Protein AF-A0A9Q0G607-F1 (afdb_monomer_lite)

pLDDT: mean 83.39, std 16.53, range [24.8, 98.75]

Organism: NCBI:txid218843

Secondary structure (DSSP, 8-state):
-TT-HHHHHHTTTT--EEHHHHHHTSS-S---HHHHHHHHHHHHHTTSEEEEE-TTSTTPEEEEE-HHHHTT-TT-TT--HHHHHHHTSHHHHGGGGGHHHHHHH-S-HHHHHHSS-HHHHHHH-HHHHHHHHHHHHHTHHHHHHHHHHHHGGGGTT-SEEEEET-TTSHHHHHHHHH-TTSEEEEEE-HHHHTTPPP-TTEEEEE--TTT----BSEEEEES-GGGS-HHHHHHHHHHHHHHB-TTT-EEEEEE-EEPPP-S-S-------TT-STTS-TT-TT--TTS-GGGSTTEEE-TTSTT--EEEEE-TT-S-TTT-SSPPEEGGGGGGGGG-TT-SEEE-TTS-EEEE--HHHHTT-TT-SEEE--SSEEEEEPPGGGGG-TT--EEE--SSEEESB--GGGGG-TT--EEE--SS--BS---GGGGG-TT--EEE--S-----SSS--PPPGGGGG-TT--EEE--SS---SPPPGGGGG-TT--EEE--SS--EEE--GGGGG-TT--EEE--SSEEE----SS----EEEEEE--SS--EES--GGGGGSEEEEEE--SSEEEE---GGGGS-SS--EEE--SSEEEEPPPTTGGG-TT--EEE--SSEEEEEPPGGGGG-TT--EEE--SSEEEE-THHHH-SS-TT--EEE--SSEEEEE--GGGGGGTTT--EEE--SSEEEEEPPGGGGG-TT--EEE--SSEEEEEPP---TT--S--EEE--SSEEESBPPGGGGG-HHHH--TTTTTTS-GGGSTTS-TT-TT-PEEEEETTEEEEE-GGGGGG--EEE--SS--EEPPPGGGGG-TT-SEEE--SSEE-SPPPGGGGG-TT--EEE--SS--EEPPPGGGGG-TT--EEE--SSEEEEEPP-STTTTT---GGGGTT-TEEEBTTTTBPPP----------S--HHHHHHHHHHHHHHS-SS-PPP---------HHHHHHHHHHHHHH-SS---EEHHHHHHHHHHTT--EEEEE--TTSPEEEEEE-

Structure (mmCIF, N/CA/C/O backbone):
data_AF-A0A9Q0G607-F1
#
_entry.id   AF-A0A9Q0G607-F1
#
loop_
_atom_site.group_PDB
_atom_site.id
_atom_site.type_symbol
_atom_site.label_atom_id
_atom_site.label_alt_id
_atom_site.label_comp_id
_atom_site.label_asym_id
_atom_site.label_entity_id
_atom_site.label_seq_id
_atom_site.pdbx_PDB_ins_code
_atom_site.Cartn_x
_atom_site.Cartn_y
_atom_site.Cartn_z
_atom_site.occupancy
_atom_site.B_iso_or_equiv
_atom_site.auth_seq_id
_atom_site.auth_comp_id
_atom_site.auth_asym_id
_atom_site.auth_atom_id
_atom_site.pdbx_PDB_model_num
ATOM 1 N N . MET A 1 1 ? 37.862 -17.436 -3.144 1.00 71.75 1 MET A N 1
ATOM 2 C CA . MET A 1 1 ? 39.008 -17.712 -2.251 1.00 71.75 1 MET A CA 1
ATOM 3 C C . MET A 1 1 ? 39.364 -19.191 -2.200 1.00 71.75 1 MET A C 1
ATOM 5 O O . MET A 1 1 ? 40.399 -19.522 -2.750 1.00 71.75 1 MET A O 1
ATOM 9 N N . LYS A 1 2 ? 38.508 -20.103 -1.700 1.00 79.31 2 LYS A N 1
ATOM 10 C CA . LYS A 1 2 ? 38.832 -21.553 -1.617 1.00 79.31 2 LYS A CA 1
ATOM 11 C C . LYS A 1 2 ? 39.231 -22.225 -2.942 1.00 79.31 2 LYS A C 1
ATOM 13 O O . LYS A 1 2 ? 40.068 -23.111 -2.944 1.00 79.31 2 LYS A O 1
ATOM 18 N N . LEU A 1 3 ? 38.670 -21.778 -4.069 1.00 85.06 3 LEU A N 1
ATOM 19 C CA . LEU A 1 3 ? 39.028 -22.282 -5.404 1.00 85.06 3 LEU A CA 1
ATOM 20 C C . LEU A 1 3 ? 40.393 -21.786 -5.920 1.00 85.06 3 LEU A C 1
ATOM 22 O O . LEU A 1 3 ? 40.766 -22.145 -7.028 1.00 85.06 3 LEU A O 1
ATOM 26 N N . ARG A 1 4 ? 41.092 -20.913 -5.178 1.00 87.62 4 ARG A N 1
ATOM 27 C CA . ARG A 1 4 ? 42.431 -20.381 -5.502 1.00 87.62 4 ARG A CA 1
ATOM 28 C C . ARG A 1 4 ? 42.599 -19.823 -6.920 1.00 87.62 4 ARG A C 1
ATOM 30 O O . ARG A 1 4 ? 43.693 -19.792 -7.461 1.00 87.62 4 ARG A O 1
ATOM 37 N N . ILE A 1 5 ? 41.516 -19.325 -7.519 1.00 90.25 5 ILE A N 1
ATOM 38 C CA . ILE A 1 5 ? 41.496 -18.858 -8.916 1.00 90.25 5 ILE A CA 1
ATOM 39 C C . ILE A 1 5 ? 42.572 -17.794 -9.178 1.00 90.25 5 ILE A C 1
ATOM 41 O O . ILE A 1 5 ? 43.268 -17.879 -10.183 1.00 90.25 5 ILE A O 1
ATOM 45 N N . ALA A 1 6 ? 42.744 -16.829 -8.268 1.00 89.62 6 ALA A N 1
ATOM 46 C CA . ALA A 1 6 ? 43.783 -15.810 -8.405 1.00 89.62 6 ALA A CA 1
ATOM 47 C C . ALA A 1 6 ? 45.191 -16.432 -8.407 1.00 89.62 6 ALA A C 1
ATOM 49 O O . ALA A 1 6 ? 46.003 -16.080 -9.256 1.00 89.62 6 ALA A O 1
ATOM 50 N N . ASP A 1 7 ? 45.457 -17.403 -7.528 1.00 89.69 7 ASP A N 1
ATOM 51 C CA . ASP A 1 7 ? 46.746 -18.103 -7.471 1.00 89.69 7 ASP A CA 1
ATOM 52 C C . ASP A 1 7 ? 46.990 -18.952 -8.720 1.00 89.69 7 ASP A C 1
ATOM 54 O O . ASP A 1 7 ? 48.108 -19.005 -9.220 1.00 89.69 7 ASP A O 1
ATOM 58 N N . ILE A 1 8 ? 45.944 -19.591 -9.250 1.00 91.50 8 ILE A N 1
ATOM 59 C CA . ILE A 1 8 ? 46.016 -20.405 -10.468 1.00 91.50 8 ILE A CA 1
ATOM 60 C C . ILE A 1 8 ? 46.344 -19.530 -11.681 1.00 91.50 8 ILE A C 1
ATOM 62 O O . ILE A 1 8 ? 47.160 -19.913 -12.514 1.00 91.50 8 ILE A O 1
ATOM 66 N N . ILE A 1 9 ? 45.748 -18.341 -11.786 1.00 90.06 9 ILE A N 1
ATOM 67 C CA . ILE A 1 9 ? 46.107 -17.381 -12.840 1.00 90.06 9 ILE A CA 1
ATOM 68 C C . ILE A 1 9 ? 47.546 -16.879 -12.612 1.00 90.06 9 ILE A C 1
ATOM 70 O O . ILE A 1 9 ? 48.341 -16.808 -13.547 1.00 90.06 9 ILE A O 1
ATOM 74 N N . ASN A 1 10 ? 47.922 -16.591 -11.362 1.00 90.81 10 ASN A N 1
ATOM 75 C CA . ASN A 1 10 ? 49.254 -16.093 -11.017 1.00 90.81 10 ASN A CA 1
ATOM 76 C C . ASN A 1 10 ? 50.376 -17.116 -11.270 1.00 90.81 10 ASN A C 1
ATOM 78 O O . ASN A 1 10 ? 51.466 -16.732 -11.694 1.00 90.81 10 ASN A O 1
ATOM 82 N N . SER A 1 11 ? 50.117 -18.413 -11.071 1.00 88.94 11 SER A N 1
ATOM 83 C CA . SER A 1 11 ? 51.100 -19.491 -11.264 1.00 88.94 11 SER A CA 1
ATOM 84 C C . SER A 1 11 ? 51.565 -19.636 -12.717 1.00 88.94 11 SER A C 1
ATOM 86 O O . SER A 1 11 ? 52.614 -20.222 -12.975 1.00 88.94 11 SER A O 1
ATOM 88 N N . HIS A 1 12 ? 50.847 -19.019 -13.658 1.00 86.81 12 HIS A N 1
ATOM 89 C CA . HIS A 1 12 ? 51.223 -18.908 -15.065 1.00 86.81 12 HIS A CA 1
ATOM 90 C C . HIS A 1 12 ? 52.034 -17.629 -15.361 1.00 86.81 12 HIS A C 1
ATOM 92 O O . HIS A 1 12 ? 52.002 -17.097 -16.470 1.00 86.81 12 HIS A O 1
ATOM 98 N N . GLY A 1 13 ? 52.762 -17.107 -14.367 1.00 78.12 13 GLY A N 1
ATOM 99 C CA . GLY A 1 13 ? 53.616 -15.921 -14.504 1.00 78.12 13 GLY A CA 1
ATOM 100 C C . GLY A 1 13 ? 52.843 -14.605 -14.641 1.00 78.12 13 GLY A C 1
ATOM 101 O O . GLY A 1 13 ? 53.369 -13.644 -15.194 1.00 78.12 13 GLY A O 1
ATOM 102 N N . GLY A 1 14 ? 51.585 -14.565 -14.185 1.00 66.19 14 GLY A N 1
ATOM 103 C CA . GLY A 1 14 ? 50.691 -13.410 -14.337 1.00 66.19 14 GLY A CA 1
ATOM 104 C C . GLY A 1 14 ? 50.147 -13.206 -15.758 1.00 66.19 14 GLY A C 1
ATOM 105 O O . GLY A 1 14 ? 49.463 -12.213 -16.012 1.00 66.19 14 GLY A O 1
ATOM 106 N N . HIS A 1 15 ? 50.428 -14.130 -16.683 1.00 82.00 15 HIS A N 1
ATOM 107 C CA . HIS A 1 15 ? 49.847 -14.114 -18.021 1.00 82.00 15 HIS A CA 1
ATOM 108 C C . HIS A 1 15 ? 48.379 -14.571 -17.993 1.00 82.00 15 HIS A C 1
ATOM 110 O O . HIS A 1 15 ? 48.032 -15.451 -17.204 1.00 82.00 15 HIS A O 1
ATOM 116 N N . PRO A 1 16 ? 47.506 -14.006 -18.848 1.00 85.31 16 PRO A N 1
ATOM 117 C CA . PRO A 1 16 ? 46.121 -14.452 -18.949 1.00 85.31 16 PRO A CA 1
ATOM 118 C C . PRO A 1 16 ? 46.006 -15.936 -19.331 1.00 85.31 16 PRO A C 1
ATOM 120 O O . PRO A 1 16 ? 46.718 -16.402 -20.219 1.00 85.31 16 PRO A O 1
ATOM 123 N N . VAL A 1 17 ? 45.091 -16.671 -18.694 1.00 90.12 17 VAL A N 1
ATOM 124 C CA . VAL A 1 17 ? 44.916 -18.126 -18.877 1.00 90.12 17 VAL A CA 1
ATOM 125 C C . VAL A 1 17 ? 43.492 -18.505 -19.269 1.00 90.12 17 VAL A C 1
ATOM 127 O O . VAL A 1 17 ? 42.527 -17.852 -18.881 1.00 90.12 17 VAL A O 1
ATOM 130 N N . SER A 1 18 ? 43.337 -19.596 -20.013 1.00 90.31 18 SER A N 1
ATOM 131 C CA . SER A 1 18 ? 42.028 -20.106 -20.437 1.00 90.31 18 SER A CA 1
ATOM 132 C C . SER A 1 18 ? 41.196 -20.664 -19.275 1.00 90.31 18 SER A C 1
ATOM 134 O O . SER A 1 18 ? 41.718 -21.099 -18.245 1.00 90.31 18 SER A O 1
ATOM 136 N N . LEU A 1 19 ? 39.876 -20.753 -19.474 1.00 88.50 19 LEU A N 1
ATOM 137 C CA . LEU A 1 19 ? 38.967 -21.383 -18.508 1.00 88.50 19 LEU A CA 1
ATOM 138 C C . LEU A 1 19 ? 39.352 -22.841 -18.195 1.00 88.50 19 LEU A C 1
ATOM 140 O O . LEU A 1 19 ? 39.224 -23.281 -17.055 1.00 88.50 19 LEU A O 1
ATOM 144 N N . SER A 1 20 ? 39.831 -23.585 -19.197 1.00 86.00 20 SER A N 1
ATOM 145 C CA . SER A 1 20 ? 40.316 -24.960 -19.037 1.00 86.00 20 SER A CA 1
ATOM 146 C C . SER A 1 20 ? 41.570 -25.038 -18.173 1.00 86.00 20 SER A C 1
ATOM 148 O O . SER A 1 20 ? 41.675 -25.942 -17.349 1.00 86.00 20 SER A O 1
ATOM 150 N N . GLN A 1 21 ? 42.492 -24.082 -18.314 1.00 88.88 21 GLN A N 1
ATOM 151 C CA . GLN A 1 21 ? 43.687 -24.009 -17.470 1.00 88.88 21 GLN A CA 1
ATOM 152 C C . GLN A 1 21 ? 43.316 -23.683 -16.021 1.00 88.88 21 GLN A C 1
ATOM 154 O O . GLN A 1 21 ? 43.803 -24.349 -15.109 1.00 88.88 21 GLN A O 1
ATOM 159 N N . ILE A 1 22 ? 42.375 -22.755 -15.805 1.00 90.12 22 ILE A N 1
ATOM 160 C CA . ILE A 1 22 ? 41.838 -22.479 -14.464 1.00 90.12 22 ILE A CA 1
ATOM 161 C C . ILE A 1 22 ? 41.206 -23.740 -13.874 1.00 90.12 22 ILE A C 1
ATOM 163 O O . ILE A 1 22 ? 41.520 -24.109 -12.748 1.00 90.12 22 ILE A O 1
ATOM 167 N N . ALA A 1 23 ? 40.356 -24.431 -14.637 1.00 88.88 23 ALA A N 1
ATOM 168 C CA . ALA A 1 23 ? 39.710 -25.658 -14.185 1.00 88.88 23 ALA A CA 1
ATOM 169 C C . ALA A 1 23 ? 40.714 -26.767 -13.840 1.00 88.88 23 ALA A C 1
ATOM 171 O O . ALA A 1 23 ? 40.513 -27.469 -12.856 1.00 88.88 23 ALA A O 1
ATOM 172 N N . SER A 1 24 ? 41.798 -26.897 -14.612 1.00 87.19 24 SER A N 1
ATOM 173 C CA . SER A 1 24 ? 42.859 -27.879 -14.351 1.00 87.19 24 SER A CA 1
ATOM 174 C C . SER A 1 24 ? 43.698 -27.566 -13.110 1.00 87.19 24 SER A C 1
ATOM 176 O O . SER A 1 24 ? 44.280 -28.474 -12.529 1.00 87.19 24 SER A O 1
ATOM 178 N N . GLY A 1 25 ? 43.751 -26.294 -12.702 1.00 84.50 25 GLY A N 1
ATOM 179 C CA . GLY A 1 25 ? 44.440 -25.858 -11.488 1.00 84.50 25 GLY A CA 1
ATOM 180 C C . GLY A 1 25 ? 43.594 -25.969 -10.216 1.00 84.50 25 GLY A C 1
ATOM 181 O O . GLY A 1 25 ? 44.119 -25.747 -9.128 1.00 84.50 25 GLY A O 1
ATOM 182 N N . ILE A 1 26 ? 42.299 -26.288 -10.328 1.00 89.38 26 ILE A N 1
ATOM 183 C CA . ILE A 1 26 ? 41.424 -26.523 -9.176 1.00 89.38 26 ILE A CA 1
ATOM 184 C C . ILE A 1 26 ? 41.622 -27.967 -8.709 1.00 89.38 26 ILE A C 1
ATOM 186 O O . ILE A 1 26 ? 41.429 -28.901 -9.483 1.00 89.38 26 ILE A O 1
ATOM 190 N N . ASP A 1 27 ? 41.951 -28.144 -7.430 1.00 79.50 27 ASP A N 1
ATOM 191 C CA . ASP A 1 27 ? 42.142 -29.453 -6.793 1.00 79.50 27 ASP A CA 1
ATOM 192 C C . ASP A 1 27 ? 40.799 -30.193 -6.609 1.00 79.50 27 ASP A C 1
ATOM 194 O O . ASP A 1 27 ? 40.194 -30.211 -5.537 1.00 79.50 27 ASP A O 1
ATOM 198 N N . SER A 1 28 ? 40.251 -30.710 -7.713 1.00 76.19 28 SER A N 1
ATOM 199 C CA . SER A 1 28 ? 39.017 -31.497 -7.764 1.00 76.19 28 SER A CA 1
ATOM 200 C C . SER A 1 28 ? 38.971 -32.358 -9.026 1.00 76.19 28 SER A C 1
ATOM 202 O O . SER A 1 28 ? 39.251 -31.895 -10.130 1.00 76.19 28 SER A O 1
ATOM 204 N N . SER A 1 29 ? 38.540 -33.614 -8.882 1.00 66.88 29 SER A N 1
ATOM 205 C CA . SER A 1 29 ? 38.403 -34.561 -9.996 1.00 66.88 29 SER A CA 1
ATOM 206 C C . SER A 1 29 ? 37.187 -34.299 -10.895 1.00 66.88 29 SER A C 1
ATOM 208 O O . SER A 1 29 ? 37.070 -34.923 -11.949 1.00 66.88 29 SER A O 1
ATOM 210 N N . ASN A 1 30 ? 36.278 -33.394 -10.508 1.00 74.50 30 ASN A N 1
ATOM 211 C CA . ASN A 1 30 ? 35.047 -33.115 -11.250 1.00 74.50 30 ASN A CA 1
ATOM 212 C C . ASN A 1 30 ? 34.680 -31.620 -11.207 1.00 74.50 30 ASN A C 1
ATOM 214 O O . ASN A 1 30 ? 33.824 -31.183 -10.434 1.00 74.50 30 ASN A O 1
ATOM 218 N N . VAL A 1 31 ? 35.358 -30.813 -12.028 1.00 79.75 31 VAL A N 1
ATOM 219 C CA . VAL A 1 31 ? 35.102 -29.368 -12.125 1.00 79.75 31 VAL A CA 1
ATOM 220 C C . VAL A 1 31 ? 33.987 -29.098 -13.136 1.00 79.75 31 VAL A C 1
ATOM 222 O O . VAL A 1 31 ? 34.129 -29.332 -14.336 1.00 79.75 31 VAL A O 1
ATOM 225 N N . HIS A 1 32 ? 32.872 -28.535 -12.668 1.00 85.00 32 HIS A N 1
ATOM 226 C CA . HIS A 1 32 ? 31.771 -28.121 -13.538 1.00 85.00 32 HIS A CA 1
ATOM 227 C C . HIS A 1 32 ? 32.128 -26.860 -14.342 1.00 85.00 32 HIS A C 1
ATOM 229 O O . HIS A 1 32 ? 31.866 -25.734 -13.915 1.00 85.00 32 HIS A O 1
ATOM 235 N N . ILE A 1 33 ? 32.679 -27.049 -15.544 1.00 81.81 33 ILE A N 1
ATOM 236 C CA . ILE A 1 33 ? 33.171 -25.972 -16.425 1.00 81.81 33 ILE A CA 1
ATOM 237 C C . ILE A 1 33 ? 32.110 -24.903 -16.717 1.00 81.81 33 ILE A C 1
ATOM 239 O O . ILE A 1 33 ? 32.405 -23.712 -16.655 1.00 81.81 33 ILE A O 1
ATOM 243 N N . ALA A 1 34 ? 30.858 -25.297 -16.969 1.00 76.06 34 ALA A N 1
ATOM 244 C CA . ALA A 1 34 ? 29.773 -24.347 -17.228 1.00 76.06 34 ALA A CA 1
ATOM 245 C C . ALA A 1 34 ? 29.484 -23.438 -16.020 1.00 76.06 34 ALA A C 1
ATOM 247 O O . ALA A 1 34 ? 29.133 -22.267 -16.178 1.00 76.06 34 ALA A O 1
ATOM 248 N N . PHE A 1 35 ? 29.655 -23.962 -14.805 1.00 79.12 35 PHE A N 1
ATOM 249 C CA . PHE A 1 35 ? 29.475 -23.197 -13.579 1.00 79.12 35 PHE A CA 1
ATOM 250 C C . PHE A 1 35 ? 30.686 -22.302 -13.300 1.00 79.12 35 PHE A C 1
ATOM 252 O O . PHE A 1 35 ? 30.515 -21.121 -12.999 1.00 79.12 35 PHE A O 1
ATOM 259 N N . LEU A 1 36 ? 31.902 -22.814 -13.518 1.00 83.25 36 LEU A N 1
ATOM 260 C CA . LEU A 1 36 ? 33.127 -22.020 -13.438 1.00 83.25 36 LEU A CA 1
ATOM 261 C C . LEU A 1 36 ? 33.099 -20.843 -14.424 1.00 83.25 36 LEU A C 1
ATOM 263 O O . LEU A 1 36 ? 33.414 -19.723 -14.037 1.00 83.25 36 LEU A O 1
ATOM 267 N N . ALA A 1 37 ? 32.617 -21.052 -15.654 1.00 80.62 37 ALA A N 1
ATOM 268 C CA . ALA A 1 37 ? 32.431 -19.991 -16.645 1.00 80.62 37 ALA A CA 1
ATOM 269 C C . ALA A 1 37 ? 31.504 -18.874 -16.136 1.00 80.62 37 ALA A C 1
ATOM 271 O O . ALA A 1 37 ? 31.772 -17.691 -16.342 1.00 80.62 37 ALA A O 1
ATOM 272 N N . ARG A 1 38 ? 30.406 -19.234 -15.456 1.00 80.12 38 ARG A N 1
ATOM 273 C CA . ARG A 1 38 ? 29.462 -18.263 -14.875 1.00 80.12 38 ARG A CA 1
ATOM 274 C C . ARG A 1 38 ? 30.112 -17.453 -13.758 1.00 80.12 38 ARG A C 1
ATOM 276 O O . ARG A 1 38 ? 29.954 -16.234 -13.740 1.00 80.12 38 ARG A O 1
ATOM 283 N N . ILE A 1 39 ? 30.856 -18.117 -12.874 1.00 82.62 39 ILE A N 1
ATOM 284 C CA . ILE A 1 39 ? 31.591 -17.460 -11.790 1.00 82.62 39 ILE A CA 1
ATOM 285 C C . ILE A 1 39 ? 32.645 -16.512 -12.368 1.00 82.62 39 ILE A C 1
ATOM 287 O O . ILE A 1 39 ? 32.676 -15.344 -11.993 1.00 82.62 39 ILE A O 1
ATOM 291 N N . MET A 1 40 ? 33.451 -16.966 -13.330 1.00 88.00 40 MET A N 1
ATOM 292 C CA . MET A 1 40 ? 34.486 -16.134 -13.949 1.00 88.00 40 MET A CA 1
ATOM 293 C C . MET A 1 40 ? 33.899 -14.911 -14.653 1.00 88.00 40 MET A C 1
ATOM 295 O O . MET A 1 40 ? 34.405 -13.808 -14.471 1.00 88.00 40 MET A O 1
ATOM 299 N N . ARG A 1 41 ? 32.776 -15.055 -15.371 1.00 81.00 41 ARG A N 1
ATOM 300 C CA . ARG A 1 41 ? 32.065 -13.906 -15.959 1.00 81.00 41 ARG A CA 1
ATOM 301 C C . ARG A 1 41 ? 31.616 -12.891 -14.907 1.00 81.00 41 ARG A C 1
ATOM 303 O O . ARG A 1 41 ? 31.763 -11.690 -15.118 1.00 81.00 41 ARG A O 1
ATOM 310 N N . PHE A 1 42 ? 31.085 -13.359 -13.779 1.00 74.12 42 PHE A N 1
ATOM 311 C CA . PHE A 1 42 ? 30.672 -12.482 -12.684 1.00 74.12 42 PHE A CA 1
ATOM 312 C C . PHE A 1 42 ? 31.864 -11.740 -12.063 1.00 74.12 42 PHE A C 1
ATOM 314 O O . PHE A 1 42 ? 31.813 -10.521 -11.912 1.00 74.12 42 PHE A O 1
ATOM 321 N N . LEU A 1 43 ? 32.951 -12.453 -11.758 1.00 80.81 43 LEU A N 1
ATOM 322 C CA . LEU A 1 43 ? 34.142 -11.867 -11.141 1.00 80.81 43 LEU A CA 1
ATOM 323 C C . LEU A 1 43 ? 34.838 -10.866 -12.076 1.00 80.81 43 LEU A C 1
ATOM 325 O O . LEU A 1 43 ? 35.287 -9.818 -11.618 1.00 80.81 43 LEU A O 1
ATOM 329 N N . VAL A 1 44 ? 34.845 -11.120 -13.388 1.00 82.69 44 VAL A N 1
ATOM 330 C CA . VAL A 1 44 ? 35.332 -10.155 -14.388 1.00 82.69 44 VAL A CA 1
ATOM 331 C C . VAL A 1 44 ? 34.453 -8.903 -14.437 1.00 82.69 44 VAL A C 1
ATOM 333 O O . VAL A 1 44 ? 34.964 -7.786 -14.446 1.00 82.69 44 VAL A O 1
ATOM 336 N N . ARG A 1 45 ? 33.122 -9.054 -14.396 1.00 70.50 45 ARG A N 1
ATOM 337 C CA . ARG A 1 45 ? 32.188 -7.910 -14.378 1.00 70.50 45 ARG A CA 1
ATOM 338 C C . ARG A 1 45 ? 32.376 -7.024 -13.148 1.00 70.50 45 ARG A C 1
ATOM 340 O O . ARG A 1 45 ? 32.203 -5.815 -13.242 1.00 70.50 45 ARG A O 1
ATOM 347 N N . LYS A 1 46 ? 32.728 -7.621 -12.008 1.00 73.31 46 LYS A N 1
ATOM 348 C CA . LYS A 1 46 ? 33.035 -6.904 -10.763 1.00 73.31 46 LYS A CA 1
ATOM 349 C C . LYS A 1 46 ? 34.451 -6.322 -10.724 1.00 73.31 46 LYS A C 1
ATOM 351 O O . LYS A 1 46 ? 34.851 -5.810 -9.688 1.00 73.31 46 LYS A O 1
ATOM 356 N N . GLY A 1 47 ? 35.201 -6.391 -11.827 1.00 68.88 47 GLY A N 1
ATOM 357 C CA . GLY A 1 47 ? 36.562 -5.858 -11.908 1.00 68.88 47 GLY A CA 1
ATOM 358 C C . GLY A 1 47 ? 37.579 -6.644 -11.080 1.00 68.88 47 GLY A C 1
ATOM 359 O O . GLY A 1 47 ? 38.691 -6.169 -10.861 1.00 68.88 47 GLY A O 1
ATOM 360 N N . ILE A 1 48 ? 37.225 -7.848 -10.618 1.00 81.00 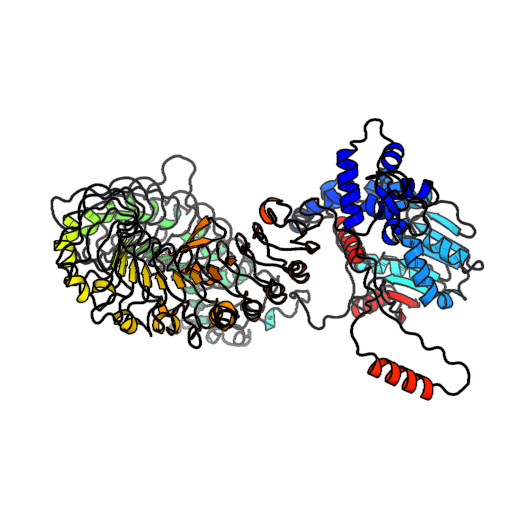48 ILE A N 1
ATOM 361 C CA . ILE A 1 48 ? 38.123 -8.692 -9.825 1.00 81.00 48 ILE A CA 1
ATOM 362 C C . ILE A 1 48 ? 39.132 -9.382 -10.746 1.00 81.00 48 ILE A C 1
ATOM 364 O O . ILE A 1 48 ? 40.291 -9.462 -10.390 1.00 81.00 48 ILE A O 1
ATOM 368 N N . PHE A 1 49 ? 38.741 -9.820 -11.944 1.00 90.25 49 PHE A N 1
ATOM 369 C CA . PHE A 1 49 ? 39.659 -10.373 -12.952 1.00 90.25 49 PHE A CA 1
ATOM 370 C C . PHE A 1 49 ? 39.480 -9.662 -14.297 1.00 90.25 49 PHE A C 1
ATOM 372 O O . PHE A 1 49 ? 38.441 -9.052 -14.545 1.00 90.25 49 PHE A O 1
ATOM 379 N N . THR A 1 50 ? 40.472 -9.737 -15.180 1.00 89.88 50 THR A N 1
ATOM 380 C CA . THR A 1 50 ? 40.328 -9.302 -16.574 1.00 89.88 50 THR A CA 1
ATOM 381 C C . THR A 1 50 ? 39.907 -10.470 -17.455 1.00 89.88 50 THR A C 1
ATOM 383 O O . THR A 1 50 ? 40.093 -11.632 -17.097 1.00 89.88 50 THR A O 1
ATOM 386 N N . ALA A 1 51 ? 39.336 -10.161 -18.615 1.00 88.44 51 ALA A N 1
ATOM 387 C CA . ALA A 1 51 ? 39.096 -11.122 -19.679 1.00 88.44 51 ALA A CA 1
ATOM 388 C C . ALA A 1 51 ? 39.528 -10.508 -21.013 1.00 88.44 51 ALA A C 1
ATOM 390 O O . ALA A 1 51 ? 39.209 -9.351 -21.285 1.00 88.44 51 ALA A O 1
ATOM 391 N N . HIS A 1 52 ? 40.238 -11.286 -21.822 1.00 83.25 52 HIS A N 1
ATOM 392 C CA . HIS A 1 52 ? 40.711 -10.922 -23.155 1.00 83.25 52 HIS A CA 1
ATOM 393 C C . HIS A 1 52 ? 40.459 -12.092 -24.109 1.00 83.25 52 HIS A C 1
ATOM 395 O O . HIS A 1 52 ? 40.460 -13.245 -23.679 1.00 83.25 52 HIS A O 1
ATOM 401 N N . GLU A 1 53 ? 40.233 -11.821 -25.389 1.00 79.56 53 GLU A N 1
ATOM 402 C CA . GLU A 1 53 ? 40.153 -12.887 -26.392 1.00 79.56 53 GLU A CA 1
ATOM 403 C C . GLU A 1 53 ? 41.546 -13.462 -26.674 1.00 79.56 53 GLU A C 1
ATOM 405 O O . GLU A 1 53 ? 42.530 -12.721 -26.722 1.00 79.56 53 GLU A O 1
ATOM 410 N N . ASP A 1 54 ? 41.637 -14.786 -26.826 1.00 73.00 54 ASP A N 1
ATOM 411 C CA . ASP A 1 54 ? 42.867 -15.462 -27.228 1.00 73.00 54 ASP A CA 1
ATOM 412 C C . ASP A 1 54 ? 43.122 -15.217 -28.727 1.00 73.00 54 ASP A C 1
ATOM 414 O O . ASP A 1 54 ? 42.380 -15.725 -29.570 1.00 73.00 54 ASP A O 1
ATOM 418 N N . PRO A 1 55 ? 44.187 -14.492 -29.109 1.00 65.62 55 PRO A N 1
ATOM 419 C CA . PRO A 1 55 ? 44.474 -14.225 -30.516 1.00 65.62 55 PRO A CA 1
ATOM 420 C C . PRO A 1 55 ? 44.907 -15.477 -31.301 1.00 65.62 55 PRO A C 1
ATOM 422 O O . PRO A 1 55 ? 45.019 -15.418 -32.525 1.00 65.62 55 PRO A O 1
ATOM 425 N N . SER A 1 56 ? 45.182 -16.599 -30.626 1.00 61.94 56 SER A N 1
ATOM 426 C CA . SER A 1 56 ? 45.580 -17.872 -31.238 1.00 61.94 56 SER A CA 1
ATOM 427 C C . SER A 1 56 ? 44.439 -18.891 -31.368 1.00 61.94 56 SER A C 1
ATOM 429 O O . SER A 1 56 ? 44.597 -19.881 -32.088 1.00 61.94 56 SER A O 1
ATOM 431 N N . GLN A 1 57 ? 43.290 -18.653 -30.719 1.00 61.50 57 GLN A N 1
ATOM 432 C CA . GLN A 1 57 ? 42.098 -19.504 -30.790 1.00 61.50 57 GLN A CA 1
ATOM 433 C C . GLN A 1 57 ? 40.806 -18.679 -30.814 1.00 61.50 57 GLN A C 1
ATOM 435 O O . GLN A 1 57 ? 40.411 -18.059 -29.829 1.00 61.50 57 GLN A O 1
ATOM 440 N N . GLU A 1 58 ? 40.106 -18.744 -31.943 1.00 58.50 58 GLU A N 1
ATOM 441 C CA . GLU A 1 58 ? 38.867 -18.008 -32.192 1.00 58.50 58 GLU A CA 1
ATOM 442 C C . GLU A 1 58 ? 37.763 -18.414 -31.191 1.00 58.50 58 GLU A C 1
ATOM 444 O O . GLU A 1 58 ? 37.372 -19.580 -31.106 1.00 58.50 58 GLU A O 1
ATOM 449 N N . GLY A 1 59 ? 37.283 -17.449 -30.397 1.00 62.91 59 GLY A N 1
ATOM 450 C CA . GLY A 1 59 ? 36.229 -17.643 -29.391 1.00 62.91 59 GLY A CA 1
ATOM 451 C C . GLY A 1 59 ? 36.694 -18.116 -28.004 1.00 62.91 59 GLY A C 1
ATOM 452 O O . GLY A 1 59 ? 35.852 -18.302 -27.121 1.00 62.91 59 GLY A O 1
ATOM 453 N N . ALA A 1 60 ? 37.998 -18.294 -27.769 1.00 71.00 60 ALA A N 1
ATOM 454 C CA . ALA A 1 60 ? 38.528 -18.630 -26.447 1.00 71.00 60 ALA A CA 1
ATOM 455 C C . ALA A 1 60 ? 38.801 -17.365 -25.609 1.00 71.00 60 ALA A C 1
ATOM 457 O O . ALA A 1 60 ? 39.402 -16.403 -26.079 1.00 71.00 60 ALA A O 1
ATOM 458 N N . THR A 1 61 ? 38.363 -17.354 -24.344 1.00 83.69 61 THR A N 1
ATOM 459 C CA . THR A 1 61 ? 38.615 -16.249 -23.400 1.00 83.69 61 THR A CA 1
ATOM 460 C C . THR A 1 61 ? 39.777 -16.585 -22.468 1.00 83.69 61 THR A C 1
ATOM 462 O O . THR A 1 61 ? 39.756 -17.619 -21.792 1.00 83.69 61 THR A O 1
ATOM 465 N N . LEU A 1 62 ? 40.747 -15.678 -22.385 1.00 88.44 62 LEU A N 1
ATOM 466 C CA . LEU A 1 62 ? 41.835 -15.693 -21.415 1.00 88.44 62 LEU A CA 1
ATOM 467 C C . LEU A 1 62 ? 41.523 -14.745 -20.255 1.00 88.44 62 LEU A C 1
ATOM 469 O O . LEU A 1 62 ? 41.145 -13.595 -20.464 1.00 88.44 62 LEU A O 1
ATOM 473 N N . TYR A 1 63 ? 41.713 -15.214 -19.028 1.00 92.56 63 TYR A N 1
ATOM 474 C CA . TYR A 1 63 ? 41.454 -14.471 -17.801 1.00 92.56 63 TYR A CA 1
ATOM 475 C C . TYR A 1 63 ? 42.758 -14.039 -17.141 1.00 92.56 63 TYR A C 1
ATOM 477 O O . TYR A 1 63 ? 43.643 -14.868 -16.935 1.00 92.56 63 TYR A O 1
ATOM 485 N N . GLY A 1 64 ? 42.865 -12.759 -16.790 1.00 89.94 64 GLY A N 1
ATOM 486 C CA . GLY A 1 64 ? 44.040 -12.176 -16.138 1.00 89.94 64 GLY A CA 1
ATOM 487 C C . GLY A 1 64 ? 43.728 -11.555 -14.776 1.00 89.94 64 GLY A C 1
ATOM 488 O O . GLY A 1 64 ? 42.571 -11.448 -14.364 1.00 89.94 64 GLY A O 1
ATOM 489 N N . LEU A 1 65 ? 44.775 -11.143 -14.061 1.00 89.44 65 LEU A N 1
ATOM 490 C CA . LEU A 1 65 ? 44.659 -10.460 -12.769 1.00 89.44 65 LEU A CA 1
ATOM 491 C C . LEU A 1 65 ? 44.413 -8.950 -12.954 1.00 89.44 65 LEU A C 1
ATOM 493 O O . LEU A 1 65 ? 45.072 -8.309 -13.770 1.00 89.44 65 LEU A O 1
ATOM 497 N N . THR A 1 66 ? 43.520 -8.364 -12.154 1.00 84.62 66 THR A N 1
ATOM 498 C CA . THR A 1 66 ? 43.439 -6.911 -11.898 1.00 84.62 66 THR A CA 1
ATOM 499 C C . THR A 1 66 ? 44.178 -6.535 -10.614 1.00 84.62 66 THR A C 1
ATOM 501 O O . THR A 1 66 ? 44.530 -7.408 -9.815 1.00 84.62 66 THR A O 1
ATOM 504 N N . GLU A 1 67 ? 44.354 -5.232 -10.360 1.00 77.81 67 GLU A N 1
ATOM 505 C CA . GLU A 1 67 ? 44.850 -4.745 -9.063 1.00 77.81 67 GLU A CA 1
ATOM 506 C C . GLU A 1 67 ? 44.002 -5.263 -7.893 1.00 77.81 67 GLU A C 1
ATOM 508 O O . GLU A 1 67 ? 44.558 -5.662 -6.877 1.00 77.81 67 GLU A O 1
ATOM 513 N N . THR A 1 68 ? 42.681 -5.385 -8.060 1.00 77.50 68 THR A N 1
ATOM 514 C CA . THR A 1 68 ? 41.779 -5.944 -7.044 1.00 77.50 68 THR A CA 1
ATOM 515 C C . THR A 1 68 ? 42.030 -7.434 -6.797 1.00 77.50 68 THR A C 1
ATOM 517 O O . THR A 1 68 ? 42.123 -7.841 -5.642 1.00 77.50 68 THR A O 1
ATOM 520 N N . SER A 1 69 ? 42.217 -8.268 -7.834 1.00 84.69 69 SER A N 1
ATOM 521 C CA . SER A 1 69 ? 42.551 -9.690 -7.600 1.00 84.69 69 SER A CA 1
ATOM 522 C C . SER A 1 69 ? 43.897 -9.918 -6.915 1.00 84.69 69 SER A C 1
ATOM 524 O O . SER A 1 69 ? 44.096 -10.971 -6.311 1.00 84.69 69 SER A O 1
ATOM 526 N N . LYS A 1 70 ? 44.838 -8.972 -6.991 1.00 84.00 70 LYS A N 1
ATOM 527 C CA . LYS A 1 70 ? 46.148 -9.133 -6.342 1.00 84.00 70 LYS A CA 1
ATOM 528 C C . LYS A 1 70 ? 46.046 -9.121 -4.817 1.00 84.00 70 LYS A C 1
ATOM 530 O O . LYS A 1 70 ? 46.853 -9.770 -4.157 1.00 84.00 70 LYS A O 1
ATOM 535 N N . TRP A 1 71 ? 45.019 -8.469 -4.270 1.00 81.56 71 TRP A N 1
ATOM 536 C CA . TRP A 1 71 ? 44.708 -8.490 -2.838 1.00 81.56 71 TRP A CA 1
ATOM 537 C C . TRP A 1 71 ? 44.206 -9.850 -2.350 1.00 81.56 71 TRP A C 1
ATOM 539 O O . TRP A 1 71 ? 44.079 -10.049 -1.153 1.00 81.56 71 TRP A O 1
ATOM 549 N N . ILE A 1 72 ? 43.904 -10.799 -3.237 1.00 84.88 72 ILE A N 1
ATOM 550 C CA . ILE A 1 72 ? 43.344 -12.107 -2.859 1.00 84.88 72 ILE A CA 1
ATOM 551 C C . ILE A 1 72 ? 44.236 -13.281 -3.288 1.00 84.88 72 ILE A C 1
ATOM 553 O O . ILE A 1 72 ? 43.791 -14.430 -3.310 1.00 84.88 72 ILE A O 1
ATOM 557 N N . LEU A 1 73 ? 45.491 -12.985 -3.641 1.00 86.88 73 LEU A N 1
ATOM 558 C CA . LEU A 1 73 ? 46.555 -13.965 -3.860 1.00 86.88 73 LEU A CA 1
ATOM 559 C C . LEU A 1 73 ? 47.055 -14.474 -2.512 1.00 86.88 73 LEU A C 1
ATOM 561 O O . LEU A 1 73 ? 47.430 -13.665 -1.675 1.00 86.88 73 LEU A O 1
ATOM 565 N N . HIS A 1 74 ? 47.091 -15.782 -2.287 1.00 81.94 74 HIS A N 1
ATOM 566 C CA . HIS A 1 74 ? 47.462 -16.341 -0.981 1.00 81.94 74 HIS A CA 1
ATOM 567 C C . HIS A 1 74 ? 48.944 -16.125 -0.649 1.00 81.94 74 HIS A C 1
ATOM 569 O O . HIS A 1 74 ? 49.271 -15.912 0.510 1.00 81.94 74 HIS A O 1
ATOM 575 N N . ASP A 1 75 ? 49.818 -16.094 -1.660 1.00 76.75 75 ASP A N 1
ATOM 576 C CA . ASP A 1 75 ? 51.268 -15.917 -1.477 1.00 76.75 75 ASP A CA 1
ATOM 577 C C . ASP A 1 75 ? 51.711 -14.436 -1.554 1.00 76.75 75 ASP A C 1
ATOM 579 O O . ASP A 1 75 ? 52.899 -14.138 -1.662 1.00 76.75 75 ASP A O 1
ATOM 583 N N . SER A 1 76 ? 50.762 -13.489 -1.552 1.00 81.69 76 SER A N 1
ATOM 584 C CA . SER A 1 76 ? 51.045 -12.047 -1.556 1.00 81.69 76 SER A CA 1
ATOM 585 C C . SER A 1 76 ? 51.122 -11.509 -0.134 1.00 81.69 76 SER A C 1
ATOM 587 O O . SER A 1 76 ? 50.209 -11.716 0.662 1.00 81.69 76 SER A O 1
ATOM 589 N N . ASP A 1 77 ? 52.152 -10.719 0.160 1.00 70.38 77 ASP A N 1
ATOM 590 C CA . ASP A 1 77 ? 52.302 -10.107 1.480 1.00 70.38 77 ASP A CA 1
ATOM 591 C C . ASP A 1 77 ? 51.132 -9.154 1.843 1.00 70.38 77 ASP A C 1
ATOM 593 O O . ASP A 1 77 ? 50.868 -8.932 3.022 1.00 70.38 77 ASP A O 1
ATOM 597 N N . LEU A 1 78 ? 50.427 -8.578 0.851 1.00 76.50 78 LEU A N 1
ATOM 598 C CA . LEU A 1 78 ? 49.243 -7.706 1.030 1.00 76.50 78 LEU A CA 1
ATOM 599 C C . LEU A 1 78 ? 47.905 -8.464 0.904 1.00 76.50 78 LEU A C 1
ATOM 601 O O . LEU A 1 78 ? 46.870 -7.852 0.643 1.00 76.50 78 LEU A O 1
ATOM 605 N N . SER A 1 79 ? 47.905 -9.791 1.007 1.00 83.81 79 SER A N 1
ATOM 606 C CA . SER A 1 79 ? 46.680 -10.569 0.831 1.00 83.81 79 SER A CA 1
ATOM 607 C C . SER A 1 79 ? 45.662 -10.330 1.943 1.00 83.81 79 SER A C 1
ATOM 609 O O . SER A 1 79 ? 46.001 -10.434 3.111 1.00 83.81 79 SER A O 1
ATOM 611 N N . VAL A 1 80 ? 44.395 -10.126 1.584 1.00 81.44 80 VAL A N 1
ATOM 612 C CA . VAL A 1 80 ? 43.232 -10.161 2.491 1.00 81.44 80 VAL A CA 1
ATOM 613 C C . VAL A 1 80 ? 42.424 -11.457 2.348 1.00 81.44 80 VAL A C 1
ATOM 615 O O . VAL A 1 80 ? 41.369 -11.612 2.964 1.00 81.44 80 VAL A O 1
ATOM 618 N N . ALA A 1 81 ? 42.882 -12.411 1.525 1.00 84.62 81 ALA A N 1
ATOM 619 C CA . ALA A 1 81 ? 42.185 -13.683 1.330 1.00 84.62 81 ALA A CA 1
ATOM 620 C C . ALA A 1 81 ? 41.970 -14.478 2.635 1.00 84.62 81 ALA A C 1
ATOM 622 O O . ALA A 1 81 ? 40.863 -15.003 2.793 1.00 84.62 81 ALA A O 1
ATOM 623 N N . PRO A 1 82 ? 42.939 -14.553 3.575 1.00 86.69 82 PRO A N 1
ATOM 624 C CA . PRO A 1 82 ? 42.727 -15.239 4.849 1.00 86.69 82 PRO A CA 1
ATOM 625 C C . PRO A 1 82 ? 41.591 -14.624 5.675 1.00 86.69 82 PRO A C 1
ATOM 627 O O . PRO A 1 82 ? 40.752 -15.361 6.188 1.00 86.69 82 PRO A O 1
ATOM 630 N N . LEU A 1 83 ? 41.493 -13.289 5.731 1.00 82.19 83 LEU A N 1
ATOM 631 C CA . LEU A 1 83 ? 40.406 -12.606 6.441 1.00 82.19 83 LEU A CA 1
ATOM 632 C C . LEU A 1 83 ? 39.045 -12.936 5.820 1.00 82.19 83 LEU A C 1
ATOM 634 O O . LEU A 1 83 ? 38.123 -13.351 6.511 1.00 82.19 83 LEU A O 1
ATOM 638 N N . LEU A 1 84 ? 38.928 -12.846 4.493 1.00 81.81 84 LEU A N 1
ATOM 639 C CA . LEU A 1 84 ? 37.674 -13.161 3.800 1.00 81.81 84 LEU A CA 1
ATOM 640 C C . LEU A 1 84 ? 37.259 -14.633 3.961 1.00 81.81 84 LEU A C 1
ATOM 642 O O . LEU A 1 84 ? 36.066 -14.944 3.944 1.00 81.81 84 LEU A O 1
ATOM 646 N N . LEU A 1 85 ? 38.223 -15.549 4.088 1.00 84.44 85 LEU A N 1
ATOM 647 C CA . LEU A 1 85 ? 37.958 -16.960 4.376 1.00 84.44 85 LEU A CA 1
ATOM 648 C C . LEU A 1 85 ? 37.444 -17.172 5.802 1.00 84.44 85 LEU A C 1
ATOM 650 O O . LEU A 1 85 ? 36.528 -17.976 5.977 1.00 84.44 85 LEU A O 1
ATOM 654 N N . MET A 1 86 ? 38.007 -16.452 6.774 1.00 85.06 86 MET A N 1
ATOM 655 C CA . MET A 1 86 ? 37.574 -16.460 8.170 1.00 85.06 86 MET A CA 1
ATOM 656 C C . MET A 1 86 ? 36.144 -15.921 8.313 1.00 85.06 86 MET A C 1
ATOM 658 O O . MET A 1 86 ? 35.292 -16.630 8.843 1.00 85.06 86 MET A O 1
ATOM 662 N N . GLU A 1 87 ? 35.850 -14.744 7.749 1.00 78.81 87 GLU A N 1
ATOM 663 C CA . GLU A 1 87 ? 34.528 -14.093 7.826 1.00 78.81 87 GLU A CA 1
ATOM 664 C C . GLU A 1 87 ? 33.398 -14.951 7.268 1.00 78.81 87 GLU A C 1
ATOM 666 O O . GLU A 1 87 ? 32.293 -14.990 7.793 1.00 78.81 87 GLU A O 1
ATOM 671 N N . ASN A 1 88 ? 33.675 -15.670 6.182 1.00 81.50 88 ASN A N 1
ATOM 672 C CA . ASN A 1 88 ? 32.682 -16.517 5.528 1.00 81.50 88 ASN A CA 1
ATOM 673 C C . ASN A 1 88 ? 32.694 -17.953 6.070 1.00 81.50 88 ASN A C 1
ATOM 675 O O . ASN A 1 88 ? 32.033 -18.838 5.512 1.00 81.50 88 ASN A O 1
ATOM 679 N N . HIS A 1 89 ? 33.465 -18.229 7.125 1.00 84.75 89 HIS A N 1
ATOM 680 C CA . HIS A 1 89 ? 33.490 -19.545 7.733 1.00 84.75 89 HIS A CA 1
ATOM 681 C C . HIS A 1 89 ? 32.179 -19.789 8.500 1.00 84.75 89 HIS A C 1
ATOM 683 O O . HIS A 1 89 ? 31.774 -18.943 9.296 1.00 84.75 89 HIS A O 1
ATOM 689 N N . PRO A 1 90 ? 31.522 -20.957 8.352 1.00 84.75 90 PRO A N 1
ATOM 690 C CA . PRO A 1 90 ? 30.245 -21.227 9.019 1.00 84.75 90 PRO A CA 1
ATOM 691 C C . PRO A 1 90 ? 30.262 -20.991 10.536 1.00 84.75 90 PRO A C 1
ATOM 693 O O . PRO A 1 90 ? 29.279 -20.508 11.089 1.00 84.75 90 PRO A O 1
ATOM 696 N N . LEU A 1 91 ? 31.383 -21.280 11.208 1.00 84.06 91 LEU A N 1
ATOM 697 C CA . LEU A 1 91 ? 31.531 -21.037 12.651 1.00 84.06 91 LEU A CA 1
ATOM 698 C C . LEU A 1 91 ? 31.506 -19.544 13.028 1.00 84.06 91 LEU A C 1
ATOM 700 O O . LEU A 1 91 ? 31.079 -19.224 14.131 1.00 84.06 91 LEU A O 1
ATOM 704 N N . VAL A 1 92 ? 31.921 -18.652 12.126 1.00 80.50 92 VAL A N 1
ATOM 705 C CA . VAL A 1 92 ? 31.961 -17.194 12.341 1.00 80.50 92 VAL A CA 1
ATOM 706 C C . VAL A 1 92 ? 30.631 -16.540 11.942 1.00 80.50 92 VAL A C 1
ATOM 708 O O . VAL A 1 92 ? 30.150 -15.662 12.648 1.00 80.50 92 VAL A O 1
ATOM 711 N N . VAL A 1 93 ? 29.968 -17.050 10.895 1.00 83.19 93 VAL A N 1
ATOM 712 C CA . VAL A 1 93 ? 28.671 -16.531 10.407 1.00 83.19 93 VAL A CA 1
ATOM 713 C C . VAL A 1 93 ? 27.475 -16.996 11.249 1.00 83.19 93 VAL A C 1
ATOM 715 O O . VAL A 1 93 ? 26.510 -16.258 11.434 1.00 83.19 93 VAL A O 1
ATOM 718 N N . THR A 1 94 ? 27.493 -18.231 11.767 1.00 84.88 94 THR A N 1
ATOM 719 C CA . THR A 1 94 ? 26.376 -18.788 12.564 1.00 84.88 94 THR A CA 1
ATOM 720 C C . THR A 1 94 ? 25.949 -17.885 13.737 1.00 84.88 94 THR A C 1
ATOM 722 O O . THR A 1 94 ? 24.745 -17.646 13.855 1.00 84.88 94 THR A O 1
ATOM 725 N N . PRO A 1 95 ? 26.876 -17.323 14.543 1.00 87.69 95 PRO A N 1
ATOM 726 C CA . PRO A 1 95 ? 26.578 -16.337 15.586 1.00 87.69 95 PRO A CA 1
ATOM 727 C C . PRO A 1 95 ? 25.625 -15.210 15.171 1.00 87.69 95 PRO A C 1
ATOM 729 O O . PRO A 1 95 ? 24.795 -14.802 15.978 1.00 87.69 95 PRO A O 1
ATOM 732 N N . TRP A 1 96 ? 25.653 -14.752 13.915 1.00 81.38 96 TRP A N 1
ATOM 733 C CA . TRP A 1 96 ? 24.812 -13.639 13.460 1.00 81.38 96 TRP A CA 1
ATOM 734 C C . TRP A 1 96 ? 23.307 -13.930 13.554 1.00 81.38 96 TRP A C 1
ATOM 736 O O . TRP A 1 96 ? 22.497 -13.017 13.682 1.00 81.38 96 TRP A O 1
ATOM 746 N N . HIS A 1 97 ? 22.907 -15.202 13.565 1.00 85.69 97 HIS A N 1
ATOM 747 C CA . HIS A 1 97 ? 21.502 -15.594 13.708 1.00 85.69 97 HIS A CA 1
ATOM 748 C C . HIS A 1 97 ? 20.983 -15.459 15.149 1.00 85.69 97 HIS A C 1
ATOM 750 O O . HIS A 1 97 ? 19.780 -15.569 15.377 1.00 85.69 97 HIS A O 1
ATOM 756 N N . TYR A 1 98 ? 21.870 -15.213 16.118 1.00 83.12 98 TYR A N 1
ATOM 757 C CA . TYR A 1 98 ? 21.544 -15.166 17.544 1.00 83.12 98 TYR A CA 1
ATOM 758 C C . TYR A 1 98 ? 21.501 -13.748 18.116 1.00 83.12 98 TYR A C 1
ATOM 760 O O . TYR A 1 98 ? 21.187 -13.590 19.294 1.00 83.12 98 TYR A O 1
ATOM 768 N N . PHE A 1 99 ? 21.714 -12.705 17.302 1.00 80.25 99 PHE A N 1
ATOM 769 C CA . PHE A 1 99 ? 21.643 -11.312 17.761 1.00 80.25 99 PHE A CA 1
ATOM 770 C C . PHE A 1 99 ? 20.320 -10.987 18.468 1.00 80.25 99 PHE A C 1
ATOM 772 O O . PHE A 1 99 ? 20.321 -10.392 19.544 1.00 80.25 99 PHE A O 1
ATOM 779 N N . SER A 1 100 ? 19.184 -11.444 17.927 1.00 71.94 100 SER A N 1
ATOM 780 C CA . SER A 1 100 ? 17.876 -11.222 18.556 1.00 71.94 100 SER A CA 1
ATOM 781 C C . SER A 1 100 ? 17.735 -11.903 19.917 1.00 71.94 100 SER A C 1
ATOM 783 O O . SER A 1 100 ? 16.992 -11.422 20.769 1.00 71.94 100 SER A O 1
ATOM 785 N N . THR A 1 101 ? 18.410 -13.036 20.110 1.00 81.75 101 THR A N 1
ATOM 786 C CA . THR A 1 101 ? 18.397 -13.793 21.366 1.00 81.75 101 THR A CA 1
ATOM 787 C C . THR A 1 101 ? 19.300 -13.119 22.390 1.00 81.75 101 THR A C 1
ATOM 789 O O . THR A 1 101 ? 18.872 -12.902 23.516 1.00 81.75 101 THR A O 1
ATOM 792 N N . CYS A 1 102 ? 20.488 -12.664 21.984 1.00 77.88 102 CYS A N 1
ATOM 793 C CA . CYS A 1 102 ? 21.392 -11.885 22.833 1.00 77.88 102 CYS A CA 1
ATOM 794 C C . CYS A 1 102 ? 20.743 -10.613 23.382 1.00 77.88 102 CYS A C 1
ATOM 796 O O . CYS A 1 102 ? 20.922 -10.298 24.554 1.00 77.88 102 CYS A O 1
ATOM 798 N N . ILE A 1 103 ? 19.945 -9.912 22.567 1.00 74.31 103 ILE A N 1
ATOM 799 C CA . ILE A 1 103 ? 19.206 -8.717 23.008 1.00 74.31 103 ILE A CA 1
ATOM 800 C C . ILE A 1 103 ? 18.188 -9.062 24.106 1.00 74.31 103 ILE A C 1
ATOM 802 O O . ILE A 1 103 ? 17.967 -8.269 25.017 1.00 74.31 103 ILE A O 1
ATOM 806 N N . LYS A 1 104 ? 17.562 -10.240 24.028 1.00 72.31 104 LYS A N 1
ATOM 807 C CA . LYS A 1 104 ? 16.506 -10.666 24.957 1.00 72.31 104 LYS A CA 1
ATOM 808 C C . LYS A 1 104 ? 17.047 -11.308 26.231 1.00 72.31 104 LYS A C 1
ATOM 810 O O . LYS A 1 104 ? 16.456 -11.142 27.291 1.00 72.31 104 LYS A O 1
ATOM 815 N N . GLU A 1 105 ? 18.130 -12.066 26.115 1.00 82.81 105 GLU A N 1
ATOM 816 C CA . GLU A 1 105 ? 18.569 -13.013 27.145 1.00 82.81 105 GLU A CA 1
ATOM 817 C C . GLU A 1 105 ? 20.004 -12.746 27.640 1.00 82.81 105 GLU A C 1
ATOM 819 O O . GLU A 1 105 ? 20.447 -13.361 28.609 1.00 82.81 105 GLU A O 1
ATOM 824 N N . GLY A 1 106 ? 20.719 -11.791 27.032 1.00 80.19 106 GLY A N 1
ATOM 825 C CA . GLY A 1 106 ? 22.106 -11.450 27.360 1.00 80.19 106 GLY A CA 1
ATOM 826 C C . GLY A 1 106 ? 23.129 -12.476 26.851 1.00 80.19 106 GLY A C 1
ATOM 827 O O . GLY A 1 106 ? 22.779 -13.547 26.364 1.00 80.19 106 GLY A O 1
ATOM 828 N N . GLY A 1 107 ? 24.423 -12.156 26.955 1.00 79.25 107 GLY A N 1
ATOM 829 C CA . GLY A 1 107 ? 25.527 -13.000 26.462 1.00 79.25 107 GLY A CA 1
ATOM 830 C C . GLY A 1 107 ? 25.932 -12.724 25.006 1.00 79.25 107 GLY A C 1
ATOM 831 O O . GLY A 1 107 ? 25.258 -11.984 24.293 1.00 79.25 107 GLY A O 1
ATOM 832 N N . THR A 1 108 ? 27.056 -13.300 24.563 1.00 82.94 108 THR A N 1
ATOM 833 C CA . THR A 1 108 ? 27.597 -13.074 23.210 1.00 82.94 108 THR A CA 1
ATOM 834 C C . THR A 1 108 ? 26.888 -13.949 22.167 1.00 82.94 108 THR A C 1
ATOM 836 O O . THR A 1 108 ? 26.554 -15.105 22.460 1.00 82.94 108 THR A O 1
ATOM 839 N N . PRO A 1 109 ? 26.682 -13.460 20.930 1.00 87.25 109 PRO A N 1
ATOM 840 C CA . PRO A 1 109 ? 26.125 -14.274 19.847 1.00 87.25 109 PRO A CA 1
ATOM 841 C C . PRO A 1 109 ? 26.939 -15.542 19.579 1.00 87.25 109 PRO A C 1
ATOM 843 O O . PRO A 1 109 ? 26.377 -16.598 19.287 1.00 87.25 109 PRO A O 1
ATOM 846 N N . PHE A 1 110 ? 28.264 -15.474 19.747 1.00 86.25 110 PHE A N 1
ATOM 847 C CA . PHE A 1 110 ? 29.133 -16.639 19.616 1.00 86.25 110 PHE A CA 1
ATOM 848 C C . PHE A 1 110 ? 28.856 -17.707 20.675 1.00 86.25 110 PHE A C 1
ATOM 850 O O . PHE A 1 110 ? 28.761 -18.889 20.345 1.00 86.25 110 PHE A O 1
ATOM 857 N N . LYS A 1 111 ? 28.654 -17.302 21.930 1.00 86.25 111 LYS A N 1
ATOM 858 C CA . LYS A 1 111 ? 28.305 -18.223 23.013 1.00 86.25 111 LYS A CA 1
ATOM 859 C C . LYS A 1 111 ? 26.925 -18.835 22.843 1.00 86.25 111 LYS A C 1
ATOM 861 O O . LYS A 1 111 ? 26.756 -20.013 23.140 1.00 86.25 111 LYS A O 1
ATOM 866 N N . TRP A 1 112 ? 25.958 -18.083 22.329 1.00 86.75 112 TRP A N 1
ATOM 867 C CA . TRP A 1 112 ? 24.648 -18.637 21.985 1.00 86.75 112 TRP A CA 1
ATOM 868 C C . TRP A 1 112 ? 24.719 -19.667 20.858 1.00 86.75 112 TRP A C 1
ATOM 870 O O . TRP A 1 112 ? 24.034 -20.686 20.919 1.00 86.75 112 TRP A O 1
ATOM 880 N N . ALA A 1 113 ? 25.572 -19.433 19.861 1.00 88.69 113 ALA A N 1
ATOM 881 C CA . ALA A 1 113 ? 25.754 -20.356 18.748 1.00 88.69 113 ALA A CA 1
ATOM 882 C C . ALA A 1 113 ? 26.541 -21.622 19.128 1.00 88.69 113 ALA A C 1
ATOM 884 O O . ALA A 1 113 ? 26.205 -22.708 18.658 1.00 88.69 113 ALA A O 1
ATOM 885 N N . HIS A 1 114 ? 27.581 -21.497 19.962 1.00 86.81 114 HIS A N 1
ATOM 886 C CA . HIS A 1 114 ? 28.580 -22.563 20.162 1.00 86.81 114 HIS A CA 1
ATOM 887 C C . HIS A 1 114 ? 28.747 -23.032 21.612 1.00 86.81 114 HIS A C 1
ATOM 889 O O . HIS A 1 114 ? 29.493 -23.974 21.867 1.00 86.81 114 HIS A O 1
ATOM 895 N N . GLY A 1 115 ? 28.051 -22.415 22.568 1.00 83.81 115 GLY A N 1
ATOM 896 C CA . GLY A 1 115 ? 28.042 -22.807 23.981 1.00 83.81 115 GLY A CA 1
ATOM 897 C C . GLY A 1 115 ? 29.246 -22.342 24.811 1.00 83.81 115 GLY A C 1
ATOM 898 O O . GLY A 1 115 ? 29.266 -22.581 26.016 1.00 83.81 115 GLY A O 1
ATOM 899 N N . SER A 1 116 ? 30.227 -21.663 24.213 1.00 83.62 116 SER A N 1
ATOM 900 C CA . SER A 1 116 ? 31.391 -21.083 24.900 1.00 83.62 116 SER A CA 1
ATOM 901 C C . SER A 1 116 ? 31.820 -19.775 24.236 1.00 83.62 116 SER A C 1
ATOM 903 O O . SER A 1 116 ? 31.449 -19.509 23.093 1.00 83.62 116 SER A O 1
ATOM 905 N N . GLU A 1 117 ? 32.625 -18.964 24.923 1.00 82.00 117 GLU A N 1
ATOM 906 C CA . GLU A 1 117 ? 33.196 -17.752 24.318 1.00 82.00 117 GLU A CA 1
ATOM 907 C C . GLU A 1 117 ? 34.194 -18.115 23.206 1.00 82.00 117 GLU A C 1
ATOM 909 O O . GLU A 1 117 ? 34.804 -19.189 23.233 1.00 82.00 117 GLU A O 1
ATOM 914 N N . ILE A 1 118 ? 34.388 -17.219 22.232 1.00 79.44 118 ILE A N 1
ATOM 915 C CA . ILE A 1 118 ? 35.228 -17.500 21.056 1.00 79.44 118 ILE A CA 1
ATOM 916 C C . ILE A 1 118 ? 36.675 -17.837 21.421 1.00 79.44 118 ILE A C 1
ATOM 918 O O . ILE A 1 118 ? 37.248 -18.752 20.837 1.00 79.44 118 ILE A O 1
ATOM 922 N N . TRP A 1 119 ? 37.246 -17.167 22.423 1.00 75.75 119 TRP A N 1
ATOM 923 C CA . TRP A 1 119 ? 38.638 -17.369 22.836 1.00 75.75 119 TRP A CA 1
ATOM 924 C C . TRP A 1 119 ? 38.849 -18.731 23.509 1.00 75.75 119 TRP A C 1
ATOM 926 O O . TRP A 1 119 ? 39.832 -19.425 23.250 1.00 75.75 119 TRP A O 1
ATOM 936 N N . GLU A 1 120 ? 37.880 -19.165 24.317 1.00 80.56 120 GLU A N 1
ATOM 937 C CA . GLU A 1 120 ? 37.871 -20.503 24.913 1.00 80.56 120 GLU A CA 1
ATOM 938 C C . GLU A 1 120 ? 37.683 -21.564 23.823 1.00 80.56 120 GLU A C 1
ATOM 940 O O . GLU A 1 120 ? 38.421 -22.549 23.757 1.00 80.56 120 GLU A O 1
ATOM 945 N N . PHE A 1 121 ? 36.753 -21.319 22.901 1.00 82.06 121 PHE A N 1
ATOM 946 C CA . PHE A 1 121 ? 36.468 -22.214 21.788 1.00 82.06 121 PHE A CA 1
ATOM 947 C C . PHE A 1 121 ? 37.668 -22.372 20.839 1.00 82.06 121 PHE A C 1
ATOM 949 O O . PHE A 1 121 ? 37.984 -23.493 20.434 1.00 82.06 121 PHE A O 1
ATOM 956 N N . ALA A 1 122 ? 38.383 -21.284 20.536 1.00 80.31 122 ALA A N 1
ATOM 957 C CA . ALA A 1 122 ? 39.603 -21.287 19.731 1.00 80.31 122 ALA A CA 1
ATOM 958 C C . ALA A 1 122 ? 40.730 -22.075 20.416 1.00 80.31 122 ALA A C 1
ATOM 960 O O . ALA A 1 122 ? 41.384 -22.893 19.769 1.00 80.31 122 ALA A O 1
ATOM 961 N N . SER A 1 123 ? 40.893 -21.936 21.736 1.00 78.94 123 SER A N 1
ATOM 962 C CA . SER A 1 123 ? 41.896 -22.699 22.494 1.00 78.94 123 SER A CA 1
ATOM 963 C C . SER A 1 123 ? 41.684 -24.222 22.427 1.00 78.94 123 SER A C 1
ATOM 965 O O . SER A 1 123 ? 42.645 -24.992 22.454 1.00 78.94 123 SER A O 1
ATOM 967 N N . MET A 1 124 ? 40.430 -24.667 22.273 1.00 81.12 124 MET A N 1
ATOM 968 C CA . MET A 1 124 ? 40.052 -26.080 22.152 1.00 81.12 124 MET A CA 1
ATOM 969 C C . MET A 1 124 ? 40.060 -26.599 20.704 1.00 81.12 124 MET A C 1
ATOM 971 O O . MET A 1 124 ? 39.950 -27.809 20.480 1.00 81.12 124 MET A O 1
ATOM 975 N N . LYS A 1 125 ? 40.155 -25.709 19.707 1.00 82.88 125 LYS A N 1
ATOM 976 C CA . LYS A 1 125 ? 40.018 -26.024 18.277 1.00 82.88 125 LYS A CA 1
ATOM 977 C C . LYS A 1 125 ? 41.202 -25.458 17.484 1.00 82.88 125 LYS A C 1
ATOM 979 O O . LYS A 1 125 ? 41.102 -24.351 16.956 1.00 82.88 125 LYS A O 1
ATOM 984 N N . PRO A 1 126 ? 42.287 -26.239 17.313 1.00 80.25 126 PRO A N 1
ATOM 985 C CA . PRO A 1 126 ? 43.493 -25.790 16.615 1.00 80.25 126 PRO A CA 1
ATOM 986 C C . PRO A 1 126 ? 43.229 -25.220 15.216 1.00 80.25 126 PRO A C 1
ATOM 988 O O . PRO A 1 126 ? 43.799 -24.199 14.862 1.00 80.25 126 PRO A O 1
ATOM 991 N N . GLU A 1 127 ? 42.315 -25.822 14.450 1.00 81.62 127 GLU A N 1
ATOM 992 C CA . GLU A 1 127 ? 41.959 -25.362 13.099 1.00 81.62 127 GLU A CA 1
ATOM 993 C C . GLU A 1 127 ? 41.292 -23.977 13.091 1.00 81.62 127 GLU A C 1
ATOM 995 O O . GLU A 1 127 ? 41.594 -23.148 12.234 1.00 81.62 127 GLU A O 1
ATOM 1000 N N . LEU A 1 128 ? 40.414 -23.700 14.064 1.00 81.75 128 LEU A N 1
ATOM 1001 C CA . LEU A 1 128 ? 39.785 -22.387 14.211 1.00 81.75 128 LEU A CA 1
ATOM 1002 C C . LEU A 1 128 ? 40.808 -21.348 14.672 1.00 81.75 128 LEU A C 1
ATOM 1004 O O . LEU A 1 128 ? 40.828 -20.249 14.130 1.00 81.75 128 LEU A O 1
ATOM 1008 N N . ASN A 1 129 ? 41.664 -21.710 15.631 1.00 83.00 129 ASN A N 1
ATOM 1009 C CA . ASN A 1 129 ? 42.741 -20.847 16.113 1.00 83.00 129 ASN A CA 1
ATOM 1010 C C . ASN A 1 129 ? 43.677 -20.438 14.966 1.00 83.00 129 ASN A C 1
ATOM 1012 O O . ASN A 1 129 ? 43.949 -19.258 14.784 1.00 83.00 129 ASN A O 1
ATOM 1016 N N . THR A 1 130 ? 44.108 -21.395 14.139 1.00 84.12 130 THR A N 1
ATOM 1017 C CA . THR A 1 130 ? 44.942 -21.118 12.963 1.00 84.12 130 THR A CA 1
ATOM 1018 C C . THR A 1 130 ? 44.234 -20.198 11.971 1.00 84.12 130 THR A C 1
ATOM 1020 O O . THR A 1 130 ? 44.805 -19.183 11.585 1.00 84.12 130 THR A O 1
ATOM 1023 N N . MET A 1 131 ? 42.982 -20.490 11.607 1.00 86.50 131 MET A N 1
ATOM 1024 C CA . MET A 1 131 ? 42.220 -19.657 10.670 1.00 86.50 131 MET A CA 1
ATOM 1025 C C . MET A 1 131 ? 42.027 -18.224 11.187 1.00 86.50 131 MET A C 1
ATOM 1027 O O . MET A 1 131 ? 42.172 -17.274 10.420 1.00 86.50 131 MET A O 1
ATOM 1031 N N . PHE A 1 132 ? 41.711 -18.065 12.475 1.00 80.56 132 PHE A N 1
ATOM 1032 C CA . PHE A 1 132 ? 41.512 -16.756 13.094 1.00 80.56 132 PHE A CA 1
ATOM 1033 C C . PHE A 1 132 ? 42.822 -15.956 13.127 1.00 80.56 132 PHE A C 1
ATOM 1035 O O . PHE A 1 132 ? 42.866 -14.796 12.720 1.00 80.56 132 PHE A O 1
ATOM 1042 N N . ASN A 1 133 ? 43.923 -16.610 13.502 1.00 83.69 133 ASN A N 1
ATOM 1043 C CA . ASN A 1 133 ? 45.254 -16.007 13.534 1.00 83.69 133 ASN A CA 1
ATOM 1044 C C . ASN A 1 133 ? 45.740 -15.587 12.138 1.00 83.69 133 ASN A C 1
ATOM 1046 O O . ASN A 1 133 ? 46.298 -14.501 11.982 1.00 83.69 133 ASN A O 1
ATOM 1050 N N . GLU A 1 134 ? 45.505 -16.407 11.112 1.00 84.38 134 GLU A N 1
ATOM 1051 C CA . GLU A 1 134 ? 45.831 -16.079 9.720 1.00 84.38 134 GLU A CA 1
ATOM 1052 C C . GLU A 1 134 ? 44.962 -14.934 9.182 1.00 84.38 134 GLU A C 1
ATOM 1054 O O . GLU A 1 134 ? 45.479 -14.011 8.547 1.00 84.38 134 GLU A O 1
ATOM 1059 N N . GLY A 1 135 ? 43.657 -14.954 9.476 1.00 80.69 135 GLY A N 1
ATOM 1060 C CA . GLY A 1 135 ? 42.718 -13.898 9.102 1.00 80.69 135 GLY A CA 1
ATOM 1061 C C . GLY A 1 135 ? 43.132 -12.541 9.662 1.00 80.69 135 GLY A C 1
ATOM 1062 O O . GLY A 1 135 ? 43.322 -11.586 8.904 1.00 80.69 135 GLY A O 1
ATOM 1063 N N . MET A 1 136 ? 43.383 -12.479 10.969 1.00 78.44 136 MET A N 1
ATOM 1064 C CA . MET A 1 136 ? 43.790 -11.249 11.650 1.00 78.44 136 MET A CA 1
ATOM 1065 C C . MET A 1 136 ? 45.177 -10.758 11.214 1.00 78.44 136 MET A C 1
ATOM 1067 O O . MET A 1 136 ? 45.375 -9.552 11.029 1.00 78.44 136 MET A O 1
ATOM 1071 N N . ALA A 1 137 ? 46.127 -11.669 10.972 1.00 80.38 137 ALA A N 1
ATOM 1072 C CA . ALA A 1 137 ? 47.470 -11.317 10.508 1.00 80.38 137 ALA A CA 1
ATOM 1073 C C . ALA A 1 137 ? 47.498 -10.776 9.067 1.00 80.38 137 ALA A C 1
ATOM 1075 O O . ALA A 1 137 ? 48.383 -9.991 8.727 1.00 80.38 137 ALA A O 1
ATOM 1076 N N . SER A 1 138 ? 46.528 -11.145 8.227 1.00 79.50 138 SER A N 1
ATOM 1077 C CA . SER A 1 138 ? 46.515 -10.798 6.797 1.00 79.50 138 SER A CA 1
ATOM 1078 C C . SER A 1 138 ? 46.401 -9.289 6.515 1.00 79.50 138 SER A C 1
ATOM 1080 O O . SER A 1 138 ? 46.931 -8.785 5.528 1.00 79.50 138 SER A O 1
ATOM 1082 N N . THR A 1 139 ? 45.815 -8.519 7.438 1.00 75.12 139 THR A N 1
ATOM 1083 C CA . THR A 1 139 ? 45.728 -7.048 7.321 1.00 75.12 139 THR A CA 1
ATOM 1084 C C . THR A 1 139 ? 46.941 -6.311 7.887 1.00 75.12 139 THR A C 1
ATOM 1086 O O . THR A 1 139 ? 47.097 -5.108 7.656 1.00 75.12 139 THR A O 1
ATOM 1089 N N . ALA A 1 140 ? 47.817 -7.013 8.616 1.00 76.44 140 ALA A N 1
ATOM 1090 C CA . ALA A 1 140 ? 48.879 -6.402 9.405 1.00 76.44 140 ALA A CA 1
ATOM 1091 C C . ALA A 1 140 ? 49.811 -5.548 8.546 1.00 76.44 140 ALA A C 1
ATOM 1093 O O . ALA A 1 140 ? 50.098 -4.409 8.897 1.00 76.44 140 ALA A O 1
ATOM 1094 N N . MET A 1 141 ? 50.243 -6.039 7.384 1.00 75.62 141 MET A N 1
ATOM 1095 C CA . MET A 1 141 ? 51.231 -5.315 6.587 1.00 75.62 141 MET A CA 1
ATOM 1096 C C . MET A 1 141 ? 50.674 -4.025 5.964 1.00 75.62 141 MET A C 1
ATOM 1098 O O . MET A 1 141 ? 51.385 -3.023 5.892 1.00 75.62 141 MET A O 1
ATOM 1102 N N . ALA A 1 142 ? 49.406 -4.013 5.543 1.00 73.81 142 ALA A N 1
ATOM 1103 C CA . ALA A 1 142 ? 48.770 -2.807 5.012 1.00 73.81 142 ALA A CA 1
ATOM 1104 C C . ALA A 1 142 ? 48.645 -1.724 6.098 1.00 73.81 142 ALA A C 1
ATOM 1106 O O . ALA A 1 142 ? 49.047 -0.578 5.884 1.00 73.81 142 ALA A O 1
ATOM 1107 N N . VAL A 1 143 ? 48.173 -2.115 7.287 1.00 76.50 143 VAL A N 1
ATOM 1108 C CA . VAL A 1 143 ? 48.049 -1.224 8.450 1.00 76.50 143 VAL A CA 1
ATOM 1109 C C . VAL A 1 143 ? 49.422 -0.727 8.905 1.00 76.50 143 VAL A C 1
ATOM 1111 O O . VAL A 1 143 ? 49.599 0.471 9.115 1.00 76.50 143 VAL A O 1
ATOM 1114 N N . MET A 1 144 ? 50.421 -1.610 8.990 1.00 83.19 144 MET A N 1
ATOM 1115 C CA . MET A 1 144 ? 51.760 -1.238 9.447 1.00 83.19 144 MET A CA 1
ATOM 1116 C C . MET A 1 144 ? 52.494 -0.327 8.473 1.00 83.19 144 MET A C 1
ATOM 1118 O O . MET A 1 144 ? 53.168 0.595 8.920 1.00 83.19 144 MET A O 1
ATOM 1122 N N . ARG A 1 145 ? 52.330 -0.497 7.155 1.00 81.38 145 ARG A N 1
ATOM 1123 C CA . ARG A 1 145 ? 52.908 0.439 6.177 1.00 81.38 145 ARG A CA 1
ATOM 1124 C C . ARG A 1 145 ? 52.394 1.860 6.384 1.00 81.38 145 ARG A C 1
ATOM 1126 O O . ARG A 1 145 ? 53.186 2.799 6.377 1.00 81.38 145 ARG A O 1
ATOM 1133 N N . ALA A 1 146 ? 51.092 2.014 6.609 1.00 76.81 146 ALA A N 1
ATOM 1134 C CA . ALA A 1 146 ? 50.502 3.320 6.859 1.00 76.81 146 ALA A CA 1
ATOM 1135 C C . ALA A 1 146 ? 50.836 3.867 8.255 1.00 76.81 146 ALA A C 1
ATOM 1137 O O . ALA A 1 146 ? 51.093 5.062 8.403 1.00 76.81 146 ALA A O 1
ATOM 1138 N N . PHE A 1 147 ? 50.890 3.007 9.273 1.00 84.25 147 PHE A N 1
ATOM 1139 C CA . PHE A 1 147 ? 51.341 3.377 10.612 1.00 84.25 147 PHE A CA 1
ATOM 1140 C C . PHE A 1 147 ? 52.784 3.894 10.577 1.00 84.25 147 PHE A C 1
ATOM 1142 O O . PHE A 1 147 ? 53.050 5.014 11.006 1.00 84.25 147 PHE A O 1
ATOM 1149 N N . LEU A 1 148 ? 53.714 3.135 9.995 1.00 86.62 148 LEU A N 1
ATOM 1150 C CA . LEU A 1 148 ? 55.125 3.508 9.917 1.00 86.62 148 LEU A CA 1
ATOM 1151 C C . LEU A 1 148 ? 55.344 4.765 9.066 1.00 86.62 148 LEU A C 1
ATOM 1153 O O . LEU A 1 148 ? 56.186 5.589 9.419 1.00 86.62 148 LEU A O 1
ATOM 1157 N N . SER A 1 149 ? 54.556 4.976 8.004 1.00 81.81 149 SER A N 1
ATOM 1158 C CA . SER A 1 149 ? 54.670 6.188 7.184 1.00 81.81 149 SER A CA 1
ATOM 1159 C C . SER A 1 149 ? 54.227 7.464 7.908 1.00 81.81 149 SER A C 1
ATOM 1161 O O . SER A 1 149 ? 54.724 8.539 7.580 1.00 81.81 149 SER A O 1
ATOM 1163 N N . HIS A 1 150 ? 53.306 7.369 8.873 1.00 79.31 150 HIS A N 1
ATOM 1164 C CA . HIS A 1 150 ? 52.776 8.526 9.612 1.00 79.31 150 HIS A CA 1
ATOM 1165 C C . HIS A 1 150 ? 53.367 8.676 11.022 1.00 79.31 150 HIS A C 1
ATOM 1167 O O . HIS A 1 150 ? 53.333 9.770 11.586 1.00 79.31 150 HIS A O 1
ATOM 1173 N N . TYR A 1 151 ? 53.912 7.600 11.592 1.00 86.50 151 TYR A N 1
ATOM 1174 C CA . TYR A 1 151 ? 54.332 7.536 12.993 1.00 86.50 151 TYR A CA 1
ATOM 1175 C C . TYR A 1 151 ? 55.744 6.988 13.217 1.00 86.50 151 TYR A C 1
ATOM 1177 O O . TYR A 1 151 ? 56.232 7.030 14.343 1.00 86.50 151 TYR A O 1
ATOM 1185 N N . GLY A 1 152 ? 56.446 6.523 12.180 1.00 81.94 152 GLY A N 1
ATOM 1186 C CA . GLY A 1 152 ? 57.762 5.889 12.327 1.00 81.94 152 GLY A CA 1
ATOM 1187 C C . GLY A 1 152 ? 58.790 6.729 13.103 1.00 81.94 152 GLY A C 1
ATOM 1188 O O . GLY A 1 152 ? 59.575 6.198 13.886 1.00 81.94 152 GLY A O 1
ATOM 1189 N N . ASP A 1 153 ? 58.745 8.060 12.986 1.00 84.25 153 ASP A N 1
ATOM 1190 C CA . ASP A 1 153 ? 59.603 8.958 13.773 1.00 84.25 153 ASP A CA 1
ATOM 1191 C C . ASP A 1 153 ? 59.413 8.812 15.294 1.00 84.25 153 ASP A C 1
ATOM 1193 O O . ASP A 1 153 ? 60.366 8.988 16.052 1.00 84.25 153 ASP A O 1
ATOM 1197 N N . GLY A 1 154 ? 58.211 8.440 15.745 1.00 84.00 154 GLY A N 1
ATOM 1198 C CA . GLY A 1 154 ? 57.874 8.204 17.148 1.00 84.00 154 GLY A CA 1
ATOM 1199 C C . GLY A 1 154 ? 58.528 6.961 17.761 1.00 84.00 154 GLY A C 1
ATOM 1200 O O . GLY A 1 154 ? 58.481 6.817 18.985 1.00 84.00 154 GLY A O 1
ATOM 1201 N N . LEU A 1 155 ? 59.149 6.100 16.948 1.00 89.31 155 LEU A N 1
ATOM 1202 C CA . LEU A 1 155 ? 59.807 4.857 17.369 1.00 89.31 155 LEU A CA 1
ATOM 1203 C C . LEU A 1 155 ? 61.335 4.977 17.491 1.00 89.31 155 LEU A C 1
ATOM 1205 O O . LEU A 1 155 ? 61.982 4.074 18.014 1.00 89.31 155 LEU A O 1
ATOM 1209 N N . LYS A 1 156 ? 61.932 6.087 17.038 1.00 87.50 156 LYS A N 1
ATOM 1210 C CA . LYS A 1 156 ? 63.398 6.259 16.982 1.00 87.50 156 LYS A CA 1
ATOM 1211 C C . LYS A 1 156 ? 64.093 6.105 18.337 1.00 87.50 156 LYS A C 1
ATOM 1213 O O . LYS A 1 156 ? 65.178 5.538 18.389 1.00 87.50 156 LYS A O 1
ATOM 1218 N N . ASP A 1 157 ? 63.450 6.569 19.406 1.00 85.81 157 ASP A N 1
ATOM 1219 C CA . ASP A 1 157 ? 64.003 6.573 20.767 1.00 85.81 157 ASP A CA 1
ATOM 1220 C C . ASP A 1 157 ? 63.540 5.374 21.621 1.00 85.81 157 ASP A C 1
ATOM 1222 O O . ASP A 1 157 ? 63.724 5.374 22.839 1.00 85.81 157 ASP A O 1
ATOM 1226 N N . VAL A 1 158 ? 62.898 4.375 21.004 1.00 89.69 158 VAL A N 1
ATOM 1227 C CA . VAL A 1 158 ? 62.439 3.145 21.665 1.00 89.69 158 VAL A CA 1
ATOM 1228 C C . VAL A 1 158 ? 63.540 2.087 21.565 1.00 89.69 158 VAL A C 1
ATOM 1230 O O . VAL A 1 158 ? 64.058 1.854 20.477 1.00 89.69 158 VAL A O 1
ATOM 1233 N N . GLU A 1 159 ? 63.901 1.440 22.678 1.00 90.75 159 GLU A N 1
ATOM 1234 C CA . GLU A 1 159 ? 64.853 0.312 22.687 1.00 90.75 159 GLU A CA 1
ATOM 1235 C C . GLU A 1 159 ? 64.132 -1.035 22.842 1.00 90.75 159 GLU A C 1
ATOM 1237 O O . GLU A 1 159 ? 64.522 -2.031 22.231 1.00 90.75 159 GLU A O 1
ATOM 1242 N N . THR A 1 160 ? 63.055 -1.072 23.630 1.00 93.19 160 THR A N 1
ATOM 1243 C CA . THR A 1 160 ? 62.210 -2.258 23.833 1.00 93.19 160 THR A CA 1
ATOM 1244 C C . THR A 1 160 ? 60.739 -1.941 23.562 1.00 93.19 160 THR A C 1
ATOM 1246 O O . THR A 1 160 ? 60.216 -0.944 24.065 1.00 93.19 160 THR A O 1
ATOM 1249 N N . LEU A 1 161 ? 60.064 -2.780 22.766 1.00 94.50 161 LEU A N 1
ATOM 1250 C CA . LEU A 1 161 ? 58.649 -2.610 22.412 1.00 94.50 161 LEU A CA 1
ATOM 1251 C C . LEU A 1 161 ? 57.870 -3.908 22.620 1.00 94.50 161 LEU A C 1
ATOM 1253 O O . LEU A 1 161 ? 58.269 -4.952 22.106 1.00 94.50 161 LEU A O 1
ATOM 1257 N N . VAL A 1 162 ? 56.747 -3.827 23.333 1.00 94.31 162 VAL A N 1
ATOM 1258 C CA . VAL A 1 162 ? 55.802 -4.943 23.497 1.00 94.31 162 VAL A CA 1
ATOM 1259 C C . VAL A 1 162 ? 54.555 -4.677 22.664 1.00 94.31 162 VAL A C 1
ATOM 1261 O O . VAL A 1 162 ? 53.915 -3.644 22.827 1.00 94.31 162 VAL A O 1
ATOM 1264 N N . ASP A 1 163 ? 54.210 -5.620 21.798 1.00 93.12 163 ASP A N 1
ATOM 1265 C CA . ASP A 1 163 ? 52.960 -5.678 21.042 1.00 93.12 163 ASP A CA 1
ATOM 1266 C C . ASP A 1 163 ? 51.981 -6.573 21.806 1.00 93.12 163 ASP A C 1
ATOM 1268 O O . ASP A 1 163 ? 52.163 -7.791 21.869 1.00 93.12 163 ASP A O 1
ATOM 1272 N N . VAL A 1 164 ? 51.026 -5.948 22.497 1.00 88.12 164 VAL A N 1
ATOM 1273 C CA . VAL A 1 164 ? 50.037 -6.635 23.342 1.00 88.12 164 VAL A CA 1
ATOM 1274 C C . VAL A 1 164 ? 48.837 -6.987 22.482 1.00 88.12 164 VAL A C 1
ATOM 1276 O O . VAL A 1 164 ? 48.338 -6.111 21.788 1.00 88.12 164 VAL A O 1
ATOM 1279 N N . GLY A 1 165 ? 48.377 -8.240 22.540 1.00 83.06 165 GLY A N 1
ATOM 1280 C CA . GLY A 1 165 ? 47.392 -8.770 21.591 1.00 83.06 165 GLY A CA 1
ATOM 1281 C C . GLY A 1 165 ? 47.955 -8.858 20.168 1.00 83.06 165 GLY A C 1
ATOM 1282 O O . GLY A 1 165 ? 47.228 -8.692 19.190 1.00 83.06 165 GLY A O 1
ATOM 1283 N N . GLY A 1 166 ? 49.274 -9.048 20.048 1.00 82.19 166 GLY A N 1
ATOM 1284 C CA . GLY A 1 166 ? 49.993 -9.017 18.772 1.00 82.19 166 GLY A CA 1
ATOM 1285 C C . GLY A 1 166 ? 49.711 -10.214 17.855 1.00 82.19 166 GLY A C 1
ATOM 1286 O O . GLY A 1 166 ? 50.220 -10.276 16.728 1.00 82.19 166 GLY A O 1
ATOM 1287 N N . GLY A 1 167 ? 48.902 -11.177 18.306 1.00 86.44 167 GLY A N 1
ATOM 1288 C CA . GLY A 1 167 ? 48.550 -12.380 17.574 1.00 86.44 167 GLY A CA 1
ATOM 1289 C C . GLY A 1 167 ? 49.788 -13.206 17.244 1.00 86.44 167 GLY A C 1
ATOM 1290 O O . GLY A 1 167 ? 50.573 -13.611 18.108 1.00 86.44 167 GLY A O 1
ATOM 1291 N N . THR A 1 168 ? 50.007 -13.421 15.947 1.00 87.81 168 THR A N 1
ATOM 1292 C CA . THR A 1 168 ? 51.188 -14.127 15.434 1.00 87.81 168 THR A CA 1
ATOM 1293 C C . THR A 1 168 ? 52.459 -13.272 15.430 1.00 87.81 168 THR A C 1
ATOM 1295 O O . THR A 1 168 ? 53.511 -13.774 15.052 1.00 87.81 168 THR A O 1
ATOM 1298 N N . GLY A 1 169 ? 52.407 -12.000 15.843 1.00 88.38 169 GLY A N 1
ATOM 1299 C CA . GLY A 1 169 ? 53.570 -11.112 15.950 1.00 88.38 169 GLY A CA 1
ATOM 1300 C C . GLY A 1 169 ? 53.974 -10.406 14.658 1.00 88.38 169 GLY A C 1
ATOM 1301 O O . GLY A 1 169 ? 55.072 -9.855 14.574 1.00 88.38 169 GLY A O 1
ATOM 1302 N N . ARG A 1 170 ? 53.105 -10.391 13.639 1.00 87.00 170 ARG A N 1
ATOM 1303 C CA . ARG A 1 170 ? 53.413 -9.755 12.347 1.00 87.00 170 ARG A CA 1
ATOM 1304 C C . ARG A 1 170 ? 53.583 -8.232 12.454 1.00 87.00 170 ARG A C 1
ATOM 1306 O O . ARG A 1 170 ? 54.420 -7.684 11.743 1.00 87.00 170 ARG A O 1
ATOM 1313 N N . HIS A 1 171 ? 52.833 -7.552 13.328 1.00 88.00 171 HIS A N 1
ATOM 1314 C CA . HIS A 1 171 ? 52.942 -6.096 13.492 1.00 88.00 171 HIS A CA 1
ATOM 1315 C C . HIS A 1 171 ? 54.295 -5.703 14.103 1.00 88.00 171 HIS A C 1
ATOM 1317 O O . HIS A 1 171 ? 55.018 -4.891 13.522 1.00 88.00 171 HIS A O 1
ATOM 1323 N N . VAL A 1 172 ? 54.684 -6.324 15.224 1.00 90.44 172 VAL A N 1
ATOM 1324 C CA . VAL A 1 172 ? 55.997 -6.082 15.844 1.00 90.44 172 VAL A CA 1
ATOM 1325 C C . VAL A 1 172 ? 57.170 -6.502 14.958 1.00 90.44 172 VAL A C 1
ATOM 1327 O O . VAL A 1 172 ? 58.180 -5.801 14.933 1.00 90.44 172 VAL A O 1
ATOM 1330 N N . ALA A 1 173 ? 57.039 -7.577 14.176 1.00 91.75 173 ALA A N 1
ATOM 1331 C CA . ALA A 1 173 ? 58.069 -7.980 13.220 1.00 91.75 173 ALA A CA 1
ATOM 1332 C C . ALA A 1 173 ? 58.332 -6.895 12.164 1.00 91.75 173 ALA A C 1
ATOM 1334 O O . ALA A 1 173 ? 59.487 -6.575 11.893 1.00 91.75 173 ALA A O 1
ATOM 1335 N N . GLU A 1 174 ? 57.280 -6.269 11.628 1.00 90.00 174 GLU A N 1
ATOM 1336 C CA . GLU A 1 174 ? 57.414 -5.165 10.668 1.00 90.00 174 GLU A CA 1
ATOM 1337 C C . GLU A 1 174 ? 58.074 -3.929 11.309 1.00 90.00 174 GLU A C 1
ATOM 1339 O O . GLU A 1 174 ? 58.893 -3.255 10.678 1.00 90.00 174 GLU A O 1
ATOM 1344 N N . ILE A 1 175 ? 57.777 -3.645 12.584 1.00 90.88 175 ILE A N 1
ATOM 1345 C CA . ILE A 1 175 ? 58.441 -2.568 13.335 1.00 90.88 175 ILE A CA 1
ATOM 1346 C C . ILE A 1 175 ? 59.938 -2.857 13.473 1.00 90.88 175 ILE A C 1
ATOM 1348 O O . ILE A 1 175 ? 60.750 -2.004 13.121 1.00 90.88 175 ILE A O 1
ATOM 1352 N N . VAL A 1 176 ? 60.307 -4.047 13.956 1.00 93.75 176 VAL A N 1
ATOM 1353 C CA . VAL A 1 176 ? 61.710 -4.441 14.169 1.00 93.75 176 VAL A CA 1
ATOM 1354 C C . VAL A 1 176 ? 62.477 -4.481 12.848 1.00 93.75 176 VAL A C 1
ATOM 1356 O O . VAL A 1 176 ? 63.623 -4.046 12.788 1.00 93.75 176 VAL A O 1
ATOM 1359 N N . GLN A 1 177 ? 61.843 -4.908 11.758 1.00 90.94 177 GLN A N 1
ATOM 1360 C CA . GLN A 1 177 ? 62.462 -4.906 10.435 1.00 90.94 177 GLN A CA 1
ATOM 1361 C C . GLN A 1 177 ? 62.834 -3.490 9.960 1.00 90.94 177 GLN A C 1
ATOM 1363 O O . GLN A 1 177 ? 63.904 -3.295 9.381 1.00 90.94 177 GLN A O 1
ATOM 1368 N N . ASN A 1 178 ? 61.978 -2.495 10.214 1.00 90.69 178 ASN A N 1
ATOM 1369 C CA . ASN A 1 178 ? 62.240 -1.097 9.850 1.00 90.69 178 ASN A CA 1
ATOM 1370 C C . ASN A 1 178 ? 63.120 -0.366 10.884 1.00 90.69 178 ASN A C 1
ATOM 1372 O O . ASN A 1 178 ? 63.796 0.607 10.542 1.00 90.69 178 ASN A O 1
ATOM 1376 N N . TYR A 1 179 ? 63.154 -0.855 12.127 1.00 93.12 179 TYR A N 1
ATOM 1377 C CA . TYR A 1 179 ? 63.931 -0.312 13.242 1.00 93.12 179 TYR A CA 1
ATOM 1378 C C . TYR A 1 179 ? 64.690 -1.428 13.982 1.00 93.12 179 TYR A C 1
ATOM 1380 O O . TYR A 1 179 ? 64.318 -1.792 15.100 1.00 93.12 179 TYR A O 1
ATOM 1388 N N . PRO A 1 180 ? 65.789 -1.957 13.402 1.00 91.81 180 PRO A N 1
ATOM 1389 C CA . PRO A 1 180 ? 66.471 -3.152 13.920 1.00 91.81 180 PRO A CA 1
ATOM 1390 C C . PRO A 1 180 ? 67.114 -2.990 15.302 1.00 91.81 180 PRO A C 1
ATOM 1392 O O . PRO A 1 180 ? 67.556 -3.968 15.901 1.00 91.81 180 PRO A O 1
ATOM 1395 N N . HIS A 1 181 ? 67.220 -1.756 15.806 1.00 93.75 181 HIS A N 1
ATOM 1396 C CA . HIS A 1 181 ? 67.698 -1.485 17.161 1.00 93.75 181 HIS A CA 1
ATOM 1397 C C . HIS A 1 181 ? 66.647 -1.792 18.238 1.00 93.75 181 HIS A C 1
ATOM 1399 O O . HIS A 1 181 ? 67.018 -1.940 19.402 1.00 93.75 181 HIS A O 1
ATOM 1405 N N . ILE A 1 182 ? 65.366 -1.905 17.865 1.00 94.62 182 ILE A N 1
ATOM 1406 C CA . ILE A 1 182 ? 64.266 -2.239 18.772 1.00 94.62 182 ILE A CA 1
ATOM 1407 C C . ILE A 1 182 ? 64.258 -3.745 19.032 1.00 94.62 182 ILE A C 1
ATOM 1409 O O . ILE A 1 182 ? 64.207 -4.550 18.105 1.00 94.62 182 ILE A O 1
ATOM 1413 N N . LYS A 1 183 ? 64.232 -4.136 20.307 1.00 94.88 183 LYS A N 1
ATOM 1414 C CA . LYS A 1 183 ? 63.920 -5.512 20.713 1.00 94.88 183 LYS A CA 1
ATOM 1415 C C . LYS A 1 183 ? 62.408 -5.661 20.850 1.00 94.88 183 LYS A C 1
ATOM 1417 O O . LYS A 1 183 ? 61.814 -5.076 21.759 1.00 94.88 183 LYS A O 1
ATOM 1422 N N . GLY A 1 184 ? 61.803 -6.422 19.942 1.00 95.38 184 GLY A N 1
ATOM 1423 C CA . GLY A 1 184 ? 60.361 -6.649 19.906 1.00 95.38 184 GLY A CA 1
ATOM 1424 C C . GLY A 1 184 ? 59.924 -7.817 20.787 1.00 95.38 184 GLY A C 1
ATOM 1425 O O . GLY A 1 184 ? 60.569 -8.865 20.802 1.00 95.38 184 GLY A O 1
ATOM 1426 N N . ILE A 1 185 ? 58.808 -7.655 21.491 1.00 95.25 185 ILE A N 1
ATOM 1427 C CA . ILE A 1 185 ? 58.130 -8.713 22.245 1.00 95.25 185 ILE A CA 1
ATOM 1428 C C . ILE A 1 185 ? 56.701 -8.825 21.709 1.00 95.25 185 ILE A C 1
ATOM 1430 O O . ILE A 1 185 ? 55.925 -7.883 21.833 1.00 95.25 185 ILE A O 1
ATOM 1434 N N . ASN A 1 186 ? 56.343 -9.970 21.135 1.00 95.81 186 ASN A N 1
ATOM 1435 C CA . ASN A 1 186 ? 54.962 -10.315 20.807 1.00 95.81 186 ASN A CA 1
ATOM 1436 C C . ASN A 1 186 ? 54.302 -10.962 22.029 1.00 95.81 186 ASN A C 1
ATOM 1438 O O . ASN A 1 186 ? 54.716 -12.054 22.432 1.00 95.81 186 ASN A O 1
ATOM 1442 N N . PHE A 1 187 ? 53.295 -10.310 22.603 1.00 91.81 187 PHE A N 1
ATOM 1443 C CA . PHE A 1 187 ? 52.613 -10.761 23.811 1.00 91.81 187 PHE A CA 1
ATOM 1444 C C . PHE A 1 187 ? 51.136 -11.050 23.539 1.00 91.81 187 PHE A C 1
ATOM 1446 O O . PHE A 1 187 ? 50.370 -10.149 23.202 1.00 91.81 187 PHE A O 1
ATOM 1453 N N . ASP A 1 188 ? 50.739 -12.308 23.709 1.00 91.19 188 ASP A N 1
ATOM 1454 C CA . ASP A 1 188 ? 49.359 -12.764 23.520 1.00 91.19 188 ASP A CA 1
ATOM 1455 C C . ASP A 1 188 ? 49.089 -14.023 24.363 1.00 91.19 188 ASP A C 1
ATOM 1457 O O . ASP A 1 188 ? 49.989 -14.542 25.034 1.00 91.19 188 ASP A O 1
ATOM 1461 N N . LEU A 1 189 ? 47.866 -14.548 24.321 1.00 87.50 189 LEU A N 1
ATOM 1462 C CA . LEU A 1 189 ? 47.485 -15.769 25.017 1.00 87.50 189 LEU A CA 1
ATOM 1463 C C . LEU A 1 189 ? 48.392 -16.943 24.606 1.00 87.50 189 LEU A C 1
ATOM 1465 O O . LEU A 1 189 ? 48.752 -17.071 23.431 1.00 87.50 189 LEU A O 1
ATOM 1469 N N . PRO A 1 190 ? 48.726 -17.869 25.530 1.00 88.88 190 PRO A N 1
ATOM 1470 C CA . PRO A 1 190 ? 49.667 -18.958 25.258 1.00 88.88 190 PRO A CA 1
ATOM 1471 C C . PRO A 1 190 ? 49.347 -19.792 24.009 1.00 88.88 190 PRO A C 1
ATOM 1473 O O . PRO A 1 190 ? 50.257 -20.189 23.287 1.00 88.88 190 PRO A O 1
ATOM 1476 N N . HIS A 1 191 ? 48.064 -20.039 23.728 1.00 83.31 191 HIS A N 1
ATOM 1477 C CA . HIS A 1 191 ? 47.632 -20.820 22.564 1.00 83.31 191 HIS A CA 1
ATOM 1478 C C . HIS A 1 191 ? 47.733 -20.049 21.234 1.00 83.31 191 HIS A C 1
ATOM 1480 O O . HIS A 1 191 ? 47.803 -20.672 20.175 1.00 83.31 191 HIS A O 1
ATOM 1486 N N . VAL A 1 192 ? 47.780 -18.715 21.278 1.00 84.25 192 VAL A N 1
ATOM 1487 C CA . VAL A 1 192 ? 47.960 -17.847 20.109 1.00 84.25 192 VAL A CA 1
ATOM 1488 C C . VAL A 1 192 ? 49.445 -17.774 19.759 1.00 84.25 192 VAL A C 1
ATOM 1490 O O . VAL A 1 192 ? 49.844 -18.170 18.660 1.00 84.25 192 VAL A O 1
ATOM 1493 N N . VAL A 1 193 ? 50.295 -17.405 20.727 1.00 88.75 193 VAL A N 1
ATOM 1494 C CA . VAL A 1 193 ? 51.753 -17.325 20.516 1.00 88.75 193 VAL A CA 1
ATOM 1495 C C . VAL A 1 193 ? 52.398 -18.673 20.202 1.00 88.75 193 VAL A C 1
ATOM 1497 O O . VAL A 1 193 ? 53.408 -18.710 19.505 1.00 88.75 193 VAL A O 1
ATOM 1500 N N . ALA A 1 194 ? 51.810 -19.789 20.646 1.00 85.94 194 ALA A N 1
ATOM 1501 C CA . ALA A 1 194 ? 52.280 -21.130 20.291 1.00 85.94 194 ALA A CA 1
ATOM 1502 C C . ALA A 1 194 ? 52.232 -21.408 18.777 1.00 85.94 194 ALA A C 1
ATOM 1504 O O . ALA A 1 194 ? 52.937 -22.294 18.299 1.00 85.94 194 ALA A O 1
ATOM 1505 N N . THR A 1 195 ? 51.412 -20.661 18.030 1.00 84.06 195 THR A N 1
ATOM 1506 C CA . THR A 1 195 ? 51.284 -20.769 16.568 1.00 84.06 195 THR A CA 1
ATOM 1507 C C . THR A 1 195 ? 52.046 -19.680 15.810 1.00 84.06 195 THR A C 1
ATOM 1509 O O . THR A 1 195 ? 52.024 -19.659 14.580 1.00 84.06 195 THR A O 1
ATOM 1512 N N . ALA A 1 196 ? 52.727 -18.776 16.520 1.00 86.81 196 ALA A N 1
ATOM 1513 C CA . ALA A 1 196 ? 53.443 -17.670 15.908 1.00 86.81 196 ALA A CA 1
ATOM 1514 C C . ALA A 1 196 ? 54.716 -18.158 15.181 1.00 86.81 196 ALA A C 1
ATOM 1516 O O . ALA A 1 196 ? 55.501 -18.921 15.756 1.00 86.81 196 ALA A O 1
ATOM 1517 N N . PRO A 1 197 ? 54.950 -17.734 13.926 1.00 87.69 197 PRO A N 1
ATOM 1518 C CA . PRO A 1 197 ? 56.173 -18.069 13.211 1.00 87.69 197 PRO A CA 1
ATOM 1519 C C . PRO A 1 197 ? 57.368 -17.291 13.790 1.00 87.69 197 PRO A C 1
ATOM 1521 O O . PRO A 1 197 ? 57.186 -16.196 14.319 1.00 87.69 197 PRO A O 1
ATOM 1524 N N . PRO A 1 198 ? 58.601 -17.815 13.670 1.00 90.62 198 PRO A N 1
ATOM 1525 C CA . PRO A 1 198 ? 59.779 -17.119 14.171 1.00 90.62 198 PRO A CA 1
ATOM 1526 C C . PRO A 1 198 ? 60.073 -15.864 13.339 1.00 90.62 198 PRO A C 1
ATOM 1528 O O . PRO A 1 198 ? 60.187 -15.941 12.114 1.00 90.62 198 PRO A O 1
ATOM 1531 N N . TYR A 1 199 ? 60.282 -14.732 14.013 1.00 91.88 199 TYR A N 1
ATOM 1532 C CA . TYR A 1 199 ? 60.751 -13.488 13.400 1.00 91.88 199 TYR A CA 1
ATOM 1533 C C . TYR A 1 199 ? 62.089 -13.047 13.996 1.00 91.88 199 TYR A C 1
ATOM 1535 O O . TYR A 1 199 ? 62.314 -13.119 15.205 1.00 91.88 199 TYR A O 1
ATOM 1543 N N . GLU A 1 200 ? 62.995 -12.579 13.139 1.00 91.06 200 GLU A N 1
ATOM 1544 C CA . GLU A 1 200 ? 64.296 -12.077 13.575 1.00 91.06 200 GLU A CA 1
ATOM 1545 C C . GLU A 1 200 ? 64.120 -10.825 14.451 1.00 91.06 200 GLU A C 1
ATOM 1547 O O . GLU A 1 200 ? 63.429 -9.881 14.077 1.00 91.06 200 GLU A O 1
ATOM 1552 N N . GLY A 1 201 ? 64.722 -10.829 15.645 1.00 90.50 201 GLY A N 1
ATOM 1553 C CA . GLY A 1 201 ? 64.638 -9.713 16.596 1.00 90.50 201 GLY A CA 1
ATOM 1554 C C . GLY A 1 201 ? 63.333 -9.616 17.405 1.00 90.50 201 GLY A C 1
ATOM 1555 O O . GLY A 1 201 ? 63.194 -8.679 18.195 1.00 90.50 201 GLY A O 1
ATOM 1556 N N . VAL A 1 202 ? 62.416 -10.584 17.270 1.00 95.75 202 VAL A N 1
ATOM 1557 C CA . VAL A 1 202 ? 61.158 -10.666 18.037 1.00 95.75 202 VAL A CA 1
ATOM 1558 C C . VAL A 1 202 ? 61.157 -11.895 18.948 1.00 95.75 202 VAL A C 1
ATOM 1560 O O . VAL A 1 202 ? 61.498 -12.997 18.520 1.00 95.75 202 VAL A O 1
ATOM 1563 N N . SER A 1 203 ? 60.743 -11.732 20.205 1.00 95.38 203 SER A N 1
ATOM 1564 C CA . SER A 1 203 ? 60.443 -12.846 21.113 1.00 95.38 203 SER A CA 1
ATOM 1565 C C . SER A 1 203 ? 58.934 -13.005 21.311 1.00 95.38 203 SER A C 1
ATOM 1567 O O . SER A 1 203 ? 58.216 -12.020 21.449 1.00 95.38 203 SER A O 1
ATOM 1569 N N . HIS A 1 204 ? 58.439 -14.245 21.342 1.00 95.69 204 HIS A N 1
ATOM 1570 C CA . HIS A 1 204 ? 57.027 -14.533 21.615 1.00 95.69 204 HIS A CA 1
ATOM 1571 C C . HIS A 1 204 ? 56.850 -14.939 23.078 1.00 95.69 204 HIS A C 1
ATOM 1573 O O . HIS A 1 204 ? 57.519 -15.856 23.559 1.00 95.69 204 HIS A O 1
ATOM 1579 N N . VAL A 1 205 ? 55.958 -14.251 23.790 1.00 94.44 205 VAL A N 1
ATOM 1580 C CA . VAL A 1 205 ? 55.711 -14.444 25.221 1.00 94.44 205 VAL A CA 1
ATOM 1581 C C . VAL A 1 205 ? 54.223 -14.692 25.437 1.00 94.44 205 VAL A C 1
ATOM 1583 O O . VAL A 1 205 ? 53.396 -13.865 25.070 1.00 94.44 205 VAL A O 1
ATOM 1586 N N . GLY A 1 206 ? 53.887 -15.838 26.031 1.00 91.00 206 GLY A N 1
ATOM 1587 C CA . GLY A 1 206 ? 52.508 -16.191 26.364 1.00 91.00 206 GLY A CA 1
ATOM 1588 C C . GLY A 1 206 ? 52.083 -15.620 27.714 1.00 91.00 206 GLY A C 1
ATOM 1589 O O . GLY A 1 206 ? 52.804 -15.800 28.696 1.00 91.00 206 GLY A O 1
ATOM 1590 N N . GLY A 1 207 ? 50.914 -14.989 27.786 1.00 88.88 207 GLY A N 1
ATOM 1591 C CA . GLY A 1 207 ? 50.327 -14.511 29.040 1.00 88.88 207 GLY A CA 1
ATOM 1592 C C . GLY A 1 207 ? 48.977 -13.824 28.847 1.00 88.88 207 GLY A C 1
ATOM 1593 O O . GLY A 1 207 ? 48.437 -13.816 27.745 1.00 88.88 207 GLY A O 1
ATOM 1594 N N . ASP A 1 208 ? 48.429 -13.270 29.928 1.00 85.50 208 ASP A N 1
ATOM 1595 C CA . ASP A 1 208 ? 47.138 -12.577 29.931 1.00 85.50 208 ASP A CA 1
ATOM 1596 C C . ASP A 1 208 ? 47.321 -11.090 30.285 1.00 85.50 208 ASP A C 1
ATOM 1598 O O . ASP A 1 208 ? 47.834 -10.744 31.354 1.00 85.50 208 ASP A O 1
ATOM 1602 N N . MET A 1 209 ? 46.881 -10.204 29.385 1.00 87.75 209 MET A N 1
ATOM 1603 C CA . MET A 1 209 ? 46.957 -8.746 29.544 1.00 87.75 209 MET A CA 1
ATOM 1604 C C . MET A 1 209 ? 46.123 -8.201 30.715 1.00 87.75 209 MET A C 1
ATOM 1606 O O . MET A 1 209 ? 46.438 -7.132 31.254 1.00 87.75 209 MET A O 1
ATOM 1610 N N . PHE A 1 210 ? 45.093 -8.932 31.150 1.00 84.44 210 PHE A N 1
ATOM 1611 C CA . PHE A 1 210 ? 44.322 -8.596 32.346 1.00 84.44 210 PHE A CA 1
ATOM 1612 C C . PHE A 1 210 ? 45.101 -8.874 33.638 1.00 84.44 210 PHE A C 1
ATOM 1614 O O . PHE A 1 210 ? 44.839 -8.233 34.659 1.00 84.44 210 PHE A O 1
ATOM 1621 N N . GLU A 1 211 ? 46.106 -9.751 33.595 1.00 88.81 211 GLU A N 1
ATOM 1622 C CA . GLU A 1 211 ? 46.947 -10.082 34.745 1.00 88.81 211 GLU A CA 1
ATOM 1623 C C . GLU A 1 211 ? 48.239 -9.256 34.777 1.00 88.81 211 GLU A C 1
ATOM 1625 O O . GLU A 1 211 ? 48.512 -8.552 35.754 1.00 88.81 211 GLU A O 1
ATOM 1630 N N . SER A 1 212 ? 49.055 -9.336 33.721 1.00 88.31 212 SER A N 1
ATOM 1631 C CA . SER A 1 212 ? 50.351 -8.651 33.651 1.00 88.31 212 SER A CA 1
ATOM 1632 C C . SER A 1 212 ? 50.835 -8.459 32.213 1.00 88.31 212 SER A C 1
ATOM 1634 O O . SER A 1 212 ? 50.449 -9.193 31.313 1.00 88.31 212 SER A O 1
ATOM 1636 N N . ILE A 1 213 ? 51.700 -7.463 31.997 1.00 90.62 213 ILE A N 1
ATOM 1637 C CA . ILE A 1 213 ? 52.302 -7.162 30.690 1.00 90.62 213 ILE A CA 1
ATOM 1638 C C . ILE A 1 213 ? 53.831 -7.091 30.867 1.00 90.62 213 ILE A C 1
ATOM 1640 O O . ILE A 1 213 ? 54.285 -6.512 31.861 1.00 90.62 213 ILE A O 1
ATOM 1644 N N . PRO A 1 214 ? 54.642 -7.668 29.954 1.00 91.62 214 PRO A N 1
ATOM 1645 C CA . PRO A 1 214 ? 56.101 -7.578 30.017 1.00 91.62 214 PRO A CA 1
ATOM 1646 C C . PRO A 1 214 ? 56.609 -6.130 30.018 1.00 91.62 214 PRO A C 1
ATOM 1648 O O . PRO A 1 214 ? 56.056 -5.271 29.335 1.00 91.62 214 PRO A O 1
ATOM 1651 N N . SER A 1 215 ? 57.681 -5.856 30.765 1.00 90.50 215 SER A N 1
ATOM 1652 C CA . SER A 1 215 ? 58.237 -4.502 30.849 1.00 90.50 215 SER A CA 1
ATOM 1653 C C . SER A 1 215 ? 58.914 -4.061 29.551 1.00 90.50 215 SER A C 1
ATOM 1655 O O . SER A 1 215 ? 59.717 -4.810 28.993 1.00 90.50 215 SER A O 1
ATOM 1657 N N . ALA A 1 216 ? 58.638 -2.828 29.119 1.00 90.69 216 ALA A N 1
ATOM 1658 C CA . ALA A 1 216 ? 59.225 -2.232 27.920 1.00 90.69 216 ALA A CA 1
ATOM 1659 C C . ALA A 1 216 ? 59.221 -0.694 27.953 1.00 90.69 216 ALA A C 1
ATOM 1661 O O . ALA A 1 216 ? 58.560 -0.064 28.782 1.00 90.69 216 ALA A O 1
ATOM 1662 N N . ASP A 1 217 ? 59.959 -0.082 27.027 1.00 88.69 217 ASP A N 1
ATOM 1663 C CA . ASP A 1 217 ? 59.968 1.371 26.826 1.00 88.69 217 ASP A CA 1
ATOM 1664 C C . ASP A 1 217 ? 58.714 1.852 26.096 1.00 88.69 217 ASP A C 1
ATOM 1666 O O . ASP A 1 217 ? 58.223 2.953 26.363 1.00 88.69 217 ASP A O 1
ATOM 1670 N N . ALA A 1 218 ? 58.178 1.023 25.199 1.00 92.56 218 ALA A N 1
ATOM 1671 C CA . ALA A 1 218 ? 56.926 1.279 24.510 1.00 92.56 218 ALA A CA 1
ATOM 1672 C C . ALA A 1 218 ? 56.000 0.058 24.512 1.00 92.56 218 ALA A C 1
ATOM 1674 O O . ALA A 1 218 ? 56.447 -1.084 24.401 1.00 92.56 218 ALA A O 1
ATOM 1675 N N . ILE A 1 219 ? 54.698 0.319 24.590 1.00 93.56 219 ILE A N 1
ATOM 1676 C CA . ILE A 1 219 ? 53.645 -0.678 24.385 1.00 93.56 219 ILE A CA 1
ATOM 1677 C C . ILE A 1 219 ? 52.844 -0.274 23.155 1.00 93.56 219 ILE A C 1
ATOM 1679 O O . ILE A 1 219 ? 52.439 0.882 23.040 1.00 93.56 219 ILE A O 1
ATOM 1683 N N . PHE A 1 220 ? 52.618 -1.225 22.259 1.00 92.50 220 PHE A N 1
ATOM 1684 C CA . PHE A 1 220 ? 51.794 -1.091 21.069 1.00 92.50 220 PHE A CA 1
ATOM 1685 C C . PHE A 1 220 ? 50.536 -1.955 21.209 1.00 92.50 220 PHE A C 1
ATOM 1687 O O . PHE A 1 220 ? 50.618 -3.094 21.670 1.00 92.50 220 PHE A O 1
ATOM 1694 N N . MET A 1 221 ? 49.383 -1.401 20.833 1.00 87.69 221 MET A N 1
ATOM 1695 C CA . MET A 1 221 ? 48.101 -2.106 20.744 1.00 87.69 221 MET A CA 1
ATOM 1696 C C . MET A 1 221 ? 47.337 -1.627 19.515 1.00 87.69 221 MET A C 1
ATOM 1698 O O . MET A 1 221 ? 47.302 -0.427 19.231 1.00 87.69 221 MET A O 1
ATOM 1702 N N . LYS A 1 222 ? 46.673 -2.544 18.814 1.00 85.38 222 LYS A N 1
ATOM 1703 C CA . LYS A 1 222 ? 45.873 -2.233 17.626 1.00 85.38 222 LYS A CA 1
ATOM 1704 C C . LYS A 1 222 ? 44.486 -2.840 17.763 1.00 85.38 222 LYS A C 1
ATOM 1706 O O . LYS A 1 222 ? 44.392 -4.060 17.768 1.00 85.38 222 LYS A O 1
ATOM 1711 N N . ALA A 1 223 ? 43.457 -1.989 17.769 1.00 73.00 223 ALA A N 1
ATOM 1712 C CA . ALA A 1 223 ? 42.053 -2.391 17.820 1.00 73.00 223 ALA A CA 1
ATOM 1713 C C . ALA A 1 223 ? 41.836 -3.464 18.897 1.00 73.00 223 ALA A C 1
ATOM 1715 O O . ALA A 1 223 ? 41.440 -4.581 18.607 1.00 73.00 223 ALA A O 1
ATOM 1716 N N . ILE A 1 224 ? 42.172 -3.141 20.146 1.00 74.50 224 ILE A N 1
ATOM 1717 C CA . ILE A 1 224 ? 41.977 -4.057 21.284 1.00 74.50 224 ILE A CA 1
ATOM 1718 C C . ILE A 1 224 ? 40.987 -3.440 22.237 1.00 74.50 224 ILE A C 1
ATOM 1720 O O . ILE A 1 224 ? 40.038 -4.079 22.661 1.00 74.50 224 ILE A O 1
ATOM 1724 N N . LEU A 1 225 ? 41.172 -2.168 22.567 1.00 79.88 225 LEU A N 1
ATOM 1725 C CA . LEU A 1 225 ? 40.330 -1.504 23.547 1.00 79.88 225 LEU A CA 1
ATOM 1726 C C . LEU A 1 225 ? 38.928 -1.235 22.976 1.00 79.88 225 LEU A C 1
ATOM 1728 O O . LEU A 1 225 ? 37.991 -1.051 23.752 1.00 79.88 225 LEU A O 1
ATOM 1732 N N . HIS A 1 226 ? 38.751 -1.272 21.649 1.00 76.00 226 HIS A N 1
ATOM 1733 C CA . HIS A 1 226 ? 37.426 -1.273 21.022 1.00 76.00 226 HIS A CA 1
ATOM 1734 C C . HIS A 1 226 ? 36.564 -2.494 21.396 1.00 76.00 226 HIS A C 1
ATOM 1736 O O . HIS A 1 226 ? 35.357 -2.335 21.538 1.00 76.00 226 HIS A O 1
ATOM 1742 N N . ASP A 1 227 ? 37.169 -3.652 21.685 1.00 72.69 227 ASP A N 1
ATOM 1743 C CA . ASP A 1 227 ? 36.473 -4.922 21.959 1.00 72.69 227 ASP A CA 1
ATOM 1744 C C . ASP A 1 227 ? 35.951 -5.048 23.396 1.00 72.69 227 ASP A C 1
ATOM 1746 O O . ASP A 1 227 ? 35.173 -5.947 23.721 1.00 72.69 227 ASP A O 1
ATOM 1750 N N . TRP A 1 228 ? 36.388 -4.165 24.294 1.00 78.94 228 TRP A N 1
ATOM 1751 C CA . TRP A 1 228 ? 36.157 -4.321 25.725 1.00 78.94 228 TRP A CA 1
ATOM 1752 C C . TRP A 1 228 ? 35.394 -3.147 26.332 1.00 78.94 228 TRP A C 1
ATOM 1754 O O . TRP A 1 228 ? 35.533 -1.991 25.920 1.00 78.94 228 TRP A O 1
ATOM 1764 N N . ALA A 1 229 ? 34.628 -3.460 27.379 1.00 80.44 229 ALA A N 1
ATOM 1765 C CA . ALA A 1 229 ? 33.980 -2.468 28.227 1.00 80.44 229 ALA A CA 1
ATOM 1766 C C . ALA A 1 229 ? 35.016 -1.566 28.919 1.00 80.44 229 ALA A C 1
ATOM 1768 O O . ALA A 1 229 ? 36.179 -1.941 29.106 1.00 80.44 229 ALA A O 1
ATOM 1769 N N . ASP A 1 230 ? 34.594 -0.370 29.329 1.00 84.88 230 ASP A N 1
ATOM 1770 C CA . ASP A 1 230 ? 35.498 0.645 29.878 1.00 84.88 230 ASP A CA 1
ATOM 1771 C C . ASP A 1 230 ? 36.249 0.140 31.133 1.00 84.88 230 ASP A C 1
ATOM 1773 O O . ASP A 1 230 ? 37.436 0.424 31.285 1.00 84.88 230 ASP A O 1
ATOM 1777 N N . GLU A 1 231 ? 35.634 -0.680 31.993 1.00 85.12 231 GLU A N 1
ATOM 1778 C CA . GLU A 1 231 ? 36.281 -1.246 33.189 1.00 85.12 231 GLU A CA 1
ATOM 1779 C C . GLU A 1 231 ? 37.430 -2.209 32.843 1.00 85.12 231 GLU A C 1
ATOM 1781 O O . GLU A 1 231 ? 38.496 -2.202 33.477 1.00 85.12 231 GLU A O 1
ATOM 1786 N N . ASN A 1 232 ? 37.223 -3.031 31.813 1.00 84.06 232 ASN A N 1
ATOM 1787 C CA . ASN A 1 232 ? 38.216 -3.956 31.280 1.00 84.06 232 ASN A CA 1
ATOM 1788 C C . ASN A 1 232 ? 39.371 -3.183 30.633 1.00 84.06 232 ASN A C 1
ATOM 1790 O O . ASN A 1 232 ? 40.534 -3.431 30.959 1.00 84.06 232 ASN A O 1
ATOM 1794 N N . CYS A 1 233 ? 39.057 -2.181 29.810 1.00 86.56 233 CYS A N 1
ATOM 1795 C CA . CYS A 1 233 ? 40.045 -1.294 29.201 1.00 86.56 233 CYS A CA 1
ATOM 1796 C C . CYS A 1 233 ? 40.898 -0.570 30.248 1.00 86.56 233 CYS A C 1
ATOM 1798 O O . CYS A 1 233 ? 42.121 -0.540 30.133 1.00 86.56 233 CYS A O 1
ATOM 1800 N N . VAL A 1 234 ? 40.288 -0.035 31.310 1.00 87.75 234 VAL A N 1
ATOM 1801 C CA . VAL A 1 234 ? 41.022 0.616 32.408 1.00 87.75 234 VAL A CA 1
ATOM 1802 C C . VAL A 1 234 ? 41.966 -0.364 33.105 1.00 87.75 234 VAL A C 1
ATOM 1804 O O . VAL A 1 234 ? 43.084 0.007 33.466 1.00 87.75 234 VAL A O 1
ATOM 1807 N N . THR A 1 235 ? 41.554 -1.619 33.286 1.00 87.19 235 THR A N 1
ATOM 1808 C CA . THR A 1 235 ? 42.402 -2.662 33.881 1.00 87.19 235 THR A CA 1
ATOM 1809 C C . THR A 1 235 ? 43.628 -2.947 33.013 1.00 87.19 235 THR A C 1
ATOM 1811 O O . THR A 1 235 ? 44.751 -2.916 33.522 1.00 87.19 235 THR A O 1
ATOM 1814 N N . ILE A 1 236 ? 43.428 -3.121 31.702 1.00 86.00 236 ILE A N 1
ATOM 1815 C CA . ILE A 1 236 ? 44.509 -3.307 30.724 1.00 86.00 236 ILE A CA 1
ATOM 1816 C C . ILE A 1 236 ? 45.460 -2.103 30.754 1.00 86.00 236 ILE A C 1
ATOM 1818 O O . ILE A 1 236 ? 46.663 -2.269 30.952 1.00 86.00 236 ILE A O 1
ATOM 1822 N N . LEU A 1 237 ? 44.928 -0.879 30.664 1.00 90.69 237 LEU A N 1
ATOM 1823 C CA . LEU A 1 237 ? 45.722 0.353 30.689 1.00 90.69 237 LEU A CA 1
ATOM 1824 C C . LEU A 1 237 ? 46.543 0.489 31.983 1.00 90.69 237 LEU A C 1
ATOM 1826 O O . LEU A 1 237 ? 47.719 0.847 31.933 1.00 90.69 237 LEU A O 1
ATOM 1830 N N . ARG A 1 238 ? 45.988 0.132 33.148 1.00 90.19 238 ARG A N 1
ATOM 1831 C CA . ARG A 1 238 ? 46.741 0.131 34.417 1.00 90.19 238 ARG A CA 1
ATOM 1832 C C . ARG A 1 238 ? 47.894 -0.868 34.406 1.00 90.19 238 ARG A C 1
ATOM 1834 O O . ARG A 1 238 ? 48.950 -0.580 34.970 1.00 90.19 238 ARG A O 1
ATOM 1841 N N . ASN A 1 239 ? 47.721 -2.026 33.777 1.00 89.38 239 ASN A N 1
ATOM 1842 C CA . ASN A 1 239 ? 48.804 -2.991 33.610 1.00 89.38 239 ASN A CA 1
ATOM 1843 C C . ASN A 1 239 ? 49.856 -2.484 32.615 1.00 89.38 239 ASN A C 1
ATOM 1845 O O . ASN A 1 239 ? 51.048 -2.606 32.902 1.00 89.38 239 ASN A O 1
ATOM 1849 N N . CYS A 1 240 ? 49.456 -1.796 31.538 1.00 90.06 240 CYS A N 1
ATOM 1850 C CA . CYS A 1 240 ? 50.395 -1.095 30.656 1.00 90.06 240 CYS A CA 1
ATOM 1851 C C . CYS A 1 240 ? 51.212 -0.065 31.431 1.00 90.06 240 CYS A C 1
ATOM 1853 O O . CYS A 1 240 ? 52.431 0.002 31.299 1.00 90.06 240 CYS A O 1
ATOM 1855 N N . ARG A 1 241 ? 50.553 0.716 32.294 1.00 87.00 241 ARG A N 1
ATOM 1856 C CA . ARG A 1 241 ? 51.208 1.752 33.095 1.00 87.00 241 ARG A CA 1
ATOM 1857 C C . ARG A 1 241 ? 52.281 1.183 34.021 1.00 87.00 241 ARG A C 1
ATOM 1859 O O . ARG A 1 241 ? 53.315 1.824 34.180 1.00 87.00 241 ARG A O 1
ATOM 1866 N N . LYS A 1 242 ? 52.042 0.003 34.610 1.00 89.75 242 LYS A N 1
ATOM 1867 C CA . LYS A 1 242 ? 53.015 -0.720 35.453 1.00 89.75 242 LYS A CA 1
ATOM 1868 C C . LYS A 1 242 ? 54.183 -1.297 34.649 1.00 89.75 242 LYS A C 1
ATOM 1870 O O . LYS A 1 242 ? 55.284 -1.396 35.178 1.00 89.75 242 LYS A O 1
ATOM 1875 N N . ALA A 1 243 ? 53.935 -1.705 33.407 1.00 87.44 243 ALA A N 1
ATOM 1876 C CA . ALA A 1 243 ? 54.934 -2.303 32.526 1.00 87.44 243 ALA A CA 1
ATOM 1877 C C . ALA A 1 243 ? 55.861 -1.263 31.862 1.00 87.44 243 ALA A C 1
ATOM 1879 O O . ALA A 1 243 ? 56.974 -1.598 31.457 1.00 87.44 243 ALA A O 1
ATOM 1880 N N . LEU A 1 244 ? 55.431 -0.003 31.780 1.00 88.44 244 LEU A N 1
ATOM 1881 C CA . LEU A 1 244 ? 56.193 1.093 31.184 1.00 88.44 244 LEU A CA 1
ATOM 1882 C C . LEU A 1 244 ? 57.191 1.739 32.156 1.00 88.44 244 LEU A C 1
ATOM 1884 O O . LEU A 1 244 ? 56.905 1.945 33.336 1.00 88.44 244 LEU A O 1
ATOM 1888 N N . SER A 1 245 ? 58.354 2.149 31.639 1.00 74.88 245 SER A N 1
ATOM 1889 C CA . SER A 1 245 ? 59.367 2.857 32.435 1.00 74.88 245 SER A CA 1
ATOM 1890 C C . SER A 1 245 ? 58.885 4.245 32.904 1.00 74.88 245 SER A C 1
ATOM 1892 O O . SER A 1 245 ? 58.331 5.027 32.129 1.00 74.88 245 SER A O 1
ATOM 1894 N N . GLU A 1 246 ? 59.139 4.611 34.169 1.00 66.19 246 GLU A N 1
ATOM 1895 C CA . GLU A 1 246 ? 58.602 5.848 34.782 1.00 66.19 246 GLU A CA 1
ATOM 1896 C C . GLU A 1 246 ? 59.027 7.158 34.091 1.00 66.19 246 GLU A C 1
ATOM 1898 O O . GLU A 1 246 ? 58.345 8.171 34.235 1.00 66.19 246 GLU A O 1
ATOM 1903 N N . LYS A 1 247 ? 60.153 7.171 33.361 1.00 64.69 247 LYS A N 1
ATOM 1904 C CA . LYS A 1 247 ? 60.735 8.399 32.780 1.00 64.69 247 LYS A CA 1
ATOM 1905 C C . LYS A 1 247 ? 60.565 8.542 31.265 1.00 64.69 247 LYS A C 1
ATOM 1907 O O . LYS A 1 247 ? 60.686 9.663 30.773 1.00 64.69 247 LYS A O 1
ATOM 1912 N N . LYS A 1 248 ? 60.345 7.447 30.527 1.00 69.94 248 LYS A N 1
ATOM 1913 C CA . LYS A 1 248 ? 60.301 7.432 29.048 1.00 69.94 248 LYS A CA 1
ATOM 1914 C C . LYS A 1 248 ? 59.187 6.555 28.459 1.00 69.94 248 LYS A C 1
ATOM 1916 O O . LYS A 1 248 ? 59.065 6.493 27.241 1.00 69.94 248 LYS A O 1
ATOM 1921 N N . GLY A 1 249 ? 58.385 5.912 29.309 1.00 81.12 249 GLY A N 1
ATOM 1922 C CA . GLY A 1 249 ? 57.338 4.984 28.913 1.00 81.12 249 GLY A CA 1
ATOM 1923 C C . GLY A 1 249 ? 56.278 5.601 28.004 1.00 81.12 249 GLY A C 1
ATOM 1924 O O . GLY A 1 249 ? 55.707 6.648 28.325 1.00 81.12 249 GLY A O 1
ATOM 1925 N N . LYS A 1 250 ? 56.000 4.928 26.888 1.00 87.31 250 LYS A N 1
ATOM 1926 C CA . LYS A 1 250 ? 55.045 5.369 25.870 1.00 87.31 250 LYS A CA 1
ATOM 1927 C C . LYS A 1 250 ? 54.018 4.282 25.560 1.00 87.31 250 LYS A C 1
ATOM 1929 O O . LYS A 1 250 ? 54.387 3.147 25.283 1.00 87.31 250 LYS A O 1
ATOM 1934 N N . LEU A 1 251 ? 52.740 4.643 25.547 1.00 91.31 251 LEU A N 1
ATOM 1935 C CA . LEU A 1 251 ? 51.667 3.781 25.058 1.00 91.31 251 LEU A CA 1
ATOM 1936 C C . LEU A 1 251 ? 51.234 4.254 23.665 1.00 91.31 251 LEU A C 1
ATOM 1938 O O . LEU A 1 251 ? 50.954 5.435 23.477 1.00 91.31 251 LEU A O 1
ATOM 1942 N N . ILE A 1 252 ? 51.200 3.345 22.697 1.00 92.31 252 ILE A N 1
ATOM 1943 C CA . ILE A 1 252 ? 50.832 3.603 21.305 1.00 92.31 252 ILE A CA 1
ATOM 1944 C C . ILE A 1 252 ? 49.609 2.746 20.986 1.00 92.31 252 ILE A C 1
ATOM 1946 O O . ILE A 1 252 ? 49.704 1.523 20.941 1.00 92.31 252 ILE A O 1
ATOM 1950 N N . LEU A 1 253 ? 48.469 3.390 20.761 1.00 88.06 253 LEU A N 1
ATOM 1951 C CA . LEU A 1 253 ? 47.220 2.731 20.392 1.00 88.06 253 LEU A CA 1
ATOM 1952 C C . LEU A 1 253 ? 46.877 3.067 18.941 1.00 88.06 253 LEU A C 1
ATOM 1954 O O . LEU A 1 253 ? 46.981 4.225 18.541 1.00 88.06 253 LEU A O 1
ATOM 1958 N N . VAL A 1 254 ? 46.446 2.079 18.165 1.00 85.38 254 VAL A N 1
ATOM 1959 C CA . VAL A 1 254 ? 45.872 2.264 16.825 1.00 85.38 254 VAL A CA 1
ATOM 1960 C C . VAL A 1 254 ? 44.389 1.920 16.913 1.00 85.38 254 VAL A C 1
ATOM 1962 O O . VAL A 1 254 ? 44.041 0.744 16.990 1.00 85.38 254 VAL A O 1
ATOM 1965 N N . GLU A 1 255 ? 43.532 2.942 16.971 1.00 81.81 255 GLU A N 1
ATOM 1966 C CA . GLU A 1 255 ? 42.127 2.828 17.389 1.00 81.81 255 GLU A CA 1
ATOM 1967 C C . GLU A 1 255 ? 41.197 3.778 16.616 1.00 81.81 255 GLU A C 1
ATOM 1969 O O . GLU A 1 255 ? 41.615 4.821 16.096 1.00 81.81 255 GLU A O 1
ATOM 1974 N N . ILE A 1 256 ? 39.910 3.431 16.546 1.00 77.81 256 ILE A N 1
ATOM 1975 C CA . ILE A 1 256 ? 38.889 4.282 15.925 1.00 77.81 256 ILE A CA 1
ATOM 1976 C C . ILE A 1 256 ? 38.494 5.401 16.904 1.00 77.81 256 ILE A C 1
ATOM 1978 O O . ILE A 1 256 ? 38.231 5.173 18.087 1.00 77.81 256 ILE A O 1
ATOM 1982 N N . VAL A 1 257 ? 38.479 6.642 16.406 1.00 76.81 257 VAL A N 1
ATOM 1983 C CA . VAL A 1 257 ? 38.076 7.833 17.168 1.00 76.81 257 VAL A CA 1
ATOM 1984 C C . VAL A 1 257 ? 36.908 8.488 16.444 1.00 76.81 257 VAL A C 1
ATOM 1986 O O . VAL A 1 257 ? 37.103 9.146 15.418 1.00 76.81 257 VAL A O 1
ATOM 1989 N N . VAL A 1 258 ? 35.701 8.313 16.979 1.00 74.94 258 VAL A N 1
ATOM 1990 C CA . VAL A 1 258 ? 34.478 8.861 16.375 1.00 74.94 258 VAL A CA 1
ATOM 1991 C C . VAL A 1 258 ? 34.321 10.350 16.695 1.00 74.94 258 VAL A C 1
ATOM 1993 O O . VAL A 1 258 ? 34.759 10.841 17.742 1.00 74.94 258 VAL A O 1
ATOM 1996 N N . GLN A 1 259 ? 33.726 11.111 15.775 1.00 65.56 259 GLN A N 1
ATOM 1997 C CA . GLN A 1 259 ? 33.467 12.533 16.011 1.00 65.56 259 GLN A CA 1
ATOM 1998 C C . GLN A 1 259 ? 32.220 12.711 16.892 1.00 65.56 259 GLN A C 1
ATOM 2000 O O . GLN A 1 259 ? 31.223 12.034 16.653 1.00 65.56 259 GLN A O 1
ATOM 2005 N N . PRO A 1 260 ? 32.228 13.623 17.885 1.00 51.12 260 PRO A N 1
ATOM 2006 C CA . PRO A 1 260 ? 31.011 13.970 18.613 1.00 51.12 260 PRO A CA 1
ATOM 2007 C C . PRO A 1 260 ? 30.021 14.618 17.633 1.00 51.12 260 PRO A C 1
ATOM 2009 O O . PRO A 1 260 ? 30.351 15.623 17.004 1.00 51.12 260 PRO A O 1
ATOM 2012 N N . HIS A 1 261 ? 28.853 13.996 17.456 1.00 42.47 261 HIS A N 1
ATOM 2013 C CA . HIS A 1 261 ? 27.951 14.246 16.330 1.00 42.47 261 HIS A CA 1
ATOM 2014 C C . HIS A 1 261 ? 27.632 15.729 16.082 1.00 42.47 261 HIS A C 1
ATOM 2016 O O . HIS A 1 261 ? 27.033 16.413 16.912 1.00 42.47 261 HIS A O 1
ATOM 2022 N N . GLY A 1 262 ? 27.955 16.175 14.868 1.00 32.75 262 GLY A N 1
ATOM 2023 C CA . GLY A 1 262 ? 27.193 17.173 14.131 1.00 32.75 262 GLY A CA 1
ATOM 2024 C C . GLY A 1 262 ? 26.508 16.473 12.956 1.00 32.75 262 GLY A C 1
ATOM 2025 O O . GLY A 1 262 ? 27.190 15.807 12.186 1.00 32.75 262 GLY A O 1
ATOM 2026 N N . SER A 1 263 ? 25.177 16.591 12.898 1.00 39.88 263 SER A N 1
ATOM 2027 C CA . SER A 1 263 ? 24.287 16.412 11.734 1.00 39.88 263 SER A CA 1
ATOM 2028 C C . SER A 1 263 ? 24.729 15.419 10.649 1.00 39.88 263 SER A C 1
ATOM 2030 O O . SER A 1 263 ? 25.430 15.802 9.718 1.00 39.88 263 SER A O 1
ATOM 2032 N N . ASP A 1 264 ? 24.272 14.171 10.739 1.00 30.97 264 ASP A N 1
ATOM 2033 C CA . ASP A 1 264 ? 23.352 13.595 9.750 1.00 30.97 264 ASP A CA 1
ATOM 2034 C C . ASP A 1 264 ? 23.048 12.127 10.081 1.00 30.97 264 ASP A C 1
ATOM 2036 O O . ASP A 1 264 ? 23.937 11.330 10.354 1.00 30.97 264 ASP A O 1
ATOM 2040 N N . GLN A 1 265 ? 21.750 11.816 10.021 1.00 31.22 265 GLN A N 1
ATOM 2041 C CA . GLN A 1 265 ? 21.123 10.491 10.007 1.00 31.22 265 GLN A CA 1
ATOM 2042 C C . GLN A 1 265 ? 21.160 9.652 11.309 1.00 31.22 265 GLN A C 1
ATOM 2044 O O . GLN A 1 265 ? 22.139 9.011 11.660 1.00 31.22 265 GLN A O 1
ATOM 2049 N N . PHE A 1 266 ? 19.967 9.593 11.922 1.00 28.69 266 PHE A N 1
ATOM 2050 C CA . PHE A 1 266 ? 19.468 8.642 12.932 1.00 28.69 266 PHE A CA 1
ATOM 2051 C C . PHE A 1 266 ? 19.821 8.874 14.417 1.00 28.69 266 PHE A C 1
ATOM 2053 O O . PHE A 1 266 ? 20.761 8.315 14.958 1.00 28.69 266 PHE A O 1
ATOM 2060 N N . GLY A 1 267 ? 18.947 9.646 15.082 1.00 26.62 267 GLY A N 1
ATOM 2061 C CA . GLY A 1 267 ? 18.167 9.207 16.258 1.00 26.62 267 GLY A CA 1
ATOM 2062 C C . GLY A 1 267 ? 18.893 8.799 17.550 1.00 26.62 267 GLY A C 1
ATOM 2063 O O . GLY A 1 267 ? 19.399 7.694 17.669 1.00 26.62 267 GLY A O 1
ATOM 2064 N N . ASP A 1 268 ? 18.796 9.677 18.548 1.00 25.56 268 ASP A N 1
ATOM 2065 C CA . ASP A 1 268 ? 19.325 9.627 19.920 1.00 25.56 268 ASP A CA 1
ATOM 2066 C C . ASP A 1 268 ? 18.646 8.604 20.878 1.00 25.56 268 ASP A C 1
ATOM 2068 O O . ASP A 1 268 ? 17.443 8.350 20.766 1.00 25.56 268 ASP A O 1
ATOM 2072 N N . MET A 1 269 ? 19.432 8.095 21.850 1.00 25.53 269 MET A N 1
ATOM 2073 C CA . MET A 1 269 ? 19.153 7.825 23.290 1.00 25.53 269 MET A CA 1
ATOM 2074 C C . MET A 1 269 ? 19.882 6.562 23.806 1.00 25.53 269 MET A C 1
ATOM 2076 O O . MET A 1 269 ? 19.698 5.481 23.260 1.00 25.53 269 MET A O 1
ATOM 2080 N N . GLY A 1 270 ? 20.636 6.550 24.912 1.00 25.36 270 GLY A N 1
ATOM 2081 C CA . GLY A 1 270 ? 20.999 7.583 25.884 1.00 25.36 270 GLY A CA 1
ATOM 2082 C C . GLY A 1 270 ? 21.706 6.960 27.106 1.00 25.36 270 GLY A C 1
ATOM 2083 O O . GLY A 1 270 ? 21.683 5.748 27.277 1.00 25.36 270 GLY A O 1
ATOM 2084 N N . SER A 1 271 ? 22.288 7.784 27.986 1.00 24.80 271 SER A N 1
ATOM 2085 C CA . SER A 1 271 ? 22.246 7.574 29.447 1.00 24.80 271 SER A CA 1
ATOM 2086 C C . SER A 1 271 ? 22.800 8.796 30.190 1.00 24.80 271 SER A C 1
ATOM 2088 O O . SER A 1 271 ? 24.003 9.047 30.197 1.00 24.80 271 SER A O 1
ATOM 2090 N N . ASN A 1 272 ? 21.927 9.536 30.870 1.00 26.22 272 ASN A N 1
ATOM 2091 C CA . ASN A 1 272 ? 22.255 10.111 32.171 1.00 26.22 272 ASN A CA 1
ATOM 2092 C C . ASN A 1 272 ? 20.957 10.283 32.961 1.00 26.22 272 ASN A C 1
ATOM 2094 O O . ASN A 1 272 ? 20.090 11.095 32.632 1.00 26.22 272 ASN A O 1
ATOM 2098 N N . SER A 1 273 ? 20.836 9.460 33.997 1.00 33.91 273 SER A N 1
ATOM 2099 C CA . SER A 1 273 ? 19.791 9.483 35.009 1.00 33.91 273 SER A CA 1
ATOM 2100 C C . SER A 1 273 ? 19.903 10.758 35.847 1.00 33.91 273 SER A C 1
ATOM 2102 O O . SER A 1 273 ? 20.517 10.768 36.911 1.00 33.91 273 SER A O 1
ATOM 2104 N N . SER A 1 274 ? 19.350 11.847 35.327 1.00 31.00 274 SER A N 1
ATOM 2105 C CA . SER A 1 274 ? 18.957 13.041 36.093 1.00 31.00 274 SER A CA 1
ATOM 2106 C C . SER A 1 274 ? 18.049 13.998 35.306 1.00 31.00 274 SER A C 1
ATOM 2108 O O . SER A 1 274 ? 17.825 15.118 35.747 1.00 31.00 274 SER A O 1
ATOM 2110 N N . LYS A 1 275 ? 17.518 13.582 34.146 1.00 37.22 275 LYS A N 1
ATOM 2111 C CA . LYS A 1 275 ? 16.703 14.432 33.256 1.00 37.22 275 LYS A CA 1
ATOM 2112 C C . LYS A 1 275 ? 15.266 13.950 33.027 1.00 37.22 275 LYS A C 1
ATOM 2114 O O . LYS A 1 275 ? 14.580 14.525 32.195 1.00 37.22 275 LYS A O 1
ATOM 2119 N N . VAL A 1 276 ? 14.799 12.911 33.724 1.00 37.28 276 VAL A N 1
ATOM 2120 C CA . VAL A 1 276 ? 13.398 12.457 33.574 1.00 37.28 276 VAL A CA 1
ATOM 2121 C C . VAL A 1 276 ? 12.423 13.465 34.196 1.00 37.28 276 VAL A C 1
ATOM 2123 O O . VAL A 1 276 ? 11.334 13.660 33.666 1.00 37.28 276 VAL A O 1
ATOM 2126 N N . ASP A 1 277 ? 12.845 14.181 35.239 1.00 37.41 277 ASP A N 1
ATOM 2127 C CA . ASP A 1 277 ? 11.980 15.127 35.954 1.00 37.41 277 ASP A CA 1
ATOM 2128 C C . ASP A 1 277 ? 11.691 16.420 35.159 1.00 37.41 277 ASP A C 1
ATOM 2130 O O . ASP A 1 277 ? 10.658 17.048 35.373 1.00 37.41 277 ASP A O 1
ATOM 2134 N N . ASP A 1 278 ? 12.542 16.784 34.191 1.00 38.19 278 ASP A N 1
ATOM 2135 C CA . ASP A 1 278 ? 12.421 18.030 33.410 1.00 38.19 278 ASP A CA 1
ATOM 2136 C C . ASP A 1 278 ? 11.657 17.867 32.074 1.00 38.19 278 ASP A C 1
ATOM 2138 O O . ASP A 1 278 ? 11.478 18.842 31.343 1.00 38.19 278 ASP A O 1
ATOM 2142 N N . LEU A 1 279 ? 11.217 16.651 31.716 1.00 43.03 279 LEU A N 1
ATOM 2143 C CA . LEU A 1 279 ? 10.653 16.336 30.385 1.00 43.03 279 LEU A CA 1
ATOM 2144 C C . LEU A 1 279 ? 9.149 16.005 30.392 1.00 43.03 279 LEU A C 1
ATOM 2146 O O . LEU A 1 279 ? 8.573 15.735 29.336 1.00 43.03 279 LEU A O 1
ATOM 2150 N N . LEU A 1 280 ? 8.491 16.057 31.554 1.00 51.34 280 LEU A N 1
ATOM 2151 C CA . LEU A 1 280 ? 7.054 15.820 31.681 1.00 51.34 280 LEU A CA 1
ATOM 2152 C C . LEU A 1 280 ? 6.286 17.149 31.583 1.00 51.34 280 LEU A C 1
ATOM 2154 O O . LEU A 1 280 ? 6.201 17.920 32.540 1.00 51.34 280 LEU A O 1
ATOM 2158 N N . VAL A 1 281 ? 5.699 17.416 30.417 1.00 50.38 281 VAL A N 1
ATOM 2159 C CA . VAL A 1 281 ? 5.058 18.704 30.070 1.00 50.38 281 VAL A CA 1
ATOM 2160 C C . VAL A 1 281 ? 3.874 19.064 30.996 1.00 50.38 281 VAL A C 1
ATOM 2162 O O . VAL A 1 281 ? 3.507 20.233 31.090 1.00 50.38 281 VAL A O 1
ATOM 2165 N N . GLY A 1 282 ? 3.321 18.098 31.744 1.00 50.66 282 GLY A N 1
ATOM 2166 C CA . GLY A 1 282 ? 2.187 18.287 32.661 1.00 50.66 282 GLY A CA 1
ATOM 2167 C C . GLY A 1 282 ? 2.512 18.552 34.143 1.00 50.66 282 GLY A C 1
ATOM 2168 O O . GLY A 1 282 ? 1.611 18.924 34.892 1.00 50.66 282 GLY A O 1
ATOM 2169 N N . PHE A 1 283 ? 3.766 18.412 34.597 1.00 59.25 283 PHE A N 1
ATOM 2170 C CA . PHE A 1 283 ? 4.111 18.517 36.033 1.00 59.25 283 PHE A CA 1
ATOM 2171 C C . PHE A 1 283 ? 4.659 19.886 36.460 1.00 59.25 283 PHE A C 1
ATOM 2173 O O . PHE A 1 283 ? 5.064 20.059 37.605 1.00 59.25 283 PHE A O 1
ATOM 2180 N N . LEU A 1 284 ? 4.613 20.902 35.593 1.00 61.28 284 LEU A N 1
ATOM 2181 C CA . LEU A 1 284 ? 5.102 22.257 35.909 1.00 61.28 284 LEU A CA 1
ATOM 2182 C C . LEU A 1 284 ? 4.422 22.887 37.141 1.00 61.28 284 LEU A C 1
ATOM 2184 O O . LEU A 1 284 ? 4.993 23.760 37.792 1.00 61.28 284 LEU A O 1
ATOM 2188 N N . THR A 1 285 ? 3.200 22.452 37.460 1.00 67.50 285 THR A N 1
ATOM 2189 C CA . THR A 1 285 ? 2.432 22.905 38.633 1.00 67.50 285 THR A CA 1
ATOM 2190 C C . THR A 1 285 ? 2.574 21.987 39.848 1.00 67.50 285 THR A C 1
ATOM 2192 O O . THR A 1 285 ? 2.158 22.362 40.943 1.00 67.50 285 THR A O 1
ATOM 2195 N N . TRP A 1 286 ? 3.168 20.803 39.682 1.00 78.50 286 TRP A N 1
ATOM 2196 C CA . TRP A 1 286 ? 3.268 19.786 40.720 1.00 78.50 286 TRP A CA 1
ATOM 2197 C C . TRP A 1 286 ? 4.524 20.023 41.551 1.00 78.50 286 TRP A C 1
ATOM 2199 O O . TRP A 1 286 ? 5.636 19.655 41.181 1.00 78.50 286 TRP A O 1
ATOM 2209 N N . ASN A 1 287 ? 4.347 20.654 42.706 1.00 74.69 287 ASN A N 1
ATOM 2210 C CA . ASN A 1 287 ? 5.428 20.906 43.650 1.00 74.69 287 ASN A CA 1
ATOM 2211 C C . ASN A 1 287 ? 5.016 20.403 45.029 1.00 74.69 287 ASN A C 1
ATOM 2213 O O . ASN A 1 287 ? 4.009 20.857 45.568 1.00 74.69 287 ASN A O 1
ATOM 2217 N N . ALA A 1 288 ? 5.829 19.532 45.632 1.00 78.12 288 ALA A N 1
ATOM 2218 C CA . ALA A 1 288 ? 5.589 18.959 46.959 1.00 78.12 288 ALA A CA 1
ATOM 2219 C C . ALA A 1 288 ? 5.355 20.006 48.074 1.00 78.12 288 ALA A C 1
ATOM 2221 O O . ALA A 1 288 ? 4.788 19.683 49.113 1.00 78.12 288 ALA A O 1
ATOM 2222 N N . SER A 1 289 ? 5.768 21.260 47.862 1.00 81.69 289 SER A N 1
ATOM 2223 C CA . SER A 1 289 ? 5.552 22.387 48.783 1.00 81.69 289 SER A CA 1
ATOM 2224 C C . SER A 1 289 ? 4.213 23.117 48.590 1.00 81.69 289 SER A C 1
ATOM 2226 O O . SER A 1 289 ? 3.934 24.074 49.310 1.00 81.69 289 SER A O 1
ATOM 2228 N N . THR A 1 290 ? 3.408 22.730 47.600 1.00 82.62 290 THR A N 1
ATOM 2229 C CA . THR A 1 290 ? 2.150 23.398 47.223 1.00 82.62 290 THR A CA 1
ATOM 2230 C C . THR A 1 290 ? 0.952 22.481 47.440 1.00 82.62 290 THR A C 1
ATOM 2232 O O . THR A 1 290 ? 1.086 21.260 47.418 1.00 82.62 290 THR A O 1
ATOM 2235 N N . ASP A 1 291 ? -0.225 23.069 47.663 1.00 86.56 291 ASP A N 1
ATOM 2236 C CA . ASP A 1 291 ? -1.470 22.309 47.795 1.00 86.56 291 ASP A CA 1
ATOM 2237 C C . ASP A 1 291 ? -1.795 21.598 46.472 1.00 86.56 291 ASP A C 1
ATOM 2239 O O . ASP A 1 291 ? -2.016 22.254 45.449 1.00 86.56 291 ASP A O 1
ATOM 2243 N N . CYS A 1 292 ? -1.826 20.261 46.520 1.00 88.19 292 CYS A N 1
ATOM 2244 C CA . CYS A 1 292 ? -2.053 19.397 45.366 1.00 88.19 292 CYS A CA 1
ATOM 2245 C C . CYS A 1 292 ? -3.402 19.623 44.684 1.00 88.19 292 CYS A C 1
ATOM 2247 O O . CYS A 1 292 ? -3.531 19.352 43.498 1.00 88.19 292 CYS A O 1
ATOM 2249 N N . CYS A 1 293 ? -4.381 20.207 45.379 1.00 89.12 293 CYS A N 1
ATOM 2250 C CA . CYS A 1 293 ? -5.664 20.564 44.780 1.00 89.12 293 CYS A CA 1
ATOM 2251 C C . CYS A 1 293 ? -5.566 21.715 43.761 1.00 89.12 293 CYS A C 1
ATOM 2253 O O . CYS A 1 293 ? -6.561 22.039 43.120 1.00 89.12 293 CYS A O 1
ATOM 2255 N N . ASN A 1 294 ? -4.394 22.347 43.624 1.00 87.00 294 ASN A N 1
ATOM 2256 C CA . ASN A 1 294 ? -4.105 23.341 42.586 1.00 87.00 294 ASN A CA 1
ATOM 2257 C C . ASN A 1 294 ? -3.221 22.786 41.458 1.00 87.00 294 ASN A C 1
ATOM 2259 O O . ASN A 1 294 ? -2.842 23.536 40.557 1.00 87.00 294 ASN A O 1
ATOM 2263 N N . TRP A 1 295 ? -2.833 21.512 41.525 1.00 89.19 295 TRP A N 1
ATOM 2264 C CA . TRP A 1 295 ? -2.015 20.887 40.496 1.00 89.19 295 TRP A CA 1
ATOM 2265 C C . TRP A 1 295 ? -2.852 20.622 39.247 1.00 89.19 295 TRP A C 1
ATOM 2267 O O . TRP A 1 295 ? -4.012 20.217 39.316 1.00 89.19 295 TRP A O 1
ATOM 2277 N N . GLN A 1 296 ? -2.256 20.845 38.081 1.00 83.56 296 GLN A N 1
ATOM 2278 C CA . GLN A 1 296 ? -2.902 20.556 36.809 1.00 83.56 296 GLN A CA 1
ATOM 2279 C C . GLN A 1 296 ? -3.237 19.063 36.727 1.00 83.56 296 GLN A C 1
ATOM 2281 O O . GLN A 1 296 ? -2.373 18.223 36.970 1.00 83.56 296 GLN A O 1
ATOM 2286 N N . GLY A 1 297 ? -4.485 18.745 36.383 1.00 86.06 297 GLY A N 1
ATOM 2287 C CA . GLY A 1 297 ? -4.963 17.364 36.305 1.00 86.06 297 GLY A CA 1
ATOM 2288 C C . GLY A 1 297 ? -5.365 16.744 37.648 1.00 86.06 297 GLY A C 1
ATOM 2289 O O . GLY A 1 297 ? -5.749 15.584 37.661 1.00 86.06 297 GLY A O 1
ATOM 2290 N N . VAL A 1 298 ? -5.313 17.478 38.767 1.00 93.00 298 VAL A N 1
ATOM 2291 C CA . VAL A 1 298 ? -5.791 17.003 40.078 1.00 93.00 298 VAL A CA 1
ATOM 2292 C C . VAL A 1 298 ? -7.043 17.776 40.481 1.00 93.00 298 VAL A C 1
ATOM 2294 O O . VAL A 1 298 ? -7.007 19.001 40.585 1.00 93.00 298 VAL A O 1
ATOM 2297 N N . THR A 1 299 ? -8.133 17.070 40.793 1.00 94.69 299 THR A N 1
ATOM 2298 C CA . THR A 1 299 ? -9.336 17.686 41.376 1.00 94.69 299 THR A CA 1
ATOM 2299 C C . THR A 1 299 ? -9.634 17.096 42.751 1.00 94.69 299 THR A C 1
ATOM 2301 O O . THR A 1 299 ? -9.670 15.877 42.938 1.00 94.69 299 THR A O 1
ATOM 2304 N N . CYS A 1 300 ? -9.892 17.971 43.722 1.00 95.62 300 CYS A N 1
ATOM 2305 C CA . CYS A 1 300 ? -10.285 17.602 45.080 1.00 95.62 300 CYS A CA 1
ATOM 2306 C C . CYS A 1 300 ? -11.768 17.888 45.342 1.00 95.62 300 CYS A C 1
ATOM 2308 O O . CYS A 1 300 ? -12.341 18.813 44.765 1.00 95.62 300 CYS A O 1
ATOM 2310 N N . ASP A 1 301 ? -12.378 17.149 46.269 1.00 92.88 301 ASP A N 1
ATOM 2311 C CA . ASP A 1 301 ? -13.754 17.412 46.695 1.00 92.88 301 ASP A CA 1
ATOM 2312 C C . ASP A 1 301 ? -13.838 18.732 47.477 1.00 92.88 301 ASP A C 1
ATOM 2314 O O . ASP A 1 301 ? -13.420 18.832 48.633 1.00 92.88 301 ASP A O 1
ATOM 2318 N N . ALA A 1 302 ? -14.407 19.755 46.838 1.00 87.56 302 ALA A N 1
ATOM 2319 C CA . ALA A 1 302 ? -14.580 21.080 47.421 1.00 87.56 302 ALA A CA 1
ATOM 2320 C C . ALA A 1 302 ? -15.598 21.115 48.578 1.00 87.56 302 ALA A C 1
ATOM 2322 O O . ALA A 1 302 ? -15.576 22.058 49.372 1.00 87.56 302 ALA A O 1
ATOM 2323 N N . ASN A 1 303 ? -16.474 20.111 48.684 1.00 85.94 303 ASN A N 1
ATOM 2324 C CA . ASN A 1 303 ? -17.527 20.044 49.698 1.00 85.94 303 ASN A CA 1
ATOM 2325 C C . ASN A 1 303 ? -17.075 19.331 50.980 1.00 85.94 303 ASN A C 1
ATOM 2327 O O . ASN A 1 303 ? -17.706 19.487 52.029 1.00 85.94 303 ASN A O 1
ATOM 2331 N N . ALA A 1 304 ? -15.981 18.570 50.922 1.00 86.31 304 ALA A N 1
ATOM 2332 C CA . ALA A 1 304 ? -15.400 17.903 52.076 1.00 86.31 304 ALA A CA 1
ATOM 2333 C C . ALA A 1 304 ? -14.379 18.804 52.783 1.00 86.31 304 ALA A C 1
ATOM 2335 O O . ALA A 1 304 ? -13.488 19.393 52.173 1.00 86.31 304 ALA A O 1
ATOM 2336 N N . THR A 1 305 ? -14.447 18.855 54.113 1.00 83.19 305 THR A N 1
ATOM 2337 C CA . THR A 1 305 ? -13.515 19.643 54.937 1.00 83.19 305 THR A CA 1
ATOM 2338 C C . THR A 1 305 ? -12.056 19.209 54.782 1.00 83.19 305 THR A C 1
ATOM 2340 O O . THR A 1 305 ? -11.163 20.041 54.914 1.00 83.19 305 THR A O 1
ATOM 2343 N N . SER A 1 306 ? -11.806 17.931 54.480 1.00 85.19 306 SER A N 1
ATOM 2344 C CA . SER A 1 306 ? -10.468 17.377 54.245 1.00 85.19 306 SER A CA 1
ATOM 2345 C C . SER A 1 306 ? -9.977 17.497 52.799 1.00 85.19 306 SER A C 1
ATOM 2347 O O . SER A 1 306 ? -8.851 17.084 52.543 1.00 85.19 306 SER A O 1
ATOM 2349 N N . LYS A 1 307 ? -10.805 18.011 51.873 1.00 89.56 307 LYS A N 1
ATOM 2350 C CA . LYS A 1 307 ? -10.514 18.156 50.433 1.00 89.56 307 LYS A CA 1
ATOM 2351 C C . LYS A 1 307 ? -9.745 16.967 49.820 1.00 89.56 307 LYS A C 1
ATOM 2353 O O . LYS A 1 307 ? -8.657 17.157 49.282 1.00 89.56 307 LYS A O 1
ATOM 2358 N N . PRO A 1 308 ? -10.255 15.728 49.929 1.00 93.88 308 PRO A N 1
ATOM 2359 C CA . PRO A 1 308 ? -9.587 14.570 49.348 1.00 93.88 308 PRO A CA 1
ATOM 2360 C C . PRO A 1 308 ? -9.524 14.679 47.819 1.00 93.88 308 PRO A C 1
ATOM 2362 O O . PRO A 1 308 ? -10.441 15.219 47.201 1.00 93.88 308 PRO A O 1
ATOM 2365 N N . VAL A 1 309 ? -8.478 14.114 47.215 1.00 95.31 309 VAL A N 1
ATOM 2366 C CA . VAL A 1 309 ? -8.352 13.990 45.755 1.00 95.31 309 VAL A CA 1
ATOM 2367 C C . VAL A 1 309 ? -9.379 12.980 45.240 1.00 95.31 309 VAL A C 1
ATOM 2369 O O . VAL A 1 309 ? -9.416 11.845 45.721 1.00 95.31 309 VAL A O 1
ATOM 2372 N N . ILE A 1 310 ? -10.202 13.390 44.277 1.00 96.38 310 ILE A N 1
ATOM 2373 C CA . ILE A 1 310 ? -11.292 12.581 43.706 1.00 96.38 310 ILE A CA 1
ATOM 2374 C C . ILE A 1 310 ? -11.144 12.338 42.202 1.00 96.38 310 ILE A C 1
ATOM 2376 O O . ILE A 1 310 ? -11.701 11.369 41.699 1.00 96.38 310 ILE A O 1
ATOM 2380 N N . ASP A 1 311 ? -10.392 13.165 41.487 1.00 95.94 311 ASP A N 1
ATOM 2381 C CA . ASP A 1 311 ? -10.147 13.005 40.054 1.00 95.94 311 ASP A CA 1
ATOM 2382 C C . ASP A 1 311 ? -8.672 13.253 39.760 1.00 95.94 311 ASP A C 1
ATOM 2384 O O . ASP A 1 311 ? -8.048 14.151 40.341 1.00 95.94 311 ASP A O 1
ATOM 2388 N N . LEU A 1 312 ? -8.129 12.395 38.902 1.00 94.81 312 LEU A N 1
ATOM 2389 C CA . LEU A 1 312 ? -6.753 12.452 38.461 1.00 94.81 312 LEU A CA 1
ATOM 2390 C C . LEU A 1 312 ? -6.682 12.220 36.950 1.00 94.81 312 LEU A C 1
ATOM 2392 O O . LEU A 1 312 ? -6.806 11.088 36.481 1.00 94.81 312 LEU A O 1
ATOM 2396 N N . ASN A 1 313 ? -6.455 13.298 36.205 1.00 90.75 313 ASN A N 1
ATOM 2397 C CA . ASN A 1 313 ? -6.275 13.292 34.763 1.00 90.75 313 ASN A CA 1
ATOM 2398 C C . ASN A 1 313 ? -4.791 13.425 34.406 1.00 90.75 313 ASN A C 1
ATOM 2400 O O . ASN A 1 313 ? -4.192 14.491 34.557 1.00 90.75 313 ASN A O 1
ATOM 2404 N N . LEU A 1 314 ? -4.229 12.324 33.916 1.00 88.62 314 LEU A N 1
ATOM 2405 C CA . LEU A 1 314 ? -2.859 12.177 33.443 1.00 88.62 314 LEU A CA 1
ATOM 2406 C C . LEU A 1 314 ? -2.797 11.890 31.931 1.00 88.62 314 LEU A C 1
ATOM 2408 O O . LEU A 1 314 ? -1.815 11.318 31.467 1.00 88.62 314 LEU A O 1
ATOM 2412 N N . ASN A 1 315 ? -3.810 12.268 31.145 1.00 85.88 315 ASN A N 1
ATOM 2413 C CA . ASN A 1 315 ? -3.832 12.065 29.692 1.00 85.88 315 ASN A CA 1
ATOM 2414 C C . ASN A 1 315 ? -2.650 12.754 28.980 1.00 85.88 315 ASN A C 1
ATOM 2416 O O . ASN A 1 315 ? -2.440 13.955 29.150 1.00 85.88 315 ASN A O 1
ATOM 2420 N N . ASN A 1 316 ? -1.913 12.015 28.138 1.00 79.81 316 ASN A N 1
ATOM 2421 C CA . ASN A 1 316 ? -0.828 12.550 27.298 1.00 79.81 316 ASN A CA 1
ATOM 2422 C C . ASN A 1 316 ? 0.251 13.326 28.092 1.00 79.81 316 ASN A C 1
ATOM 2424 O O . ASN A 1 316 ? 0.856 14.281 27.597 1.00 79.81 316 ASN A O 1
ATOM 2428 N N . PHE A 1 317 ? 0.507 12.930 29.343 1.00 72.62 317 PHE A N 1
ATOM 2429 C CA . PHE A 1 317 ? 1.517 13.567 30.199 1.00 72.62 317 PHE A CA 1
ATOM 2430 C C . PHE A 1 317 ? 2.954 13.275 29.742 1.00 72.62 317 PHE A C 1
ATOM 2432 O O . PHE A 1 317 ? 3.891 13.962 30.159 1.00 72.62 317 PHE A O 1
ATOM 2439 N N . VAL A 1 318 ? 3.122 12.290 28.857 1.00 66.12 318 VAL A N 1
ATOM 2440 C CA . VAL A 1 318 ? 4.390 11.878 28.255 1.00 66.12 318 VAL A CA 1
ATOM 2441 C C . VAL A 1 318 ? 4.365 12.190 26.745 1.00 66.12 318 VAL A C 1
ATOM 2443 O O . VAL A 1 318 ? 3.797 11.417 25.973 1.00 66.12 318 VAL A O 1
ATOM 2446 N N . PRO A 1 319 ? 4.971 13.301 26.275 1.00 52.75 319 PRO A N 1
ATOM 2447 C CA . PRO A 1 319 ? 4.866 13.716 24.874 1.00 52.75 319 PRO A CA 1
ATOM 2448 C C . PRO A 1 319 ? 5.572 12.760 23.903 1.00 52.75 319 PRO A C 1
ATOM 2450 O O . PRO A 1 319 ? 6.744 12.425 24.083 1.00 52.75 319 PRO A O 1
ATOM 2453 N N . GLN A 1 320 ? 4.901 12.425 22.793 1.00 51.03 320 GLN A N 1
ATOM 2454 C CA . GLN A 1 320 ? 5.402 11.506 21.754 1.00 51.03 320 GLN A CA 1
ATOM 2455 C C . GLN A 1 320 ? 6.728 11.922 21.089 1.00 51.03 320 GLN A C 1
ATOM 2457 O O . GLN A 1 320 ? 7.404 11.072 20.515 1.00 51.03 320 GLN A O 1
ATOM 2462 N N . VAL A 1 321 ? 7.083 13.212 21.137 1.00 41.47 321 VAL A N 1
ATOM 2463 C CA . VAL A 1 321 ? 8.210 13.806 20.388 1.00 41.47 321 VAL A CA 1
ATOM 2464 C C . VAL A 1 321 ? 9.544 13.713 21.145 1.00 41.47 321 VAL A C 1
ATOM 2466 O O . VAL A 1 321 ? 10.602 13.906 20.557 1.00 41.47 321 VAL A O 1
ATOM 2469 N N . ILE A 1 322 ? 9.513 13.435 22.451 1.00 42.47 322 ILE A N 1
ATOM 2470 C CA . ILE A 1 322 ? 10.648 13.712 23.346 1.00 42.47 322 ILE A CA 1
ATOM 2471 C C . ILE A 1 322 ? 11.366 12.438 23.820 1.00 42.47 322 ILE A C 1
ATOM 2473 O O . ILE A 1 322 ? 12.508 12.511 24.265 1.00 42.47 322 ILE A O 1
ATOM 2477 N N . LEU A 1 323 ? 10.750 11.263 23.677 1.00 41.41 323 LEU A N 1
ATOM 2478 C CA . LEU A 1 323 ? 11.345 9.985 24.063 1.00 41.41 323 LEU A CA 1
ATOM 2479 C C . LEU A 1 323 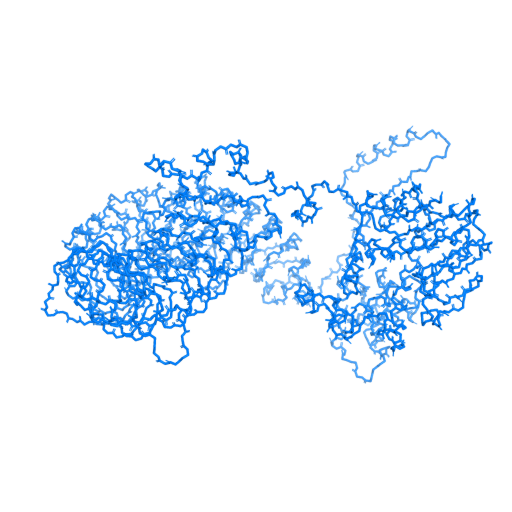? 11.814 9.219 22.819 1.00 41.41 323 LEU A C 1
ATOM 2481 O O . LEU A 1 323 ? 11.002 8.784 22.006 1.00 41.41 323 LEU A O 1
ATOM 2485 N N . GLY A 1 324 ? 13.129 9.048 22.684 1.00 45.44 324 GLY A N 1
ATOM 2486 C CA . GLY A 1 324 ? 13.747 7.973 21.908 1.00 45.44 324 GLY A CA 1
ATOM 2487 C C . GLY A 1 324 ? 13.467 6.609 22.559 1.00 45.44 324 GLY A C 1
ATOM 2488 O O . GLY A 1 324 ? 12.373 6.372 23.058 1.00 45.44 324 GLY A O 1
ATOM 2489 N N . SER A 1 325 ? 14.441 5.696 22.601 1.00 47.69 325 SER A N 1
ATOM 2490 C CA . SER A 1 325 ? 14.281 4.284 23.030 1.00 47.69 325 SER A CA 1
ATOM 2491 C C . SER A 1 325 ? 13.891 4.021 24.508 1.00 47.69 325 SER A C 1
ATOM 2493 O O . SER A 1 325 ? 14.014 2.892 24.982 1.00 47.69 325 SER A O 1
ATOM 2495 N N . SER A 1 326 ? 13.424 5.016 25.269 1.00 50.62 326 SER A N 1
ATOM 2496 C CA . SER A 1 326 ? 13.111 4.874 26.701 1.00 50.62 326 SER A CA 1
ATOM 2497 C C . SER A 1 326 ? 11.677 4.375 26.951 1.00 50.62 326 SER A C 1
ATOM 2499 O O . SER A 1 326 ? 10.705 4.941 26.461 1.00 50.62 326 SER A O 1
ATOM 2501 N N . THR A 1 327 ? 11.543 3.303 27.741 1.00 65.12 327 THR A N 1
ATOM 2502 C CA . THR A 1 327 ? 10.270 2.611 28.032 1.00 65.12 327 THR A CA 1
ATOM 2503 C C . THR A 1 327 ? 9.663 3.037 29.375 1.00 65.12 327 THR A C 1
ATOM 2505 O O . THR A 1 327 ? 10.369 3.034 30.387 1.00 65.12 327 THR A O 1
ATOM 2508 N N . ILE A 1 328 ? 8.352 3.308 29.432 1.00 81.38 328 ILE A N 1
ATOM 2509 C CA . ILE A 1 328 ? 7.612 3.560 30.685 1.00 81.38 328 ILE A CA 1
ATOM 2510 C C . ILE A 1 328 ? 6.878 2.289 31.091 1.00 81.38 328 ILE A C 1
ATOM 2512 O O . ILE A 1 328 ? 6.020 1.816 30.360 1.00 81.38 328 ILE A O 1
ATOM 2516 N N . THR A 1 329 ? 7.187 1.733 32.261 1.00 86.69 329 THR A N 1
ATOM 2517 C CA . THR A 1 329 ? 6.550 0.493 32.740 1.00 86.69 329 THR A CA 1
ATOM 2518 C C . THR A 1 329 ? 5.369 0.779 33.669 1.00 86.69 329 THR A C 1
ATOM 2520 O O . THR A 1 329 ? 5.352 1.792 34.370 1.00 86.69 329 THR A O 1
ATOM 2523 N N . SER A 1 330 ? 4.403 -0.140 33.741 1.00 89.19 330 SER A N 1
ATOM 2524 C CA . SER A 1 330 ? 3.182 -0.026 34.554 1.00 89.19 330 SER A CA 1
ATOM 2525 C C . SER A 1 330 ? 3.443 0.135 36.055 1.00 89.19 330 SER A C 1
ATOM 2527 O O . SER A 1 330 ? 2.592 0.651 36.781 1.00 89.19 330 SER A O 1
ATOM 2529 N N . ASN A 1 331 ? 4.654 -0.188 36.519 1.00 86.12 331 ASN A N 1
ATOM 2530 C CA . ASN A 1 331 ? 5.114 0.072 37.883 1.00 86.12 331 ASN A CA 1
ATOM 2531 C C . ASN A 1 331 ? 5.060 1.557 38.271 1.00 86.12 331 ASN A C 1
ATOM 2533 O O . ASN A 1 331 ? 4.927 1.860 39.461 1.00 86.12 331 ASN A O 1
ATOM 2537 N N . VAL A 1 332 ? 5.100 2.477 37.298 1.00 86.38 332 VAL A N 1
ATOM 2538 C CA . VAL A 1 332 ? 4.941 3.923 37.528 1.00 86.38 332 VAL A CA 1
ATOM 2539 C C . VAL A 1 332 ? 3.612 4.266 38.216 1.00 86.38 332 VAL A C 1
ATOM 2541 O O . VAL A 1 332 ? 3.520 5.268 38.917 1.00 86.38 332 VAL A O 1
ATOM 2544 N N . LEU A 1 333 ? 2.597 3.402 38.091 1.00 89.69 333 LEU A N 1
ATOM 2545 C CA . LEU A 1 333 ? 1.269 3.592 38.681 1.00 89.69 333 LEU A CA 1
ATOM 2546 C C . LEU A 1 333 ? 1.207 3.251 40.176 1.00 89.69 333 LEU A C 1
ATOM 2548 O O . LEU A 1 333 ? 0.235 3.600 40.843 1.00 89.69 333 LEU A O 1
ATOM 2552 N N . THR A 1 334 ? 2.231 2.596 40.733 1.00 91.12 334 THR A N 1
ATOM 2553 C CA . THR A 1 334 ? 2.225 2.105 42.125 1.00 91.12 334 THR A CA 1
ATOM 2554 C C . THR A 1 334 ? 1.853 3.175 43.164 1.00 91.12 334 THR A C 1
ATOM 2556 O O . THR A 1 334 ? 1.047 2.881 44.054 1.00 91.12 334 THR A O 1
ATOM 2559 N N . PRO A 1 335 ? 2.366 4.421 43.088 1.00 89.38 335 PRO A N 1
ATOM 2560 C CA . PRO A 1 335 ? 1.984 5.468 44.032 1.00 89.38 335 PRO A CA 1
ATOM 2561 C C . PRO A 1 335 ? 0.484 5.798 43.990 1.00 89.38 335 PRO A C 1
ATOM 2563 O O . PRO A 1 335 ? -0.106 6.034 45.046 1.00 89.38 335 PRO A O 1
ATOM 2566 N N . LEU A 1 336 ? -0.150 5.734 42.812 1.00 90.69 336 LEU A N 1
ATOM 2567 C CA . LEU A 1 336 ? -1.559 6.098 42.606 1.00 90.69 336 LEU A CA 1
ATOM 2568 C C . LEU A 1 336 ? -2.515 5.209 43.404 1.00 90.69 336 LEU A C 1
ATOM 2570 O O . LEU A 1 336 ? -3.536 5.680 43.902 1.00 90.69 336 LEU A O 1
ATOM 2574 N N . PHE A 1 337 ? -2.155 3.941 43.611 1.00 92.81 337 PHE A N 1
ATOM 2575 C CA . PHE A 1 337 ? -2.990 2.973 44.328 1.00 92.81 337 PHE A CA 1
ATOM 2576 C C . PHE A 1 337 ? -3.173 3.287 45.824 1.00 92.81 337 PHE A C 1
ATOM 2578 O O . PHE A 1 337 ? -3.953 2.613 46.501 1.00 92.81 337 PHE A O 1
ATOM 2585 N N . HIS A 1 338 ? -2.494 4.310 46.356 1.00 91.56 338 HIS A N 1
ATOM 2586 C CA . HIS A 1 338 ? -2.699 4.812 47.719 1.00 91.56 338 HIS A CA 1
ATOM 2587 C C . HIS A 1 338 ? -3.855 5.820 47.822 1.00 91.56 338 HIS A C 1
ATOM 2589 O O . HIS A 1 338 ? -4.368 6.047 48.920 1.00 91.56 338 HIS A O 1
ATOM 2595 N N . ILE A 1 339 ? -4.309 6.395 46.703 1.00 92.75 339 ILE A N 1
ATOM 2596 C CA . ILE A 1 339 ? -5.338 7.442 46.668 1.00 92.75 339 ILE A CA 1
ATOM 2597 C C . ILE A 1 339 ? -6.736 6.802 46.613 1.00 92.75 339 ILE A C 1
ATOM 2599 O O . ILE A 1 339 ? -7.449 6.860 45.616 1.00 92.75 339 ILE A O 1
ATOM 2603 N N . LYS A 1 340 ? -7.156 6.169 47.714 1.00 93.06 340 LYS A N 1
ATOM 2604 C CA . LYS A 1 340 ? -8.419 5.395 47.792 1.00 93.06 340 LYS A CA 1
ATOM 2605 C C . LYS A 1 340 ? -9.705 6.221 47.633 1.00 93.06 340 LYS A C 1
ATOM 2607 O O . LYS A 1 340 ? -10.800 5.659 47.661 1.00 93.06 340 LYS A O 1
ATOM 2612 N N . THR A 1 341 ? -9.578 7.540 47.553 1.00 95.19 341 THR A N 1
ATOM 2613 C CA . THR A 1 341 ? -10.673 8.498 47.373 1.00 95.19 341 THR A CA 1
ATOM 2614 C C . THR A 1 341 ? -10.974 8.798 45.907 1.00 95.19 341 THR A C 1
ATOM 2616 O O . THR A 1 341 ? -11.964 9.471 45.644 1.00 95.19 341 THR A O 1
ATOM 2619 N N . LEU A 1 342 ? -10.161 8.297 44.966 1.00 96.88 342 LEU A N 1
ATOM 2620 C CA . LEU A 1 342 ? -10.371 8.516 43.536 1.00 96.88 342 LEU A CA 1
ATOM 2621 C C . LEU A 1 342 ? -11.713 7.949 43.059 1.00 96.88 342 LEU A C 1
ATOM 2623 O O . LEU A 1 342 ? -12.023 6.774 43.267 1.00 96.88 342 LEU A O 1
ATOM 2627 N N . LEU A 1 343 ? -12.460 8.809 42.373 1.00 97.31 343 LEU A N 1
ATOM 2628 C CA . LEU A 1 343 ? -13.661 8.518 41.598 1.00 97.31 343 LEU A CA 1
ATOM 2629 C C . LEU A 1 343 ? -13.328 8.410 40.106 1.00 97.31 343 LEU A C 1
ATOM 2631 O O . LEU A 1 343 ? -13.911 7.584 39.410 1.00 97.31 343 LEU A O 1
ATOM 2635 N N . HIS A 1 344 ? -12.374 9.197 39.614 1.00 97.94 344 HIS A N 1
ATOM 2636 C CA . HIS A 1 344 ? -12.013 9.235 38.200 1.00 97.94 344 HIS A CA 1
ATOM 2637 C C . HIS A 1 344 ? -10.495 9.166 38.032 1.00 97.94 344 HIS A C 1
ATOM 2639 O O . HIS A 1 344 ? -9.749 9.864 38.724 1.00 97.94 344 HIS A O 1
ATOM 2645 N N . LEU A 1 345 ? -10.044 8.298 37.131 1.00 97.19 345 LEU A N 1
ATOM 2646 C CA . LEU A 1 345 ? -8.637 8.143 36.791 1.00 97.19 345 LEU A CA 1
ATOM 2647 C C . LEU A 1 345 ? -8.488 8.012 35.277 1.00 97.19 345 LEU A C 1
ATOM 2649 O O . LEU A 1 345 ? -8.972 7.042 34.696 1.00 97.19 345 LEU A O 1
ATOM 2653 N N . ASP A 1 346 ? -7.790 8.965 34.670 1.00 95.50 346 ASP A N 1
ATOM 2654 C CA . ASP A 1 346 ? -7.431 8.953 33.254 1.00 95.50 346 ASP A CA 1
ATOM 2655 C C . ASP A 1 346 ? -5.909 8.895 33.122 1.00 95.50 346 ASP A C 1
ATOM 2657 O O . ASP A 1 346 ? -5.206 9.795 33.572 1.00 95.50 346 ASP A O 1
ATOM 2661 N N . ILE A 1 347 ? -5.393 7.812 32.543 1.00 93.81 347 ILE A N 1
ATOM 2662 C CA . ILE A 1 347 ? -3.966 7.637 32.237 1.00 93.81 347 ILE A CA 1
ATOM 2663 C C . ILE A 1 347 ? -3.743 7.345 30.750 1.00 93.81 347 ILE A C 1
ATOM 2665 O O . ILE A 1 347 ? -2.762 6.696 30.370 1.00 93.81 347 ILE A O 1
ATOM 2669 N N . SER A 1 348 ? -4.651 7.807 29.896 1.00 92.75 348 SER A N 1
ATOM 2670 C CA . SER A 1 348 ? -4.617 7.534 28.463 1.00 92.75 348 SER A CA 1
ATOM 2671 C C . SER A 1 348 ? -3.471 8.252 27.727 1.00 92.75 348 SER A C 1
ATOM 2673 O O . SER A 1 348 ? -2.936 9.258 28.192 1.00 92.75 348 SER A O 1
ATOM 2675 N N . PHE A 1 349 ? -3.050 7.719 26.575 1.00 86.00 349 PHE A N 1
ATOM 2676 C CA . PHE A 1 349 ? -1.981 8.278 25.726 1.00 86.00 349 PHE A CA 1
ATOM 2677 C C . PHE A 1 349 ? -0.602 8.442 26.397 1.00 86.00 349 PHE A C 1
ATOM 2679 O O . PHE A 1 349 ? 0.119 9.392 26.101 1.00 86.00 349 PHE A O 1
ATOM 2686 N N . ASN A 1 350 ? -0.187 7.521 27.272 1.00 82.00 350 ASN A N 1
ATOM 2687 C CA . ASN A 1 350 ? 1.103 7.625 27.978 1.00 82.00 350 ASN A CA 1
ATOM 2688 C C . ASN A 1 350 ? 2.148 6.570 27.580 1.00 82.00 350 ASN A C 1
ATOM 2690 O O . ASN A 1 350 ? 3.230 6.547 28.166 1.00 82.00 350 ASN A O 1
ATOM 2694 N N . ARG A 1 351 ? 1.852 5.697 26.601 1.00 84.19 351 ARG A N 1
ATOM 2695 C CA . ARG A 1 351 ? 2.723 4.571 26.186 1.00 84.19 351 ARG A CA 1
ATOM 2696 C C . ARG A 1 351 ? 3.170 3.679 27.359 1.00 84.19 351 ARG A C 1
ATOM 2698 O O . ARG A 1 351 ? 4.288 3.168 27.377 1.00 84.19 351 ARG A O 1
ATOM 2705 N N . ILE A 1 352 ? 2.313 3.501 28.364 1.00 88.56 352 ILE A N 1
ATOM 2706 C CA . ILE A 1 352 ? 2.628 2.665 29.528 1.00 88.56 352 ILE A CA 1
ATOM 2707 C C . ILE A 1 352 ? 2.671 1.198 29.089 1.00 88.56 352 ILE A C 1
ATOM 2709 O O . ILE A 1 352 ? 1.688 0.679 28.570 1.00 88.56 352 ILE A O 1
ATOM 2713 N N . GLN A 1 353 ? 3.804 0.538 29.318 1.00 90.56 353 GLN A N 1
ATOM 2714 C CA . GLN A 1 353 ? 4.079 -0.855 28.974 1.00 90.56 353 GLN A CA 1
ATOM 2715 C C . GLN A 1 353 ? 3.941 -1.792 30.176 1.00 90.56 353 GLN A C 1
ATOM 2717 O O . GLN A 1 353 ? 4.164 -1.405 31.323 1.00 90.56 353 GLN A O 1
ATOM 2722 N N . GLY A 1 354 ? 3.686 -3.070 29.903 1.00 92.19 354 GLY A N 1
ATOM 2723 C CA . GLY A 1 354 ? 3.609 -4.128 30.915 1.00 92.19 354 GLY A CA 1
ATOM 2724 C C . GLY A 1 354 ? 2.173 -4.511 31.257 1.00 92.19 354 GLY A C 1
ATOM 2725 O O . GLY A 1 354 ? 1.234 -4.074 30.599 1.00 92.19 354 GLY A O 1
ATOM 2726 N N . GLU A 1 355 ? 1.993 -5.362 32.262 1.00 95.44 355 GLU A N 1
ATOM 2727 C CA . GLU A 1 355 ? 0.663 -5.839 32.655 1.00 95.44 355 GLU A CA 1
ATOM 2728 C C . GLU A 1 355 ? -0.118 -4.789 33.454 1.00 95.44 355 GLU A C 1
ATOM 2730 O O . GLU A 1 355 ? 0.474 -3.957 34.155 1.00 95.44 355 GLU A O 1
ATOM 2735 N N . ILE A 1 356 ? -1.453 -4.845 33.376 1.00 95.50 356 ILE A N 1
ATOM 2736 C CA . ILE A 1 356 ? -2.345 -4.043 34.226 1.00 95.50 356 ILE A CA 1
ATOM 2737 C C . ILE A 1 356 ? -2.162 -4.495 35.689 1.00 95.50 356 ILE A C 1
ATOM 2739 O O . ILE A 1 356 ? -2.438 -5.658 35.994 1.00 95.50 356 ILE A O 1
ATOM 2743 N N . PRO A 1 357 ? -1.770 -3.611 36.632 1.00 94.81 357 PRO A N 1
ATOM 2744 C CA . PRO A 1 357 ? -1.573 -3.989 38.034 1.00 94.81 357 PRO A CA 1
ATOM 2745 C C . PRO A 1 357 ? -2.904 -4.254 38.768 1.00 94.81 357 PRO A C 1
ATOM 2747 O O . PRO A 1 357 ? -3.407 -3.413 39.517 1.00 94.81 357 PRO A O 1
ATOM 2750 N N . GLY A 1 358 ? -3.483 -5.442 38.568 1.00 91.62 358 GLY A N 1
ATOM 2751 C CA . GLY A 1 358 ? -4.796 -5.845 39.094 1.00 91.62 358 GLY A CA 1
ATOM 2752 C C . GLY A 1 358 ? -4.999 -5.584 40.594 1.00 91.62 358 GLY A C 1
ATOM 2753 O O . GLY A 1 358 ? -5.932 -4.861 40.954 1.00 91.62 358 GLY A O 1
ATOM 2754 N N . PRO A 1 359 ? -4.116 -6.084 41.485 1.00 90.88 359 PRO A N 1
ATOM 2755 C CA . PRO A 1 359 ? -4.226 -5.842 42.927 1.00 90.88 359 PRO A CA 1
ATOM 2756 C C . PRO A 1 359 ? -4.156 -4.358 43.316 1.00 90.88 359 PRO A C 1
ATOM 2758 O O . PRO A 1 359 ? -4.770 -3.949 44.301 1.00 90.88 359 PRO A O 1
ATOM 2761 N N . GLY A 1 360 ? -3.421 -3.552 42.544 1.00 91.38 360 GLY A N 1
ATOM 2762 C CA . GLY A 1 360 ? -3.316 -2.109 42.746 1.00 91.38 360 GLY A CA 1
ATOM 2763 C C . GLY A 1 360 ? -4.634 -1.402 42.450 1.00 91.38 360 GLY A C 1
ATOM 2764 O O . GLY A 1 360 ? -5.173 -0.709 43.316 1.00 91.38 360 GLY A O 1
ATOM 2765 N N . PHE A 1 361 ? -5.203 -1.643 41.264 1.00 92.38 361 PHE A N 1
ATOM 2766 C CA . PHE A 1 361 ? -6.497 -1.077 40.875 1.00 92.38 361 PHE A CA 1
ATOM 2767 C C . PHE A 1 361 ? -7.631 -1.523 41.796 1.00 92.38 361 PHE A C 1
ATOM 2769 O O . PHE A 1 361 ? -8.456 -0.697 42.174 1.00 92.38 361 PHE A O 1
ATOM 2776 N N . ALA A 1 362 ? -7.637 -2.781 42.243 1.00 88.94 362 ALA A N 1
ATOM 2777 C CA . ALA A 1 362 ? -8.641 -3.292 43.176 1.00 88.94 362 ALA A CA 1
ATOM 2778 C C . ALA A 1 362 ? -8.684 -2.541 44.524 1.00 88.94 362 ALA A C 1
ATOM 2780 O O . ALA A 1 362 ? -9.687 -2.605 45.236 1.00 88.94 362 ALA A O 1
ATOM 2781 N N . ASN A 1 363 ? -7.628 -1.799 44.881 1.00 91.31 363 ASN A N 1
ATOM 2782 C CA . ASN A 1 363 ? -7.593 -0.961 46.081 1.00 91.31 363 ASN A CA 1
ATOM 2783 C C . ASN A 1 363 ? -8.377 0.360 45.914 1.00 91.31 363 ASN A C 1
ATOM 2785 O O . ASN A 1 363 ? -8.778 0.970 46.908 1.00 91.31 363 ASN A O 1
ATOM 2789 N N . LEU A 1 364 ? -8.632 0.794 44.674 1.00 94.75 364 LEU A N 1
ATOM 2790 C CA . LEU A 1 364 ? -9.320 2.041 44.320 1.00 94.75 364 LEU A CA 1
ATOM 2791 C C . LEU A 1 364 ? -10.846 1.851 44.245 1.00 94.75 364 LEU A C 1
ATOM 2793 O O . LEU A 1 364 ? -11.506 2.192 43.271 1.00 94.75 364 LEU A O 1
ATOM 2797 N N . THR A 1 365 ? -11.425 1.283 45.303 1.00 93.69 365 THR A N 1
ATOM 2798 C CA . THR A 1 365 ? -12.826 0.807 45.343 1.00 93.69 365 THR A CA 1
ATOM 2799 C C . THR A 1 365 ? -13.916 1.864 45.093 1.00 93.69 365 THR A C 1
ATOM 2801 O O . THR A 1 365 ? -15.071 1.500 44.869 1.00 93.69 365 THR A O 1
ATOM 2804 N N . GLN A 1 366 ? -13.581 3.158 45.135 1.00 96.12 366 GLN A N 1
ATOM 2805 C CA . GLN A 1 366 ? -14.513 4.259 44.866 1.00 96.12 366 GLN A CA 1
ATOM 2806 C C . GLN A 1 366 ? -14.567 4.672 43.388 1.00 96.12 366 GLN A C 1
ATOM 2808 O O . GLN A 1 366 ? -15.418 5.486 43.040 1.00 96.12 366 GLN A O 1
ATOM 2813 N N . LEU A 1 367 ? -13.723 4.093 42.524 1.00 97.56 367 LEU A N 1
ATOM 2814 C CA . LEU A 1 367 ? -13.676 4.450 41.108 1.00 97.56 367 LEU A CA 1
ATOM 2815 C C . LEU A 1 367 ? -15.028 4.263 40.412 1.00 97.56 367 LEU A C 1
ATOM 2817 O O . LEU A 1 367 ? -15.663 3.211 40.498 1.00 97.56 367 LEU A O 1
ATOM 2821 N N . VAL A 1 368 ? -15.397 5.308 39.682 1.00 98.19 368 VAL A N 1
ATOM 2822 C CA . VAL A 1 368 ? -16.549 5.450 38.792 1.00 98.19 368 VAL A CA 1
ATOM 2823 C C . VAL A 1 368 ? -16.085 5.445 37.334 1.00 98.19 368 VAL A C 1
ATOM 2825 O O . VAL A 1 368 ? -16.713 4.795 36.502 1.00 98.19 368 VAL A O 1
ATOM 2828 N N . THR A 1 369 ? -14.956 6.092 37.028 1.00 98.19 369 THR A N 1
ATOM 2829 C CA . THR A 1 369 ? -14.369 6.114 35.678 1.00 98.19 369 THR A CA 1
ATOM 2830 C C . THR A 1 369 ? -12.919 5.665 35.713 1.00 98.19 369 THR A C 1
ATOM 2832 O O . THR A 1 369 ? -12.136 6.175 36.517 1.00 98.19 369 THR A O 1
ATOM 2835 N N . LEU A 1 370 ? -12.558 4.758 34.807 1.00 97.88 370 LEU A N 1
ATOM 2836 C CA . LEU A 1 370 ? -11.176 4.367 34.562 1.00 97.88 370 LEU A CA 1
ATOM 2837 C C . LEU A 1 370 ? -10.869 4.397 33.062 1.00 97.88 370 LEU A C 1
ATOM 2839 O O . LEU A 1 370 ? -11.479 3.648 32.297 1.00 97.88 370 LEU A O 1
ATOM 2843 N N . ASP A 1 371 ? -9.900 5.223 32.670 1.00 97.50 371 ASP A N 1
ATOM 2844 C CA . ASP A 1 371 ? -9.425 5.340 31.292 1.00 97.50 371 ASP A CA 1
ATOM 2845 C C . ASP A 1 371 ? -7.948 4.933 31.153 1.00 97.50 371 ASP A C 1
ATOM 2847 O O . ASP A 1 371 ? -7.042 5.561 31.705 1.00 97.50 371 ASP A O 1
ATOM 2851 N N . LEU A 1 372 ? -7.722 3.843 30.414 1.00 96.44 372 LEU A N 1
ATOM 2852 C CA . LEU A 1 372 ? -6.423 3.260 30.067 1.00 96.44 372 LEU A CA 1
ATOM 2853 C C . LEU A 1 372 ? -6.108 3.376 28.562 1.00 96.44 372 LEU A C 1
ATOM 2855 O O . LEU A 1 372 ? -5.151 2.754 28.088 1.00 96.44 372 LEU A O 1
ATOM 2859 N N . TYR A 1 373 ? -6.915 4.116 27.797 1.00 93.88 373 TYR A N 1
ATOM 2860 C CA . TYR A 1 373 ? -6.862 4.199 26.336 1.00 93.88 373 TYR A CA 1
ATOM 2861 C C . TYR A 1 373 ? -5.464 4.542 25.789 1.00 93.88 373 TYR A C 1
ATOM 2863 O O . TYR A 1 373 ? -4.759 5.392 26.326 1.00 93.88 373 TYR A O 1
ATOM 2871 N N . SER A 1 374 ? -5.071 3.922 24.672 1.00 90.38 374 SER A N 1
ATOM 2872 C CA . SER A 1 374 ? -3.875 4.290 23.897 1.00 90.38 374 SER A CA 1
ATOM 2873 C C . SER A 1 374 ? -2.585 4.202 24.719 1.00 90.38 374 SER A C 1
ATOM 2875 O O . SER A 1 374 ? -1.798 5.150 24.804 1.00 90.38 374 SER A O 1
ATOM 2877 N N . ASN A 1 375 ? -2.371 3.039 25.323 1.00 90.69 375 ASN A N 1
ATOM 2878 C CA . ASN A 1 375 ? -1.134 2.665 26.000 1.00 90.69 375 ASN A CA 1
ATOM 2879 C C . ASN A 1 375 ? -0.575 1.377 25.367 1.00 90.69 375 ASN A C 1
ATOM 2881 O O . ASN A 1 375 ? -1.025 0.930 24.315 1.00 90.69 375 ASN A O 1
ATOM 2885 N N . GLU A 1 376 ? 0.441 0.786 25.986 1.00 91.94 376 GLU A N 1
ATOM 2886 C CA . GLU A 1 376 ? 1.074 -0.452 25.531 1.00 91.94 376 GLU A CA 1
ATOM 2887 C C . GLU A 1 376 ? 0.902 -1.567 26.578 1.00 91.94 376 GLU A C 1
ATOM 2889 O O . GLU A 1 376 ? 1.788 -2.413 26.756 1.00 91.94 376 GLU A O 1
ATOM 2894 N N . PHE A 1 377 ? -0.232 -1.569 27.296 1.00 95.31 377 PHE A N 1
ATOM 2895 C CA . PHE A 1 377 ? -0.525 -2.603 28.287 1.00 95.31 377 PHE A CA 1
ATOM 2896 C C . PHE A 1 377 ? -0.632 -3.970 27.603 1.00 95.31 377 PHE A C 1
ATOM 2898 O O . PHE A 1 377 ? -1.325 -4.109 26.596 1.00 95.31 377 PHE A O 1
ATOM 2905 N N . ARG A 1 378 ? 0.054 -4.974 28.153 1.00 93.69 378 ARG A N 1
ATOM 2906 C CA . ARG A 1 378 ? 0.129 -6.359 27.654 1.00 93.69 378 ARG A CA 1
ATOM 2907 C C . ARG A 1 378 ? -0.443 -7.340 28.680 1.00 93.69 378 ARG A C 1
ATOM 2909 O O . ARG A 1 378 ? -0.722 -6.961 29.815 1.00 93.69 378 ARG A O 1
ATOM 2916 N N . GLY A 1 379 ? -0.563 -8.608 28.296 1.00 93.75 379 GLY A N 1
ATOM 2917 C CA . GLY A 1 379 ? -1.031 -9.677 29.178 1.00 93.75 379 GLY A CA 1
ATOM 2918 C C . GLY A 1 379 ? -2.556 -9.689 29.366 1.00 93.75 379 GLY A C 1
ATOM 2919 O O . GLY A 1 379 ? -3.271 -8.921 28.714 1.00 93.75 379 GLY A O 1
ATOM 2920 N N . PRO A 1 380 ? -3.077 -10.595 30.215 1.00 94.50 380 PRO A N 1
ATOM 2921 C CA . PRO A 1 380 ? -4.510 -10.762 30.428 1.00 94.50 380 PRO A CA 1
ATOM 2922 C C . PRO A 1 380 ? -5.131 -9.638 31.262 1.00 94.50 380 PRO A C 1
ATOM 2924 O O . PRO A 1 380 ? -4.490 -9.077 32.149 1.00 94.50 380 PRO A O 1
ATOM 2927 N N . ILE A 1 381 ? -6.423 -9.366 31.044 1.00 95.19 381 ILE A N 1
ATOM 2928 C CA . ILE A 1 381 ? -7.190 -8.464 31.915 1.00 95.19 381 ILE A CA 1
ATOM 2929 C C . ILE A 1 381 ? -7.317 -9.111 33.309 1.00 95.19 381 ILE A C 1
ATOM 2931 O O . ILE A 1 381 ? -7.914 -10.189 33.420 1.00 95.19 381 ILE A O 1
ATOM 2935 N N . PRO A 1 382 ? -6.803 -8.480 34.383 1.00 95.50 382 PRO A N 1
ATOM 2936 C CA . PRO A 1 382 ? -6.841 -9.066 35.717 1.00 95.50 382 PRO A CA 1
ATOM 2937 C C . PRO A 1 382 ? -8.286 -9.119 36.250 1.00 95.50 382 PRO A C 1
ATOM 2939 O O . PRO A 1 382 ? -8.958 -8.082 36.287 1.00 95.50 382 PRO A O 1
ATOM 2942 N N . PRO A 1 383 ? -8.789 -10.286 36.705 1.00 95.00 383 PRO A N 1
ATOM 2943 C CA . PRO A 1 383 ? -10.151 -10.421 37.230 1.00 95.00 383 PRO A CA 1
ATOM 2944 C C . PRO A 1 383 ? -10.474 -9.475 38.394 1.00 95.00 383 PRO A C 1
ATOM 2946 O O . PRO A 1 383 ? -11.639 -9.114 38.575 1.00 95.00 383 PRO A O 1
ATOM 2949 N N . GLU A 1 384 ? -9.461 -9.074 39.166 1.00 94.75 384 GLU A N 1
ATOM 2950 C CA . GLU A 1 384 ? -9.561 -8.150 40.295 1.00 94.75 384 GLU A CA 1
ATOM 2951 C C . GLU A 1 384 ? -10.028 -6.750 39.877 1.00 94.75 384 GLU A C 1
ATOM 2953 O O . GLU A 1 384 ? -10.684 -6.068 40.665 1.00 94.75 384 GLU A O 1
ATOM 2958 N N . LEU A 1 385 ? -9.764 -6.335 38.631 1.00 94.44 385 LEU A N 1
ATOM 2959 C CA . LEU A 1 385 ? -10.244 -5.059 38.092 1.00 94.44 385 LEU A CA 1
ATOM 2960 C C . LEU A 1 385 ? -11.777 -4.992 38.104 1.00 94.44 385 LEU A C 1
ATOM 2962 O O . LEU A 1 385 ? -12.371 -3.950 38.377 1.00 94.44 385 LEU A O 1
ATOM 2966 N N . PHE A 1 386 ? -12.435 -6.132 37.890 1.00 94.50 386 PHE A N 1
ATOM 2967 C CA . PHE A 1 386 ? -13.893 -6.230 37.872 1.00 94.50 386 PHE A CA 1
ATOM 2968 C C . PHE A 1 386 ? -14.512 -6.332 39.276 1.00 94.50 386 PHE A C 1
ATOM 2970 O O . PHE A 1 386 ? -15.716 -6.548 39.420 1.00 94.50 386 PHE A O 1
ATOM 2977 N N . PHE A 1 387 ? -13.719 -6.159 40.341 1.00 91.81 387 PHE A N 1
ATOM 2978 C CA . PHE A 1 387 ? -14.231 -5.987 41.705 1.00 91.81 387 PHE A CA 1
ATOM 2979 C C . PHE A 1 387 ? -14.592 -4.530 42.030 1.00 91.81 387 PHE A C 1
ATOM 2981 O O . PHE A 1 387 ? -15.203 -4.274 43.071 1.00 91.81 387 PHE A O 1
ATOM 2988 N N . LEU A 1 388 ? -14.289 -3.587 41.134 1.00 94.62 388 LEU A N 1
ATOM 2989 C CA . LEU A 1 388 ? -14.642 -2.170 41.239 1.00 94.62 388 LEU A CA 1
ATOM 2990 C C . LEU A 1 388 ? -16.137 -1.936 40.960 1.00 94.62 388 LEU A C 1
ATOM 2992 O O . LEU A 1 388 ? -16.534 -1.432 39.920 1.00 94.62 388 LEU A O 1
ATOM 2996 N N . ARG A 1 389 ? -17.004 -2.312 41.905 1.00 93.88 389 ARG A N 1
ATOM 2997 C CA . ARG A 1 389 ? -18.472 -2.320 41.715 1.00 93.88 389 ARG A CA 1
ATOM 2998 C C . ARG A 1 389 ? -19.115 -0.948 41.478 1.00 93.88 389 ARG A C 1
ATOM 3000 O O . ARG A 1 389 ? -20.275 -0.900 41.071 1.00 93.88 389 ARG A O 1
ATOM 3007 N N . ASN A 1 390 ? -18.408 0.142 41.765 1.00 97.19 390 ASN A N 1
ATOM 3008 C CA . ASN A 1 390 ? -18.885 1.507 41.525 1.00 97.19 390 ASN A CA 1
ATOM 3009 C C . ASN A 1 390 ? -18.606 1.995 40.097 1.00 97.19 390 ASN A C 1
ATOM 3011 O O . ASN A 1 390 ? -19.107 3.050 39.723 1.00 97.19 390 ASN A O 1
ATOM 3015 N N . LEU A 1 391 ? -17.849 1.226 39.310 1.00 97.88 391 LEU A N 1
ATOM 3016 C CA . LEU A 1 391 ? -17.430 1.624 37.977 1.00 97.88 391 LEU A CA 1
ATOM 3017 C C . LEU A 1 391 ? -18.639 1.755 37.042 1.00 97.88 391 LEU A C 1
ATOM 3019 O O . LEU A 1 391 ? -19.443 0.830 36.910 1.00 97.88 391 LEU A O 1
ATOM 3023 N N . GLU A 1 392 ? -18.739 2.912 36.398 1.00 98.44 392 GLU A N 1
ATOM 3024 C CA . GLU A 1 392 ? -19.730 3.247 35.379 1.00 98.44 392 GLU A CA 1
ATOM 3025 C C . GLU A 1 392 ? -19.107 3.285 33.978 1.00 98.44 392 GLU A C 1
ATOM 3027 O O . GLU A 1 392 ? -19.771 2.905 33.015 1.00 98.44 392 GLU A O 1
ATOM 3032 N N . ILE A 1 393 ? -17.838 3.690 33.857 1.00 98.44 393 ILE A N 1
ATOM 3033 C CA . ILE A 1 393 ? -17.135 3.829 32.575 1.00 98.44 393 ILE A CA 1
ATOM 3034 C C . ILE A 1 393 ? -15.768 3.147 32.660 1.00 98.44 393 ILE A C 1
ATOM 3036 O O . ILE A 1 393 ? -14.972 3.447 33.555 1.00 98.44 393 ILE A O 1
ATOM 3040 N N . LEU A 1 394 ? -15.489 2.253 31.709 1.00 98.00 394 LEU A N 1
ATOM 3041 C CA . LEU A 1 394 ? -14.202 1.574 31.574 1.00 98.00 394 LEU A CA 1
ATOM 3042 C C . LEU A 1 394 ? -13.699 1.629 30.130 1.00 98.00 394 LEU A C 1
ATOM 3044 O O . LEU A 1 394 ? -14.289 1.012 29.237 1.00 98.00 394 LEU A O 1
ATOM 3048 N N . TYR A 1 395 ? -12.572 2.309 29.925 1.00 97.75 395 TYR A N 1
ATOM 3049 C CA . TYR A 1 395 ? -11.885 2.390 28.639 1.00 97.75 395 TYR A CA 1
ATOM 3050 C C . TYR A 1 395 ? -10.528 1.698 28.701 1.00 97.75 395 TYR A C 1
ATOM 3052 O O . TYR A 1 395 ? -9.676 2.034 29.516 1.00 97.75 395 TYR A O 1
ATOM 3060 N N . MET A 1 396 ? -10.325 0.720 27.822 1.00 95.25 396 MET A N 1
ATOM 3061 C CA . MET A 1 396 ? -9.068 -0.023 27.670 1.00 95.25 396 MET A CA 1
ATOM 3062 C C . MET A 1 396 ? -8.686 -0.218 26.198 1.00 95.25 396 MET A C 1
ATOM 3064 O O . MET A 1 396 ? -7.858 -1.069 25.870 1.00 95.25 396 MET A O 1
ATOM 3068 N N . LYS A 1 397 ? -9.301 0.550 25.292 1.00 92.94 397 LYS A N 1
ATOM 3069 C CA . LYS A 1 397 ? -9.090 0.415 23.850 1.00 92.94 397 LYS A CA 1
ATOM 3070 C C . LYS A 1 397 ? -7.666 0.780 23.419 1.00 92.94 397 LYS A C 1
ATOM 3072 O O . LYS A 1 397 ? -6.982 1.524 24.125 1.00 92.94 397 LYS A O 1
ATOM 3077 N N . SER A 1 398 ? -7.246 0.302 22.248 1.00 90.62 398 SER A N 1
ATOM 3078 C CA . SER A 1 398 ? -5.921 0.580 21.663 1.00 90.62 398 SER A CA 1
ATOM 3079 C C . SER A 1 398 ? -4.778 0.260 22.632 1.00 90.62 398 SER A C 1
ATOM 3081 O O . SER A 1 398 ? -4.021 1.138 23.041 1.00 90.62 398 SER A O 1
ATOM 3083 N N . ASN A 1 399 ? -4.705 -1.002 23.042 1.00 92.62 399 ASN A N 1
ATOM 3084 C CA . ASN A 1 399 ? -3.634 -1.562 23.863 1.00 92.62 399 ASN A CA 1
ATOM 3085 C C . ASN A 1 399 ? -3.200 -2.913 23.256 1.00 92.62 399 ASN A C 1
ATOM 3087 O O . ASN A 1 399 ? -3.572 -3.261 22.136 1.00 92.62 399 ASN A O 1
ATOM 3091 N N . LEU A 1 400 ? -2.385 -3.684 23.974 1.00 92.94 400 LEU A N 1
ATOM 3092 C CA . LEU A 1 400 ? -1.908 -5.007 23.564 1.00 92.94 400 LEU A CA 1
ATOM 3093 C C . LEU A 1 400 ? -2.429 -6.103 24.510 1.00 92.94 400 LEU A C 1
ATOM 3095 O O . LEU A 1 400 ? -1.739 -7.097 24.749 1.00 92.94 400 LEU A O 1
ATOM 3099 N N . LEU A 1 401 ? -3.623 -5.906 25.081 1.00 93.44 401 LEU A N 1
ATOM 3100 C CA . LEU A 1 401 ? -4.225 -6.830 26.045 1.00 93.44 401 LEU A CA 1
ATOM 3101 C C . LEU A 1 401 ? -4.610 -8.136 25.356 1.00 93.44 401 LEU A C 1
ATOM 3103 O O . LEU A 1 401 ? -5.240 -8.118 24.303 1.00 93.44 401 LEU A O 1
ATOM 3107 N N . GLU A 1 402 ? -4.266 -9.262 25.968 1.00 91.06 402 GLU A N 1
ATOM 3108 C CA . GLU A 1 402 ? -4.524 -10.606 25.446 1.00 91.06 402 GLU A CA 1
ATOM 3109 C C . GLU A 1 402 ? -5.315 -11.457 26.454 1.00 91.06 402 GLU A C 1
ATOM 3111 O O . GLU A 1 402 ? -5.905 -10.944 27.404 1.00 91.06 402 GLU A O 1
ATOM 3116 N N . GLY A 1 403 ? -5.383 -12.775 26.253 1.00 89.00 403 GLY A N 1
ATOM 3117 C CA . GLY A 1 403 ? -6.154 -13.668 27.125 1.00 89.00 403 GLY A CA 1
ATOM 3118 C C . GLY A 1 403 ? -7.669 -13.547 26.924 1.00 89.00 403 GLY A C 1
ATOM 3119 O O . GLY A 1 403 ? -8.127 -12.971 25.948 1.00 89.00 403 GLY A O 1
ATOM 3120 N N . GLN A 1 404 ? -8.466 -14.151 27.808 1.00 89.12 404 GLN A N 1
ATOM 3121 C CA . GLN A 1 404 ? -9.933 -14.173 27.687 1.00 89.12 404 GLN A CA 1
ATOM 3122 C C . GLN A 1 404 ? -10.579 -13.100 28.557 1.00 89.12 404 GLN A C 1
ATOM 3124 O O . GLN A 1 404 ? -10.061 -12.830 29.638 1.00 89.12 404 GLN A O 1
ATOM 3129 N N . LEU A 1 405 ? -11.739 -12.563 28.153 1.00 91.12 405 LEU A N 1
ATOM 3130 C CA . LEU A 1 405 ? -12.523 -11.663 29.005 1.00 91.12 405 LEU A CA 1
ATOM 3131 C C . LEU A 1 405 ? -13.025 -12.421 30.257 1.00 91.12 405 LEU A C 1
ATOM 3133 O O . LEU A 1 405 ? -13.825 -13.354 30.123 1.00 91.12 405 LEU A O 1
ATOM 3137 N N . PRO A 1 406 ? -12.594 -12.054 31.482 1.00 93.25 406 PRO A N 1
ATOM 3138 C CA . PRO A 1 406 ? -12.987 -12.782 32.687 1.00 93.25 406 PRO A CA 1
ATOM 3139 C C . PRO A 1 406 ? -14.503 -12.789 32.928 1.00 93.25 406 PRO A C 1
ATOM 3141 O O . PRO A 1 406 ? -15.155 -11.748 32.876 1.00 93.25 406 PRO A O 1
ATOM 3144 N N . ARG A 1 407 ? -15.066 -13.941 33.329 1.00 93.31 407 ARG A N 1
ATOM 3145 C CA . ARG A 1 407 ? -16.495 -14.066 33.713 1.00 93.31 407 ARG A CA 1
ATOM 3146 C C . ARG A 1 407 ? -16.898 -13.144 34.868 1.00 93.31 407 ARG A C 1
ATOM 3148 O O . ARG A 1 407 ? -18.072 -12.823 35.023 1.00 93.31 407 ARG A O 1
ATOM 3155 N N . THR A 1 408 ? -15.931 -12.691 35.669 1.00 95.19 408 THR A N 1
ATOM 3156 C CA . THR A 1 408 ? -16.146 -11.707 36.738 1.00 95.19 408 THR A CA 1
ATOM 3157 C C . THR A 1 408 ? -16.600 -10.342 36.221 1.00 95.19 408 THR A C 1
ATOM 3159 O O . THR A 1 408 ? -17.031 -9.534 37.038 1.00 95.19 408 THR A O 1
ATOM 3162 N N . ILE A 1 409 ? -16.589 -10.092 34.904 1.00 94.88 409 ILE A N 1
ATOM 3163 C CA . ILE A 1 409 ? -17.124 -8.871 34.283 1.00 94.88 409 ILE A CA 1
ATOM 3164 C C . ILE A 1 409 ? -18.577 -8.598 34.701 1.00 94.88 409 ILE A C 1
ATOM 3166 O O . ILE A 1 409 ? -18.949 -7.448 34.922 1.00 94.88 409 ILE A O 1
ATOM 3170 N N . GLY A 1 410 ? -19.370 -9.652 34.940 1.00 94.69 410 GLY A N 1
ATOM 3171 C CA . GLY A 1 410 ? -20.750 -9.542 35.426 1.00 94.69 410 GLY A CA 1
ATOM 3172 C C . GLY A 1 410 ? -20.899 -8.897 36.815 1.00 94.69 410 GLY A C 1
ATOM 3173 O O . GLY A 1 410 ? -22.010 -8.541 37.199 1.00 94.69 410 GLY A O 1
ATOM 3174 N N . ASN A 1 411 ? -19.808 -8.709 37.570 1.00 95.88 411 ASN A N 1
ATOM 3175 C CA . ASN A 1 411 ? -19.824 -7.995 38.852 1.00 95.88 411 ASN A CA 1
ATOM 3176 C C . ASN A 1 411 ? -19.965 -6.474 38.700 1.00 95.88 411 ASN A C 1
ATOM 3178 O O . ASN A 1 411 ? -20.350 -5.808 39.665 1.00 95.88 411 ASN A O 1
ATOM 3182 N N . LEU A 1 412 ? -19.649 -5.914 37.528 1.00 96.38 412 LEU A N 1
ATOM 3183 C CA . LEU A 1 412 ? -19.701 -4.475 37.270 1.00 96.38 412 LEU A CA 1
ATOM 3184 C C . LEU A 1 412 ? -21.136 -4.008 36.981 1.00 96.38 412 LEU A C 1
ATOM 3186 O O . LEU A 1 412 ? -21.414 -3.390 35.966 1.00 96.38 412 LEU A O 1
ATOM 3190 N N . THR A 1 413 ? -22.084 -4.287 37.875 1.00 95.38 413 THR A N 1
ATOM 3191 C CA . THR A 1 413 ? -23.524 -4.047 37.645 1.00 95.38 413 THR A CA 1
ATOM 3192 C C . THR A 1 413 ? -23.918 -2.569 37.502 1.00 95.38 413 THR A C 1
ATOM 3194 O O . THR A 1 413 ? -25.062 -2.272 37.157 1.00 95.38 413 THR A O 1
ATOM 3197 N N . ASN A 1 414 ? -23.007 -1.639 37.811 1.00 97.19 414 ASN A N 1
ATOM 3198 C CA . ASN A 1 414 ? -23.198 -0.201 37.604 1.00 97.19 414 ASN A CA 1
ATOM 3199 C C . ASN A 1 414 ? -22.660 0.309 36.262 1.00 97.19 414 ASN A C 1
ATOM 3201 O O . ASN A 1 414 ? -22.951 1.450 35.909 1.00 97.19 414 ASN A O 1
ATOM 3205 N N . LEU A 1 415 ? -21.939 -0.530 35.516 1.00 98.19 415 LEU A N 1
ATOM 3206 C CA . LEU A 1 415 ? -21.282 -0.145 34.279 1.00 98.19 415 LEU A CA 1
ATOM 3207 C C . LEU A 1 415 ? -22.311 0.269 33.224 1.00 98.19 415 LEU A C 1
ATOM 3209 O O . LEU A 1 415 ? -23.264 -0.461 32.942 1.00 98.19 415 LEU A O 1
ATOM 3213 N N . LYS A 1 416 ? -22.095 1.453 32.660 1.00 98.19 416 LYS A N 1
ATOM 3214 C CA . LYS A 1 416 ? -22.850 2.047 31.555 1.00 98.19 416 LYS A CA 1
ATOM 3215 C C . LYS A 1 416 ? -22.071 1.949 30.255 1.00 98.19 416 LYS A C 1
ATOM 3217 O O . LYS A 1 416 ? -22.665 1.774 29.197 1.00 98.19 416 LYS A O 1
ATOM 3222 N N . GLU A 1 417 ? -20.748 1.994 30.326 1.00 98.12 417 GLU A N 1
ATOM 3223 C CA . GLU A 1 417 ? -19.920 2.012 29.136 1.00 98.12 417 GLU A CA 1
ATOM 3224 C C . GLU A 1 417 ? -18.670 1.143 29.267 1.00 98.12 417 GLU A C 1
ATOM 3226 O O . GLU A 1 417 ? -17.915 1.235 30.237 1.00 98.12 417 GLU A O 1
ATOM 3231 N N . LEU A 1 418 ? -18.460 0.307 28.247 1.00 97.38 418 LEU A N 1
ATOM 3232 C CA . LEU A 1 418 ? -17.321 -0.590 28.127 1.00 97.38 418 LEU A CA 1
ATOM 3233 C C . LEU A 1 418 ? -16.694 -0.470 26.735 1.00 97.38 418 LEU A C 1
ATOM 3235 O O . LEU A 1 418 ? -17.316 -0.881 25.753 1.00 97.38 418 LEU A O 1
ATOM 3239 N N . GLN A 1 419 ? -15.462 0.045 26.658 1.00 95.94 419 GLN A N 1
ATOM 3240 C CA . GLN A 1 419 ? -14.668 0.062 25.421 1.00 95.94 419 GLN A CA 1
ATOM 3241 C C . GLN A 1 419 ? -13.368 -0.722 25.602 1.00 95.94 419 GLN A C 1
ATOM 3243 O O . GLN A 1 419 ? -12.538 -0.378 26.445 1.00 95.94 419 GLN A O 1
ATOM 3248 N N . MET A 1 420 ? -13.180 -1.766 24.799 1.00 94.38 420 MET A N 1
ATOM 3249 C CA . MET A 1 420 ? -11.961 -2.584 24.771 1.00 94.38 420 MET A CA 1
ATOM 3250 C C . MET A 1 420 ? -11.489 -2.876 23.338 1.00 94.38 420 MET A C 1
ATOM 3252 O O . MET A 1 420 ? -10.749 -3.835 23.115 1.00 94.38 420 MET A O 1
ATOM 3256 N N . ASP A 1 421 ? -11.929 -2.090 22.355 1.00 88.94 421 ASP A N 1
ATOM 3257 C CA . ASP A 1 421 ? -11.575 -2.291 20.951 1.00 88.94 421 ASP A CA 1
ATOM 3258 C C . ASP A 1 421 ? -10.074 -2.133 20.676 1.00 88.94 421 ASP A C 1
ATOM 3260 O O . ASP A 1 421 ? -9.344 -1.529 21.463 1.00 88.94 421 ASP A O 1
ATOM 3264 N N . ASN A 1 422 ? -9.602 -2.679 19.553 1.00 88.50 422 ASN A N 1
ATOM 3265 C CA . ASN A 1 422 ? -8.197 -2.599 19.139 1.00 88.50 422 ASN A CA 1
ATOM 3266 C C . ASN A 1 422 ? -7.243 -3.177 20.204 1.00 88.50 422 ASN A C 1
ATOM 3268 O O . ASN A 1 422 ? -6.387 -2.480 20.752 1.00 88.50 422 ASN A O 1
ATOM 3272 N N . ASN A 1 423 ? -7.435 -4.456 20.520 1.00 89.69 423 ASN A N 1
ATOM 3273 C CA . ASN A 1 423 ? -6.605 -5.246 21.432 1.00 89.69 423 ASN A CA 1
ATOM 3274 C C . ASN A 1 423 ? -6.410 -6.666 20.854 1.00 89.69 423 ASN A C 1
ATOM 3276 O O . ASN A 1 423 ? -6.769 -6.954 19.713 1.00 89.69 423 ASN A O 1
ATOM 3280 N N . LEU A 1 424 ? -5.821 -7.578 21.629 1.00 89.12 424 LEU A N 1
ATOM 3281 C CA . LEU A 1 424 ? -5.600 -8.983 21.271 1.00 89.12 424 LEU A CA 1
ATOM 3282 C C . LEU A 1 424 ? -6.476 -9.937 22.108 1.00 89.12 424 LEU A C 1
ATOM 3284 O O . LEU A 1 424 ? -6.134 -11.112 22.267 1.00 89.12 424 LEU A O 1
ATOM 3288 N N . ILE A 1 425 ? -7.600 -9.452 22.653 1.00 88.69 425 ILE A N 1
ATOM 3289 C CA . ILE A 1 425 ? -8.454 -10.220 23.570 1.00 88.69 425 ILE A CA 1
ATOM 3290 C C . ILE A 1 425 ? -9.076 -11.397 22.813 1.00 88.69 425 ILE A C 1
ATOM 3292 O O . ILE A 1 425 ? -9.669 -11.226 21.751 1.00 88.69 425 ILE A O 1
ATOM 3296 N N . GLY A 1 426 ? -8.904 -12.596 23.365 1.00 85.31 426 GLY A N 1
ATOM 3297 C CA . GLY A 1 426 ? -9.340 -13.885 22.843 1.00 85.31 426 GLY A CA 1
ATOM 3298 C C . GLY A 1 426 ? -10.475 -14.547 23.631 1.00 85.31 426 GLY A C 1
ATOM 3299 O O . GLY A 1 426 ? -11.096 -13.950 24.505 1.00 85.31 426 GLY A O 1
ATOM 3300 N N . GLY A 1 427 ? -10.742 -15.824 23.340 1.00 82.75 427 GLY A N 1
ATOM 3301 C CA . GLY A 1 427 ? -11.797 -16.603 24.002 1.00 82.75 427 GLY A CA 1
ATOM 3302 C C . GLY A 1 427 ? -13.230 -16.271 23.573 1.00 82.75 427 GLY A C 1
ATOM 3303 O O . GLY A 1 427 ? -13.458 -15.619 22.559 1.00 82.75 427 GLY A O 1
ATOM 3304 N N . GLU A 1 428 ? -14.194 -16.777 24.345 1.00 83.94 428 GLU A N 1
ATOM 3305 C CA . GLU A 1 428 ? -15.633 -16.545 24.155 1.00 83.94 428 GLU A CA 1
ATOM 3306 C C . GLU A 1 428 ? -16.079 -15.243 24.840 1.00 83.94 428 GLU A C 1
ATOM 3308 O O . GLU A 1 428 ? -15.539 -14.878 25.886 1.00 83.94 428 GLU A O 1
ATOM 3313 N N . LEU A 1 429 ? -17.118 -14.585 24.309 1.00 87.81 429 LEU A N 1
ATOM 3314 C CA . LEU A 1 429 ? -17.812 -13.509 25.021 1.00 87.81 429 LEU A CA 1
ATOM 3315 C C . LEU A 1 429 ? -18.650 -14.132 26.162 1.00 87.81 429 LEU A C 1
ATOM 3317 O O . LEU A 1 429 ? -19.629 -14.828 25.877 1.00 87.81 429 LEU A O 1
ATOM 3321 N N . PRO A 1 430 ? -18.299 -13.930 27.449 1.00 90.69 430 PRO A N 1
ATOM 3322 C CA . PRO A 1 430 ? -18.972 -14.591 28.563 1.00 90.69 430 PRO A CA 1
ATOM 3323 C C . PRO A 1 430 ? -20.440 -14.166 28.671 1.00 90.69 430 PRO A C 1
ATOM 3325 O O . PRO A 1 430 ? -20.758 -12.977 28.647 1.00 90.69 430 PRO A O 1
ATOM 3328 N N . LYS A 1 431 ? -21.341 -15.132 28.887 1.00 92.25 431 LYS A N 1
ATOM 3329 C CA . LYS A 1 431 ? -22.781 -14.883 29.104 1.00 92.25 431 LYS A CA 1
ATOM 3330 C C . LYS A 1 431 ? -23.065 -13.946 30.284 1.00 92.25 431 LYS A C 1
ATOM 3332 O O . LYS A 1 431 ? -24.099 -13.283 30.314 1.00 92.25 431 LYS A O 1
ATOM 3337 N N . GLU A 1 432 ? -22.142 -13.872 31.245 1.00 94.81 432 GLU A N 1
ATOM 3338 C CA . GLU A 1 432 ? -22.186 -12.963 32.389 1.00 94.81 432 GLU A CA 1
ATOM 3339 C C . GLU A 1 432 ? -22.230 -11.481 31.970 1.00 94.81 432 GLU A C 1
ATOM 3341 O O . GLU A 1 432 ? -22.686 -10.656 32.760 1.00 94.81 432 GLU A O 1
ATOM 3346 N N . ILE A 1 433 ? -21.870 -11.134 30.723 1.00 92.56 433 ILE A N 1
ATOM 3347 C CA . ILE A 1 433 ? -22.094 -9.789 30.169 1.00 92.56 433 ILE A CA 1
ATOM 3348 C C . ILE A 1 433 ? -23.570 -9.369 30.268 1.00 92.56 433 ILE A C 1
ATOM 3350 O O . ILE A 1 433 ? -23.867 -8.211 30.545 1.00 92.56 433 ILE A O 1
ATOM 3354 N N . GLY A 1 434 ? -24.504 -10.323 30.153 1.00 93.25 434 GLY A N 1
ATOM 3355 C CA . GLY A 1 434 ? -25.943 -10.088 30.289 1.00 93.25 434 GLY A CA 1
ATOM 3356 C C . GLY A 1 434 ? -26.401 -9.714 31.706 1.00 93.25 434 GLY A C 1
ATOM 3357 O O . GLY A 1 434 ? -27.578 -9.414 31.898 1.00 93.25 434 GLY A O 1
ATOM 3358 N N . MET A 1 435 ? -25.505 -9.732 32.703 1.00 95.75 435 MET A N 1
ATOM 3359 C CA . MET A 1 435 ? -25.779 -9.275 34.074 1.00 95.75 435 MET A CA 1
ATOM 3360 C C . MET A 1 435 ? -25.604 -7.756 34.240 1.00 95.75 435 MET A C 1
ATOM 3362 O O . MET A 1 435 ? -26.071 -7.187 35.226 1.00 95.75 435 MET A O 1
ATOM 3366 N N . ILE A 1 436 ? -24.963 -7.083 33.279 1.00 96.00 436 ILE A N 1
ATOM 3367 C CA . ILE A 1 436 ? -24.631 -5.653 33.329 1.00 96.00 436 ILE A CA 1
ATOM 3368 C C . ILE A 1 436 ? -25.792 -4.828 32.762 1.00 96.00 436 ILE A C 1
ATOM 3370 O O . ILE A 1 436 ? -25.678 -4.129 31.764 1.00 96.00 436 ILE A O 1
ATOM 3374 N N . THR A 1 437 ? -26.968 -4.918 33.376 1.00 94.69 437 THR A N 1
ATOM 3375 C CA . THR A 1 437 ? -28.217 -4.395 32.787 1.00 94.69 437 THR A CA 1
ATOM 3376 C C . THR A 1 437 ? -28.277 -2.868 32.646 1.00 94.69 437 THR A C 1
ATOM 3378 O O . THR A 1 437 ? -29.204 -2.351 32.024 1.00 94.69 437 THR A O 1
ATOM 3381 N N . LYS A 1 438 ? -27.330 -2.125 33.235 1.00 97.19 438 LYS A N 1
ATOM 3382 C CA . LYS A 1 438 ? -27.190 -0.669 33.060 1.00 97.19 438 LYS A CA 1
ATOM 3383 C C . LYS A 1 438 ? -26.345 -0.276 31.845 1.00 97.19 438 LYS A C 1
ATOM 3385 O O . LYS A 1 438 ? -26.248 0.913 31.575 1.00 97.19 438 LYS A O 1
ATOM 3390 N N . LEU A 1 439 ? -25.767 -1.240 31.130 1.00 97.44 439 LEU A N 1
ATOM 3391 C CA . LEU A 1 439 ? -24.886 -0.970 30.002 1.00 97.44 439 LEU A CA 1
ATOM 3392 C C . LEU A 1 439 ? -25.647 -0.282 28.859 1.00 97.44 439 LEU A C 1
ATOM 3394 O O . LEU A 1 439 ? -26.690 -0.763 28.418 1.00 97.44 439 LEU A O 1
ATOM 3398 N N . GLU A 1 440 ? -25.094 0.831 28.392 1.00 97.88 440 GLU A N 1
ATOM 3399 C CA . GLU A 1 440 ? -25.578 1.691 27.309 1.00 97.88 440 GLU A CA 1
ATOM 3400 C C . GLU A 1 440 ? -24.687 1.569 26.062 1.00 97.88 440 GLU A C 1
ATOM 3402 O O . GLU A 1 440 ? -25.189 1.618 24.938 1.00 97.88 440 GLU A O 1
ATOM 3407 N N . ARG A 1 441 ? -23.377 1.334 26.236 1.00 97.94 441 ARG A N 1
ATOM 3408 C CA . ARG A 1 441 ? -22.417 1.176 25.131 1.00 97.94 441 ARG A CA 1
ATOM 3409 C C . ARG A 1 441 ? -21.486 -0.015 25.365 1.00 97.94 441 ARG A C 1
ATOM 3411 O O . ARG A 1 441 ? -20.820 -0.090 26.399 1.00 97.94 441 ARG A O 1
ATOM 3418 N N . LEU A 1 442 ? -21.428 -0.924 24.391 1.00 96.56 442 LEU A N 1
ATOM 3419 C CA . LEU A 1 442 ? -20.539 -2.087 24.374 1.00 96.56 442 LEU A CA 1
ATOM 3420 C C . LEU A 1 442 ? -19.707 -2.081 23.088 1.00 96.56 442 LEU A C 1
ATOM 3422 O O . LEU A 1 442 ? -20.229 -2.384 22.016 1.00 96.56 442 LEU A O 1
ATOM 3426 N N . ILE A 1 443 ? -18.420 -1.754 23.204 1.00 94.12 443 ILE A N 1
ATOM 3427 C CA . ILE A 1 443 ? -17.501 -1.616 22.068 1.00 94.12 443 ILE A CA 1
ATOM 3428 C C . ILE A 1 443 ? -16.314 -2.559 22.273 1.00 94.12 443 ILE A C 1
ATOM 3430 O O . ILE A 1 443 ? -15.442 -2.312 23.105 1.00 94.12 443 ILE A O 1
ATOM 3434 N N . LEU A 1 444 ? -16.301 -3.666 21.530 1.00 93.06 444 LEU A N 1
ATOM 3435 C CA . LEU A 1 444 ? -15.299 -4.736 21.608 1.00 93.06 444 LEU A CA 1
ATOM 3436 C C . LEU A 1 444 ? -14.735 -5.105 20.219 1.00 93.06 444 LEU A C 1
ATOM 3438 O O . LEU A 1 444 ? -14.257 -6.224 20.021 1.00 93.06 444 LEU A O 1
ATOM 3442 N N . GLY A 1 445 ? -14.830 -4.197 19.244 1.00 88.44 445 GLY A N 1
ATOM 3443 C CA . GLY A 1 445 ? -14.357 -4.418 17.874 1.00 88.44 445 GLY A CA 1
ATOM 3444 C C . GLY A 1 445 ? -12.841 -4.637 17.769 1.00 88.44 445 GLY A C 1
ATOM 3445 O O . GLY A 1 445 ? -12.108 -4.364 18.720 1.00 88.44 445 GLY A O 1
ATOM 3446 N N . SER A 1 446 ? -12.352 -5.126 16.630 1.00 86.75 446 SER A N 1
ATOM 3447 C CA . SER A 1 446 ? -10.910 -5.274 16.348 1.00 86.75 446 SER A CA 1
ATOM 3448 C C . SER A 1 446 ? -10.147 -6.027 17.451 1.00 86.75 446 SER A C 1
ATOM 3450 O O . SER A 1 446 ? -9.172 -5.524 18.013 1.00 86.75 446 SER A O 1
ATOM 3452 N N . ASN A 1 447 ? -10.627 -7.220 17.804 1.00 85.06 447 ASN A N 1
ATOM 3453 C CA . ASN A 1 447 ? -10.025 -8.113 18.795 1.00 85.06 447 ASN A CA 1
ATOM 3454 C C . ASN A 1 447 ? -9.831 -9.527 18.216 1.00 85.06 447 ASN A C 1
ATOM 3456 O O . ASN A 1 447 ? -10.218 -9.838 17.089 1.00 85.06 447 ASN A O 1
ATOM 3460 N N . ASN A 1 448 ? -9.194 -10.417 18.981 1.00 72.25 448 ASN A N 1
ATOM 3461 C CA . ASN A 1 448 ? -8.890 -11.782 18.549 1.00 72.25 448 ASN A CA 1
ATOM 3462 C C . ASN A 1 448 ? -9.741 -12.839 19.272 1.00 72.25 448 ASN A C 1
ATOM 3464 O O . ASN A 1 448 ? -9.202 -13.897 19.610 1.00 72.25 448 ASN A O 1
ATOM 3468 N N . PHE A 1 449 ? -11.039 -12.586 19.515 1.00 60.97 449 PHE A N 1
ATOM 3469 C CA . PHE A 1 449 ? -11.946 -13.523 20.201 1.00 60.97 449 PHE A CA 1
ATOM 3470 C C . PHE A 1 449 ? -11.921 -14.900 19.516 1.00 60.97 449 PHE A C 1
ATOM 3472 O O . PHE A 1 449 ? -12.592 -15.140 18.518 1.00 60.97 449 PHE A O 1
ATOM 3479 N N . SER A 1 450 ? -11.049 -15.783 20.011 1.00 53.62 450 SER A N 1
ATOM 3480 C CA . SER A 1 450 ? -10.779 -17.127 19.511 1.00 53.62 450 SER A CA 1
ATOM 3481 C C . SER A 1 450 ? -10.624 -18.073 20.699 1.00 53.62 450 SER A C 1
ATOM 3483 O O . SER A 1 450 ? -9.721 -17.939 21.526 1.00 53.62 450 SER A O 1
ATOM 3485 N N . GLY A 1 451 ? -11.560 -19.008 20.824 1.00 44.03 451 GLY A N 1
ATOM 3486 C CA . GLY A 1 451 ? -11.530 -20.123 21.758 1.00 44.03 451 GLY A CA 1
ATOM 3487 C C . GLY A 1 451 ? -11.365 -21.430 20.991 1.00 44.03 451 GLY A C 1
ATOM 3488 O O . GLY A 1 451 ? -11.994 -21.650 19.956 1.00 44.03 451 GLY A O 1
ATOM 3489 N N . ASN A 1 452 ? -10.505 -22.313 21.493 1.00 39.47 452 ASN A N 1
ATOM 3490 C CA . ASN A 1 452 ? -10.457 -23.701 21.047 1.00 39.47 452 ASN A CA 1
ATOM 3491 C C . ASN A 1 452 ? -11.828 -24.367 21.288 1.00 39.47 452 ASN A C 1
ATOM 3493 O O . ASN A 1 452 ? -12.235 -24.457 22.442 1.00 39.47 452 ASN A O 1
ATOM 3497 N N . LEU A 1 453 ? -12.437 -24.892 20.208 1.00 40.88 453 LEU A N 1
ATOM 3498 C CA . LEU A 1 453 ? -13.626 -25.775 20.084 1.00 40.88 453 LEU A CA 1
ATOM 3499 C C . LEU A 1 453 ? -14.882 -25.138 19.435 1.00 40.88 453 LEU A C 1
ATOM 3501 O O . LEU A 1 453 ? -15.795 -24.678 20.098 1.00 40.88 453 LEU A O 1
ATOM 3505 N N . LEU A 1 454 ? -14.939 -25.242 18.100 1.00 40.78 454 LEU A N 1
ATOM 3506 C CA . LEU A 1 454 ? -16.099 -25.460 17.204 1.00 40.78 454 LEU A CA 1
ATOM 3507 C C . LEU A 1 454 ? -17.387 -24.590 17.254 1.00 40.78 454 LEU A C 1
ATOM 3509 O O . LEU A 1 454 ? -18.159 -24.710 16.306 1.00 40.78 454 LEU A O 1
ATOM 3513 N N . SER A 1 455 ? -17.625 -23.679 18.206 1.00 50.75 455 SER A N 1
ATOM 3514 C CA . SER A 1 455 ? -18.653 -22.620 18.060 1.00 50.75 455 SER A CA 1
ATOM 3515 C C . SER A 1 455 ? -18.453 -21.455 19.036 1.00 50.75 455 SER A C 1
ATOM 3517 O O . SER A 1 455 ? -18.488 -21.654 20.245 1.00 50.75 455 SER A O 1
ATOM 3519 N N . MET A 1 456 ? -18.306 -20.240 18.508 1.00 65.44 456 MET A N 1
ATOM 3520 C CA . MET A 1 456 ? -18.184 -18.969 19.238 1.00 65.44 456 MET A CA 1
ATOM 3521 C C . MET A 1 456 ? -19.348 -18.047 18.864 1.00 65.44 456 MET A C 1
ATOM 3523 O O . MET A 1 456 ? -19.199 -17.187 17.995 1.00 65.44 456 MET A O 1
ATOM 3527 N N . GLU A 1 457 ? -20.520 -18.285 19.450 1.00 82.50 457 GLU A N 1
ATOM 3528 C CA . GLU A 1 457 ? -21.745 -17.526 19.166 1.00 82.50 457 GLU A CA 1
ATOM 3529 C C . GLU A 1 457 ? -21.871 -16.291 20.069 1.00 82.50 457 GLU A C 1
ATOM 3531 O O . GLU A 1 457 ? -21.352 -16.265 21.186 1.00 82.50 457 GLU A O 1
ATOM 3536 N N . ILE A 1 458 ? -22.607 -15.272 19.618 1.00 90.69 458 ILE A N 1
ATOM 3537 C CA . ILE A 1 458 ? -23.022 -14.164 20.488 1.00 90.69 458 ILE A CA 1
ATOM 3538 C C . ILE A 1 458 ? -24.015 -14.732 21.526 1.00 90.69 458 ILE A C 1
ATOM 3540 O O . ILE A 1 458 ? -25.042 -15.291 21.124 1.00 90.69 458 ILE A O 1
ATOM 3544 N N . PRO A 1 459 ? -23.762 -14.607 22.846 1.00 91.75 459 PRO A N 1
ATOM 3545 C CA . PRO A 1 459 ? -24.607 -15.210 23.872 1.00 91.75 459 PRO A CA 1
ATOM 3546 C C . PRO A 1 459 ? -26.019 -14.619 23.845 1.00 91.75 459 PRO A C 1
ATOM 3548 O O . PRO A 1 459 ? -26.205 -13.405 23.742 1.00 91.75 459 PRO A O 1
ATOM 3551 N N . VAL A 1 460 ? -27.037 -15.471 23.992 1.00 92.25 460 VAL A N 1
ATOM 3552 C CA . VAL A 1 460 ? -28.450 -15.050 23.954 1.00 92.25 460 VAL A CA 1
ATOM 3553 C C . VAL A 1 460 ? -28.797 -14.056 25.066 1.00 92.25 460 VAL A C 1
ATOM 3555 O O . VAL A 1 460 ? -29.707 -13.239 24.897 1.00 92.25 460 VAL A O 1
ATOM 3558 N N . GLU A 1 461 ? -28.057 -14.093 26.175 1.00 94.38 461 GLU A N 1
ATOM 3559 C CA . GLU A 1 461 ? -28.157 -13.188 27.317 1.00 94.38 461 GLU A CA 1
ATOM 3560 C C . GLU A 1 461 ? -27.851 -11.726 26.965 1.00 94.38 461 GLU A C 1
ATOM 3562 O O . GLU A 1 461 ? -28.282 -10.847 27.710 1.00 94.38 461 GLU A O 1
ATOM 3567 N N . ILE A 1 462 ? -27.204 -11.430 25.826 1.00 91.25 462 ILE A N 1
ATOM 3568 C CA . ILE A 1 462 ? -27.004 -10.045 25.360 1.00 91.25 462 ILE A CA 1
ATOM 3569 C C . ILE A 1 462 ? -28.340 -9.299 25.210 1.00 91.25 462 ILE A C 1
ATOM 3571 O O . ILE A 1 462 ? -28.431 -8.108 25.491 1.00 91.25 462 ILE A O 1
ATOM 3575 N N . GLY A 1 463 ? -29.415 -10.022 24.874 1.00 91.62 463 GLY A N 1
ATOM 3576 C CA . GLY A 1 463 ? -30.765 -9.466 24.777 1.00 91.62 463 GLY A CA 1
ATOM 3577 C C . GLY A 1 463 ? -31.400 -9.082 26.120 1.00 91.62 463 GLY A C 1
ATOM 3578 O O . GLY A 1 463 ? -32.506 -8.547 26.121 1.00 91.62 463 GLY A O 1
ATOM 3579 N N . ASN A 1 464 ? -30.747 -9.348 27.260 1.00 93.56 464 ASN A N 1
ATOM 3580 C CA . ASN A 1 464 ? -31.167 -8.828 28.568 1.00 93.56 464 ASN A CA 1
ATOM 3581 C C . ASN A 1 464 ? -30.735 -7.365 28.781 1.00 93.56 464 ASN A C 1
ATOM 3583 O O . ASN A 1 464 ? -31.230 -6.710 29.698 1.00 93.56 464 ASN A O 1
ATOM 3587 N N . LEU A 1 465 ? -29.821 -6.846 27.955 1.00 94.06 465 LEU A N 1
ATOM 3588 C CA . LEU A 1 465 ? -29.261 -5.499 28.067 1.00 94.06 465 LEU A CA 1
ATOM 3589 C C . LEU A 1 465 ? -30.180 -4.466 27.396 1.00 94.06 465 LEU A C 1
ATOM 3591 O O . LEU A 1 465 ? -29.850 -3.878 26.372 1.00 94.06 465 LEU A O 1
ATOM 3595 N N . SER A 1 466 ? -31.367 -4.243 27.962 1.00 91.38 466 SER A N 1
ATOM 3596 C CA . SER A 1 466 ? -32.400 -3.381 27.361 1.00 91.38 466 SER A CA 1
ATOM 3597 C C . SER A 1 466 ? -32.021 -1.897 27.262 1.00 91.38 466 SER A C 1
ATOM 3599 O O . SER A 1 466 ? -32.661 -1.161 26.514 1.00 91.38 466 SER A O 1
ATOM 3601 N N . ASN A 1 467 ? -31.017 -1.439 28.018 1.00 95.00 467 ASN A N 1
ATOM 3602 C CA . ASN A 1 467 ? -30.503 -0.063 27.966 1.00 95.00 467 ASN A CA 1
ATOM 3603 C C . ASN A 1 467 ? -29.449 0.149 26.873 1.00 95.00 467 ASN A C 1
ATOM 3605 O O . ASN A 1 467 ? -29.093 1.291 26.597 1.00 95.00 467 ASN A O 1
ATOM 3609 N N . LEU A 1 468 ? -28.974 -0.929 26.246 1.00 96.06 468 LEU A N 1
ATOM 3610 C CA . LEU A 1 468 ? -27.872 -0.868 25.302 1.00 96.06 468 LEU A CA 1
ATOM 3611 C C . LEU A 1 468 ? -28.309 -0.126 24.037 1.00 96.06 468 LEU A C 1
ATOM 3613 O O . LEU A 1 468 ? -29.259 -0.527 23.364 1.00 96.06 468 LEU A O 1
ATOM 3617 N N . ALA A 1 469 ? -27.615 0.969 23.749 1.00 96.88 469 ALA A N 1
ATOM 3618 C CA . ALA A 1 469 ? -27.833 1.825 22.596 1.00 96.88 469 ALA A CA 1
ATOM 3619 C C . ALA A 1 469 ? -26.817 1.542 21.486 1.00 96.88 469 ALA A C 1
ATOM 3621 O O . ALA A 1 469 ? -27.173 1.591 20.313 1.00 96.88 469 ALA A O 1
ATOM 3622 N N . ILE A 1 470 ? -25.570 1.216 21.834 1.00 96.88 470 ILE A N 1
ATOM 3623 C CA . ILE A 1 470 ? -24.504 0.973 20.853 1.00 96.88 470 ILE A CA 1
ATOM 3624 C C . ILE A 1 470 ? -23.847 -0.375 21.125 1.00 96.88 470 ILE A C 1
ATOM 3626 O O . ILE A 1 470 ? -23.373 -0.628 22.236 1.00 96.88 470 ILE A O 1
ATOM 3630 N N . VAL A 1 471 ? -23.816 -1.222 20.095 1.00 96.06 471 VAL A N 1
ATOM 3631 C CA . VAL A 1 471 ? -23.136 -2.521 20.098 1.00 96.06 471 VAL A CA 1
ATOM 3632 C C . VAL A 1 471 ? -22.192 -2.593 18.916 1.00 96.06 471 VAL A C 1
ATOM 3634 O O . VAL A 1 471 ? -22.640 -2.613 17.773 1.00 96.06 471 VAL A O 1
ATOM 3637 N N . THR A 1 472 ? -20.902 -2.705 19.205 1.00 94.00 472 THR A N 1
ATOM 3638 C CA . THR A 1 472 ? -19.850 -2.797 18.194 1.00 94.00 472 THR A CA 1
ATOM 3639 C C . THR A 1 472 ? -18.976 -4.004 18.506 1.00 94.00 472 THR A C 1
ATOM 3641 O O . THR A 1 472 ? -18.203 -3.993 19.465 1.00 94.00 472 THR A O 1
ATOM 3644 N N . LEU A 1 473 ? -19.132 -5.066 17.717 1.00 93.56 473 LEU A N 1
ATOM 3645 C CA . LEU A 1 473 ? -18.372 -6.318 17.802 1.00 93.56 473 LEU A CA 1
ATOM 3646 C C . LEU A 1 473 ? -17.655 -6.631 16.475 1.00 93.56 473 LEU A C 1
ATOM 3648 O O . LEU A 1 473 ? -17.331 -7.791 16.205 1.00 93.56 473 LEU A O 1
ATOM 3652 N N . ASN A 1 474 ? -17.427 -5.618 15.640 1.00 91.94 474 ASN A N 1
ATOM 3653 C CA . ASN A 1 474 ? -16.837 -5.760 14.314 1.00 91.94 474 ASN A CA 1
ATOM 3654 C C . ASN A 1 474 ? -15.394 -6.285 14.337 1.00 91.94 474 ASN A C 1
ATOM 3656 O O . ASN A 1 474 ? -14.719 -6.228 15.363 1.00 91.94 474 ASN A O 1
ATOM 3660 N N . SER A 1 475 ? -14.912 -6.770 13.196 1.00 89.88 475 SER A N 1
ATOM 3661 C CA . SER A 1 475 ? -13.503 -7.141 12.977 1.00 89.88 475 SER A CA 1
ATOM 3662 C C . SER A 1 475 ? -12.998 -8.112 14.053 1.00 89.88 475 SER A C 1
ATOM 3664 O O . SER A 1 475 ? -11.974 -7.909 14.703 1.00 89.88 475 SER A O 1
ATOM 3666 N N . ASN A 1 476 ? -13.778 -9.171 14.263 1.00 87.25 476 ASN A N 1
ATOM 3667 C CA . ASN A 1 476 ? -13.544 -10.230 15.239 1.00 87.25 476 ASN A CA 1
ATOM 3668 C C . ASN A 1 476 ? -13.626 -11.602 14.545 1.00 87.25 476 ASN A C 1
ATOM 3670 O O . ASN A 1 476 ? -13.642 -11.715 13.320 1.00 87.25 476 ASN A O 1
ATOM 3674 N N . LYS A 1 477 ? -13.639 -12.690 15.322 1.00 87.12 477 LYS A N 1
ATOM 3675 C CA . LYS A 1 477 ? -13.773 -14.061 14.796 1.00 87.12 477 LYS A CA 1
ATOM 3676 C C . LYS A 1 477 ? -15.066 -14.748 15.258 1.00 87.12 477 LYS A C 1
ATOM 3678 O O . LYS A 1 477 ? -15.075 -15.964 15.456 1.00 87.12 477 LYS A O 1
ATOM 3683 N N . LEU A 1 478 ? -16.152 -13.989 15.435 1.00 87.69 478 LEU A N 1
ATOM 3684 C CA . LEU A 1 478 ? -17.451 -14.512 15.881 1.00 87.69 478 LEU A CA 1
ATOM 3685 C C . LEU A 1 478 ? -18.062 -15.455 14.837 1.00 87.69 478 LEU A C 1
ATOM 3687 O O . LEU A 1 478 ? -17.938 -15.235 13.637 1.00 87.69 478 LEU A O 1
ATOM 3691 N N . THR A 1 479 ? -18.743 -16.503 15.296 1.00 88.44 479 THR A N 1
ATOM 3692 C CA . THR A 1 479 ? -19.385 -17.546 14.472 1.00 88.44 479 THR A CA 1
ATOM 3693 C C . THR A 1 479 ? -20.829 -17.777 14.940 1.00 88.44 479 THR A C 1
ATOM 3695 O O . THR A 1 479 ? -21.337 -17.056 15.795 1.00 88.44 479 THR A O 1
ATOM 3698 N N . GLY A 1 480 ? -21.518 -18.784 14.398 1.00 89.88 480 GLY A N 1
ATOM 3699 C CA . GLY A 1 480 ? -22.902 -19.077 14.779 1.00 89.88 480 GLY A CA 1
ATOM 3700 C C . GLY A 1 480 ? -23.885 -18.062 14.210 1.00 89.88 480 GLY A C 1
ATOM 3701 O O . GLY A 1 480 ? -23.604 -17.442 13.185 1.00 89.88 480 GLY A O 1
ATOM 3702 N N . ARG A 1 481 ? -25.060 -17.934 14.831 1.00 92.31 481 ARG A N 1
ATOM 3703 C CA . ARG A 1 481 ? -26.133 -17.037 14.368 1.00 92.31 481 ARG A CA 1
ATOM 3704 C C . ARG A 1 481 ? -26.179 -15.750 15.178 1.00 92.31 481 ARG A C 1
ATOM 3706 O O . ARG A 1 481 ? -25.833 -15.741 16.354 1.00 92.31 481 ARG A O 1
ATOM 3713 N N . ILE A 1 482 ? -26.720 -14.691 14.578 1.00 94.31 482 ILE A N 1
ATOM 3714 C CA . ILE A 1 482 ? -27.153 -13.515 15.337 1.00 94.31 482 ILE A CA 1
ATOM 3715 C C . ILE A 1 482 ? -28.353 -13.938 16.212 1.00 94.31 482 ILE A C 1
ATOM 3717 O O . ILE A 1 482 ? -29.359 -14.422 15.677 1.00 94.31 482 ILE A O 1
ATOM 3721 N N . PRO A 1 483 ? -28.287 -13.806 17.550 1.00 93.06 483 PRO A N 1
ATOM 3722 C CA . PRO A 1 483 ? -29.336 -14.297 18.431 1.00 93.06 483 PRO A CA 1
ATOM 3723 C C . PRO A 1 483 ? -30.608 -13.456 18.289 1.00 93.06 483 PRO A C 1
ATOM 3725 O O . PRO A 1 483 ? -30.591 -12.231 18.387 1.00 93.06 483 PRO A O 1
ATOM 3728 N N . SER A 1 484 ? -31.755 -14.127 18.137 1.00 91.25 484 SER A N 1
ATOM 3729 C CA . SER A 1 484 ? -33.066 -13.459 18.024 1.00 91.25 484 SER A CA 1
ATOM 3730 C C . SER A 1 484 ? -33.434 -12.600 19.241 1.00 91.25 484 SER A C 1
ATOM 3732 O O . SER A 1 484 ? -34.296 -11.731 19.139 1.00 91.25 484 SER A O 1
ATOM 3734 N N . SER A 1 485 ? -32.773 -12.796 20.388 1.00 93.12 485 SER A N 1
ATOM 3735 C CA . SER A 1 485 ? -32.966 -11.982 21.589 1.00 93.12 485 SER A CA 1
ATOM 3736 C C . SER A 1 485 ? -32.568 -10.512 21.409 1.00 93.12 485 SER A C 1
ATOM 3738 O O . SER A 1 485 ? -33.080 -9.690 22.166 1.00 93.12 485 SER A O 1
ATOM 3740 N N . ILE A 1 486 ? -31.772 -10.158 20.387 1.00 91.88 486 ILE A N 1
ATOM 3741 C CA . ILE A 1 486 ? -31.456 -8.759 20.030 1.00 91.88 486 ILE A CA 1
ATOM 3742 C C . ILE A 1 486 ? -32.720 -7.919 19.798 1.00 91.88 486 ILE A C 1
ATOM 3744 O O . ILE A 1 486 ? -32.745 -6.736 20.124 1.00 91.88 486 ILE A O 1
ATOM 3748 N N . GLN A 1 487 ? -33.822 -8.526 19.344 1.00 90.19 487 GLN A N 1
ATOM 3749 C CA . GLN A 1 487 ? -35.093 -7.817 19.141 1.00 90.19 487 GLN A CA 1
ATOM 3750 C C . GLN A 1 487 ? -35.716 -7.249 20.436 1.00 90.19 487 GLN A C 1
ATOM 3752 O O . GLN A 1 487 ? -36.723 -6.553 20.371 1.00 90.19 487 GLN A O 1
ATOM 3757 N N . LYS A 1 488 ? -35.175 -7.586 21.616 1.00 92.56 488 LYS A N 1
ATOM 3758 C CA . LYS A 1 488 ? -35.609 -7.053 22.920 1.00 92.56 488 LYS A CA 1
ATOM 3759 C C . LYS A 1 488 ? -34.905 -5.745 23.301 1.00 92.56 488 LYS A C 1
ATOM 3761 O O . LYS A 1 488 ? -35.259 -5.133 24.305 1.00 92.56 488 LYS A O 1
ATOM 3766 N N . MET A 1 489 ? -33.887 -5.336 22.549 1.00 93.62 489 MET A N 1
ATOM 3767 C CA . MET A 1 489 ? -33.028 -4.198 22.875 1.00 93.62 489 MET A CA 1
ATOM 3768 C C . MET A 1 489 ? -33.664 -2.909 22.341 1.00 93.62 489 MET A C 1
ATOM 3770 O O . MET A 1 489 ? -33.221 -2.337 21.355 1.00 93.62 489 MET A O 1
ATOM 3774 N N . GLU A 1 490 ? -34.753 -2.462 22.971 1.00 91.75 490 GLU A N 1
ATOM 3775 C CA . GLU A 1 490 ? -35.585 -1.336 22.499 1.00 91.75 490 GLU A CA 1
ATOM 3776 C C . GLU A 1 490 ? -34.846 0.010 22.406 1.00 91.75 490 GLU A C 1
ATOM 3778 O O . GLU A 1 490 ? -35.291 0.913 21.693 1.00 91.75 490 GLU A O 1
ATOM 3783 N N . ASN A 1 491 ? -33.724 0.150 23.120 1.00 95.69 491 ASN A N 1
ATOM 3784 C CA . ASN A 1 491 ? -32.875 1.337 23.072 1.00 95.69 491 ASN A CA 1
ATOM 3785 C C . ASN A 1 491 ? -31.787 1.296 21.996 1.00 95.69 491 ASN A C 1
ATOM 3787 O O . ASN A 1 491 ? -31.117 2.312 21.813 1.00 95.69 491 ASN A O 1
ATOM 3791 N N . LEU A 1 492 ? -31.637 0.174 21.285 1.00 96.88 492 LEU A N 1
ATOM 3792 C CA . LEU A 1 492 ? -30.576 -0.020 20.307 1.00 96.88 492 LEU A CA 1
ATOM 3793 C C . LEU A 1 492 ? -30.686 1.022 19.191 1.00 96.88 492 LEU A C 1
ATOM 3795 O O . LEU A 1 492 ? -31.711 1.133 18.520 1.00 96.88 492 LEU A O 1
ATOM 3799 N N . TYR A 1 493 ? -29.610 1.781 19.036 1.00 96.25 493 TYR A N 1
ATOM 3800 C CA . TYR A 1 493 ? -29.416 2.845 18.063 1.00 96.25 493 TYR A CA 1
ATOM 3801 C C . TYR A 1 493 ? -28.461 2.395 16.951 1.00 96.25 493 TYR A C 1
ATOM 3803 O O . TYR A 1 493 ? -28.764 2.584 15.775 1.00 96.25 493 TYR A O 1
ATOM 3811 N N . GLN A 1 494 ? -27.359 1.736 17.317 1.00 97.06 494 GLN A N 1
ATOM 3812 C CA . GLN A 1 494 ? -26.329 1.268 16.390 1.00 97.06 494 GLN A CA 1
ATOM 3813 C C . GLN A 1 494 ? -25.952 -0.185 16.687 1.00 97.06 494 GLN A C 1
ATOM 3815 O O . GLN A 1 494 ? -25.685 -0.547 17.839 1.00 97.06 494 GLN A O 1
ATOM 3820 N N . LEU A 1 495 ? -25.914 -1.003 15.634 1.00 97.06 495 LEU A N 1
ATOM 3821 C CA . LEU A 1 495 ? -25.448 -2.385 15.666 1.00 97.06 495 LEU A CA 1
ATOM 3822 C C . LEU A 1 495 ? -24.400 -2.611 14.576 1.00 97.06 495 LEU A C 1
ATOM 3824 O O . LEU A 1 495 ? -24.730 -2.613 13.393 1.00 97.06 495 LEU A O 1
ATOM 3828 N N . ASP A 1 496 ? -23.167 -2.875 14.985 1.00 95.69 496 ASP A N 1
ATOM 3829 C CA . ASP A 1 496 ? -22.077 -3.232 14.087 1.00 95.69 496 ASP A CA 1
ATOM 3830 C C . ASP A 1 496 ? -21.508 -4.607 14.458 1.00 95.69 496 ASP A C 1
ATOM 3832 O O . ASP A 1 496 ? -20.900 -4.796 15.516 1.00 95.69 496 ASP A O 1
ATOM 3836 N N . LEU A 1 497 ? -21.752 -5.581 13.581 1.00 95.81 497 LEU A N 1
ATOM 3837 C CA . LEU A 1 497 ? -21.237 -6.951 13.656 1.00 95.81 497 LEU A CA 1
ATOM 3838 C C . LEU A 1 497 ? -20.402 -7.299 12.412 1.00 95.81 497 LEU A C 1
ATOM 3840 O O . LEU A 1 497 ? -20.233 -8.480 12.087 1.00 95.81 497 LEU A O 1
ATOM 3844 N N . SER A 1 498 ? -19.928 -6.286 11.687 1.00 94.88 498 SER A N 1
ATOM 3845 C CA . SER A 1 498 ? -19.209 -6.466 10.430 1.00 94.88 498 SER A CA 1
ATOM 3846 C C . SER A 1 498 ? -17.884 -7.222 10.601 1.00 94.88 498 SER A C 1
ATOM 3848 O O . SER A 1 498 ? -17.374 -7.365 11.710 1.00 94.88 498 SER A O 1
ATOM 3850 N N . GLU A 1 499 ? -17.330 -7.767 9.519 1.00 91.88 499 GLU A N 1
ATOM 3851 C CA . GLU A 1 499 ? -16.048 -8.490 9.516 1.00 91.88 499 GLU A CA 1
ATOM 3852 C C . GLU A 1 499 ? -15.970 -9.616 10.552 1.00 91.88 499 GLU A C 1
ATOM 3854 O O . GLU A 1 499 ? -15.107 -9.644 11.432 1.00 91.88 499 GLU A O 1
ATOM 3859 N N . ASN A 1 500 ? -16.901 -10.556 10.456 1.00 91.06 500 ASN A N 1
ATOM 3860 C CA . ASN A 1 500 ? -16.945 -11.736 11.307 1.00 91.06 500 ASN A CA 1
ATOM 3861 C C . ASN A 1 500 ? -17.230 -12.985 10.452 1.00 91.06 500 ASN A C 1
ATOM 3863 O O . ASN A 1 500 ? -17.223 -12.964 9.223 1.00 91.06 500 ASN A O 1
ATOM 3867 N N . PHE A 1 501 ? -17.456 -14.126 11.099 1.00 91.50 501 PHE A N 1
ATOM 3868 C CA . PHE A 1 501 ? -17.840 -15.380 10.448 1.00 91.50 501 PHE A CA 1
ATOM 3869 C C . PHE A 1 501 ? -19.272 -15.791 10.822 1.00 91.50 501 PHE A C 1
ATOM 3871 O O . PHE A 1 501 ? -19.571 -16.988 10.903 1.00 91.50 501 PHE A O 1
ATOM 3878 N N . LEU A 1 502 ? -20.154 -14.819 11.084 1.00 93.12 502 LEU A N 1
ATOM 3879 C CA . LEU A 1 502 ? -21.550 -15.077 11.439 1.00 93.12 502 LEU A CA 1
ATOM 3880 C C . LEU A 1 502 ? -22.281 -15.730 10.264 1.00 93.12 502 LEU A C 1
ATOM 3882 O O . LEU A 1 502 ? -22.024 -15.437 9.101 1.00 93.12 502 LEU A O 1
ATOM 3886 N N . THR A 1 503 ? -23.206 -16.627 10.577 1.00 94.00 503 THR A N 1
ATOM 3887 C CA . THR A 1 503 ? -23.960 -17.446 9.623 1.00 94.00 503 THR A CA 1
ATOM 3888 C C . THR A 1 503 ? -25.454 -17.388 9.925 1.00 94.00 503 THR A C 1
ATOM 3890 O O . THR A 1 503 ? -25.875 -17.018 11.020 1.00 94.00 503 THR A O 1
ATOM 3893 N N . GLY A 1 504 ? -26.278 -17.841 8.984 1.00 93.31 504 GLY A N 1
ATOM 3894 C CA . GLY A 1 504 ? -27.715 -17.996 9.207 1.00 93.31 504 GLY A CA 1
ATOM 3895 C C . GLY A 1 504 ? -28.538 -16.759 8.848 1.00 93.31 504 GLY A C 1
ATOM 3896 O O . GLY A 1 504 ? -28.064 -15.844 8.180 1.00 93.31 504 GLY A O 1
ATOM 3897 N N . GLU A 1 505 ? -29.808 -16.785 9.252 1.00 92.50 505 GLU A N 1
ATOM 3898 C CA . GLU A 1 505 ? -30.792 -15.750 8.924 1.00 92.50 505 GLU A CA 1
ATOM 3899 C C . GLU A 1 505 ? -30.570 -14.490 9.768 1.00 92.50 505 GLU A C 1
ATOM 3901 O O . GLU A 1 505 ? -30.439 -14.582 10.992 1.00 92.50 505 GLU A O 1
ATOM 3906 N N . ILE A 1 506 ? -30.597 -13.316 9.130 1.00 92.12 506 ILE A N 1
ATOM 3907 C CA . ILE A 1 506 ? -30.626 -12.029 9.838 1.00 92.12 506 ILE A CA 1
ATOM 3908 C C . ILE A 1 506 ? -31.957 -11.916 10.606 1.00 92.12 506 ILE A C 1
ATOM 3910 O O . ILE A 1 506 ? -33.022 -11.989 9.984 1.00 92.12 506 ILE A O 1
ATOM 3914 N N . PRO A 1 507 ? -31.951 -11.715 11.940 1.00 90.00 507 PRO A N 1
ATOM 3915 C CA . PRO A 1 507 ? -33.176 -11.623 12.726 1.00 90.00 507 PRO A CA 1
ATOM 3916 C C . PRO A 1 507 ? -34.004 -10.398 12.339 1.00 90.00 507 PRO A C 1
ATOM 3918 O O . PRO A 1 507 ? -33.744 -9.282 12.778 1.00 90.00 507 PRO A O 1
ATOM 3921 N N . THR A 1 508 ? -35.062 -10.603 11.560 1.00 83.44 508 THR A N 1
ATOM 3922 C CA . THR A 1 508 ? -35.897 -9.507 11.042 1.00 83.44 508 THR A CA 1
ATOM 3923 C C . THR A 1 508 ? -36.629 -8.705 12.125 1.00 83.44 508 THR A C 1
ATOM 3925 O O . THR A 1 508 ? -37.027 -7.566 11.886 1.00 83.44 508 THR A O 1
ATOM 3928 N N . GLY A 1 509 ? -36.747 -9.250 13.344 1.00 86.88 509 GLY A N 1
ATOM 3929 C CA . GLY A 1 509 ? -37.198 -8.519 14.532 1.00 86.88 509 GLY A CA 1
ATOM 3930 C C . GLY A 1 509 ? -36.371 -7.264 14.839 1.00 86.88 509 GLY A C 1
ATOM 3931 O O . GLY A 1 509 ? -36.917 -6.320 15.405 1.00 86.88 509 GLY A O 1
ATOM 3932 N N . LEU A 1 510 ? -35.105 -7.221 14.404 1.00 89.81 510 LEU A N 1
ATOM 3933 C CA . LEU A 1 510 ? -34.212 -6.063 14.506 1.00 89.81 510 LEU A CA 1
ATOM 3934 C C . LEU A 1 510 ? -34.826 -4.800 13.880 1.00 89.81 510 LEU A C 1
ATOM 3936 O O . LEU A 1 510 ? -34.773 -3.726 14.469 1.00 89.81 510 LEU A O 1
ATOM 3940 N N . PHE A 1 511 ? -35.488 -4.933 12.729 1.00 88.81 511 PHE A N 1
ATOM 3941 C CA . PHE A 1 511 ? -36.046 -3.796 11.987 1.00 88.81 511 PHE A CA 1
ATOM 3942 C C . PHE A 1 511 ? -37.363 -3.257 12.573 1.00 88.81 511 PHE A C 1
ATOM 3944 O O . PHE A 1 511 ? -37.943 -2.317 12.035 1.00 88.81 511 PHE A O 1
ATOM 3951 N N . HIS A 1 512 ? -37.852 -3.825 13.682 1.00 87.31 512 HIS A N 1
ATOM 3952 C CA . HIS A 1 512 ? -38.964 -3.254 14.448 1.00 87.31 512 HIS A CA 1
ATOM 3953 C C . HIS A 1 512 ? -38.500 -2.281 15.546 1.00 87.31 512 HIS A C 1
ATOM 3955 O O . HIS A 1 512 ? -39.336 -1.567 16.110 1.00 87.31 512 HIS A O 1
ATOM 3961 N N . LEU A 1 513 ? -37.196 -2.227 15.842 1.00 91.56 513 LEU A N 1
ATOM 3962 C CA . LEU A 1 513 ? -36.622 -1.356 16.867 1.00 91.56 513 LEU A CA 1
ATOM 3963 C C . LEU A 1 513 ? -36.641 0.104 16.398 1.00 91.56 513 LEU A C 1
ATOM 3965 O O . LEU A 1 513 ? -35.869 0.509 15.540 1.00 91.56 513 LEU A O 1
ATOM 3969 N N . GLN A 1 514 ? -37.531 0.915 16.973 1.00 90.12 514 GLN A N 1
ATOM 3970 C CA . GLN A 1 514 ? -37.827 2.269 16.477 1.00 90.12 514 GLN A CA 1
ATOM 3971 C C . GLN A 1 514 ? -36.673 3.274 16.621 1.00 90.12 514 GLN A C 1
ATOM 3973 O O . GLN A 1 514 ? -36.693 4.313 15.966 1.00 90.12 514 GLN A O 1
ATOM 3978 N N . LYS A 1 515 ? -35.700 2.995 17.497 1.00 94.69 515 LYS A N 1
ATOM 3979 C CA . LYS A 1 515 ? -34.523 3.848 17.713 1.00 94.69 515 LYS A CA 1
ATOM 3980 C C . LYS A 1 515 ? -33.322 3.461 16.855 1.00 94.69 515 LYS A C 1
ATOM 3982 O O . LYS A 1 515 ? -32.377 4.240 16.801 1.00 94.69 515 LYS A O 1
ATOM 3987 N N . LEU A 1 516 ? -33.367 2.298 16.207 1.00 95.62 516 LEU A N 1
ATOM 3988 C CA . LEU A 1 516 ? -32.263 1.790 15.411 1.00 95.62 516 LEU A CA 1
ATOM 3989 C C . LEU A 1 516 ? -32.079 2.677 14.181 1.00 95.62 516 LEU A C 1
ATOM 3991 O O . LEU A 1 516 ? -33.046 2.972 13.476 1.00 95.62 516 LEU A O 1
ATOM 3995 N N . LYS A 1 517 ? -30.840 3.107 13.956 1.00 95.12 517 LYS A N 1
ATOM 3996 C CA . LYS A 1 517 ? -30.433 4.006 12.876 1.00 95.12 517 LYS A CA 1
ATOM 3997 C C . LYS A 1 517 ? -29.361 3.418 11.986 1.00 95.12 517 LYS A C 1
ATOM 3999 O O . LYS A 1 517 ? -29.415 3.622 10.777 1.00 95.12 517 LYS A O 1
ATOM 4004 N N . GLU A 1 518 ? -28.448 2.659 12.569 1.00 95.44 518 GLU A N 1
ATOM 4005 C CA . GLU A 1 518 ? -27.277 2.143 11.874 1.00 95.44 518 GLU A CA 1
ATOM 4006 C C . GLU A 1 518 ? -27.161 0.639 12.102 1.00 95.44 518 GLU A C 1
ATOM 4008 O O . GLU A 1 518 ? -27.160 0.160 13.242 1.00 95.44 518 GLU A O 1
ATOM 4013 N N . VAL A 1 519 ? -27.081 -0.108 11.004 1.00 96.00 519 VAL A N 1
ATOM 4014 C CA . VAL A 1 519 ? -26.858 -1.554 11.017 1.00 96.00 519 VAL A CA 1
ATOM 4015 C C . VAL A 1 519 ? -25.757 -1.876 10.020 1.00 96.00 519 VAL A C 1
ATOM 4017 O O . VAL A 1 519 ? -25.979 -1.730 8.821 1.00 96.00 519 VAL A O 1
ATOM 4020 N N . SER A 1 520 ? -24.614 -2.365 10.501 1.00 95.62 520 SER A N 1
ATOM 4021 C CA . SER A 1 520 ? -23.581 -2.954 9.647 1.00 95.62 520 SER A CA 1
ATOM 4022 C C . SER A 1 520 ? -23.380 -4.426 9.988 1.00 95.62 520 SER A C 1
ATOM 4024 O O . SER A 1 520 ? -23.076 -4.804 11.122 1.00 95.62 520 SER A O 1
ATOM 4026 N N . LEU A 1 521 ? -23.600 -5.273 8.986 1.00 96.25 521 LEU A N 1
ATOM 4027 C CA . LEU A 1 521 ? -23.400 -6.722 9.020 1.00 96.25 521 LEU A CA 1
ATOM 4028 C C . LEU A 1 521 ? -22.441 -7.171 7.909 1.00 96.25 521 LEU A C 1
ATOM 4030 O O . LEU A 1 521 ? -22.397 -8.359 7.571 1.00 96.25 521 LEU A O 1
ATOM 4034 N N . TRP A 1 522 ? -21.695 -6.226 7.337 1.00 93.88 522 TRP A N 1
ATOM 4035 C CA . TRP A 1 522 ? -20.775 -6.440 6.227 1.00 93.88 522 TRP A CA 1
ATOM 4036 C C . TRP A 1 522 ? -19.795 -7.590 6.473 1.00 93.88 522 TRP A C 1
ATOM 4038 O O . TRP A 1 522 ? -19.385 -7.818 7.610 1.00 93.88 522 TRP A O 1
ATOM 4048 N N . ARG A 1 523 ? -19.393 -8.304 5.415 1.00 93.62 523 ARG A N 1
ATOM 4049 C CA . ARG A 1 523 ? -18.347 -9.342 5.457 1.00 93.62 523 ARG A CA 1
ATOM 4050 C C . ARG A 1 523 ? -18.635 -10.418 6.502 1.00 93.62 523 ARG A C 1
ATOM 4052 O O . ARG A 1 523 ? -17.920 -10.588 7.489 1.00 93.62 523 ARG A O 1
ATOM 4059 N N . ASN A 1 524 ? -19.724 -11.140 6.258 1.00 94.88 524 ASN A N 1
ATOM 4060 C CA . ASN A 1 524 ? -20.190 -12.288 7.034 1.00 94.88 524 ASN A CA 1
ATOM 4061 C C . ASN A 1 524 ? -20.731 -13.375 6.073 1.00 94.88 524 ASN A C 1
ATOM 4063 O O . ASN A 1 524 ? -20.473 -13.363 4.873 1.00 94.88 524 ASN A O 1
ATOM 4067 N N . LYS A 1 525 ? -21.453 -14.376 6.589 1.00 95.44 525 LYS A N 1
ATOM 4068 C CA . LYS A 1 525 ? -22.122 -15.436 5.807 1.00 95.44 525 LYS A CA 1
ATOM 4069 C C . LYS A 1 525 ? -23.628 -15.460 6.079 1.00 95.44 525 LYS A C 1
ATOM 4071 O O . LYS A 1 525 ? -24.230 -16.521 6.283 1.00 95.44 525 LYS A O 1
ATOM 4076 N N . LEU A 1 526 ? -24.229 -14.278 6.177 1.00 95.56 526 LEU A N 1
ATOM 4077 C CA . LEU A 1 526 ? -25.635 -14.106 6.529 1.00 95.56 526 LEU A CA 1
ATOM 4078 C C . LEU A 1 526 ? -26.513 -14.105 5.279 1.00 95.56 526 LEU A C 1
ATOM 4080 O O . LEU A 1 526 ? -26.086 -13.712 4.196 1.00 95.56 526 LEU A O 1
ATOM 4084 N N . TRP A 1 527 ? -27.766 -14.517 5.437 1.00 93.38 527 TRP A N 1
ATOM 4085 C CA . TRP A 1 527 ? -28.773 -14.452 4.379 1.00 93.38 527 TRP A CA 1
ATOM 4086 C C . TRP A 1 527 ? -30.072 -13.826 4.892 1.00 93.38 527 TRP A C 1
ATOM 4088 O O . TRP A 1 527 ? -30.368 -13.829 6.090 1.00 93.38 527 TRP A O 1
ATOM 4098 N N . LEU A 1 528 ? -30.856 -13.276 3.963 1.00 87.69 528 LEU A N 1
ATOM 4099 C CA . LEU A 1 528 ? -32.148 -12.653 4.238 1.00 87.69 528 LEU A CA 1
ATOM 4100 C C . LEU A 1 528 ? -33.303 -13.560 3.831 1.00 87.69 528 LEU A C 1
ATOM 4102 O O . LEU A 1 528 ? -33.247 -14.262 2.822 1.00 87.69 528 LEU A O 1
ATOM 4106 N N . LYS A 1 529 ? -34.384 -13.483 4.603 1.00 82.81 529 LYS A N 1
ATOM 4107 C CA . LYS A 1 529 ? -35.674 -14.077 4.269 1.00 82.81 529 LYS A CA 1
ATOM 4108 C C . LYS A 1 529 ? -36.670 -12.983 3.905 1.00 82.81 529 LYS A C 1
ATOM 4110 O O . LYS A 1 529 ? -36.674 -11.919 4.520 1.00 82.81 529 LYS A O 1
ATOM 4115 N N . GLU A 1 530 ? -37.550 -13.271 2.951 1.00 80.31 530 GLU A N 1
ATOM 4116 C CA . GLU A 1 530 ? -38.665 -12.381 2.625 1.00 80.31 530 GLU A CA 1
ATOM 4117 C C . GLU A 1 530 ? -39.607 -12.183 3.819 1.00 80.31 530 GLU A C 1
ATOM 4119 O O . GLU A 1 530 ? -40.027 -13.142 4.481 1.00 80.31 530 GLU A O 1
ATOM 4124 N N . LEU A 1 531 ? -39.957 -10.923 4.080 1.00 74.69 531 LEU A N 1
ATOM 4125 C CA . LEU A 1 531 ? -40.846 -10.533 5.165 1.00 74.69 531 LEU A CA 1
ATOM 4126 C C . LEU A 1 531 ? -42.306 -10.484 4.712 1.00 74.69 531 LEU A C 1
ATOM 4128 O O . LEU A 1 531 ? -42.660 -9.811 3.752 1.00 74.69 531 LEU A O 1
ATOM 4132 N N . VAL A 1 532 ? -43.185 -11.136 5.481 1.00 73.12 532 VAL A N 1
ATOM 4133 C CA . VAL A 1 532 ? -44.644 -11.090 5.254 1.00 73.12 532 VAL A CA 1
ATOM 4134 C C . VAL A 1 532 ? -45.234 -9.730 5.657 1.00 73.12 532 VAL A C 1
ATOM 4136 O O . VAL A 1 532 ? -46.244 -9.301 5.104 1.00 73.12 532 VAL A O 1
ATOM 4139 N N . ARG A 1 533 ? -44.620 -9.044 6.631 1.00 75.50 533 ARG A N 1
ATOM 4140 C CA . ARG A 1 533 ? -45.010 -7.705 7.089 1.00 75.50 533 ARG A CA 1
ATOM 4141 C C . ARG A 1 533 ? -43.819 -6.769 6.954 1.00 75.50 533 ARG A C 1
ATOM 4143 O O . ARG A 1 533 ? -42.754 -7.057 7.487 1.00 75.50 533 ARG A O 1
ATOM 4150 N N . VAL A 1 534 ? -44.036 -5.648 6.280 1.00 70.75 534 VAL A N 1
ATOM 4151 C CA . VAL A 1 534 ? -42.980 -4.677 6.011 1.00 70.75 534 VAL A CA 1
ATOM 4152 C C . VAL A 1 534 ? -42.774 -3.752 7.222 1.00 70.75 534 VAL A C 1
ATOM 4154 O O . VAL A 1 534 ? -43.764 -3.203 7.721 1.00 70.75 534 VAL A O 1
ATOM 4157 N N . PRO A 1 535 ? -41.539 -3.594 7.734 1.00 78.12 535 PRO A N 1
ATOM 4158 C CA . PRO A 1 535 ? -41.257 -2.727 8.873 1.00 78.12 535 PRO A CA 1
ATOM 4159 C C . PRO A 1 535 ? -41.319 -1.245 8.477 1.00 78.12 535 PRO A C 1
ATOM 4161 O O . PRO A 1 535 ? -40.786 -0.838 7.450 1.00 78.12 535 PRO A O 1
ATOM 4164 N N . ASN A 1 536 ? -41.955 -0.422 9.316 1.00 82.00 536 ASN A N 1
ATOM 4165 C CA . ASN A 1 536 ? -41.930 1.036 9.190 1.00 82.00 536 ASN A CA 1
ATOM 4166 C C . ASN A 1 536 ? -40.814 1.583 10.087 1.00 82.00 536 ASN A C 1
ATOM 4168 O O . ASN A 1 536 ? -41.032 1.827 11.274 1.00 82.00 536 ASN A O 1
ATOM 4172 N N . ILE A 1 537 ? -39.617 1.703 9.522 1.00 88.00 537 ILE A N 1
ATOM 4173 C CA . ILE A 1 537 ? -38.416 2.187 10.205 1.00 88.00 537 ILE A CA 1
ATOM 4174 C C . ILE A 1 537 ? -37.659 3.152 9.292 1.00 88.00 537 ILE A C 1
ATOM 4176 O O . ILE A 1 537 ? -37.741 3.062 8.064 1.00 88.00 537 ILE A O 1
ATOM 4180 N N . THR A 1 538 ? -36.968 4.112 9.906 1.00 91.12 538 THR A N 1
ATOM 4181 C CA . THR A 1 538 ? -36.074 5.042 9.210 1.00 91.12 538 THR A CA 1
ATOM 4182 C C . THR A 1 538 ? -34.640 4.800 9.654 1.00 91.12 538 THR A C 1
ATOM 4184 O O . THR A 1 538 ? -34.272 5.237 10.745 1.00 91.12 538 THR A O 1
ATOM 4187 N N . LEU A 1 539 ? -33.870 4.119 8.809 1.00 93.12 539 LEU A N 1
ATOM 4188 C CA . LEU A 1 539 ? -32.444 3.881 8.998 1.00 93.12 539 LEU A CA 1
ATOM 4189 C C . LEU A 1 539 ? -31.640 4.967 8.292 1.00 93.12 539 LEU A C 1
ATOM 4191 O O . LEU A 1 539 ? -31.986 5.398 7.192 1.00 93.12 539 LEU A O 1
ATOM 4195 N N . ASP A 1 540 ? -30.552 5.372 8.921 1.00 93.50 540 ASP A N 1
ATOM 4196 C CA . ASP A 1 540 ? -29.589 6.280 8.320 1.00 93.50 540 ASP A CA 1
ATOM 4197 C C . ASP A 1 540 ? -28.623 5.456 7.444 1.00 93.50 540 ASP A C 1
ATOM 4199 O O . ASP A 1 540 ? -28.361 5.842 6.307 1.00 93.50 540 ASP A O 1
ATOM 4203 N N . SER A 1 541 ? -28.230 4.252 7.894 1.00 93.62 541 SER A N 1
ATOM 4204 C CA . SER A 1 541 ? -27.418 3.300 7.120 1.00 93.62 541 SER A CA 1
ATOM 4205 C C . SER A 1 541 ? -27.820 1.834 7.355 1.00 93.62 541 SER A C 1
ATOM 4207 O O . SER A 1 541 ? -28.083 1.420 8.490 1.00 93.62 541 SER A O 1
ATOM 4209 N N . LEU A 1 542 ? -27.864 1.047 6.274 1.00 94.62 542 LEU A N 1
ATOM 4210 C CA . LEU A 1 542 ? -27.995 -0.411 6.281 1.00 94.62 542 LEU A CA 1
ATOM 4211 C C . LEU A 1 542 ? -26.935 -1.028 5.364 1.00 94.62 542 LEU A C 1
ATOM 4213 O O . LEU A 1 542 ? -27.084 -1.007 4.142 1.00 94.62 542 LEU A O 1
ATOM 4217 N N . ASP A 1 543 ? -25.918 -1.632 5.967 1.00 94.06 543 ASP A N 1
ATOM 4218 C CA . ASP A 1 543 ? -24.822 -2.293 5.266 1.00 94.06 543 ASP A CA 1
ATOM 4219 C C . ASP A 1 543 ? -24.890 -3.813 5.448 1.00 94.06 543 ASP A C 1
ATOM 4221 O O . ASP A 1 543 ? -24.699 -4.357 6.541 1.00 94.06 543 ASP A O 1
ATOM 4225 N N . LEU A 1 544 ? -25.193 -4.499 4.348 1.00 94.81 544 LEU A N 1
ATOM 4226 C CA . LEU A 1 544 ? -25.259 -5.951 4.232 1.00 94.81 544 LEU A CA 1
ATOM 4227 C C . LEU A 1 544 ? -24.283 -6.471 3.163 1.00 94.81 544 LEU A C 1
ATOM 4229 O O . LEU A 1 544 ? -24.486 -7.570 2.631 1.00 94.81 544 LEU A O 1
ATOM 4233 N N . GLY A 1 545 ? -23.247 -5.702 2.818 1.00 93.69 545 GLY A N 1
ATOM 4234 C CA . GLY A 1 545 ? -22.295 -6.083 1.779 1.00 93.69 545 GLY A CA 1
ATOM 4235 C C . GLY A 1 545 ? -21.504 -7.355 2.124 1.00 93.69 545 GLY A C 1
ATOM 4236 O O . GLY A 1 545 ? -21.400 -7.731 3.291 1.00 93.69 545 GLY A O 1
ATOM 4237 N N . GLU A 1 546 ? -20.937 -8.031 1.124 1.00 94.12 546 GLU A N 1
ATOM 4238 C CA . GLU A 1 546 ? -20.099 -9.237 1.281 1.00 94.12 546 GLU A CA 1
ATOM 4239 C C . GLU A 1 546 ? -20.758 -10.304 2.190 1.00 94.12 546 GLU A C 1
ATOM 4241 O O . GLU A 1 546 ? -20.259 -10.661 3.258 1.00 94.12 546 GLU A O 1
ATOM 4246 N N . ASN A 1 547 ? -21.938 -10.781 1.782 1.00 95.75 547 ASN A N 1
ATOM 4247 C CA . ASN A 1 547 ? -22.746 -11.769 2.506 1.00 95.75 547 ASN A CA 1
ATOM 4248 C C . ASN A 1 547 ? -23.287 -12.861 1.554 1.00 95.75 547 ASN A C 1
ATOM 4250 O O . ASN A 1 547 ? -22.842 -13.025 0.418 1.00 95.75 547 ASN A O 1
ATOM 4254 N N . GLU A 1 548 ? -24.241 -13.676 2.018 1.00 95.56 548 GLU A N 1
ATOM 4255 C CA . GLU A 1 548 ? -24.906 -14.713 1.219 1.00 95.56 548 GLU A CA 1
ATOM 4256 C C . GLU A 1 548 ? -26.354 -14.346 0.837 1.00 95.56 548 GLU A C 1
ATOM 4258 O O . GLU A 1 548 ? -27.173 -15.230 0.558 1.00 95.56 548 GLU A O 1
ATOM 4263 N N . VAL A 1 549 ? -26.696 -13.053 0.795 1.00 93.88 549 VAL A N 1
ATOM 4264 C CA . VAL A 1 549 ? -28.025 -12.593 0.370 1.00 93.88 549 VAL A CA 1
ATOM 4265 C C . VAL A 1 549 ? -28.249 -12.987 -1.092 1.00 93.88 549 VAL A C 1
ATOM 4267 O O . VAL A 1 549 ? -27.406 -12.755 -1.953 1.00 93.88 549 VAL A O 1
ATOM 4270 N N . SER A 1 550 ? -29.382 -13.625 -1.385 1.00 94.44 550 SER A N 1
ATOM 4271 C CA . SER A 1 550 ? -29.703 -14.155 -2.714 1.00 94.44 550 SER A CA 1
ATOM 4272 C C . SER A 1 550 ? -31.179 -13.957 -3.052 1.00 94.44 550 SER A C 1
ATOM 4274 O O . SER A 1 550 ? -31.973 -13.593 -2.187 1.00 94.44 550 SER A O 1
ATOM 4276 N N . GLY A 1 551 ? -31.551 -14.210 -4.308 1.00 94.00 551 GLY A N 1
ATOM 4277 C CA . GLY A 1 551 ? -32.905 -13.967 -4.812 1.00 94.00 551 GLY A CA 1
ATOM 4278 C C . GLY A 1 551 ? -33.006 -12.630 -5.541 1.00 94.00 551 GLY A C 1
ATOM 4279 O O . GLY A 1 551 ? -32.002 -12.128 -6.038 1.00 94.00 551 GLY A O 1
ATOM 4280 N N . ASN A 1 552 ? -34.214 -12.083 -5.668 1.00 94.44 552 ASN A N 1
ATOM 4281 C CA . ASN A 1 552 ? -34.414 -10.746 -6.235 1.00 94.44 552 ASN A CA 1
ATOM 4282 C C . ASN A 1 552 ? -34.151 -9.664 -5.177 1.00 94.44 552 ASN A C 1
ATOM 4284 O O . ASN A 1 552 ? -33.946 -9.978 -4.006 1.00 94.44 552 ASN A O 1
ATOM 4288 N N . PHE A 1 553 ? -34.188 -8.392 -5.583 1.00 93.25 553 PHE A N 1
ATOM 4289 C CA . PHE A 1 553 ? -34.180 -7.280 -4.632 1.00 93.25 553 PHE A CA 1
ATOM 4290 C C . PHE A 1 553 ? -35.308 -7.458 -3.587 1.00 93.25 553 PHE A C 1
ATOM 4292 O O . PHE A 1 553 ? -36.460 -7.617 -4.000 1.00 93.25 553 PHE A O 1
ATOM 4299 N N . PRO A 1 554 ? -35.021 -7.435 -2.270 1.00 89.38 554 PRO A N 1
ATOM 4300 C CA . PRO A 1 554 ? -36.039 -7.693 -1.251 1.00 89.38 554 PRO A CA 1
ATOM 4301 C C . PRO A 1 554 ? -37.141 -6.622 -1.230 1.00 89.38 554 PRO A C 1
ATOM 4303 O O . PRO A 1 554 ? -36.885 -5.452 -0.951 1.00 89.38 554 PRO A O 1
ATOM 4306 N N . GLU A 1 555 ? -38.391 -7.017 -1.477 1.00 86.62 555 GLU A N 1
ATOM 4307 C CA . GLU A 1 555 ? -39.525 -6.085 -1.647 1.00 86.62 555 GLU A CA 1
ATOM 4308 C C . GLU A 1 555 ? -39.830 -5.269 -0.380 1.00 86.62 555 GLU A C 1
ATOM 4310 O O . GLU A 1 555 ? -40.265 -4.119 -0.437 1.00 86.62 555 GLU A O 1
ATOM 4315 N N . TRP A 1 556 ? -39.580 -5.835 0.800 1.00 84.25 556 TRP A N 1
ATOM 4316 C CA . TRP A 1 556 ? -39.808 -5.139 2.066 1.00 84.25 556 TRP A CA 1
ATOM 4317 C C . TRP A 1 556 ? -38.838 -3.965 2.283 1.00 84.25 556 TRP A C 1
ATOM 4319 O O . TRP A 1 556 ? -39.223 -3.000 2.946 1.00 84.25 556 TRP A O 1
ATOM 4329 N N . LEU A 1 557 ? -37.643 -3.979 1.676 1.00 88.00 557 LEU A N 1
ATOM 4330 C CA . LEU A 1 557 ? -36.723 -2.834 1.716 1.00 88.00 557 LEU A CA 1
ATOM 4331 C C . LEU A 1 557 ? -37.300 -1.612 0.988 1.00 88.00 557 LEU A C 1
ATOM 4333 O O . LEU A 1 557 ? -36.967 -0.487 1.341 1.00 88.00 557 LEU A O 1
ATOM 4337 N N . LEU A 1 558 ? -38.222 -1.805 0.036 1.00 87.31 558 LEU A N 1
ATOM 4338 C CA . LEU A 1 558 ? -38.829 -0.714 -0.737 1.00 87.31 558 LEU A CA 1
ATOM 4339 C C . LEU A 1 558 ? -39.730 0.201 0.093 1.00 87.31 558 LEU A C 1
ATOM 4341 O O . LEU A 1 558 ? -39.940 1.348 -0.287 1.00 87.31 558 LEU A O 1
ATOM 4345 N N . ASN A 1 559 ? -40.277 -0.288 1.212 1.00 82.38 559 ASN A N 1
ATOM 4346 C CA . ASN A 1 559 ? -41.091 0.551 2.100 1.00 82.38 559 ASN A CA 1
ATOM 4347 C C . ASN A 1 559 ? -40.316 1.041 3.331 1.00 82.38 559 ASN A C 1
ATOM 4349 O O . ASN A 1 559 ? -40.882 1.763 4.155 1.00 82.38 559 ASN A O 1
ATOM 4353 N N . MET A 1 560 ? -39.043 0.663 3.473 1.00 86.00 560 MET A N 1
ATOM 4354 C CA . MET A 1 560 ? -38.172 1.235 4.491 1.00 86.00 560 MET A CA 1
ATOM 4355 C C . MET A 1 560 ? -37.620 2.573 4.014 1.00 86.00 560 MET A C 1
ATOM 4357 O O . MET A 1 560 ? -37.314 2.765 2.840 1.00 86.00 560 MET A O 1
ATOM 4361 N N . LYS A 1 561 ? -37.466 3.510 4.948 1.00 89.38 561 LYS A N 1
ATOM 4362 C CA . LYS A 1 561 ? -36.765 4.764 4.678 1.00 89.38 561 LYS A CA 1
ATOM 4363 C C . LYS A 1 561 ? -35.309 4.563 5.049 1.00 89.38 561 LYS A C 1
ATOM 4365 O O . LYS A 1 561 ? -34.996 4.498 6.231 1.00 89.38 561 LYS A O 1
ATOM 4370 N N . VAL A 1 562 ? -34.448 4.418 4.056 1.00 91.38 562 VAL A N 1
ATOM 4371 C CA . VAL A 1 562 ? -33.010 4.235 4.259 1.00 91.38 562 VAL A CA 1
ATOM 4372 C C . VAL A 1 562 ? -32.247 5.402 3.637 1.00 91.38 562 VAL A C 1
ATOM 4374 O O . VAL A 1 562 ? -32.653 5.890 2.578 1.00 91.38 562 VAL A O 1
ATOM 4377 N N . GLY A 1 563 ? -31.221 5.889 4.339 1.00 92.62 563 GLY A N 1
ATOM 4378 C CA . GLY A 1 563 ? -30.276 6.898 3.856 1.00 92.62 563 GLY A CA 1
ATOM 4379 C C . GLY A 1 563 ? -29.226 6.291 2.928 1.00 92.62 563 GLY A C 1
ATOM 4380 O O . GLY A 1 563 ? -29.185 6.614 1.744 1.00 92.62 563 GLY A O 1
ATOM 4381 N N . SER A 1 564 ? -28.436 5.362 3.461 1.00 93.31 564 SER A N 1
ATOM 4382 C CA . SER A 1 564 ? -27.441 4.573 2.730 1.00 93.31 564 SER A CA 1
ATOM 4383 C C . SER A 1 564 ? -27.803 3.087 2.749 1.00 93.31 564 SER A C 1
ATOM 4385 O O . SER A 1 564 ? -28.069 2.528 3.816 1.00 93.31 564 SER A O 1
ATOM 4387 N N . LEU A 1 565 ? -27.849 2.451 1.576 1.00 94.38 565 LEU A N 1
ATOM 4388 C CA . LEU A 1 565 ? -28.127 1.023 1.422 1.00 94.38 565 LEU A CA 1
ATOM 4389 C C . LEU A 1 565 ? -26.987 0.331 0.676 1.00 94.38 565 LEU A C 1
ATOM 4391 O O . LEU A 1 565 ? -26.785 0.582 -0.515 1.00 94.38 565 LEU A O 1
ATOM 4395 N N . ASP A 1 566 ? -26.325 -0.606 1.353 1.00 94.06 566 ASP A N 1
ATOM 4396 C CA . ASP A 1 566 ? -25.300 -1.460 0.761 1.00 94.06 566 ASP A CA 1
ATOM 4397 C C . ASP A 1 566 ? -25.728 -2.932 0.734 1.00 94.06 566 ASP A C 1
ATOM 4399 O O . ASP A 1 566 ? -26.009 -3.556 1.759 1.00 94.06 566 ASP A O 1
ATOM 4403 N N . LEU A 1 567 ? -25.794 -3.484 -0.475 1.00 95.38 567 LEU A N 1
ATOM 4404 C CA . LEU A 1 567 ? -26.040 -4.896 -0.766 1.00 95.38 567 LEU A CA 1
ATOM 4405 C C . LEU A 1 567 ? -24.958 -5.459 -1.704 1.00 95.38 567 LEU A C 1
ATOM 4407 O O . LEU A 1 567 ? -25.192 -6.461 -2.387 1.00 95.38 567 LEU A O 1
ATOM 4411 N N . SER A 1 568 ? -23.793 -4.818 -1.787 1.00 94.31 568 SER A N 1
ATOM 4412 C CA . SER A 1 568 ? -22.700 -5.205 -2.684 1.00 94.31 568 SER A CA 1
ATOM 4413 C C . SER A 1 568 ? -22.134 -6.584 -2.334 1.00 94.31 568 SER A C 1
ATOM 4415 O O . SER A 1 568 ? -22.319 -7.069 -1.221 1.00 94.31 568 SER A O 1
ATOM 4417 N N . ASP A 1 569 ? -21.473 -7.256 -3.276 1.00 93.81 569 ASP A N 1
ATOM 4418 C CA . ASP A 1 569 ? -20.844 -8.571 -3.056 1.00 93.81 569 ASP A CA 1
ATOM 4419 C C . ASP A 1 569 ? -21.795 -9.620 -2.467 1.00 93.81 569 ASP A C 1
ATOM 4421 O O . ASP A 1 569 ? -21.513 -10.301 -1.480 1.00 93.81 569 ASP A O 1
ATOM 4425 N N . ASN A 1 570 ? -22.964 -9.742 -3.083 1.00 96.00 570 ASN A N 1
ATOM 4426 C CA . ASN A 1 570 ? -23.966 -10.734 -2.728 1.00 96.00 570 ASN A CA 1
ATOM 4427 C C . ASN A 1 570 ? -24.343 -11.563 -3.969 1.00 96.00 570 ASN A C 1
ATOM 4429 O O . ASN A 1 570 ? -23.689 -11.540 -5.012 1.00 96.00 570 ASN A O 1
ATOM 4433 N N . LYS A 1 571 ? -25.394 -12.374 -3.853 1.00 96.12 571 LYS A N 1
ATOM 4434 C CA . LYS A 1 571 ? -25.902 -13.263 -4.910 1.00 96.12 571 LYS A CA 1
ATOM 4435 C C . LYS A 1 571 ? -27.272 -12.798 -5.414 1.00 96.12 571 LYS A C 1
ATOM 4437 O O . LYS A 1 571 ? -28.098 -13.630 -5.800 1.00 96.12 571 LYS A O 1
ATOM 4442 N N . LEU A 1 572 ? -27.552 -11.494 -5.353 1.00 96.56 572 LEU A N 1
ATOM 4443 C CA . LEU A 1 572 ? -28.826 -10.930 -5.796 1.00 96.56 572 LEU A CA 1
ATOM 4444 C C . LEU A 1 572 ? -28.945 -10.979 -7.322 1.00 96.56 572 LEU A C 1
ATOM 4446 O O . LEU A 1 572 ? -27.961 -10.918 -8.056 1.00 96.56 572 LEU A O 1
ATOM 4450 N N . THR A 1 573 ? -30.174 -11.127 -7.796 1.00 97.06 573 THR A N 1
ATOM 4451 C CA . THR A 1 573 ? -30.551 -11.349 -9.195 1.00 97.06 573 THR A CA 1
ATOM 4452 C C . THR A 1 573 ? -31.770 -10.499 -9.565 1.00 97.06 573 THR A C 1
ATOM 4454 O O . THR A 1 573 ? -32.283 -9.728 -8.754 1.00 97.06 573 THR A O 1
ATOM 4457 N N . GLY A 1 574 ? -32.258 -10.637 -10.800 1.00 96.94 574 GLY A N 1
ATOM 4458 C CA . GLY A 1 574 ? -33.462 -9.944 -11.260 1.00 96.94 574 GLY A CA 1
ATOM 4459 C C . GLY A 1 574 ? -33.192 -8.501 -11.685 1.00 96.94 574 GLY A C 1
ATOM 4460 O O . GLY A 1 574 ? -32.063 -8.147 -12.022 1.00 96.94 574 GLY A O 1
ATOM 4461 N N . THR A 1 575 ? -34.244 -7.686 -11.733 1.00 97.25 575 THR A N 1
ATOM 4462 C CA . THR A 1 575 ? -34.198 -6.268 -12.130 1.00 97.25 575 THR A CA 1
ATOM 4463 C C . THR A 1 575 ? -34.381 -5.362 -10.918 1.00 97.25 575 THR A C 1
ATOM 4465 O O . THR A 1 575 ? -35.019 -5.769 -9.948 1.00 97.25 575 THR A O 1
ATOM 4468 N N . LEU A 1 576 ? -33.916 -4.111 -10.991 1.00 96.88 576 LEU A N 1
ATOM 4469 C CA . LEU A 1 576 ? -34.210 -3.134 -9.939 1.00 96.88 576 LEU A CA 1
ATOM 4470 C C . LEU A 1 576 ? -35.681 -2.688 -9.997 1.00 96.88 576 LEU A C 1
ATOM 4472 O O . LEU A 1 576 ? -36.156 -2.308 -11.072 1.00 96.88 576 LEU A O 1
ATOM 4476 N N . PRO A 1 577 ? -36.413 -2.717 -8.872 1.00 95.50 577 PRO A N 1
ATOM 4477 C CA . PRO A 1 577 ? -37.801 -2.274 -8.823 1.00 95.50 577 PRO A CA 1
ATOM 4478 C C . PRO A 1 577 ? -37.896 -0.734 -8.899 1.00 95.50 577 PRO A C 1
ATOM 4480 O O . PRO A 1 577 ? -37.201 -0.047 -8.152 1.00 95.50 577 PRO A O 1
ATOM 4483 N N . PRO A 1 578 ? -38.792 -0.156 -9.729 1.00 94.94 578 PRO A N 1
ATOM 4484 C CA . PRO A 1 578 ? -38.979 1.299 -9.831 1.00 94.94 578 PRO A CA 1
ATOM 4485 C C . PRO A 1 578 ? -39.291 1.999 -8.500 1.00 94.94 578 PRO A C 1
ATOM 4487 O O . PRO A 1 578 ? -38.888 3.141 -8.284 1.00 94.94 578 PRO A O 1
ATOM 4490 N N . ALA A 1 579 ? -39.986 1.310 -7.589 1.00 92.88 579 ALA A N 1
ATOM 4491 C CA . ALA A 1 579 ? -40.346 1.841 -6.274 1.00 92.88 579 ALA A CA 1
ATOM 4492 C C . ALA A 1 579 ? -39.124 2.195 -5.405 1.00 92.88 579 ALA A C 1
ATOM 4494 O O . ALA A 1 579 ? -39.232 3.068 -4.550 1.00 92.88 579 ALA A O 1
ATOM 4495 N N . LEU A 1 580 ? -37.953 1.595 -5.666 1.00 92.88 580 LEU A N 1
ATOM 4496 C CA . LEU A 1 580 ? -36.704 1.910 -4.963 1.00 92.88 580 LEU A CA 1
ATOM 4497 C C . LEU A 1 580 ? -36.318 3.389 -5.097 1.00 92.88 580 LEU A C 1
ATOM 4499 O O . LEU A 1 580 ? -35.727 3.955 -4.185 1.00 92.88 580 LEU A O 1
ATOM 4503 N N . PHE A 1 581 ? -36.675 4.023 -6.216 1.00 91.88 581 PHE A N 1
ATOM 4504 C CA . PHE A 1 581 ? -36.305 5.406 -6.526 1.00 91.88 581 PHE A CA 1
ATOM 4505 C C . PHE A 1 581 ? -37.404 6.426 -6.198 1.00 91.88 581 PHE A C 1
ATOM 4507 O O . PHE A 1 581 ? -37.220 7.612 -6.436 1.00 91.88 581 PHE A O 1
ATOM 4514 N N . GLN A 1 582 ? -38.528 5.985 -5.622 1.00 88.50 582 GLN A N 1
ATOM 4515 C CA . GLN A 1 582 ? -39.631 6.863 -5.201 1.00 88.50 582 GLN A CA 1
ATOM 4516 C C . GLN A 1 582 ? -39.413 7.478 -3.808 1.00 88.50 582 GLN A C 1
ATOM 4518 O O . GLN A 1 582 ? -40.254 8.235 -3.319 1.00 8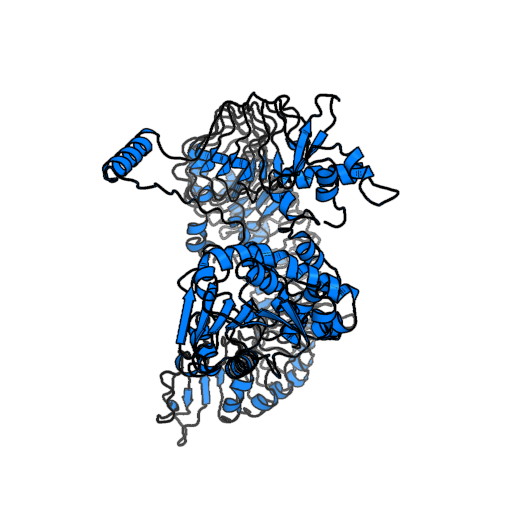8.50 582 GLN A O 1
ATOM 4523 N N . THR A 1 583 ? -38.312 7.134 -3.135 1.00 80.75 583 THR A N 1
ATOM 4524 C CA . THR A 1 583 ? -37.968 7.665 -1.814 1.00 80.75 583 THR A CA 1
ATOM 4525 C C . THR A 1 583 ? -37.113 8.926 -1.914 1.00 80.75 583 THR A C 1
ATOM 4527 O O . THR A 1 583 ? -36.200 9.021 -2.729 1.00 80.75 583 THR A O 1
ATOM 4530 N N . ASN A 1 584 ? -37.360 9.871 -1.005 1.00 82.12 584 ASN A N 1
ATOM 4531 C CA . ASN A 1 584 ? -36.555 11.086 -0.862 1.00 82.12 584 ASN A CA 1
ATOM 4532 C C . ASN A 1 584 ? -35.418 10.927 0.161 1.00 82.12 584 ASN A C 1
ATOM 4534 O O . ASN A 1 584 ? -34.730 11.902 0.449 1.00 82.12 584 ASN A O 1
ATOM 4538 N N . THR A 1 585 ? -35.272 9.747 0.777 1.00 87.38 585 THR A N 1
ATOM 4539 C CA . THR A 1 585 ? -34.253 9.513 1.814 1.00 87.38 585 THR A CA 1
ATOM 4540 C C . THR A 1 585 ? -32.988 8.865 1.279 1.00 87.38 585 THR A C 1
ATOM 4542 O O . THR A 1 585 ? -31.940 9.091 1.866 1.00 87.38 585 THR A O 1
ATOM 4545 N N . LEU A 1 586 ? -33.080 8.083 0.197 1.00 91.62 586 LEU A N 1
ATOM 4546 C CA . LEU A 1 586 ? -31.957 7.312 -0.336 1.00 91.62 586 LEU A CA 1
ATOM 4547 C C . LEU A 1 586 ? -30.927 8.254 -0.968 1.00 91.62 586 LEU A C 1
ATOM 4549 O O . LEU A 1 586 ? -31.160 8.815 -2.041 1.00 91.62 586 LEU A O 1
ATOM 4553 N N . ALA A 1 587 ? -29.813 8.426 -0.268 1.00 92.38 587 ALA A N 1
ATOM 4554 C CA . ALA A 1 587 ? -28.665 9.212 -0.682 1.00 92.38 587 ALA A CA 1
ATOM 4555 C C . ALA A 1 587 ? -27.575 8.329 -1.299 1.00 92.38 587 ALA A C 1
ATOM 4557 O O . ALA A 1 587 ? -26.955 8.737 -2.276 1.00 92.38 587 ALA A O 1
ATOM 4558 N N . ASP A 1 588 ? -27.374 7.115 -0.787 1.00 92.25 588 ASP A N 1
ATOM 4559 C CA . ASP A 1 588 ? -26.297 6.243 -1.248 1.00 92.25 588 ASP A CA 1
ATOM 4560 C C . ASP A 1 588 ? -26.819 4.830 -1.526 1.00 92.25 588 ASP A C 1
ATOM 4562 O O . ASP A 1 588 ? -27.502 4.224 -0.697 1.00 92.25 588 ASP A O 1
ATOM 4566 N N . LEU A 1 589 ? -26.519 4.313 -2.718 1.00 94.62 589 LEU A N 1
ATOM 4567 C CA . LEU A 1 589 ? -26.933 2.984 -3.156 1.00 94.62 589 LEU A CA 1
ATOM 4568 C C . LEU A 1 589 ? -25.740 2.201 -3.709 1.00 94.62 589 LEU A C 1
ATOM 4570 O O . LEU A 1 589 ? -25.211 2.526 -4.778 1.00 94.62 589 LEU A O 1
ATOM 4574 N N . PHE A 1 590 ? -25.383 1.121 -3.017 1.00 94.62 590 PHE A N 1
ATOM 4575 C CA . PHE A 1 590 ? -24.305 0.214 -3.394 1.00 94.62 590 PHE A CA 1
ATOM 4576 C C . PHE A 1 590 ? -24.865 -1.181 -3.672 1.00 94.62 590 PHE A C 1
ATOM 4578 O O . PHE A 1 590 ? -25.355 -1.870 -2.782 1.00 94.62 590 PHE A O 1
ATOM 4585 N N . LEU A 1 591 ? -24.823 -1.589 -4.937 1.00 96.12 591 LEU A N 1
ATOM 4586 C CA . LEU A 1 591 ? -25.285 -2.892 -5.426 1.00 96.12 591 LEU A CA 1
ATOM 4587 C C . LEU A 1 591 ? -24.192 -3.596 -6.239 1.00 96.12 591 LEU A C 1
ATOM 4589 O O . LEU A 1 591 ? -24.494 -4.426 -7.103 1.00 96.12 591 LEU A O 1
ATOM 4593 N N . ALA A 1 592 ? -22.929 -3.224 -6.025 1.00 94.19 592 ALA A N 1
ATOM 4594 C CA . ALA A 1 592 ? -21.818 -3.703 -6.830 1.00 94.19 592 ALA A CA 1
ATOM 4595 C C . ALA A 1 592 ? -21.639 -5.225 -6.695 1.00 94.19 592 ALA A C 1
ATOM 4597 O O . ALA A 1 592 ? -22.043 -5.823 -5.698 1.00 94.19 592 ALA A O 1
ATOM 4598 N N . ARG A 1 593 ? -21.049 -5.867 -7.705 1.00 94.06 593 ARG A N 1
ATOM 4599 C CA . ARG A 1 593 ? -20.656 -7.288 -7.693 1.00 94.06 593 ARG A CA 1
ATOM 4600 C C . ARG A 1 593 ? -21.796 -8.221 -7.261 1.00 94.06 593 ARG A C 1
ATOM 4602 O O . ARG A 1 593 ? -21.667 -9.033 -6.352 1.00 94.06 593 ARG A O 1
ATOM 4609 N N . ASN A 1 594 ? -22.931 -8.082 -7.939 1.00 97.38 594 ASN A N 1
ATOM 4610 C CA . ASN A 1 594 ? -24.095 -8.963 -7.841 1.00 97.38 594 ASN A CA 1
ATOM 4611 C C . ASN A 1 594 ? -24.417 -9.538 -9.236 1.00 97.38 594 ASN A C 1
ATOM 4613 O O . ASN A 1 594 ? -23.613 -9.468 -10.163 1.00 97.38 594 ASN A O 1
ATOM 4617 N N . ASN A 1 595 ? -25.595 -10.137 -9.405 1.00 97.56 595 ASN A N 1
ATOM 4618 C CA . ASN A 1 595 ? -26.067 -10.666 -10.683 1.00 97.56 595 ASN A CA 1
ATOM 4619 C C . ASN A 1 595 ? -27.385 -9.997 -11.123 1.00 97.56 595 ASN A C 1
ATOM 4621 O O . ASN A 1 595 ? -28.260 -10.640 -11.714 1.00 97.56 595 ASN A O 1
ATOM 4625 N N . PHE A 1 596 ? -27.549 -8.702 -10.823 1.00 98.38 596 PHE A N 1
ATOM 4626 C CA . PHE A 1 596 ? -28.669 -7.911 -11.332 1.00 98.38 596 PHE A CA 1
ATOM 4627 C C . PHE A 1 596 ? -28.586 -7.755 -12.854 1.00 98.38 596 PHE A C 1
ATOM 4629 O O . PHE A 1 596 ? -27.507 -7.777 -13.447 1.00 98.38 596 PHE A O 1
ATOM 4636 N N . SER A 1 597 ? -29.742 -7.608 -13.498 1.00 97.69 597 SER A N 1
ATOM 4637 C CA . SER A 1 597 ? -29.908 -7.611 -14.954 1.00 97.69 597 SER A CA 1
ATOM 4638 C C . SER A 1 597 ? -30.995 -6.626 -15.403 1.00 97.69 597 SER A C 1
ATOM 4640 O O . SER A 1 597 ? -31.666 -5.992 -14.588 1.00 97.69 597 SER A O 1
ATOM 4642 N N . GLY A 1 598 ? -31.201 -6.509 -16.718 1.00 97.50 598 GLY A N 1
ATOM 4643 C CA . GLY A 1 598 ? -32.220 -5.630 -17.300 1.00 97.50 598 GLY A CA 1
ATOM 4644 C C . GLY A 1 598 ? -31.771 -4.171 -17.400 1.00 97.50 598 GLY A C 1
ATOM 4645 O O . GLY A 1 598 ? -30.580 -3.879 -17.331 1.00 97.50 598 GLY A O 1
ATOM 4646 N N . ARG A 1 599 ? -32.721 -3.260 -17.635 1.00 97.88 599 ARG A N 1
ATOM 4647 C CA . ARG A 1 599 ? -32.470 -1.810 -17.732 1.00 97.88 599 ARG A CA 1
ATOM 4648 C C . ARG A 1 599 ? -32.644 -1.142 -16.370 1.00 97.88 599 ARG A C 1
ATOM 4650 O O . ARG A 1 599 ? -33.400 -1.646 -15.541 1.00 97.88 599 ARG A O 1
ATOM 4657 N N . LEU A 1 600 ? -32.006 0.013 -16.170 1.00 97.62 600 LEU A N 1
ATOM 4658 C CA . LEU A 1 600 ? -32.336 0.868 -15.026 1.00 97.62 600 LEU A CA 1
ATOM 4659 C C . LEU A 1 600 ? -33.769 1.410 -15.165 1.00 97.62 600 LEU A C 1
ATOM 4661 O O . LEU A 1 600 ? -34.174 1.735 -16.284 1.00 97.62 600 LEU A O 1
ATOM 4665 N N . PRO A 1 601 ? -34.532 1.527 -14.063 1.00 97.06 601 PRO A N 1
ATOM 4666 C CA . PRO A 1 601 ? -35.875 2.096 -14.093 1.00 97.06 601 PRO A CA 1
ATOM 4667 C C . PRO A 1 601 ? -35.918 3.528 -14.632 1.00 97.06 601 PRO A C 1
ATOM 4669 O O . PRO A 1 601 ? -35.115 4.377 -14.246 1.00 97.06 601 PRO A O 1
ATOM 4672 N N . ASP A 1 602 ? -36.918 3.818 -15.469 1.00 96.31 602 ASP A N 1
ATOM 4673 C CA . ASP A 1 602 ? -37.115 5.136 -16.095 1.00 96.31 602 ASP A CA 1
ATOM 4674 C C . ASP A 1 602 ? -37.374 6.271 -15.089 1.00 96.31 602 ASP A C 1
ATOM 4676 O O . ASP A 1 602 ? -37.301 7.442 -15.455 1.00 96.31 602 ASP A O 1
ATOM 4680 N N . ASN A 1 603 ? -37.691 5.942 -13.833 1.00 95.31 603 ASN A N 1
ATOM 4681 C CA . ASN A 1 603 ? -37.942 6.893 -12.756 1.00 95.31 603 ASN A CA 1
ATOM 4682 C C . ASN A 1 603 ? -36.749 7.069 -11.801 1.00 95.31 603 ASN A C 1
ATOM 4684 O O . ASN A 1 603 ? -36.900 7.723 -10.778 1.00 95.31 603 ASN A O 1
ATOM 4688 N N . ILE A 1 604 ? -35.554 6.553 -12.121 1.00 93.88 604 ILE A N 1
ATOM 4689 C CA . ILE A 1 604 ? -34.356 6.699 -11.265 1.00 93.88 604 ILE A CA 1
ATOM 4690 C C . ILE A 1 604 ? -34.050 8.159 -10.882 1.00 93.88 604 ILE A C 1
ATOM 4692 O O . ILE A 1 604 ? -33.510 8.429 -9.816 1.00 93.88 604 ILE A O 1
ATOM 4696 N N . GLY A 1 605 ? -34.452 9.113 -11.729 1.00 90.94 605 GLY A N 1
ATOM 4697 C CA . GLY A 1 605 ? -34.287 10.545 -11.473 1.00 90.94 605 GLY A CA 1
ATOM 4698 C C . GLY A 1 605 ? -35.221 11.140 -10.418 1.00 90.94 605 GLY A C 1
ATOM 4699 O O . GLY A 1 605 ? -35.077 12.319 -10.112 1.00 90.94 605 GLY A O 1
ATOM 4700 N N . GLU A 1 606 ? -36.183 10.375 -9.895 1.00 92.25 606 GLU A N 1
ATOM 4701 C CA . GLU A 1 606 ? -37.015 10.774 -8.749 1.00 92.25 606 GLU A CA 1
ATOM 4702 C C . GLU A 1 606 ? -36.221 10.751 -7.434 1.00 92.25 606 GLU A C 1
ATOM 4704 O O . GLU A 1 606 ? -36.531 11.524 -6.529 1.00 92.25 606 GLU A O 1
ATOM 4709 N N . ALA A 1 607 ? -35.146 9.954 -7.357 1.00 90.12 607 ALA A N 1
ATOM 4710 C CA . ALA A 1 607 ? -34.232 9.908 -6.219 1.00 90.12 607 ALA A CA 1
ATOM 4711 C C . ALA A 1 607 ? -33.290 11.129 -6.212 1.00 90.12 607 ALA A C 1
ATOM 4713 O O . ALA A 1 607 ? -32.078 11.019 -6.394 1.00 90.12 607 ALA A O 1
ATOM 4714 N N . SER A 1 608 ? -33.850 12.326 -6.026 1.00 85.06 608 SER A N 1
ATOM 4715 C CA . SER A 1 608 ? -33.116 13.595 -6.129 1.00 85.06 608 SER A CA 1
ATOM 4716 C C . SER A 1 608 ? -32.076 13.808 -5.026 1.00 85.06 608 SER A C 1
ATOM 4718 O O . SER A 1 608 ? -31.214 14.666 -5.174 1.00 85.06 608 SER A O 1
ATOM 4720 N N . ALA A 1 609 ? -32.167 13.062 -3.921 1.00 88.12 609 ALA A N 1
ATOM 4721 C CA . ALA A 1 609 ? -31.203 13.101 -2.821 1.00 88.12 609 ALA A CA 1
ATOM 4722 C C . ALA A 1 609 ? -29.961 12.220 -3.066 1.00 88.12 609 ALA A C 1
ATOM 4724 O O . ALA A 1 609 ? -29.037 12.264 -2.258 1.00 88.12 609 ALA A O 1
ATOM 4725 N N . MET A 1 610 ? -29.941 11.433 -4.152 1.00 91.56 610 MET A N 1
ATOM 4726 C CA . MET A 1 610 ? -28.866 10.491 -4.460 1.00 91.56 610 MET A CA 1
ATOM 4727 C C . MET A 1 610 ? -27.536 11.217 -4.702 1.00 91.56 610 MET A C 1
ATOM 4729 O O . MET A 1 610 ? -27.415 12.029 -5.621 1.00 91.56 610 MET A O 1
ATOM 4733 N N . ARG A 1 611 ? -26.531 10.862 -3.906 1.00 91.06 611 ARG A N 1
ATOM 4734 C CA . ARG A 1 611 ? -25.140 11.320 -3.955 1.00 91.06 611 ARG A CA 1
ATOM 4735 C C . ARG A 1 611 ? -24.221 10.256 -4.535 1.00 91.06 611 ARG A C 1
ATOM 4737 O O . ARG A 1 611 ? -23.345 10.592 -5.336 1.00 91.06 611 ARG A O 1
ATOM 4744 N N . THR A 1 612 ? -24.462 8.992 -4.190 1.00 90.75 612 THR A N 1
ATOM 4745 C CA . THR A 1 612 ? -23.618 7.864 -4.594 1.00 90.75 612 THR A CA 1
ATOM 4746 C C . THR A 1 612 ? -24.430 6.763 -5.251 1.00 90.75 612 THR A C 1
ATOM 4748 O O . THR A 1 612 ? -25.371 6.234 -4.665 1.00 90.75 612 THR A O 1
ATOM 4751 N N . LEU A 1 613 ? -24.024 6.372 -6.460 1.00 93.81 613 LEU A N 1
ATOM 4752 C CA . LEU A 1 613 ? -24.605 5.236 -7.168 1.00 93.81 613 LEU A CA 1
ATOM 4753 C C . LEU A 1 613 ? -23.507 4.279 -7.641 1.00 93.81 613 LEU A C 1
ATOM 4755 O O . LEU A 1 613 ? -22.800 4.575 -8.604 1.00 93.81 613 LEU A O 1
ATOM 4759 N N . CYS A 1 614 ? -23.411 3.116 -6.996 1.00 93.81 614 CYS A N 1
ATOM 4760 C CA . CYS A 1 614 ? -22.444 2.066 -7.316 1.00 93.81 614 CYS A CA 1
ATOM 4761 C C . CYS A 1 614 ? -23.172 0.793 -7.759 1.00 93.81 614 CYS A C 1
ATOM 4763 O O . CYS A 1 614 ? -23.722 0.060 -6.941 1.00 93.81 614 CYS A O 1
ATOM 4765 N N . LEU A 1 615 ? -23.170 0.517 -9.061 1.00 96.31 615 LEU A N 1
ATOM 4766 C CA . LEU A 1 615 ? -23.822 -0.639 -9.688 1.00 96.31 615 LEU A CA 1
ATOM 4767 C C . LEU A 1 615 ? -22.824 -1.554 -10.412 1.00 96.31 615 LEU A C 1
ATOM 4769 O O . LEU A 1 615 ? -23.229 -2.395 -11.224 1.00 96.31 615 LEU A O 1
ATOM 4773 N N . SER A 1 616 ? -21.527 -1.374 -10.170 1.00 94.75 616 SER A N 1
ATOM 4774 C CA . SER A 1 616 ? -20.471 -2.034 -10.929 1.00 94.75 616 SER A CA 1
ATOM 4775 C C . SER A 1 616 ? -20.489 -3.556 -10.813 1.00 94.75 616 SER A C 1
ATOM 4777 O O . SER A 1 616 ? -20.982 -4.114 -9.839 1.00 94.75 616 SER A O 1
ATOM 4779 N N . GLY A 1 617 ? -19.989 -4.262 -11.826 1.00 94.50 617 GLY A N 1
ATOM 4780 C CA . GLY A 1 617 ? -19.876 -5.726 -11.787 1.00 94.50 617 GLY A CA 1
ATOM 4781 C C . GLY A 1 617 ? -21.224 -6.450 -11.740 1.00 94.50 617 GLY A C 1
ATOM 4782 O O . GLY A 1 617 ? -21.392 -7.378 -10.956 1.00 94.50 617 GLY A O 1
ATOM 4783 N N . ASN A 1 618 ? -22.183 -6.016 -12.558 1.00 98.00 618 ASN A N 1
ATOM 4784 C CA . ASN A 1 618 ? -23.494 -6.649 -12.732 1.00 98.00 618 ASN A CA 1
ATOM 4785 C C . ASN A 1 618 ? -23.731 -6.971 -14.225 1.00 98.00 618 ASN A C 1
ATOM 4787 O O . ASN A 1 618 ? -22.819 -6.943 -15.051 1.00 98.00 618 ASN A O 1
ATOM 4791 N N . THR A 1 619 ? -24.969 -7.305 -14.598 1.00 97.88 619 THR A N 1
ATOM 4792 C CA . THR A 1 619 ? -25.376 -7.557 -15.992 1.00 97.88 619 THR A CA 1
ATOM 4793 C C . THR A 1 619 ? -26.430 -6.563 -16.493 1.00 97.88 619 THR A C 1
ATOM 4795 O O . THR A 1 619 ? -27.237 -6.887 -17.371 1.00 97.88 619 THR A O 1
ATOM 4798 N N . PHE A 1 620 ? -26.446 -5.342 -15.945 1.00 98.56 620 PHE A N 1
ATOM 4799 C CA . PHE A 1 620 ? -27.338 -4.284 -16.420 1.00 98.56 620 PHE A CA 1
ATOM 4800 C C . PHE A 1 620 ? -27.057 -3.943 -17.883 1.00 98.56 620 PHE A C 1
ATOM 4802 O O . PHE A 1 620 ? -25.923 -4.024 -18.344 1.00 98.56 620 PHE A O 1
ATOM 4809 N N . SER A 1 621 ? -28.101 -3.575 -18.623 1.00 97.94 621 SER A N 1
ATOM 4810 C CA . SER A 1 621 ? -28.043 -3.379 -20.072 1.00 97.94 621 SER A CA 1
ATOM 4811 C C . SER A 1 621 ? -28.900 -2.211 -20.549 1.00 97.94 621 SER A C 1
ATOM 4813 O O . SER A 1 621 ? -29.762 -1.712 -19.825 1.00 97.94 621 SER A O 1
ATOM 4815 N N . GLY A 1 622 ? -28.711 -1.811 -21.808 1.00 97.44 622 GLY A N 1
ATOM 4816 C CA . GLY A 1 622 ? -29.480 -0.733 -22.433 1.00 97.44 622 GLY A CA 1
ATOM 4817 C C . GLY A 1 622 ? -28.968 0.666 -22.070 1.00 97.44 622 GLY A C 1
ATOM 4818 O O . GLY A 1 622 ? -27.965 0.790 -21.368 1.00 97.44 622 GLY A O 1
ATOM 4819 N N . PRO A 1 623 ? -29.590 1.723 -22.617 1.00 97.44 623 PRO A N 1
ATOM 4820 C CA . PRO A 1 623 ? -29.180 3.094 -22.346 1.00 97.44 623 PRO A CA 1
ATOM 4821 C C . PRO A 1 623 ? -29.621 3.564 -20.964 1.00 97.44 623 PRO A C 1
ATOM 4823 O O . PRO A 1 623 ? -30.614 3.075 -20.420 1.00 97.44 623 PRO A O 1
ATOM 4826 N N . LEU A 1 624 ? -28.913 4.559 -20.427 1.00 96.44 624 LEU A N 1
ATOM 4827 C CA . LEU A 1 624 ? -29.350 5.245 -19.215 1.00 96.44 624 LEU A CA 1
ATOM 4828 C C . LEU A 1 624 ? -30.644 6.038 -19.487 1.00 96.44 624 LEU A C 1
ATOM 4830 O O . LEU A 1 624 ? -30.765 6.688 -20.532 1.00 96.44 624 LEU A O 1
ATOM 4834 N N . PRO A 1 625 ? -31.627 5.999 -18.571 1.00 95.62 625 PRO A N 1
ATOM 4835 C CA . PRO A 1 625 ? -32.905 6.678 -18.756 1.00 95.62 625 PRO A CA 1
ATOM 4836 C C . PRO A 1 625 ? -32.740 8.201 -18.714 1.00 95.62 625 PRO A C 1
ATOM 4838 O O . PRO A 1 625 ? -31.909 8.742 -17.985 1.00 95.62 625 PRO A O 1
ATOM 4841 N N . LYS A 1 626 ? -33.582 8.932 -19.456 1.00 93.69 626 LYS A N 1
ATOM 4842 C CA . LYS A 1 626 ? -33.512 10.407 -19.532 1.00 93.69 626 LYS A CA 1
ATOM 4843 C C . LYS A 1 626 ? -33.656 11.096 -18.174 1.00 93.69 626 LYS A C 1
ATOM 4845 O O . LYS A 1 626 ? -33.084 12.164 -17.976 1.00 93.69 626 LYS A O 1
ATOM 4850 N N . SER A 1 627 ? -34.395 10.493 -17.243 1.00 93.06 627 SER A N 1
ATOM 4851 C CA . SER A 1 627 ? -34.563 10.995 -15.875 1.00 93.06 627 SER A CA 1
ATOM 4852 C C . SER A 1 627 ? -33.238 11.136 -15.123 1.00 93.06 627 SER A C 1
ATOM 4854 O O . SER A 1 627 ? -33.158 11.937 -14.203 1.00 93.06 627 SER A O 1
ATOM 4856 N N . PHE A 1 628 ? -32.185 10.414 -15.522 1.00 92.25 628 PHE A N 1
ATOM 4857 C CA . PHE A 1 628 ? -30.846 10.509 -14.930 1.00 92.25 628 PHE A CA 1
ATOM 4858 C C . PHE A 1 628 ? -30.256 11.934 -15.013 1.00 92.25 628 PHE A C 1
ATOM 4860 O O . PHE A 1 628 ? -29.387 12.318 -14.232 1.00 92.25 628 PHE A O 1
ATOM 4867 N N . LEU A 1 629 ? -30.760 12.771 -15.929 1.00 90.44 629 LEU A N 1
ATOM 4868 C CA . LEU A 1 629 ? -30.434 14.200 -16.002 1.00 90.44 629 LEU A CA 1
ATOM 4869 C C . LEU A 1 629 ? -30.880 14.992 -14.759 1.00 90.44 629 LEU A C 1
ATOM 4871 O O . LEU A 1 629 ? -30.282 16.027 -14.470 1.00 90.44 629 LEU A O 1
ATOM 4875 N N . ASN A 1 630 ? -31.891 14.510 -14.029 1.00 89.94 630 ASN A N 1
ATOM 4876 C CA . ASN A 1 630 ? -32.467 15.182 -12.859 1.00 89.94 630 ASN A CA 1
ATOM 4877 C C . ASN A 1 630 ? -31.702 14.904 -11.555 1.00 89.94 630 ASN A C 1
ATOM 4879 O O . ASN A 1 630 ? -31.992 15.529 -10.541 1.00 89.94 630 ASN A O 1
ATOM 4883 N N . MET A 1 631 ? -30.735 13.982 -11.562 1.00 89.62 631 MET A N 1
ATOM 4884 C CA . MET A 1 631 ? -29.960 13.607 -10.375 1.00 89.62 631 MET A CA 1
ATOM 4885 C C . MET A 1 631 ? -28.804 14.598 -10.154 1.00 89.62 631 MET A C 1
ATOM 4887 O O . MET A 1 631 ? -27.657 14.308 -10.493 1.00 89.62 631 MET A O 1
ATOM 4891 N N . SER A 1 632 ? -29.117 15.805 -9.673 1.00 86.69 632 SER A N 1
ATOM 4892 C CA . SER A 1 632 ? -28.163 16.923 -9.549 1.00 86.69 632 SER A CA 1
ATOM 4893 C C . SER A 1 632 ? -27.173 16.798 -8.390 1.00 86.69 632 SER A C 1
ATOM 4895 O O . SER A 1 632 ? -26.086 17.362 -8.477 1.00 86.69 632 SER A O 1
ATOM 4897 N N . GLU A 1 633 ? -27.531 16.056 -7.340 1.00 88.31 633 GLU A N 1
ATOM 4898 C CA . GLU A 1 633 ? -26.722 15.892 -6.120 1.00 88.31 633 GLU A CA 1
ATOM 4899 C C . GLU A 1 633 ? -25.649 14.797 -6.238 1.00 88.31 633 GLU A C 1
ATOM 4901 O O . GLU A 1 633 ? -24.899 14.563 -5.290 1.00 88.31 633 GLU A O 1
ATOM 4906 N N . LEU A 1 634 ? -25.558 14.126 -7.395 1.00 89.56 634 LEU A N 1
ATOM 4907 C CA . LEU A 1 634 ? -24.586 13.060 -7.613 1.00 89.56 634 LEU A CA 1
ATOM 4908 C C . LEU A 1 634 ? -23.157 13.588 -7.486 1.00 89.56 634 LEU A C 1
ATOM 4910 O O . LEU A 1 634 ? -22.726 14.477 -8.221 1.00 89.56 634 LEU A O 1
ATOM 4914 N N . TYR A 1 635 ? -22.420 12.949 -6.591 1.00 87.75 635 TYR A N 1
ATOM 4915 C CA . TYR A 1 635 ? -20.997 13.140 -6.368 1.00 87.75 635 TYR A CA 1
ATOM 4916 C C . TYR A 1 635 ? -20.184 11.980 -6.969 1.00 87.75 635 TYR A C 1
ATOM 4918 O O . TYR A 1 635 ? -19.063 12.184 -7.447 1.00 87.75 635 TYR A O 1
ATOM 4926 N N . LEU A 1 636 ? -20.761 10.771 -6.987 1.00 89.75 636 LEU A N 1
ATOM 4927 C CA . LEU A 1 636 ? -20.098 9.528 -7.376 1.00 89.75 636 LEU A CA 1
ATOM 4928 C C . LEU A 1 636 ? -21.007 8.637 -8.213 1.00 89.75 636 LEU A C 1
ATOM 4930 O O . LEU A 1 636 ? -22.111 8.282 -7.796 1.00 89.75 636 LEU A O 1
ATOM 4934 N N . ILE A 1 637 ? -20.496 8.218 -9.367 1.00 92.31 637 ILE A N 1
ATOM 4935 C CA . ILE A 1 637 ? -21.131 7.222 -10.224 1.00 92.31 637 ILE A CA 1
ATOM 4936 C C . ILE A 1 637 ? -20.115 6.129 -10.554 1.00 92.31 637 ILE A C 1
ATOM 4938 O O . ILE A 1 637 ? -19.080 6.411 -11.158 1.00 92.31 637 ILE A O 1
ATOM 4942 N N . ASP A 1 638 ? -20.433 4.885 -10.210 1.00 93.44 638 ASP A N 1
ATOM 4943 C CA . ASP A 1 638 ? -19.721 3.704 -10.692 1.00 93.44 638 ASP A CA 1
ATOM 4944 C C . ASP A 1 638 ? -20.705 2.718 -11.330 1.00 93.44 638 ASP A C 1
ATOM 4946 O O . ASP A 1 638 ? -21.478 2.037 -10.658 1.00 93.44 638 ASP A O 1
ATOM 4950 N N . LEU A 1 639 ? -20.681 2.662 -12.658 1.00 96.31 639 LEU A N 1
ATOM 4951 C CA . LEU A 1 639 ? -21.476 1.761 -13.490 1.00 96.31 639 LEU A CA 1
ATOM 4952 C C . LEU A 1 639 ? -20.587 0.765 -14.243 1.00 96.31 639 LEU A C 1
ATOM 4954 O O . LEU A 1 639 ? -21.049 0.127 -15.192 1.00 96.31 639 LEU A O 1
ATOM 4958 N N . SER A 1 640 ? -19.310 0.659 -13.872 1.00 95.25 640 SER A N 1
ATOM 4959 C CA . SER A 1 640 ? -18.319 -0.140 -14.592 1.00 95.25 640 SER A CA 1
ATOM 4960 C C . SER A 1 640 ? -18.671 -1.636 -14.638 1.00 95.25 640 SER A C 1
ATOM 4962 O O . SER A 1 640 ? -19.504 -2.122 -13.871 1.00 95.25 640 SER A O 1
ATOM 4964 N N . LYS A 1 641 ? -18.057 -2.399 -15.548 1.00 95.06 641 LYS A N 1
ATOM 4965 C CA . LYS A 1 641 ? -18.220 -3.864 -15.652 1.00 95.06 641 LYS A CA 1
ATOM 4966 C C . LYS A 1 641 ? -19.696 -4.282 -15.789 1.00 95.06 641 LYS A C 1
ATOM 4968 O O . LYS A 1 641 ? -20.193 -5.104 -15.021 1.00 95.06 641 LYS A O 1
ATOM 4973 N N . ASN A 1 642 ? -20.398 -3.685 -16.747 1.00 98.06 642 ASN A N 1
ATOM 4974 C CA . ASN A 1 642 ? -21.802 -3.960 -17.071 1.00 98.06 642 ASN A CA 1
ATOM 4975 C C . ASN A 1 642 ? -21.977 -4.046 -18.603 1.00 98.06 642 ASN A C 1
ATOM 4977 O O . ASN A 1 642 ? -21.016 -4.241 -19.344 1.00 98.06 642 ASN A O 1
ATOM 4981 N N . ARG A 1 643 ? -23.217 -3.960 -19.100 1.00 98.31 643 ARG A N 1
ATOM 4982 C CA . ARG A 1 643 ? -23.561 -3.899 -20.533 1.00 98.31 643 ARG A CA 1
ATOM 4983 C C . ARG A 1 643 ? -24.357 -2.635 -20.873 1.00 98.31 643 ARG A C 1
ATOM 4985 O O . ARG A 1 643 ? -25.247 -2.659 -21.730 1.00 98.31 643 ARG A O 1
ATOM 4992 N N . PHE A 1 644 ? -24.116 -1.539 -20.151 1.00 98.50 644 PHE A N 1
ATOM 4993 C CA . PHE A 1 644 ? -24.766 -0.265 -20.453 1.00 98.50 644 PHE A CA 1
ATOM 4994 C C . PHE A 1 644 ? -24.348 0.231 -21.833 1.00 98.50 644 PHE A C 1
ATOM 4996 O O . PHE A 1 644 ? -23.203 0.068 -22.232 1.00 98.50 644 PHE A O 1
ATOM 5003 N N . SER A 1 645 ? -25.286 0.829 -22.563 1.00 97.81 645 SER A N 1
ATOM 5004 C CA . SER A 1 645 ? -25.107 1.247 -23.961 1.00 97.81 645 SER A CA 1
ATOM 5005 C C . SER A 1 645 ? -25.615 2.677 -24.179 1.00 97.81 645 SER A C 1
ATOM 5007 O O . SER A 1 645 ? -26.036 3.345 -23.238 1.00 97.81 645 SER A O 1
ATOM 5009 N N . GLY A 1 646 ? -25.617 3.153 -25.424 1.00 96.50 646 GLY A N 1
ATOM 5010 C CA . GLY A 1 646 ? -26.035 4.519 -25.760 1.00 96.50 646 GLY A CA 1
ATOM 5011 C C . GLY A 1 646 ? -24.898 5.530 -25.629 1.00 96.50 646 GLY A C 1
ATOM 5012 O O . GLY A 1 646 ? -23.740 5.145 -25.471 1.00 96.50 646 GLY A O 1
ATOM 5013 N N . ASP A 1 647 ? -25.224 6.814 -25.771 1.00 95.06 647 ASP A N 1
ATOM 5014 C CA . ASP A 1 647 ? -24.248 7.899 -25.664 1.00 95.06 647 ASP A CA 1
ATOM 5015 C C . ASP A 1 647 ? -24.093 8.422 -24.227 1.00 95.06 647 ASP A C 1
ATOM 5017 O O . ASP A 1 647 ? -24.884 8.121 -23.332 1.00 95.06 647 ASP A O 1
ATOM 5021 N N . LEU A 1 648 ? -23.047 9.220 -24.008 1.00 94.25 648 LEU A N 1
ATOM 5022 C CA . LEU A 1 648 ? -22.689 9.745 -22.691 1.00 94.25 648 LEU A CA 1
ATOM 5023 C C . LEU A 1 648 ? -23.465 11.022 -22.300 1.00 94.25 648 LEU A C 1
ATOM 5025 O O . LEU A 1 648 ? -23.245 11.569 -21.216 1.00 94.25 648 LEU A O 1
ATOM 5029 N N . THR A 1 649 ? -24.381 11.527 -23.136 1.00 91.25 649 THR A N 1
ATOM 5030 C CA . THR A 1 649 ? -25.028 12.834 -22.903 1.00 91.25 649 THR A CA 1
ATOM 5031 C C . THR A 1 649 ? -25.915 12.850 -21.659 1.00 91.25 649 THR A C 1
ATOM 5033 O O . THR A 1 649 ? -26.036 13.882 -21.003 1.00 91.25 649 THR A O 1
ATOM 5036 N N . THR A 1 650 ? -26.505 11.716 -21.275 1.00 88.38 650 THR A N 1
ATOM 5037 C CA . THR A 1 650 ? -27.340 11.593 -20.067 1.00 88.38 650 THR A CA 1
ATOM 5038 C C . THR A 1 650 ? -26.530 11.633 -18.771 1.00 88.38 650 THR A C 1
ATOM 5040 O O . THR A 1 650 ? -27.048 12.040 -17.730 1.00 88.38 650 THR A O 1
ATOM 5043 N N . ILE A 1 651 ? -25.256 11.237 -18.831 1.00 86.50 651 ILE A N 1
ATOM 5044 C CA . ILE A 1 651 ? -24.339 11.235 -17.685 1.00 86.50 651 ILE A CA 1
ATOM 5045 C C . ILE A 1 651 ? -23.853 12.659 -17.447 1.00 86.50 651 ILE A C 1
ATOM 5047 O O . ILE A 1 651 ? -24.111 13.231 -16.388 1.00 86.50 651 ILE A O 1
ATOM 5051 N N . PHE A 1 652 ? -23.247 13.248 -18.480 1.00 84.94 652 PHE A N 1
ATOM 5052 C CA . PHE A 1 652 ? -22.618 14.570 -18.435 1.00 84.94 652 PHE A CA 1
ATOM 5053 C C . PHE A 1 652 ? -23.589 15.733 -18.678 1.00 84.94 652 PHE A C 1
ATOM 5055 O O . PHE A 1 652 ? -23.168 16.887 -18.733 1.00 84.94 652 PHE A O 1
ATOM 5062 N N . GLY A 1 653 ? -24.874 15.453 -18.889 1.00 76.88 653 GLY A N 1
ATOM 5063 C CA . GLY A 1 653 ? -25.931 16.452 -19.025 1.00 76.88 653 GLY A CA 1
ATOM 5064 C C . GLY A 1 653 ? -26.612 16.788 -17.693 1.00 76.88 653 GLY A C 1
ATOM 5065 O O . GLY A 1 653 ? -26.528 16.043 -16.713 1.00 76.88 653 GLY A O 1
ATOM 5066 N N . GLY A 1 654 ? -27.352 17.900 -17.672 1.00 77.06 654 GLY A N 1
ATOM 5067 C CA . GLY A 1 654 ? -28.029 18.408 -16.472 1.00 77.06 654 GLY A CA 1
ATOM 5068 C C . GLY A 1 654 ? -27.116 19.255 -15.574 1.00 77.06 654 GLY A C 1
ATOM 5069 O O . GLY A 1 654 ? -25.981 19.562 -15.933 1.00 77.06 654 GLY A O 1
ATOM 5070 N N . SER A 1 655 ? -27.623 19.660 -14.407 1.00 71.19 655 SER A N 1
ATOM 5071 C CA . SER A 1 655 ? -26.915 20.531 -13.452 1.00 71.19 655 SER A CA 1
ATOM 5072 C C . SER A 1 655 ? -26.158 19.714 -12.394 1.00 71.19 655 SER A C 1
ATOM 5074 O O . SER A 1 655 ? -26.465 19.812 -11.211 1.00 71.19 655 SER A O 1
ATOM 5076 N N . LYS A 1 656 ? -25.200 18.876 -12.816 1.00 76.56 656 LYS A N 1
ATOM 5077 C CA . LYS A 1 656 ? -24.409 17.990 -11.931 1.00 76.56 656 LYS A CA 1
ATOM 5078 C C . LYS A 1 656 ? -23.058 18.595 -11.534 1.00 76.56 656 LYS A C 1
ATOM 5080 O O . LYS A 1 656 ? -22.020 17.967 -11.699 1.00 76.56 656 LYS A O 1
ATOM 5085 N N . SER A 1 657 ? -23.039 19.836 -11.054 1.00 74.12 657 SER A N 1
ATOM 5086 C CA . SER A 1 657 ? -21.785 20.574 -10.816 1.00 74.12 657 SER A CA 1
ATOM 5087 C C . SER A 1 657 ? -20.886 19.981 -9.720 1.00 74.12 657 SER A C 1
ATOM 5089 O O . SER A 1 657 ? -19.730 20.377 -9.622 1.00 74.12 657 SER A O 1
ATOM 5091 N N . GLY A 1 658 ? -21.408 19.072 -8.889 1.00 82.31 658 GLY A N 1
ATOM 5092 C CA . GLY A 1 658 ? -20.678 18.430 -7.790 1.00 82.31 658 GLY A CA 1
ATOM 5093 C C . GLY A 1 658 ? -20.083 17.054 -8.106 1.00 82.31 658 GLY A C 1
ATOM 5094 O O . GLY A 1 658 ? -19.500 16.457 -7.209 1.00 82.31 658 GLY A O 1
ATOM 5095 N N . LEU A 1 659 ? -20.225 16.539 -9.333 1.00 88.88 659 LEU A N 1
ATOM 5096 C CA . LEU A 1 659 ? -19.798 15.183 -9.697 1.00 88.88 659 LEU A CA 1
ATOM 5097 C C . LEU A 1 659 ? -18.265 15.083 -9.797 1.00 88.88 659 LEU A C 1
ATOM 5099 O O . LEU A 1 659 ? -17.658 15.727 -10.654 1.00 88.88 659 LEU A O 1
ATOM 5103 N N . GLN A 1 660 ? -17.649 14.263 -8.937 1.00 88.50 660 GLN A N 1
ATOM 5104 C CA . GLN A 1 660 ? -16.185 14.166 -8.805 1.00 88.50 660 GLN A CA 1
ATOM 5105 C C . GLN A 1 660 ? -15.610 12.839 -9.307 1.00 88.50 660 GLN A C 1
ATOM 5107 O O . GLN A 1 660 ? -14.483 12.812 -9.805 1.00 88.50 660 GLN A O 1
ATOM 5112 N N . TYR A 1 661 ? -16.372 11.748 -9.199 1.00 89.06 661 TYR A N 1
ATOM 5113 C CA . TYR A 1 661 ? -15.926 10.405 -9.572 1.00 89.06 661 TYR A CA 1
ATOM 5114 C C . TYR A 1 661 ? -16.895 9.762 -10.559 1.00 89.06 661 TYR A C 1
ATOM 5116 O O . TYR A 1 661 ? -18.072 9.564 -10.248 1.00 89.06 661 TYR A O 1
ATOM 5124 N N . ILE A 1 662 ? -16.383 9.401 -11.733 1.00 93.00 662 ILE A N 1
ATOM 5125 C CA . ILE A 1 662 ? -17.147 8.744 -12.791 1.00 93.00 662 ILE A CA 1
ATOM 5126 C C . ILE A 1 662 ? -16.367 7.521 -13.268 1.00 93.00 662 ILE A C 1
ATOM 5128 O O . ILE A 1 662 ? -15.327 7.668 -13.907 1.00 93.00 662 ILE A O 1
ATOM 5132 N N . ALA A 1 663 ? -16.898 6.330 -13.002 1.00 93.94 663 ALA A N 1
ATOM 5133 C CA . ALA A 1 663 ? -16.393 5.068 -13.529 1.00 93.94 663 ALA A CA 1
ATOM 5134 C C . ALA A 1 663 ? -17.465 4.376 -14.377 1.00 93.94 663 ALA A C 1
ATOM 5136 O O . ALA A 1 663 ? -18.533 3.997 -13.904 1.00 93.94 663 ALA A O 1
ATOM 5137 N N . LEU A 1 664 ? -17.175 4.231 -15.664 1.00 96.12 664 LEU A N 1
ATOM 5138 C CA . LEU A 1 664 ? -18.029 3.632 -16.689 1.00 96.12 664 LEU A CA 1
ATOM 5139 C C . LEU A 1 664 ? -17.285 2.530 -17.454 1.00 96.12 664 LEU A C 1
ATOM 5141 O O . LEU A 1 664 ? -17.797 2.036 -18.462 1.00 96.12 664 LEU A O 1
ATOM 5145 N N . GLY A 1 665 ? -16.081 2.165 -17.001 1.00 95.38 665 GLY A N 1
ATOM 5146 C CA . GLY A 1 665 ? -15.203 1.228 -17.686 1.00 95.38 665 GLY A CA 1
ATOM 5147 C C . GLY A 1 665 ? -15.862 -0.129 -17.959 1.00 95.38 665 GLY A C 1
ATOM 5148 O O . GLY A 1 665 ? -16.741 -0.548 -17.209 1.00 95.38 665 GLY A O 1
ATOM 5149 N N . GLN A 1 666 ? -15.451 -0.840 -19.011 1.00 95.88 666 GLN A N 1
ATOM 5150 C CA . GLN A 1 666 ? -15.978 -2.169 -19.374 1.00 95.88 666 GLN A CA 1
ATOM 5151 C C . GLN A 1 666 ? -17.509 -2.175 -19.545 1.00 95.88 666 GLN A C 1
ATOM 5153 O O . GLN A 1 666 ? -18.231 -2.867 -18.824 1.00 95.88 666 GLN A O 1
ATOM 5158 N N . ASN A 1 667 ? -17.993 -1.384 -20.500 1.00 98.38 667 ASN A N 1
ATOM 5159 C CA . ASN A 1 667 ? -19.400 -1.298 -20.898 1.00 98.38 667 ASN A CA 1
ATOM 5160 C C . ASN A 1 667 ? -19.521 -1.268 -22.436 1.00 98.38 667 ASN A C 1
ATOM 5162 O O . ASN A 1 667 ? -18.570 -1.541 -23.167 1.00 98.38 667 ASN A O 1
ATOM 5166 N N . GLU A 1 668 ? -20.714 -0.965 -22.943 1.00 98.25 668 GLU A N 1
ATOM 5167 C CA . GLU A 1 668 ? -21.039 -0.847 -24.367 1.00 98.25 668 GLU A CA 1
ATOM 5168 C C . GLU A 1 668 ? -21.401 0.610 -24.751 1.00 98.25 668 GLU A C 1
ATOM 5170 O O . GLU A 1 668 ? -22.126 0.841 -25.726 1.00 98.25 668 GLU A O 1
ATOM 5175 N N . PHE A 1 669 ? -20.938 1.616 -23.990 1.00 98.38 669 PHE A N 1
ATOM 5176 C CA . PHE A 1 669 ? -21.189 3.026 -24.310 1.00 98.38 669 PHE A CA 1
ATOM 5177 C C . PHE A 1 669 ? -20.534 3.408 -25.639 1.00 98.38 669 PHE A C 1
ATOM 5179 O O . PHE A 1 669 ? -19.471 2.907 -26.002 1.00 98.38 669 PHE A O 1
ATOM 5186 N N . SER A 1 670 ? -21.175 4.308 -26.379 1.00 97.62 670 SER A N 1
ATOM 5187 C CA . SER A 1 670 ? -20.779 4.697 -27.735 1.00 97.62 670 SER A CA 1
ATOM 5188 C C . SER A 1 670 ? -20.957 6.199 -27.971 1.00 97.62 670 SER A C 1
ATOM 5190 O O . SER A 1 670 ? -21.322 6.945 -27.065 1.00 97.62 670 SER A O 1
ATOM 5192 N N . GLY A 1 671 ? -20.698 6.669 -29.191 1.00 96.75 671 GLY A N 1
ATOM 5193 C CA . GLY A 1 671 ? -20.786 8.091 -29.530 1.00 96.75 671 GLY A CA 1
ATOM 5194 C C . GLY A 1 671 ? -19.475 8.824 -29.260 1.00 96.75 671 GLY A C 1
ATOM 5195 O O . GLY A 1 671 ? -18.409 8.222 -29.357 1.00 96.75 671 GLY A O 1
ATOM 5196 N N . VAL A 1 672 ? -19.547 10.125 -28.984 1.00 97.00 672 VAL A N 1
ATOM 5197 C CA . VAL A 1 672 ? -18.379 10.996 -28.763 1.00 97.00 672 VAL A CA 1
ATOM 5198 C C . VAL A 1 672 ? -18.379 11.556 -27.344 1.00 97.00 672 VAL A C 1
ATOM 5200 O O . VAL A 1 672 ? -19.428 11.605 -26.700 1.00 97.00 672 VAL A O 1
ATOM 5203 N N . LEU A 1 673 ? -17.220 12.020 -26.872 1.00 96.00 673 LEU A N 1
ATOM 5204 C CA . LEU A 1 673 ? -17.111 12.789 -25.629 1.00 96.00 673 LEU A CA 1
ATOM 5205 C C . LEU A 1 673 ? -17.896 14.113 -25.763 1.00 96.00 673 LEU A C 1
ATOM 5207 O O . LEU A 1 673 ? -17.551 14.928 -26.623 1.00 96.00 673 LEU A O 1
ATOM 5211 N N . PRO A 1 674 ? -18.968 14.341 -24.977 1.00 93.31 674 PRO A N 1
ATOM 5212 C CA . PRO A 1 674 ? -19.855 15.482 -25.182 1.00 93.31 674 PRO A CA 1
ATOM 5213 C C . PRO A 1 674 ? -19.287 16.780 -24.593 1.00 93.31 674 PRO A C 1
ATOM 5215 O O . PRO A 1 674 ? -18.671 16.786 -23.530 1.00 93.31 674 PRO A O 1
ATOM 5218 N N . GLU A 1 675 ? -19.590 17.918 -25.225 1.00 90.38 675 GLU A N 1
ATOM 5219 C CA . GLU A 1 675 ? -19.173 19.251 -24.750 1.00 90.38 675 GLU A CA 1
ATOM 5220 C C . GLU A 1 675 ? -19.712 19.581 -23.344 1.00 90.38 675 GLU A C 1
ATOM 5222 O O . GLU A 1 675 ? -19.088 20.324 -22.588 1.00 90.38 675 GLU A O 1
ATOM 5227 N N . SER A 1 676 ? -20.833 18.972 -22.942 1.00 88.19 676 SER A N 1
ATOM 5228 C CA . SER A 1 676 ? -21.425 19.160 -21.613 1.00 88.19 676 SER A CA 1
ATOM 5229 C C . SER A 1 676 ? -20.522 18.699 -20.460 1.00 88.19 676 SER A C 1
ATOM 5231 O O . SER A 1 676 ? -20.713 19.157 -19.337 1.00 88.19 676 SER A O 1
ATOM 5233 N N . MET A 1 677 ? -19.498 17.872 -20.723 1.00 90.50 677 MET A N 1
ATOM 5234 C CA . MET A 1 677 ? -18.452 17.534 -19.745 1.00 90.50 677 MET A CA 1
ATOM 5235 C C . MET A 1 677 ? -17.754 18.771 -19.172 1.00 90.50 677 MET A C 1
ATOM 5237 O O . MET A 1 677 ? -17.279 18.737 -18.040 1.00 90.50 677 MET A O 1
ATOM 5241 N N . ARG A 1 678 ? -17.728 19.879 -19.922 1.00 89.19 678 ARG A N 1
ATOM 5242 C CA . ARG A 1 678 ? -17.174 21.156 -19.465 1.00 89.19 678 ARG A CA 1
ATOM 5243 C C . ARG A 1 678 ? -17.843 21.681 -18.193 1.00 89.19 678 ARG A C 1
ATOM 5245 O O . ARG A 1 678 ? -17.212 22.384 -17.414 1.00 89.19 678 ARG A O 1
ATOM 5252 N N . ASN A 1 679 ? -19.088 21.289 -17.923 1.00 86.62 679 ASN A N 1
ATOM 5253 C CA . ASN A 1 679 ? -19.776 21.646 -16.680 1.00 86.62 679 ASN A CA 1
ATOM 5254 C C . ASN A 1 679 ? -19.092 21.072 -15.425 1.00 86.62 679 ASN A C 1
ATOM 5256 O O . ASN A 1 679 ? -19.348 21.559 -14.327 1.00 86.62 679 ASN A O 1
ATOM 5260 N N . LEU A 1 680 ? -18.240 20.052 -15.579 1.00 87.88 680 LEU A N 1
ATOM 5261 C CA . LEU A 1 680 ? -17.525 19.385 -14.490 1.00 87.88 680 LEU A CA 1
ATOM 5262 C C . LEU A 1 680 ? -16.072 19.856 -14.341 1.00 87.88 680 LEU A C 1
ATOM 5264 O O . LEU A 1 680 ? -15.357 19.339 -13.489 1.00 87.88 680 LEU A O 1
ATOM 5268 N N . GLU A 1 681 ? -15.634 20.834 -15.141 1.00 85.94 681 GLU A N 1
ATOM 5269 C CA . GLU A 1 681 ? -14.231 21.267 -15.256 1.00 85.94 681 GLU A CA 1
ATOM 5270 C C . GLU A 1 681 ? -13.569 21.585 -13.903 1.00 85.94 681 GLU A C 1
ATOM 5272 O O . GLU A 1 681 ? -12.380 21.342 -13.730 1.00 85.94 681 GLU A O 1
ATOM 5277 N N . GLN A 1 682 ? -14.335 22.089 -12.929 1.00 83.25 682 GLN A N 1
ATOM 5278 C CA . GLN A 1 682 ? -13.825 22.480 -11.608 1.00 83.25 682 GLN A CA 1
ATOM 5279 C C . GLN A 1 682 ? -13.873 21.354 -10.560 1.00 83.25 682 GLN A C 1
ATOM 5281 O O . GLN A 1 682 ? -13.140 21.409 -9.573 1.00 83.25 682 GLN A O 1
ATOM 5286 N N . ALA A 1 683 ? -14.728 20.346 -10.751 1.00 87.12 683 ALA A N 1
ATOM 5287 C CA . ALA A 1 683 ? -15.038 19.340 -9.733 1.00 87.12 683 ALA A CA 1
ATOM 5288 C C . ALA A 1 683 ? -14.527 17.933 -10.073 1.00 87.12 683 ALA A C 1
ATOM 5290 O O . ALA A 1 683 ? -14.238 17.167 -9.157 1.00 87.12 683 ALA A O 1
ATOM 5291 N N . LEU A 1 684 ? -14.415 17.583 -11.360 1.00 89.94 684 LEU A N 1
ATOM 5292 C CA . LEU A 1 684 ? -14.082 16.223 -11.780 1.00 89.94 684 LEU A CA 1
ATOM 5293 C C . LEU A 1 684 ? -12.651 15.856 -11.381 1.00 89.94 684 LEU A C 1
ATOM 5295 O O . LEU A 1 684 ? -11.693 16.514 -11.787 1.00 89.94 684 LEU A O 1
ATOM 5299 N N . MET A 1 685 ? -12.523 14.771 -10.624 1.00 89.00 685 MET A N 1
ATOM 5300 C CA . MET A 1 685 ? -11.243 14.248 -10.154 1.00 89.00 685 MET A CA 1
ATOM 5301 C C . MET A 1 685 ? -10.868 12.950 -10.855 1.00 89.00 685 MET A C 1
ATOM 5303 O O . MET A 1 685 ? -9.703 12.736 -11.186 1.00 89.00 685 MET A O 1
ATOM 5307 N N . ILE A 1 686 ? -11.839 12.065 -11.071 1.00 89.81 686 ILE A N 1
ATOM 5308 C CA . ILE A 1 686 ? -11.595 10.739 -11.634 1.00 89.81 686 ILE A CA 1
ATOM 5309 C C . ILE A 1 686 ? -12.590 10.494 -12.757 1.00 89.81 686 ILE A C 1
ATOM 5311 O O . ILE A 1 686 ? -13.804 10.537 -12.547 1.00 89.81 686 ILE A O 1
ATOM 5315 N N . LEU A 1 687 ? -12.050 10.215 -13.941 1.00 94.25 687 LEU A N 1
ATOM 5316 C CA . LEU A 1 687 ? -12.812 9.800 -15.105 1.00 94.25 687 LEU A CA 1
ATOM 5317 C C . LEU A 1 687 ? -12.240 8.500 -15.662 1.00 94.25 687 LEU A C 1
ATOM 5319 O O . LEU A 1 687 ? -11.152 8.491 -16.236 1.00 94.25 687 LEU A O 1
ATOM 5323 N N . ASP A 1 688 ? -13.014 7.429 -15.545 1.00 95.19 688 ASP A N 1
ATOM 5324 C CA . ASP A 1 688 ? -12.756 6.151 -16.195 1.00 95.19 688 ASP A CA 1
ATOM 5325 C C . ASP A 1 688 ? -13.897 5.798 -17.142 1.00 95.19 688 ASP A C 1
ATOM 5327 O O . ASP A 1 688 ? -15.031 5.573 -16.725 1.00 95.19 688 ASP A O 1
ATOM 5331 N N . ILE A 1 689 ? -13.588 5.744 -18.432 1.00 96.56 689 ILE A N 1
ATOM 5332 C CA . ILE A 1 689 ? -14.500 5.274 -19.481 1.00 96.56 689 ILE A CA 1
ATOM 5333 C C . ILE A 1 689 ? -13.835 4.199 -20.346 1.00 96.56 689 ILE A C 1
ATOM 5335 O O . ILE A 1 689 ? -14.170 4.024 -21.521 1.00 96.56 689 ILE A O 1
ATOM 5339 N N . SER A 1 690 ? -12.858 3.499 -19.775 1.00 96.69 690 SER A N 1
ATOM 5340 C CA . SER A 1 690 ? -12.071 2.480 -20.462 1.00 96.69 690 SER A CA 1
ATOM 5341 C C . SER A 1 690 ? -12.916 1.321 -21.002 1.00 96.69 690 SER A C 1
ATOM 5343 O O . SER A 1 690 ? -14.044 1.107 -20.571 1.00 96.69 690 SER A O 1
ATOM 5345 N N . ASP A 1 691 ? -12.395 0.554 -21.961 1.00 96.94 691 ASP A N 1
ATOM 5346 C CA . ASP A 1 691 ? -13.066 -0.635 -22.510 1.00 96.94 691 ASP A CA 1
ATOM 5347 C C . ASP A 1 691 ? -14.532 -0.349 -22.927 1.00 96.94 691 ASP A C 1
ATOM 5349 O O . ASP A 1 691 ? -15.462 -1.028 -22.490 1.00 96.94 691 ASP A O 1
ATOM 5353 N N . ASN A 1 692 ? -14.741 0.682 -23.748 1.00 98.56 692 ASN A N 1
ATOM 5354 C CA . ASN A 1 692 ? -16.041 1.052 -24.319 1.00 98.56 692 ASN A CA 1
ATOM 5355 C C . ASN A 1 692 ? -15.921 1.219 -25.849 1.00 98.56 692 ASN A C 1
ATOM 5357 O O . ASN A 1 692 ? -14.897 0.903 -26.456 1.00 98.56 692 ASN A O 1
ATOM 5361 N N . ASN A 1 693 ? -16.982 1.695 -26.502 1.00 98.12 693 ASN A N 1
ATOM 5362 C CA . ASN A 1 693 ? -17.032 1.949 -27.942 1.00 98.12 693 ASN A CA 1
ATOM 5363 C C . ASN A 1 693 ? -17.087 3.459 -28.267 1.00 98.12 693 ASN A C 1
ATOM 5365 O O . ASN A 1 693 ? -17.787 3.879 -29.193 1.00 98.12 693 ASN A O 1
ATOM 5369 N N . ILE A 1 694 ? -16.393 4.292 -27.480 1.00 98.31 694 ILE A N 1
ATOM 5370 C CA . ILE A 1 694 ? -16.347 5.750 -27.669 1.00 98.31 694 ILE A CA 1
ATOM 5371 C C . ILE A 1 694 ? -15.465 6.101 -28.872 1.00 98.31 694 ILE A C 1
ATOM 5373 O O . ILE A 1 694 ? -14.403 5.523 -29.077 1.00 98.31 694 ILE A O 1
ATOM 5377 N N . THR A 1 695 ? -15.915 7.062 -29.671 1.00 98.19 695 THR A N 1
ATOM 5378 C CA . THR A 1 695 ? -15.310 7.505 -30.934 1.00 98.19 695 THR A CA 1
ATOM 5379 C C . THR A 1 695 ? -15.028 9.010 -30.910 1.00 98.19 695 THR A C 1
ATOM 5381 O O . THR A 1 695 ? -15.375 9.706 -29.955 1.00 98.19 695 THR A O 1
ATOM 5384 N N . GLY A 1 696 ? -14.447 9.533 -31.991 1.00 97.69 696 GLY A N 1
ATOM 5385 C CA . GLY A 1 696 ? -14.180 10.963 -32.145 1.00 97.69 696 GLY A CA 1
ATOM 5386 C C . GLY A 1 696 ? -12.850 11.389 -31.529 1.00 97.69 696 GLY A C 1
ATOM 5387 O O . GLY A 1 696 ? -12.015 10.556 -31.179 1.00 97.69 696 GLY A O 1
ATOM 5388 N N . GLU A 1 697 ? -12.634 12.698 -31.466 1.00 97.69 697 GLU A N 1
ATOM 5389 C CA . GLU A 1 697 ? -11.410 13.282 -30.916 1.00 97.69 697 GLU A CA 1
ATOM 5390 C C . GLU A 1 697 ? -11.535 13.536 -29.413 1.00 97.69 697 GLU A C 1
ATOM 5392 O O . GLU A 1 697 ? -12.632 13.734 -28.888 1.00 97.69 697 GLU A O 1
ATOM 5397 N N . ILE A 1 698 ? -10.392 13.558 -28.726 1.00 96.50 698 ILE A N 1
ATOM 5398 C CA . ILE A 1 698 ? -10.296 13.967 -27.325 1.00 96.50 698 ILE A CA 1
ATOM 5399 C C . ILE A 1 698 ? -10.448 15.499 -27.245 1.00 96.50 698 ILE A C 1
ATOM 5401 O O . ILE A 1 698 ? -9.598 16.214 -27.781 1.00 96.50 698 ILE A O 1
ATOM 5405 N N . PRO A 1 699 ? -11.477 16.039 -26.562 1.00 94.06 699 PRO A N 1
ATOM 5406 C CA . PRO A 1 699 ? -11.659 17.482 -26.455 1.00 94.06 699 PRO A CA 1
ATOM 5407 C C . PRO A 1 699 ? -10.549 18.166 -25.647 1.00 94.06 699 PRO A C 1
ATOM 5409 O O . PRO A 1 699 ? -10.151 17.681 -24.587 1.00 94.06 699 PRO A O 1
ATOM 5412 N N . GLU A 1 700 ? -10.102 19.346 -26.093 1.00 90.94 700 GLU A N 1
ATOM 5413 C CA . GLU A 1 700 ? -9.003 20.086 -25.447 1.00 90.94 700 GLU A CA 1
ATOM 5414 C C . GLU A 1 700 ? -9.304 20.448 -23.983 1.00 90.94 700 GLU A C 1
ATOM 5416 O O . GLU A 1 700 ? -8.418 20.366 -23.136 1.00 90.94 700 GLU A O 1
ATOM 5421 N N . PHE A 1 701 ? -10.560 20.778 -23.660 1.00 89.38 701 PHE A N 1
ATOM 5422 C CA . PHE A 1 701 ? -10.959 21.177 -22.305 1.00 89.38 701 PHE A CA 1
ATOM 5423 C C . PHE A 1 701 ? -10.731 20.075 -21.258 1.00 89.38 701 PHE A C 1
ATOM 5425 O O . PHE A 1 701 ? -10.550 20.380 -20.083 1.00 89.38 701 PHE A O 1
ATOM 5432 N N . LEU A 1 702 ? -10.726 18.794 -21.653 1.00 90.50 702 LEU A N 1
ATOM 5433 C CA . LEU A 1 702 ? -10.500 17.679 -20.725 1.00 90.50 702 LEU A CA 1
ATOM 5434 C C . LEU A 1 702 ? -9.081 17.723 -20.150 1.00 90.50 702 LEU A C 1
ATOM 5436 O O . LEU A 1 702 ? -8.857 17.409 -18.986 1.00 90.50 702 LEU A O 1
ATOM 5440 N N . PHE A 1 703 ? -8.144 18.211 -20.960 1.00 89.25 703 PHE A N 1
ATOM 5441 C CA . PHE A 1 703 ? -6.755 18.446 -20.598 1.00 89.25 703 PHE A CA 1
ATOM 5442 C C . PHE A 1 703 ? -6.526 19.837 -19.987 1.00 89.25 703 PHE A C 1
ATOM 5444 O O . PHE A 1 703 ? -5.388 20.264 -19.813 1.00 89.25 703 PHE A O 1
ATOM 5451 N N . GLN A 1 704 ? -7.607 20.537 -19.637 1.00 87.31 704 GLN A N 1
ATOM 5452 C CA . GLN A 1 704 ? -7.574 21.817 -18.938 1.00 87.31 704 GLN A CA 1
ATOM 5453 C C . GLN A 1 704 ? -8.215 21.751 -17.541 1.00 87.31 704 GLN A C 1
ATOM 5455 O O . GLN A 1 704 ? -8.203 22.759 -16.835 1.00 87.31 704 GLN A O 1
ATOM 5460 N N . MET A 1 705 ? -8.730 20.588 -17.120 1.00 89.31 705 MET A N 1
ATOM 5461 C CA . MET A 1 705 ? -9.428 20.400 -15.842 1.00 89.31 705 MET A CA 1
ATOM 5462 C C . MET A 1 705 ? -8.443 20.311 -14.659 1.00 89.31 705 MET A C 1
ATOM 5464 O O . MET A 1 705 ? -7.772 19.290 -14.503 1.00 89.31 705 MET A O 1
ATOM 5468 N N . PRO A 1 706 ? -8.342 21.334 -13.790 1.00 87.88 706 PRO A N 1
ATOM 5469 C CA . PRO A 1 706 ? -7.277 21.402 -12.788 1.00 87.88 706 PRO A CA 1
ATOM 5470 C C . PRO A 1 706 ? -7.387 20.365 -11.666 1.00 87.88 706 PRO A C 1
ATOM 5472 O O . PRO A 1 706 ? -6.367 19.997 -11.085 1.00 87.88 706 PRO A O 1
ATOM 5475 N N . SER A 1 707 ? -8.601 19.893 -11.381 1.00 87.00 707 SER A N 1
ATOM 5476 C CA . SER A 1 707 ? -8.889 18.928 -10.313 1.00 87.00 707 SER A CA 1
ATOM 5477 C C . SER A 1 707 ? -8.674 17.469 -10.733 1.00 87.00 707 SER A C 1
ATOM 5479 O O . SER A 1 707 ? -8.743 16.586 -9.882 1.00 87.00 707 SER A O 1
ATOM 5481 N N . LEU A 1 708 ? -8.408 17.199 -12.018 1.00 89.50 708 LEU A N 1
ATOM 5482 C CA . LEU A 1 708 ? -8.322 15.841 -12.553 1.00 89.50 708 LEU A CA 1
ATOM 5483 C C . LEU A 1 708 ? -7.059 15.131 -12.045 1.00 89.50 708 LEU A C 1
ATOM 5485 O O . LEU A 1 708 ? -5.943 15.594 -12.267 1.00 89.50 708 LEU A O 1
ATOM 5489 N N . ILE A 1 709 ? -7.251 13.994 -11.382 1.00 88.44 709 ILE A N 1
ATOM 5490 C CA . ILE A 1 709 ? -6.211 13.135 -10.800 1.00 88.44 709 ILE A CA 1
ATOM 5491 C C . ILE A 1 709 ? -5.971 11.915 -11.688 1.00 88.44 709 ILE A C 1
ATOM 5493 O O . ILE A 1 709 ? -4.821 11.547 -11.943 1.00 88.44 709 ILE A O 1
ATOM 5497 N N . ALA A 1 710 ? -7.049 11.297 -12.173 1.00 90.94 710 ALA A N 1
ATOM 5498 C CA . ALA A 1 710 ? -6.981 10.111 -13.013 1.00 90.94 710 ALA A CA 1
ATOM 5499 C C . ALA A 1 710 ? -7.881 10.247 -14.241 1.00 90.94 710 ALA A C 1
ATOM 5501 O O . ALA A 1 710 ? -9.081 10.508 -14.125 1.00 90.94 710 ALA A O 1
ATOM 5502 N N . LEU A 1 711 ? -7.283 10.025 -15.410 1.00 94.75 711 LEU A N 1
ATOM 5503 C CA . LEU A 1 711 ? -7.961 9.984 -16.695 1.00 94.75 711 LEU A CA 1
ATOM 5504 C C . LEU A 1 711 ? -7.668 8.653 -17.387 1.00 94.75 711 LEU A C 1
ATOM 5506 O O . LEU A 1 711 ? -6.556 8.434 -17.866 1.00 94.75 711 LEU A O 1
ATOM 5510 N N . ASN A 1 712 ? -8.675 7.783 -17.456 1.00 96.00 712 ASN A N 1
ATOM 5511 C CA . ASN A 1 712 ? -8.589 6.485 -18.113 1.00 96.00 712 ASN A CA 1
ATOM 5512 C C . ASN A 1 712 ? -9.567 6.409 -19.298 1.00 96.00 712 ASN A C 1
ATOM 5514 O O . ASN A 1 712 ? -10.781 6.280 -19.133 1.00 96.00 712 ASN A O 1
ATOM 5518 N N . LEU A 1 713 ? -9.016 6.504 -20.509 1.00 97.75 713 LEU A N 1
ATOM 5519 C CA . LEU A 1 713 ? -9.725 6.416 -21.790 1.00 97.75 713 LEU A CA 1
ATOM 5520 C C . LEU A 1 713 ? -9.344 5.151 -22.578 1.00 97.75 713 LEU A C 1
ATOM 5522 O O . LEU A 1 713 ? -9.632 5.047 -23.778 1.00 97.75 713 LEU A O 1
ATOM 5526 N N . ARG A 1 714 ? -8.671 4.200 -21.923 1.00 97.00 714 ARG A N 1
ATOM 5527 C CA . ARG A 1 714 ? -8.099 3.003 -22.539 1.00 97.00 714 ARG A CA 1
ATOM 5528 C C . ARG A 1 714 ? -9.107 2.226 -23.382 1.00 97.00 714 ARG A C 1
ATOM 5530 O O . ARG A 1 714 ? -10.258 2.070 -22.992 1.00 97.00 714 ARG A O 1
ATOM 5537 N N . LYS A 1 715 ? -8.645 1.637 -24.485 1.00 97.19 715 LYS A N 1
ATOM 5538 C CA . LYS A 1 715 ? -9.387 0.654 -25.289 1.00 97.19 715 LYS A CA 1
ATOM 5539 C C . LYS A 1 715 ? -10.769 1.155 -25.706 1.00 97.19 715 LYS A C 1
ATOM 5541 O O . LYS A 1 715 ? -11.798 0.558 -25.394 1.00 97.19 715 LYS A O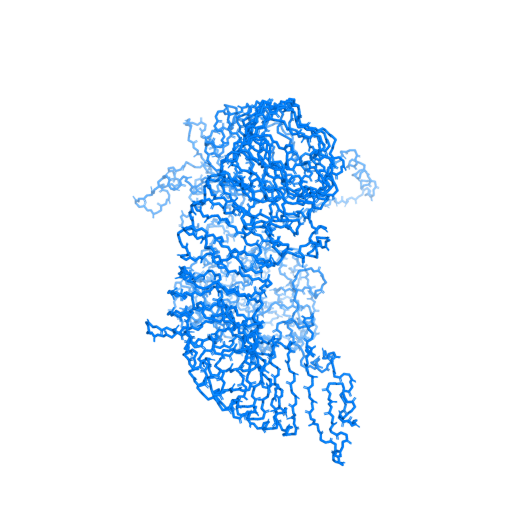 1
ATOM 5546 N N . ASN A 1 716 ? -10.740 2.266 -26.425 1.00 98.62 716 ASN A N 1
ATOM 5547 C CA . ASN A 1 716 ? -11.866 2.856 -27.130 1.00 98.62 716 ASN A CA 1
ATOM 5548 C C . ASN A 1 716 ? -11.504 2.980 -28.624 1.00 98.62 716 ASN A C 1
ATOM 5550 O O . ASN A 1 716 ? -10.561 2.360 -29.114 1.00 98.62 716 ASN A O 1
ATOM 5554 N N . SER A 1 717 ? -12.280 3.756 -29.375 1.00 98.25 717 SER A N 1
ATOM 5555 C CA . SER A 1 717 ? -12.025 4.099 -30.777 1.00 98.25 717 SER A CA 1
ATOM 5556 C C . SER A 1 717 ? -11.726 5.595 -30.955 1.00 98.25 717 SER A C 1
ATOM 5558 O O . SER A 1 717 ? -12.141 6.200 -31.946 1.00 98.25 717 SER A O 1
ATOM 5560 N N . LEU A 1 718 ? -11.033 6.212 -29.991 1.00 98.50 718 LEU A N 1
ATOM 5561 C CA . LEU A 1 718 ? -10.660 7.629 -30.049 1.00 98.50 718 LEU A CA 1
ATOM 5562 C C . LEU A 1 718 ? -9.574 7.866 -31.103 1.00 98.50 718 LEU A C 1
ATOM 5564 O O . LEU A 1 718 ? -8.667 7.052 -31.265 1.00 98.50 718 LEU A O 1
ATOM 5568 N N . GLN A 1 719 ? -9.658 8.991 -31.806 1.00 97.81 719 GLN A N 1
ATOM 5569 C CA . GLN A 1 719 ? -8.766 9.364 -32.907 1.00 97.81 719 GLN A CA 1
ATOM 5570 C C . GLN A 1 719 ? -8.237 10.798 -32.754 1.00 97.81 719 GLN A C 1
ATOM 5572 O O . GLN A 1 719 ? -8.646 11.534 -31.859 1.00 97.81 719 GLN A O 1
ATOM 5577 N N . GLY A 1 720 ? -7.350 11.209 -33.663 1.00 97.69 720 GLY A N 1
ATOM 5578 C CA . GLY A 1 720 ? -6.761 12.550 -33.662 1.00 97.69 720 GLY A CA 1
ATOM 5579 C C . GLY A 1 720 ? -5.560 12.683 -32.715 1.00 97.69 720 GLY A C 1
ATOM 5580 O O . GLY A 1 720 ? -5.111 11.687 -32.139 1.00 97.69 720 GLY A O 1
ATOM 5581 N N . PRO A 1 721 ? -4.985 13.892 -32.599 1.00 97.19 721 PRO A N 1
ATOM 5582 C CA . PRO A 1 721 ? -3.810 14.128 -31.773 1.00 97.19 721 PRO A CA 1
ATOM 5583 C C . PRO A 1 721 ? -4.142 14.242 -30.283 1.00 97.19 721 PRO A C 1
ATOM 5585 O O . PRO A 1 721 ? -5.224 14.685 -29.905 1.00 97.19 721 PRO A O 1
ATOM 5588 N N . ILE A 1 722 ? -3.162 13.928 -29.430 1.00 96.38 722 ILE A N 1
ATOM 5589 C CA . ILE A 1 722 ? -3.238 14.245 -27.997 1.00 96.38 722 ILE A CA 1
ATOM 5590 C C . ILE A 1 722 ? -3.224 15.783 -27.831 1.00 96.38 722 ILE A C 1
ATOM 5592 O O . ILE A 1 722 ? -2.340 16.441 -28.398 1.00 96.38 722 ILE A O 1
ATOM 5596 N N . PRO A 1 723 ? -4.166 16.381 -27.071 1.00 94.00 723 PRO A N 1
ATOM 5597 C CA . PRO A 1 723 ? -4.195 17.821 -26.823 1.00 94.00 723 PRO A CA 1
ATOM 5598 C C . PRO A 1 723 ? -2.885 18.361 -26.231 1.00 94.00 723 PRO A C 1
ATOM 5600 O O . PRO A 1 723 ? -2.278 17.754 -25.353 1.00 94.00 723 PRO A O 1
ATOM 5603 N N . LYS A 1 724 ? -2.440 19.527 -26.716 1.00 87.38 724 LYS A N 1
ATOM 5604 C CA . LYS A 1 724 ? -1.121 20.098 -26.374 1.00 87.38 724 LYS A CA 1
ATOM 5605 C C . LYS A 1 724 ? -1.139 21.061 -25.186 1.00 87.38 724 LYS A C 1
ATOM 5607 O O . LYS A 1 724 ? -0.085 21.346 -24.622 1.00 87.38 724 LYS A O 1
ATOM 5612 N N . ASN A 1 725 ? -2.303 21.604 -24.837 1.00 79.62 725 ASN A N 1
ATOM 5613 C CA . ASN A 1 725 ? -2.435 22.604 -23.785 1.00 79.62 725 ASN A CA 1
ATOM 5614 C C . ASN A 1 725 ? -2.716 21.925 -22.441 1.00 79.62 725 ASN A C 1
ATOM 5616 O O . ASN A 1 725 ? -3.857 21.599 -22.142 1.00 79.62 725 ASN A O 1
ATOM 5620 N N . LEU A 1 726 ? -1.651 21.707 -21.669 1.00 79.38 726 LEU A N 1
ATOM 5621 C CA . LEU A 1 726 ? -1.653 20.950 -20.407 1.00 79.38 726 LEU A CA 1
ATOM 5622 C C . LEU A 1 726 ? -1.358 21.834 -19.191 1.00 79.38 726 LEU A C 1
ATOM 5624 O O . LEU A 1 726 ? -1.082 21.340 -18.100 1.00 79.38 726 LEU A O 1
ATOM 5628 N N . THR A 1 727 ? -1.363 23.154 -19.392 1.00 65.31 727 THR A N 1
ATOM 5629 C CA . THR A 1 727 ? -0.826 24.136 -18.438 1.00 65.31 727 THR A CA 1
ATOM 5630 C C . THR A 1 727 ? -1.563 24.168 -17.100 1.00 65.31 727 THR A C 1
ATOM 5632 O O . THR A 1 727 ? -1.007 24.660 -16.123 1.00 65.31 727 THR A O 1
ATOM 5635 N N . THR A 1 728 ? -2.782 23.628 -17.038 1.00 75.19 728 THR A N 1
ATOM 5636 C CA . THR A 1 728 ? -3.646 23.664 -15.855 1.00 75.19 728 THR A CA 1
ATOM 5637 C C . THR A 1 728 ? -3.842 22.307 -15.173 1.00 75.19 728 THR A C 1
ATOM 5639 O O . THR A 1 728 ? -4.454 22.282 -14.111 1.00 75.19 728 THR A O 1
ATOM 5642 N N . LEU A 1 729 ? -3.311 21.194 -15.706 1.00 81.00 729 LEU A N 1
ATOM 5643 C CA . LEU A 1 729 ? -3.436 19.848 -15.110 1.00 81.00 729 LEU A CA 1
ATOM 5644 C C . LEU A 1 729 ? -2.466 19.657 -13.941 1.00 81.00 729 LEU A C 1
ATOM 5646 O O . LEU A 1 729 ? -1.473 18.936 -14.031 1.00 81.00 729 LEU A O 1
ATOM 5650 N N . TYR A 1 730 ? -2.722 20.335 -12.830 1.00 81.75 730 TYR A N 1
ATOM 5651 C CA . TYR A 1 730 ? -1.805 20.308 -11.694 1.00 81.75 730 TYR A CA 1
ATOM 5652 C C . TYR A 1 730 ? -1.853 18.990 -10.917 1.00 81.75 730 TYR A C 1
ATOM 5654 O O . TYR A 1 730 ? -0.816 18.555 -10.419 1.00 81.75 730 TYR A O 1
ATOM 5662 N N . SER A 1 731 ? -3.026 18.357 -10.840 1.00 84.12 731 SER A N 1
ATOM 5663 C CA . SER A 1 731 ? -3.264 17.189 -9.984 1.00 84.12 731 SER A CA 1
ATOM 5664 C C . SER A 1 731 ? -3.128 15.835 -10.683 1.00 84.12 731 SER A C 1
ATOM 5666 O O . SER A 1 731 ? -3.202 14.810 -10.007 1.00 84.12 731 SER A O 1
ATOM 5668 N N . LEU A 1 732 ? -2.928 15.806 -12.006 1.00 89.81 732 LEU A N 1
ATOM 5669 C CA . LEU A 1 732 ? -2.974 14.565 -12.780 1.00 89.81 732 LEU A CA 1
ATOM 5670 C C . LEU A 1 732 ? -1.796 13.645 -12.431 1.00 89.81 732 LEU A C 1
ATOM 5672 O O . LEU A 1 732 ? -0.634 14.042 -12.518 1.00 89.81 732 LEU A O 1
ATOM 5676 N N . GLN A 1 733 ? -2.115 12.405 -12.068 1.00 89.38 733 GLN A N 1
ATOM 5677 C CA . GLN A 1 733 ? -1.164 11.356 -11.684 1.00 89.38 733 GLN A CA 1
ATOM 5678 C C . GLN A 1 733 ? -1.279 10.126 -12.586 1.00 89.38 733 GLN A C 1
ATOM 5680 O O . GLN A 1 733 ? -0.274 9.477 -12.875 1.00 89.38 733 GLN A O 1
ATOM 5685 N N . ILE A 1 734 ? -2.494 9.823 -13.046 1.00 92.06 734 ILE A N 1
ATOM 5686 C CA . ILE A 1 734 ? -2.790 8.664 -13.886 1.00 92.06 734 ILE A CA 1
ATOM 5687 C C . ILE A 1 734 ? -3.339 9.152 -15.222 1.00 92.06 734 ILE A C 1
ATOM 5689 O O . ILE A 1 734 ? -4.397 9.783 -15.270 1.00 92.06 734 ILE A O 1
ATOM 5693 N N . LEU A 1 735 ? -2.634 8.829 -16.305 1.00 95.38 735 LEU A N 1
ATOM 5694 C CA . LEU A 1 735 ? -3.106 9.048 -17.667 1.00 95.38 735 LEU A CA 1
ATOM 5695 C C . LEU A 1 735 ? -2.974 7.757 -18.474 1.00 95.38 735 LEU A C 1
ATOM 5697 O O . LEU A 1 735 ? -1.865 7.360 -18.829 1.00 95.38 735 LEU A O 1
ATOM 5701 N N . ASP A 1 736 ? -4.108 7.136 -18.785 1.00 96.75 736 ASP A N 1
ATOM 5702 C CA . ASP A 1 736 ? -4.180 5.948 -19.634 1.00 96.75 736 ASP A CA 1
ATOM 5703 C C . ASP A 1 736 ? -5.005 6.255 -20.887 1.00 96.75 736 ASP A C 1
ATOM 5705 O O . ASP A 1 736 ? -6.228 6.404 -20.842 1.00 96.75 736 ASP A O 1
ATOM 5709 N N . LEU A 1 737 ? -4.314 6.381 -22.018 1.00 97.94 737 LEU A N 1
ATOM 5710 C CA . LEU A 1 737 ? -4.900 6.574 -23.345 1.00 97.94 737 LEU A CA 1
ATOM 5711 C C . LEU A 1 737 ? -4.658 5.359 -24.250 1.00 97.94 737 LEU A C 1
ATOM 5713 O O . LEU A 1 737 ? -4.823 5.442 -25.474 1.00 97.94 737 LEU A O 1
ATOM 5717 N N . SER A 1 738 ? -4.228 4.239 -23.672 1.00 97.69 738 SER A N 1
ATOM 5718 C CA . SER A 1 738 ? -3.743 3.090 -24.424 1.00 97.69 738 SER A CA 1
ATOM 5719 C C . SER A 1 738 ? -4.831 2.427 -25.272 1.00 97.69 738 SER A C 1
ATOM 5721 O O . SER A 1 738 ? -6.026 2.538 -24.997 1.00 97.69 738 SER A O 1
ATOM 5723 N N . SER A 1 739 ? -4.433 1.695 -26.314 1.00 97.62 739 SER A N 1
ATOM 5724 C CA . SER A 1 739 ? -5.349 0.941 -27.185 1.00 97.62 739 SER A CA 1
ATOM 5725 C C . SER A 1 739 ? -6.426 1.808 -27.855 1.00 97.62 739 SER A C 1
ATOM 5727 O O . SER A 1 739 ? -7.610 1.492 -27.794 1.00 97.62 739 SER A O 1
ATOM 5729 N N . ASN A 1 740 ? -6.024 2.901 -28.497 1.00 98.69 740 ASN A N 1
ATOM 5730 C CA . ASN A 1 740 ? -6.901 3.771 -29.287 1.00 98.69 740 ASN A CA 1
ATOM 5731 C C . ASN A 1 740 ? -6.317 3.970 -30.706 1.00 98.69 740 ASN A C 1
ATOM 5733 O O . ASN A 1 740 ? -5.385 3.282 -31.124 1.00 98.69 740 ASN A O 1
ATOM 5737 N N . TYR A 1 741 ? -6.872 4.904 -31.480 1.00 98.44 741 TYR A N 1
ATOM 5738 C CA . TYR A 1 741 ? -6.377 5.304 -32.803 1.00 98.44 741 TYR A CA 1
ATOM 5739 C C . TYR A 1 741 ? -5.737 6.706 -32.780 1.00 98.44 741 TYR A C 1
ATOM 5741 O O . TYR A 1 741 ? -5.795 7.436 -33.775 1.00 98.44 741 TYR A O 1
ATOM 5749 N N . LEU A 1 742 ? -5.150 7.112 -31.646 1.00 98.50 742 LEU A N 1
ATOM 5750 C CA . LEU A 1 742 ? -4.539 8.435 -31.489 1.00 98.50 742 LEU A CA 1
ATOM 5751 C C . LEU A 1 742 ? -3.294 8.563 -32.366 1.00 98.50 742 LEU A C 1
ATOM 5753 O O . LEU A 1 742 ? -2.494 7.636 -32.456 1.00 98.50 742 LEU A O 1
ATOM 5757 N N . ASN A 1 743 ? -3.118 9.717 -33.005 1.00 97.88 743 ASN A N 1
ATOM 5758 C CA . ASN A 1 743 ? -2.038 9.968 -33.959 1.00 97.88 743 ASN A CA 1
ATOM 5759 C C . ASN A 1 743 ? -1.297 11.282 -33.655 1.00 97.88 743 ASN A C 1
ATOM 5761 O O . ASN A 1 743 ? -1.471 11.890 -32.603 1.00 97.88 743 ASN A O 1
ATOM 5765 N N . GLY A 1 744 ? -0.424 11.721 -34.562 1.00 97.19 744 GLY A N 1
ATOM 5766 C CA . GLY A 1 744 ? 0.375 12.929 -34.353 1.00 97.19 744 GLY A CA 1
ATOM 5767 C C . GLY A 1 744 ? 1.535 12.703 -33.382 1.00 97.19 744 GLY A C 1
ATOM 5768 O O . GLY A 1 744 ? 1.991 11.574 -33.216 1.00 97.19 744 GLY A O 1
ATOM 5769 N N . GLN A 1 745 ? 2.061 13.787 -32.814 1.00 96.81 745 GLN A N 1
ATOM 5770 C CA . GLN A 1 745 ? 3.212 13.757 -31.906 1.00 96.81 745 GLN A CA 1
ATOM 5771 C C . GLN A 1 745 ? 2.779 13.743 -30.444 1.00 96.81 745 GLN A C 1
ATOM 5773 O O . GLN A 1 745 ? 1.776 14.366 -30.092 1.00 96.81 745 GLN A O 1
ATOM 5778 N N . VAL A 1 746 ? 3.579 13.092 -29.598 1.00 96.12 746 VAL A N 1
ATOM 5779 C CA . VAL A 1 746 ? 3.437 13.163 -28.140 1.00 96.12 746 VAL A CA 1
ATOM 5780 C C . VAL A 1 746 ? 3.753 14.596 -27.677 1.00 96.12 746 VAL A C 1
ATOM 5782 O O . VAL A 1 746 ? 4.824 15.100 -28.010 1.00 96.12 746 VAL A O 1
ATOM 5785 N N . PRO A 1 747 ? 2.857 15.289 -26.949 1.00 94.44 747 PRO A N 1
ATOM 5786 C CA . PRO A 1 747 ? 3.107 16.663 -26.521 1.00 94.44 747 PRO A CA 1
ATOM 5787 C C . PRO A 1 747 ? 4.225 16.778 -25.476 1.00 94.44 747 PRO A C 1
ATOM 5789 O O . PRO A 1 747 ? 4.135 16.188 -24.400 1.00 94.44 747 PRO A O 1
ATOM 5792 N N . ASP A 1 748 ? 5.213 17.641 -25.732 1.00 92.00 748 ASP A N 1
ATOM 5793 C CA . ASP A 1 748 ? 6.314 17.929 -24.796 1.00 92.00 748 ASP A CA 1
ATOM 5794 C C . ASP A 1 748 ? 5.829 18.384 -23.410 1.00 92.00 748 ASP A C 1
ATOM 5796 O O . ASP A 1 748 ? 6.474 18.112 -22.396 1.00 92.00 748 ASP A O 1
ATOM 5800 N N . ALA A 1 749 ? 4.683 19.066 -23.344 1.00 90.38 749 ALA A N 1
ATOM 5801 C CA . ALA A 1 749 ? 4.126 19.590 -22.101 1.00 90.38 749 ALA A CA 1
ATOM 5802 C C . ALA A 1 749 ? 3.686 18.493 -21.106 1.00 90.38 749 ALA A C 1
ATOM 5804 O O . ALA A 1 749 ? 3.575 18.789 -19.918 1.00 90.38 749 ALA A O 1
ATOM 5805 N N . LEU A 1 750 ? 3.512 17.229 -21.534 1.00 90.44 750 LEU A N 1
ATOM 5806 C CA . LEU A 1 750 ? 3.234 16.110 -20.615 1.00 90.44 750 LEU A CA 1
ATOM 5807 C C . LEU A 1 750 ? 4.366 15.925 -19.597 1.00 90.44 750 LEU A C 1
ATOM 5809 O O . LEU A 1 750 ? 4.105 15.672 -18.426 1.00 90.44 750 LEU A O 1
ATOM 5813 N N . GLY A 1 751 ? 5.615 16.164 -20.015 1.00 89.12 751 GLY A N 1
ATOM 5814 C CA . GLY A 1 751 ? 6.788 16.087 -19.142 1.00 89.12 751 GLY A CA 1
ATOM 5815 C C . GLY A 1 751 ? 6.817 17.118 -18.003 1.00 89.12 751 GLY A C 1
ATOM 5816 O O . GLY A 1 751 ? 7.690 17.053 -17.142 1.00 89.12 751 GLY A O 1
ATOM 5817 N N . GLN A 1 752 ? 5.888 18.081 -18.004 1.00 87.31 752 GLN A N 1
ATOM 5818 C CA . GLN A 1 752 ? 5.805 19.187 -17.043 1.00 87.31 752 GLN A CA 1
ATOM 5819 C C . GLN A 1 752 ? 4.546 19.125 -16.162 1.00 87.31 752 GLN A C 1
ATOM 5821 O O . GLN A 1 752 ? 4.323 20.022 -15.348 1.00 87.31 752 GLN A O 1
ATOM 5826 N N . VAL A 1 753 ? 3.717 18.086 -16.306 1.00 87.88 753 VAL A N 1
ATOM 5827 C CA . VAL A 1 753 ? 2.498 17.897 -15.506 1.00 87.88 753 VAL A CA 1
ATOM 5828 C C . VAL A 1 753 ? 2.874 17.726 -14.034 1.00 87.88 753 VAL A C 1
ATOM 5830 O O . VAL A 1 753 ? 3.551 16.770 -13.656 1.00 87.88 753 VAL A O 1
ATOM 5833 N N . ARG A 1 754 ? 2.447 18.667 -13.183 1.00 84.69 754 ARG A N 1
ATOM 5834 C CA . ARG A 1 754 ? 2.966 18.806 -11.812 1.00 84.69 754 ARG A CA 1
ATOM 5835 C C . ARG A 1 754 ? 2.760 17.551 -10.959 1.00 84.69 754 ARG A C 1
ATOM 5837 O O . ARG A 1 754 ? 3.705 17.149 -10.284 1.00 84.69 754 ARG A O 1
ATOM 5844 N N . GLY A 1 755 ? 1.593 16.910 -11.044 1.00 81.38 755 GLY A N 1
ATOM 5845 C CA . GLY A 1 755 ? 1.293 15.668 -10.320 1.00 81.38 755 GLY A CA 1
ATOM 5846 C C . GLY A 1 755 ? 2.198 14.487 -10.701 1.00 81.38 755 GLY A C 1
ATOM 5847 O O . GLY A 1 755 ? 2.460 13.623 -9.868 1.00 81.38 755 GLY A O 1
ATOM 5848 N N . MET A 1 756 ? 2.755 14.486 -11.918 1.00 88.38 756 MET A N 1
ATOM 5849 C CA . MET A 1 756 ? 3.733 13.495 -12.388 1.00 88.38 756 MET A CA 1
ATOM 5850 C C . MET A 1 756 ? 5.189 13.900 -12.094 1.00 88.38 756 MET A C 1
ATOM 5852 O O . MET A 1 756 ? 6.064 13.040 -11.990 1.00 88.38 756 MET A O 1
ATOM 5856 N N . VAL A 1 757 ? 5.465 15.199 -11.930 1.00 86.00 757 VAL A N 1
ATOM 5857 C CA . VAL A 1 757 ? 6.791 15.739 -11.580 1.00 86.00 757 VAL A CA 1
ATOM 5858 C C . VAL A 1 757 ? 7.073 15.570 -10.086 1.00 86.00 757 VAL A C 1
ATOM 5860 O O . VAL A 1 757 ? 8.069 14.953 -9.716 1.00 86.00 757 VAL A O 1
ATOM 5863 N N . ASN A 1 758 ? 6.202 16.086 -9.214 1.00 77.12 758 ASN A N 1
ATOM 5864 C CA . ASN A 1 758 ? 6.397 16.065 -7.764 1.00 77.12 758 ASN A CA 1
ATOM 5865 C C . ASN A 1 758 ? 5.077 15.825 -7.018 1.00 77.12 758 ASN A C 1
ATOM 5867 O O . ASN A 1 758 ? 4.254 16.731 -6.901 1.00 77.12 758 ASN A O 1
ATOM 5871 N N . ASN A 1 759 ? 4.921 14.630 -6.444 1.00 65.50 759 ASN A N 1
ATOM 5872 C CA . ASN A 1 759 ? 3.743 14.278 -5.647 1.00 65.50 759 ASN A CA 1
ATOM 5873 C C . ASN A 1 759 ? 3.883 14.649 -4.144 1.00 65.50 759 ASN A C 1
ATOM 5875 O O . ASN A 1 759 ? 2.893 14.689 -3.422 1.00 65.50 759 ASN A O 1
ATOM 5879 N N . SER A 1 760 ? 5.089 14.981 -3.646 1.00 56.94 760 SER A N 1
ATOM 5880 C CA . SER A 1 760 ? 5.363 15.205 -2.203 1.00 56.94 760 SER A CA 1
ATOM 5881 C C . SER A 1 760 ? 4.641 16.408 -1.571 1.00 56.94 760 SER A C 1
ATOM 5883 O O . SER A 1 760 ? 4.229 16.335 -0.417 1.00 56.94 760 SER A O 1
ATOM 5885 N N . GLU A 1 761 ? 4.425 17.503 -2.310 1.00 48.53 761 GLU A N 1
ATOM 5886 C CA . GLU A 1 761 ? 3.672 18.673 -1.812 1.00 48.53 761 GLU A CA 1
ATOM 5887 C C . GLU A 1 761 ? 2.160 18.401 -1.726 1.00 48.53 761 GLU A C 1
ATOM 5889 O O . GLU A 1 761 ? 1.439 19.050 -0.962 1.00 48.53 761 GLU A O 1
ATOM 5894 N N . TYR A 1 762 ? 1.675 17.420 -2.489 1.00 49.03 762 TYR A N 1
ATOM 5895 C CA . TYR A 1 762 ? 0.270 17.038 -2.517 1.00 49.03 762 TYR A CA 1
ATOM 5896 C C . TYR A 1 762 ? -0.082 16.107 -1.345 1.00 49.03 762 TYR A C 1
ATOM 5898 O O . TYR A 1 762 ? -1.185 16.207 -0.827 1.00 49.03 762 TYR A O 1
ATOM 5906 N N . TYR A 1 763 ? 0.869 15.325 -0.807 1.00 47.88 763 TYR A N 1
ATOM 5907 C CA . TYR A 1 763 ? 0.683 14.548 0.438 1.00 47.88 763 TYR A CA 1
ATOM 5908 C C . TYR A 1 763 ? 0.231 15.404 1.635 1.00 47.88 763 TYR A C 1
ATOM 5910 O O . TYR A 1 763 ? -0.516 14.922 2.479 1.00 47.88 763 TYR A O 1
ATOM 5918 N N . ASN A 1 764 ? 0.655 16.673 1.698 1.00 38.12 764 ASN A N 1
ATOM 5919 C CA . ASN A 1 764 ? 0.353 17.581 2.815 1.00 38.12 764 ASN A CA 1
ATOM 5920 C C . ASN A 1 764 ? -0.840 18.515 2.557 1.00 38.12 764 ASN A C 1
ATOM 5922 O O . ASN A 1 764 ? -1.306 19.179 3.480 1.00 38.12 764 ASN A O 1
ATOM 5926 N N . SER A 1 765 ? -1.299 18.613 1.306 1.00 41.62 765 SER A N 1
ATOM 5927 C CA . SER A 1 765 ? -2.395 19.498 0.888 1.00 41.62 765 SER A CA 1
ATOM 5928 C C . SER A 1 765 ? -3.578 18.754 0.274 1.00 41.62 765 SER A C 1
ATOM 5930 O O . SER A 1 765 ? -4.592 19.392 -0.009 1.00 41.62 765 SER A O 1
ATOM 5932 N N . PHE A 1 766 ? -3.481 17.425 0.114 1.00 45.72 766 PHE A N 1
ATOM 5933 C CA . PHE A 1 766 ? -4.623 16.564 -0.154 1.00 45.72 766 PHE A CA 1
ATOM 5934 C C . PHE A 1 766 ? -5.631 16.832 0.954 1.00 45.72 766 PHE A C 1
ATOM 5936 O O . PHE A 1 766 ? -5.336 16.579 2.128 1.00 45.72 766 PHE A O 1
ATOM 5943 N N . PRO A 1 767 ? -6.809 17.364 0.632 1.00 41.59 767 PRO A N 1
ATOM 5944 C CA . PRO A 1 767 ? -7.821 17.546 1.637 1.00 41.59 767 PRO A CA 1
ATOM 5945 C C . PRO A 1 767 ? -8.340 16.134 1.888 1.00 41.59 767 PRO A C 1
ATOM 5947 O O . PRO A 1 767 ? -9.236 15.667 1.194 1.00 41.59 767 PRO A O 1
ATOM 5950 N N . PHE A 1 768 ? -7.770 15.433 2.871 1.00 41.84 768 PHE A N 1
ATOM 5951 C CA . PHE A 1 768 ? -8.425 14.265 3.465 1.00 41.84 768 PHE A CA 1
ATOM 5952 C C . PHE A 1 768 ? -9.879 14.635 3.847 1.00 41.84 768 PHE A C 1
ATOM 5954 O O . PHE A 1 768 ? -10.784 13.827 3.693 1.00 41.84 768 PHE A O 1
ATOM 5961 N N . GLN A 1 769 ? -10.126 15.921 4.139 1.00 40.53 769 GLN A N 1
ATOM 5962 C CA . GLN A 1 769 ? -11.443 16.536 4.335 1.00 40.53 769 GLN A CA 1
ATOM 5963 C C . GLN A 1 769 ? -12.364 16.634 3.096 1.00 40.53 769 GLN A C 1
ATOM 5965 O O . GLN A 1 769 ? -13.546 16.917 3.264 1.00 40.53 769 GLN A O 1
ATOM 5970 N N . LEU A 1 770 ? -11.899 16.441 1.851 1.00 43.59 770 LEU A N 1
ATOM 5971 C CA . LEU A 1 770 ? -12.790 16.457 0.668 1.00 43.59 770 LEU A CA 1
ATOM 5972 C C . LEU A 1 770 ? -13.554 15.141 0.483 1.00 43.59 770 LEU A C 1
ATOM 5974 O O . LEU A 1 770 ? -14.557 15.124 -0.230 1.00 43.59 770 LEU A O 1
ATOM 5978 N N . PHE A 1 771 ? -13.114 14.080 1.163 1.00 44.94 771 PHE A N 1
ATOM 5979 C CA . PHE A 1 771 ? -13.790 12.786 1.220 1.00 44.94 771 PHE A CA 1
ATOM 5980 C C . PHE A 1 771 ? -14.497 12.535 2.566 1.00 44.94 771 PHE A C 1
ATOM 5982 O O . PHE A 1 771 ? -15.217 11.553 2.673 1.00 44.94 771 PHE A O 1
ATOM 5989 N N . ASP A 1 772 ? -14.415 13.456 3.540 1.00 37.75 772 ASP A N 1
ATOM 5990 C CA . ASP A 1 772 ? -15.050 13.370 4.881 1.00 37.75 772 ASP A CA 1
ATOM 5991 C C . ASP A 1 772 ? -16.596 13.296 4.866 1.00 37.75 772 ASP A C 1
ATOM 5993 O O . ASP A 1 772 ? -17.235 13.174 5.909 1.00 37.75 772 ASP A O 1
ATOM 5997 N N . GLY A 1 773 ? -17.228 13.402 3.693 1.00 38.81 773 GLY A N 1
ATOM 5998 C CA . GLY A 1 773 ? -18.673 13.214 3.517 1.00 38.81 773 GLY A CA 1
ATOM 5999 C C . GLY A 1 773 ? -19.071 11.843 2.968 1.00 38.81 773 GLY A C 1
ATOM 6000 O O . GLY A 1 773 ? -20.264 11.558 2.882 1.00 38.81 773 GLY A O 1
ATOM 6001 N N . ILE A 1 774 ? -18.098 11.026 2.565 1.00 41.97 774 ILE A N 1
ATOM 6002 C CA . ILE A 1 774 ? -18.293 9.673 2.058 1.00 41.97 774 ILE A CA 1
ATOM 6003 C C . ILE A 1 774 ? -17.474 8.782 2.970 1.00 41.97 774 ILE A C 1
ATOM 6005 O O . ILE A 1 774 ? -16.258 8.715 2.843 1.00 41.97 774 ILE A O 1
ATOM 6009 N N . ASP A 1 775 ? -18.181 8.169 3.911 1.00 40.66 775 ASP A N 1
ATOM 6010 C CA . ASP A 1 775 ? -17.688 7.256 4.935 1.00 40.66 775 ASP A CA 1
ATOM 6011 C C . ASP A 1 775 ? -16.444 6.465 4.473 1.00 40.66 775 ASP A C 1
ATOM 6013 O O . ASP A 1 775 ? -16.401 5.961 3.337 1.00 40.66 775 ASP A O 1
ATOM 6017 N N . GLU A 1 776 ? -15.462 6.287 5.369 1.00 40.84 776 GLU A N 1
ATOM 6018 C CA . GLU A 1 776 ? -14.281 5.412 5.192 1.00 40.84 776 GLU A CA 1
ATOM 6019 C C . GLU A 1 776 ? -14.674 3.980 4.738 1.00 40.84 776 GLU A C 1
ATOM 6021 O O . GLU A 1 776 ? -13.837 3.173 4.332 1.00 40.84 776 GLU A O 1
ATOM 6026 N N . GLN A 1 777 ? -15.974 3.676 4.759 1.00 43.16 777 GLN A N 1
ATOM 6027 C CA . GLN A 1 777 ? -16.647 2.479 4.279 1.00 43.16 777 GLN A CA 1
ATOM 6028 C C . GLN A 1 777 ? -16.888 2.381 2.760 1.00 43.16 777 GLN A C 1
ATOM 6030 O O . GLN A 1 777 ? -17.315 1.311 2.326 1.00 43.16 777 GLN A O 1
ATOM 6035 N N . THR A 1 778 ? -16.604 3.389 1.915 1.00 49.69 778 THR A N 1
ATOM 6036 C CA . THR A 1 778 ? -16.738 3.238 0.439 1.00 49.69 778 THR A CA 1
ATOM 6037 C C . THR A 1 778 ? -15.635 2.372 -0.183 1.00 49.69 778 THR A C 1
ATOM 6039 O O . THR A 1 778 ? -14.777 2.812 -0.948 1.00 49.69 778 THR A O 1
ATOM 6042 N N . LYS A 1 779 ? -15.707 1.079 0.134 1.00 56.19 779 LYS A N 1
ATOM 6043 C CA . LYS A 1 779 ? -14.781 -0.009 -0.205 1.00 56.19 779 LYS A CA 1
ATOM 6044 C C . LYS A 1 779 ? -14.889 -0.501 -1.657 1.00 56.19 779 LYS A C 1
ATOM 6046 O O . LYS A 1 779 ? -14.081 -1.322 -2.066 1.00 56.19 779 LYS A O 1
ATOM 6051 N N . TYR A 1 780 ? -15.870 -0.020 -2.429 1.00 54.75 780 TYR A N 1
ATOM 6052 C CA . TYR A 1 780 ? -16.283 -0.633 -3.706 1.00 54.75 780 TYR A CA 1
ATOM 6053 C C . TYR A 1 780 ? -15.959 0.171 -4.966 1.00 54.75 780 TYR A C 1
ATOM 6055 O O . TYR A 1 780 ? -16.067 -0.356 -6.069 1.00 54.75 780 TYR A O 1
ATOM 6063 N N . SER A 1 781 ? -15.573 1.441 -4.833 1.00 56.78 781 SER A N 1
ATOM 6064 C CA . SER A 1 781 ? -15.229 2.274 -5.989 1.00 56.78 781 SER A CA 1
ATOM 6065 C C . SER A 1 781 ? -13.755 2.118 -6.349 1.00 56.78 781 SER A C 1
ATOM 6067 O O . SER A 1 781 ? -12.932 2.998 -6.084 1.00 56.78 781 SER A O 1
ATOM 6069 N N . GLU A 1 782 ? -13.424 0.966 -6.917 1.00 68.88 782 GLU A N 1
ATOM 6070 C CA . GLU A 1 782 ? -12.070 0.626 -7.338 1.00 68.88 782 GLU A CA 1
ATOM 6071 C C . GLU A 1 782 ? -11.845 1.090 -8.777 1.00 68.88 782 GLU A C 1
ATOM 6073 O O . GLU A 1 782 ? -12.523 0.644 -9.703 1.00 68.88 782 GLU A O 1
ATOM 6078 N N . LEU A 1 783 ? -10.875 1.986 -8.980 1.00 77.50 783 LEU A N 1
ATOM 6079 C CA . LEU A 1 783 ? -10.445 2.325 -10.332 1.00 77.50 783 LEU A CA 1
ATOM 6080 C C . LEU A 1 783 ? -9.644 1.144 -10.880 1.00 77.50 783 LEU A C 1
ATOM 6082 O O . LEU A 1 783 ? -8.586 0.810 -10.348 1.00 77.50 783 LEU A O 1
ATOM 6086 N N . GLU A 1 784 ? -10.130 0.521 -11.946 1.00 81.88 784 GLU A N 1
ATOM 6087 C CA . GLU A 1 784 ? -9.374 -0.529 -12.608 1.00 81.88 784 GLU A CA 1
ATOM 6088 C C . GLU A 1 784 ? -8.324 0.073 -13.543 1.00 81.88 784 GLU A C 1
ATOM 6090 O O . GLU A 1 784 ? -8.639 0.840 -14.454 1.00 81.88 784 GLU A O 1
ATOM 6095 N N . VAL A 1 785 ? -7.066 -0.306 -13.336 1.00 84.38 785 VAL A N 1
ATOM 6096 C CA . VAL A 1 785 ? -5.940 0.127 -14.166 1.00 84.38 785 VAL A CA 1
ATOM 6097 C C . VAL A 1 785 ? -5.108 -1.060 -14.626 1.00 84.38 785 VAL A C 1
ATOM 6099 O O . VAL A 1 785 ? -5.099 -2.124 -14.003 1.00 84.38 785 VAL A O 1
ATOM 6102 N N . PHE A 1 786 ? -4.347 -0.865 -15.698 1.00 82.44 786 PHE A N 1
ATOM 6103 C CA . PHE A 1 786 ? -3.320 -1.811 -16.116 1.00 82.44 786 PHE A CA 1
ATOM 6104 C C . PHE A 1 786 ? -1.966 -1.355 -15.582 1.00 82.44 786 PHE A C 1
ATOM 6106 O O . PHE A 1 786 ? -1.346 -0.427 -16.086 1.00 82.44 786 PHE A O 1
ATOM 6113 N N . TRP A 1 787 ? -1.495 -2.028 -14.539 1.00 82.25 787 TRP A N 1
ATOM 6114 C CA . TRP A 1 787 ? -0.213 -1.751 -13.909 1.00 82.25 787 TRP A CA 1
ATOM 6115 C C . TRP A 1 787 ? 0.748 -2.904 -14.161 1.00 82.25 787 TRP A C 1
ATOM 6117 O O . TRP A 1 787 ? 0.509 -4.032 -13.730 1.00 82.25 787 TRP A O 1
ATOM 6127 N N . LYS A 1 788 ? 1.855 -2.624 -14.857 1.00 78.69 788 LYS A N 1
ATOM 6128 C CA . LYS A 1 788 ? 2.882 -3.620 -15.218 1.00 78.69 788 LYS A CA 1
ATOM 6129 C C . LYS A 1 788 ? 2.277 -4.835 -15.938 1.00 78.69 788 LYS A C 1
ATOM 6131 O O . LYS A 1 788 ? 2.574 -5.976 -15.597 1.00 78.69 788 LYS A O 1
ATOM 6136 N N . ASN A 1 789 ? 1.394 -4.577 -16.906 1.00 70.75 789 ASN A N 1
ATOM 6137 C CA . ASN A 1 789 ? 0.647 -5.589 -17.667 1.00 70.75 789 ASN A CA 1
ATOM 6138 C C . ASN A 1 789 ? -0.298 -6.474 -16.831 1.00 70.75 789 ASN A C 1
ATOM 6140 O O . ASN A 1 789 ? -0.792 -7.487 -17.326 1.00 70.75 789 ASN A O 1
ATOM 6144 N N . LEU A 1 790 ? -0.592 -6.088 -15.588 1.00 78.38 790 LEU A N 1
ATOM 6145 C CA . LEU A 1 790 ? -1.573 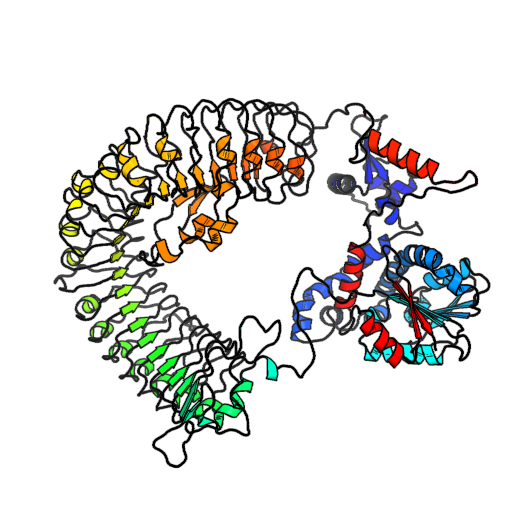-6.743 -14.733 1.00 78.38 790 LEU A CA 1
ATOM 6146 C C . LEU A 1 790 ? -2.740 -5.799 -14.468 1.00 78.38 790 LEU A C 1
ATOM 6148 O O . LEU A 1 790 ? -2.555 -4.614 -14.199 1.00 78.38 790 LEU A O 1
ATOM 6152 N N . LYS A 1 791 ? -3.949 -6.349 -14.513 1.00 83.00 791 LYS A N 1
ATOM 6153 C CA . LYS A 1 791 ? -5.156 -5.659 -14.070 1.00 83.00 791 LYS A CA 1
ATOM 6154 C C . LYS A 1 791 ? -5.074 -5.479 -12.553 1.00 83.00 791 LYS A C 1
ATOM 6156 O O . LYS A 1 791 ? -4.927 -6.465 -11.833 1.00 83.00 791 LYS A O 1
ATOM 6161 N N . GLN A 1 792 ? -5.115 -4.234 -12.098 1.00 81.50 792 GLN A N 1
ATOM 6162 C CA . GLN A 1 792 ? -5.131 -3.857 -10.689 1.00 81.50 792 GLN A CA 1
ATOM 6163 C C . GLN A 1 792 ? -6.407 -3.081 -10.400 1.00 81.50 792 GLN A C 1
ATOM 6165 O O . GLN A 1 792 ? -6.787 -2.192 -11.159 1.00 81.50 792 GLN A O 1
ATOM 6170 N N . GLU A 1 793 ? -7.046 -3.410 -9.289 1.00 75.62 793 GLU A N 1
ATOM 6171 C CA . GLU A 1 793 ? -8.155 -2.645 -8.731 1.00 75.62 793 GLU A CA 1
ATOM 6172 C C . GLU A 1 793 ? -7.559 -1.694 -7.693 1.00 75.62 793 GLU A C 1
ATOM 6174 O O . GLU A 1 793 ? -6.906 -2.134 -6.747 1.00 75.62 793 GLU A O 1
ATOM 6179 N N . LEU A 1 794 ? -7.685 -0.385 -7.925 1.00 72.44 794 LEU A N 1
ATOM 6180 C CA . LEU A 1 794 ? -7.124 0.640 -7.051 1.00 72.44 794 LEU A CA 1
ATOM 6181 C C . LEU A 1 794 ? -8.194 1.142 -6.082 1.00 72.44 794 LEU A C 1
ATOM 6183 O O . LEU A 1 794 ? -9.088 1.881 -6.511 1.00 72.44 794 LEU A O 1
ATOM 6187 N N . PRO A 1 795 ? -8.087 0.834 -4.775 1.00 65.44 795 PRO A N 1
ATOM 6188 C CA . PRO A 1 795 ? -8.874 1.525 -3.769 1.00 65.44 795 PRO A CA 1
ATOM 6189 C C . PRO A 1 795 ? -8.535 3.013 -3.810 1.00 65.44 795 PRO A C 1
ATOM 6191 O O . PRO A 1 795 ? -7.364 3.385 -3.939 1.00 65.44 795 PRO A O 1
ATOM 6194 N N . ARG A 1 796 ? -9.539 3.875 -3.646 1.00 63.09 796 ARG A N 1
ATOM 6195 C CA . ARG A 1 796 ? -9.348 5.337 -3.648 1.00 63.09 796 ARG A CA 1
ATOM 6196 C C . ARG A 1 796 ? -8.278 5.814 -2.676 1.00 63.09 796 ARG A C 1
ATOM 6198 O O . ARG A 1 796 ? -7.485 6.683 -3.023 1.00 63.09 796 ARG A O 1
ATOM 6205 N N . THR A 1 797 ? -8.219 5.196 -1.500 1.00 56.66 797 THR A N 1
ATOM 6206 C CA . THR A 1 797 ? -7.235 5.479 -0.446 1.00 56.66 797 THR A CA 1
ATOM 6207 C C . THR A 1 797 ? -5.790 5.250 -0.894 1.00 56.66 797 THR A C 1
ATOM 6209 O O . THR A 1 797 ? -4.879 5.890 -0.377 1.00 56.66 797 THR A O 1
ATOM 6212 N N . ASN A 1 798 ? -5.573 4.399 -1.903 1.00 63.41 798 ASN A N 1
ATOM 6213 C CA . ASN A 1 798 ? -4.251 4.035 -2.407 1.00 63.41 798 ASN A CA 1
ATOM 6214 C C . ASN A 1 798 ? -3.916 4.674 -3.759 1.00 63.41 798 ASN A C 1
ATOM 6216 O O . ASN A 1 798 ? -2.795 4.497 -4.232 1.00 63.41 798 ASN A O 1
ATOM 6220 N N . MET A 1 799 ? -4.832 5.420 -4.390 1.00 65.06 799 MET A N 1
ATOM 6221 C CA . MET A 1 799 ? -4.599 6.002 -5.722 1.00 65.06 799 MET A CA 1
ATOM 6222 C C . MET A 1 799 ? -3.385 6.939 -5.761 1.00 65.06 799 MET A C 1
ATOM 6224 O O . MET A 1 799 ? -2.672 6.959 -6.758 1.00 65.06 799 MET A O 1
ATOM 6228 N N . ILE A 1 800 ? -3.082 7.619 -4.651 1.00 63.97 800 ILE A N 1
ATOM 6229 C CA . ILE A 1 800 ? -1.905 8.492 -4.495 1.00 63.97 800 ILE A CA 1
ATOM 6230 C C . ILE A 1 800 ? -0.558 7.761 -4.638 1.00 63.97 800 ILE A C 1
ATOM 6232 O O . ILE A 1 800 ? 0.486 8.390 -4.817 1.00 63.97 800 ILE A O 1
ATOM 6236 N N . LEU A 1 801 ? -0.560 6.427 -4.545 1.00 68.12 801 LEU A N 1
ATOM 6237 C CA . LEU A 1 801 ? 0.631 5.590 -4.694 1.00 68.12 801 LEU A CA 1
ATOM 6238 C C . LEU A 1 801 ? 0.935 5.254 -6.163 1.00 68.12 801 LEU A C 1
ATOM 6240 O O . LEU A 1 801 ? 2.032 4.753 -6.444 1.00 68.12 801 LEU A O 1
ATOM 6244 N N . TYR A 1 802 ? 0.002 5.529 -7.081 1.00 80.94 802 TYR A N 1
ATOM 6245 C CA . TYR A 1 802 ? 0.075 5.171 -8.495 1.00 80.94 802 TYR A CA 1
ATOM 6246 C C . TYR A 1 802 ? 0.238 6.421 -9.356 1.00 80.94 802 TYR A C 1
ATOM 6248 O O . TYR A 1 802 ? -0.684 7.212 -9.519 1.00 80.94 802 TYR A O 1
ATOM 6256 N N . VAL A 1 803 ? 1.420 6.565 -9.952 1.00 90.81 803 VAL A N 1
ATOM 6257 C CA . VAL A 1 803 ? 1.719 7.639 -10.903 1.00 90.81 803 VAL A CA 1
ATOM 6258 C C . VAL A 1 803 ? 2.226 6.993 -12.185 1.00 90.81 803 VAL A C 1
ATOM 6260 O O . VAL A 1 803 ? 3.313 6.402 -12.190 1.00 90.81 803 VAL A O 1
ATOM 6263 N N . PHE A 1 804 ? 1.431 7.047 -13.254 1.00 93.38 804 PHE A N 1
ATOM 6264 C CA . PHE A 1 804 ? 1.786 6.412 -14.520 1.00 93.38 804 PHE A CA 1
ATOM 6265 C C . PHE A 1 804 ? 1.216 7.100 -15.756 1.00 93.38 804 PHE A C 1
ATOM 6267 O O . PHE A 1 804 ? 0.182 7.769 -15.716 1.00 93.38 804 PHE A O 1
ATOM 6274 N N . LEU A 1 805 ? 1.917 6.871 -16.865 1.00 96.25 805 LEU A N 1
ATOM 6275 C CA . LEU A 1 805 ? 1.548 7.306 -18.201 1.00 96.25 805 LEU A CA 1
ATOM 6276 C C . LEU A 1 805 ? 1.555 6.098 -19.140 1.00 96.25 805 LEU A C 1
ATOM 6278 O O . LEU A 1 805 ? 2.617 5.523 -19.395 1.00 96.25 805 LEU A O 1
ATOM 6282 N N . ASP A 1 806 ? 0.387 5.740 -19.671 1.00 97.50 806 ASP A N 1
ATOM 6283 C CA . ASP A 1 806 ? 0.242 4.701 -20.690 1.00 97.50 806 ASP A CA 1
ATOM 6284 C C . ASP A 1 806 ? -0.380 5.277 -21.969 1.00 97.50 806 ASP A C 1
ATOM 6286 O O . ASP A 1 806 ? -1.541 5.686 -22.008 1.00 97.50 806 ASP A O 1
ATOM 6290 N N . LEU A 1 807 ? 0.426 5.325 -23.029 1.00 98.06 807 LEU A N 1
ATOM 6291 C CA . LEU A 1 807 ? 0.039 5.750 -24.376 1.00 98.06 807 LEU A CA 1
ATOM 6292 C C . LEU A 1 807 ? 0.177 4.604 -25.392 1.00 98.06 807 LEU A C 1
ATOM 6294 O O . LEU A 1 807 ? 0.197 4.840 -26.605 1.00 98.06 807 LEU A O 1
ATOM 6298 N N . SER A 1 808 ? 0.321 3.367 -24.916 1.00 98.19 808 SER A N 1
ATOM 6299 C CA . SER A 1 808 ? 0.634 2.218 -25.758 1.00 98.19 808 SER A CA 1
ATOM 6300 C C . SER A 1 808 ? -0.481 1.861 -26.738 1.00 98.19 808 SER A C 1
ATOM 6302 O O . SER A 1 808 ? -1.639 2.238 -26.557 1.00 98.19 808 SER A O 1
ATOM 6304 N N . ASN A 1 809 ? -0.144 1.111 -27.786 1.00 98.00 809 ASN A N 1
ATOM 6305 C CA . ASN A 1 809 ? -1.095 0.592 -28.769 1.00 98.00 809 ASN A CA 1
ATOM 6306 C C . ASN A 1 809 ? -1.942 1.711 -29.410 1.00 98.00 809 ASN A C 1
ATOM 6308 O O . ASN A 1 809 ? -3.166 1.744 -29.291 1.00 98.00 809 ASN A O 1
ATOM 6312 N N . ASN A 1 810 ? -1.257 2.657 -30.052 1.00 98.75 810 ASN A N 1
ATOM 6313 C CA . ASN A 1 810 ? -1.826 3.802 -30.764 1.00 98.75 810 ASN A CA 1
ATOM 6314 C C . ASN A 1 810 ? -1.082 4.010 -32.107 1.00 98.75 810 ASN A C 1
ATOM 6316 O O . ASN A 1 810 ? -0.343 3.148 -32.581 1.00 98.75 810 ASN A O 1
ATOM 6320 N N . GLN A 1 811 ? -1.297 5.148 -32.770 1.00 98.50 811 GLN A N 1
ATOM 6321 C CA . GLN A 1 811 ? -0.646 5.545 -34.028 1.00 98.50 811 GLN A CA 1
ATOM 6322 C C . GLN A 1 811 ? 0.278 6.765 -33.840 1.00 98.50 811 GLN A C 1
ATOM 6324 O O . GLN A 1 811 ? 0.506 7.529 -34.786 1.00 98.50 811 GLN A O 1
ATOM 6329 N N . LEU A 1 812 ? 0.793 6.983 -32.625 1.00 98.50 812 LEU A N 1
ATOM 6330 C CA . LEU A 1 812 ? 1.628 8.138 -32.282 1.00 98.50 812 LEU A CA 1
ATOM 6331 C C . LEU A 1 812 ? 2.962 8.084 -33.029 1.00 98.50 812 LEU A C 1
ATOM 6333 O O . LEU A 1 812 ? 3.509 7.018 -33.281 1.00 98.50 812 LEU A O 1
ATOM 6337 N N . SER A 1 813 ? 3.490 9.244 -33.396 1.00 97.69 813 SER A N 1
ATOM 6338 C CA . SER A 1 813 ? 4.657 9.409 -34.268 1.00 97.69 813 SER A CA 1
ATOM 6339 C C . SER A 1 813 ? 5.563 10.542 -33.774 1.00 97.69 813 SER A C 1
ATOM 6341 O O . SER A 1 813 ? 5.237 11.232 -32.814 1.00 97.69 813 SER A O 1
ATOM 6343 N N . GLY A 1 814 ? 6.703 10.766 -34.431 1.00 97.38 814 GLY A N 1
ATOM 6344 C CA . GLY A 1 814 ? 7.699 11.747 -33.978 1.00 97.38 814 GLY A CA 1
ATOM 6345 C C . GLY A 1 814 ? 8.674 11.157 -32.962 1.00 97.38 814 GLY A C 1
ATOM 6346 O O . GLY A 1 814 ? 8.847 9.941 -32.927 1.00 97.38 814 GLY A O 1
ATOM 6347 N N . GLU A 1 815 ? 9.356 12.010 -32.203 1.00 97.81 815 GLU A N 1
ATOM 6348 C CA . GLU A 1 815 ? 10.342 11.600 -31.193 1.00 97.81 815 GLU A CA 1
ATOM 6349 C C . GLU A 1 815 ? 9.713 11.550 -29.794 1.00 97.81 815 GLU A C 1
ATOM 6351 O O . GLU A 1 815 ? 8.659 12.142 -29.560 1.00 97.81 815 GLU A O 1
ATOM 6356 N N . ILE A 1 816 ? 10.353 10.838 -28.861 1.00 98.12 816 ILE A N 1
ATOM 6357 C CA . ILE A 1 816 ? 9.997 10.912 -27.437 1.00 98.12 816 ILE A CA 1
ATOM 6358 C C . ILE A 1 816 ? 10.521 12.259 -26.903 1.00 98.12 816 ILE A C 1
ATOM 6360 O O . ILE A 1 816 ? 11.717 12.512 -27.051 1.00 98.12 816 ILE A O 1
ATOM 6364 N N . PRO A 1 817 ? 9.689 13.114 -26.280 1.00 96.75 817 PRO A N 1
ATOM 6365 C CA . PRO A 1 817 ? 10.141 14.412 -25.785 1.00 96.75 817 PRO A CA 1
ATOM 6366 C C . PRO A 1 817 ? 11.206 14.315 -24.686 1.00 96.75 817 PRO A C 1
ATOM 6368 O O . PRO A 1 817 ? 11.031 13.594 -23.702 1.00 96.75 817 PRO A O 1
ATOM 6371 N N . ASP A 1 818 ? 12.264 15.126 -24.780 1.00 95.75 818 ASP A N 1
ATOM 6372 C CA . ASP A 1 818 ? 13.302 15.223 -23.738 1.00 95.75 818 ASP A CA 1
ATOM 6373 C C . ASP A 1 818 ? 12.728 15.645 -22.372 1.00 95.75 818 ASP A C 1
ATOM 6375 O O . ASP A 1 818 ? 13.259 15.267 -21.323 1.00 95.75 818 ASP A O 1
ATOM 6379 N N . SER A 1 819 ? 11.622 16.398 -22.366 1.00 94.44 819 SER A N 1
ATOM 6380 C CA . SER A 1 819 ? 10.924 16.853 -21.157 1.00 94.44 819 SER A CA 1
ATOM 6381 C C . SER A 1 819 ? 10.383 15.712 -20.296 1.00 94.44 819 SER A C 1
ATOM 6383 O O . SER A 1 819 ? 10.150 15.923 -19.108 1.00 94.44 819 SER A O 1
ATOM 6385 N N . PHE A 1 820 ? 10.214 14.501 -20.840 1.00 95.56 820 PHE A N 1
ATOM 6386 C CA . PHE A 1 820 ? 9.698 13.357 -20.082 1.00 95.56 820 PHE A CA 1
ATOM 6387 C C . PHE A 1 820 ? 10.605 12.976 -18.912 1.00 95.56 820 PHE A C 1
ATOM 6389 O O . PHE A 1 820 ? 10.106 12.476 -17.910 1.00 95.56 820 PHE A O 1
ATOM 6396 N N . GLY A 1 821 ? 11.902 13.293 -18.978 1.00 93.19 821 GLY A N 1
ATOM 6397 C CA . GLY A 1 821 ? 12.823 13.143 -17.848 1.00 93.19 821 GLY A CA 1
ATOM 6398 C C . GLY A 1 821 ? 12.507 14.024 -16.630 1.00 93.19 821 GLY A C 1
ATOM 6399 O O . GLY A 1 821 ? 13.137 13.861 -15.590 1.00 93.19 821 GLY A O 1
ATOM 6400 N N . GLY A 1 822 ? 11.558 14.961 -16.739 1.00 90.88 822 GLY A N 1
ATOM 6401 C CA . GLY A 1 822 ? 11.072 15.785 -15.631 1.00 90.88 822 GLY A CA 1
ATOM 6402 C C . GLY A 1 822 ? 9.993 15.122 -14.771 1.00 90.88 822 GLY A C 1
ATOM 6403 O O . GLY A 1 822 ? 9.725 15.605 -13.675 1.00 90.88 822 GLY A O 1
ATOM 6404 N N . MET A 1 823 ? 9.386 14.016 -15.212 1.00 92.19 823 MET A N 1
ATOM 6405 C CA . MET A 1 823 ? 8.279 13.354 -14.505 1.00 92.19 823 MET A CA 1
ATOM 6406 C C . MET A 1 823 ? 8.763 12.463 -13.344 1.00 92.19 823 MET A C 1
ATOM 6408 O O . MET A 1 823 ? 8.505 11.262 -13.315 1.00 92.19 823 MET A O 1
ATOM 6412 N N . LEU A 1 824 ? 9.500 13.034 -12.388 1.00 90.94 824 LEU A N 1
ATOM 6413 C CA . LEU A 1 824 ? 10.274 12.302 -11.369 1.00 90.94 824 LEU A CA 1
ATOM 6414 C C . LEU A 1 824 ? 9.444 11.379 -10.455 1.00 90.94 824 LEU A C 1
ATOM 6416 O O . LEU A 1 824 ? 10.006 10.484 -9.815 1.00 90.94 824 LEU A O 1
ATOM 6420 N N . SER A 1 825 ? 8.126 11.586 -10.376 1.00 90.38 825 SER A N 1
ATOM 6421 C CA . SER A 1 825 ? 7.217 10.759 -9.574 1.00 90.38 825 SER A CA 1
ATOM 6422 C C . SER A 1 825 ? 6.638 9.571 -10.355 1.00 90.38 825 SER A C 1
ATOM 6424 O O . SER A 1 825 ? 6.044 8.690 -9.737 1.00 90.38 825 SER A O 1
ATOM 6426 N N . VAL A 1 826 ? 6.806 9.516 -11.685 1.00 93.00 826 VAL A N 1
ATOM 6427 C CA . VAL A 1 826 ? 6.285 8.429 -12.530 1.00 93.00 826 VAL A CA 1
ATOM 6428 C C . VAL A 1 826 ? 6.986 7.113 -12.218 1.00 93.00 826 VAL A C 1
ATOM 6430 O O . VAL A 1 826 ? 8.211 7.007 -12.230 1.00 93.00 826 VAL A O 1
ATOM 6433 N N . LYS A 1 827 ? 6.168 6.088 -11.991 1.00 93.75 827 LYS A N 1
ATOM 6434 C CA . LYS A 1 827 ? 6.582 4.714 -11.698 1.00 93.75 827 LYS A CA 1
ATOM 6435 C C . LYS A 1 827 ? 6.402 3.778 -12.888 1.00 93.75 827 LYS A C 1
ATOM 6437 O O . LYS A 1 827 ? 7.112 2.783 -12.996 1.00 93.75 827 LYS A O 1
ATOM 6442 N N . LEU A 1 828 ? 5.474 4.083 -13.791 1.00 95.25 828 LEU A N 1
ATOM 6443 C CA . LEU A 1 828 ? 5.264 3.316 -15.015 1.00 95.25 828 LEU A CA 1
ATOM 6444 C C . LEU A 1 828 ? 5.124 4.256 -16.211 1.00 95.25 828 LEU A C 1
ATOM 6446 O O . LEU A 1 828 ? 4.288 5.159 -16.206 1.00 95.25 828 LEU A O 1
ATOM 6450 N N . LEU A 1 829 ? 5.940 4.012 -17.235 1.00 97.62 829 LEU A N 1
ATOM 6451 C CA . LEU A 1 829 ? 5.874 4.691 -18.524 1.00 97.62 829 LEU A CA 1
ATOM 6452 C C . LEU A 1 829 ? 5.761 3.646 -19.634 1.00 97.62 829 LEU A C 1
ATOM 6454 O O . LEU A 1 829 ? 6.671 2.838 -19.822 1.00 97.62 829 LEU A O 1
ATOM 6458 N N . ASN A 1 830 ? 4.657 3.679 -20.374 1.00 98.06 830 ASN A N 1
ATOM 6459 C CA . ASN A 1 830 ? 4.403 2.755 -21.468 1.00 98.06 830 ASN A CA 1
ATOM 6460 C C . ASN A 1 830 ? 4.054 3.515 -22.755 1.00 98.06 830 ASN A C 1
ATOM 6462 O O . ASN A 1 830 ? 3.041 4.206 -22.833 1.00 98.06 830 ASN A O 1
ATOM 6466 N N . LEU A 1 831 ? 4.917 3.395 -23.762 1.00 98.25 831 LEU A N 1
ATOM 6467 C CA . LEU A 1 831 ? 4.777 4.010 -25.085 1.00 98.25 831 LEU A CA 1
ATOM 6468 C C . LEU A 1 831 ? 4.794 2.955 -26.206 1.00 98.25 831 LEU A C 1
ATOM 6470 O O . LEU A 1 831 ? 4.996 3.295 -27.377 1.00 98.25 831 LEU A O 1
ATOM 6474 N N . SER A 1 832 ? 4.634 1.675 -25.866 1.00 98.38 832 SER A N 1
ATOM 6475 C CA . SER A 1 832 ? 4.812 0.580 -26.816 1.00 98.38 832 SER A CA 1
ATOM 6476 C C . SER A 1 832 ? 3.742 0.528 -27.901 1.00 98.38 832 SER A C 1
ATOM 6478 O O . SER A 1 832 ? 2.702 1.173 -27.795 1.00 98.38 832 SER A O 1
ATOM 6480 N N . TYR A 1 833 ? 3.992 -0.217 -28.979 1.00 98.31 833 TYR A N 1
ATOM 6481 C CA . TYR A 1 833 ? 3.048 -0.378 -30.096 1.00 98.31 833 TYR A CA 1
ATOM 6482 C C . TYR A 1 833 ? 2.580 0.970 -30.671 1.00 98.31 833 TYR A C 1
ATOM 6484 O O . TYR A 1 833 ? 1.393 1.293 -30.680 1.00 98.31 833 TYR A O 1
ATOM 6492 N N . ASN A 1 834 ? 3.538 1.768 -31.137 1.00 98.75 834 ASN A N 1
ATOM 6493 C CA . ASN A 1 834 ? 3.314 3.059 -31.787 1.00 98.75 834 ASN A CA 1
ATOM 6494 C C . ASN A 1 834 ? 4.257 3.213 -33.002 1.00 98.75 834 ASN A C 1
ATOM 6496 O O . ASN A 1 834 ? 5.008 2.310 -33.365 1.00 98.75 834 ASN A O 1
ATOM 6500 N N . ASN A 1 835 ? 4.227 4.377 -33.653 1.00 98.38 835 ASN A N 1
ATOM 6501 C CA . ASN A 1 835 ? 5.114 4.749 -34.760 1.00 98.38 835 ASN A CA 1
ATOM 6502 C C . ASN A 1 835 ? 6.205 5.754 -34.324 1.00 98.38 835 ASN A C 1
ATOM 6504 O O . ASN A 1 835 ? 6.654 6.568 -35.140 1.00 98.38 835 ASN A O 1
ATOM 6508 N N . LEU A 1 836 ? 6.627 5.739 -33.052 1.00 98.50 836 LEU A N 1
ATOM 6509 C CA . LEU A 1 836 ? 7.650 6.656 -32.532 1.00 98.50 836 LEU A CA 1
ATOM 6510 C C . LEU A 1 836 ? 9.010 6.376 -33.178 1.00 98.50 836 LEU A C 1
ATOM 6512 O O . LEU A 1 836 ? 9.329 5.253 -33.547 1.00 98.50 836 LEU A O 1
ATOM 6516 N N . SER A 1 837 ? 9.826 7.408 -33.334 1.00 97.38 837 SER A N 1
ATOM 6517 C CA . SER A 1 837 ? 11.097 7.392 -34.061 1.00 97.38 837 SER A CA 1
ATOM 6518 C C . SER A 1 837 ? 12.131 8.280 -33.359 1.00 97.38 837 SER A C 1
ATOM 6520 O O . SER A 1 837 ? 11.894 8.747 -32.250 1.00 97.38 837 SER A O 1
ATOM 6522 N N . GLY A 1 838 ? 13.299 8.500 -33.964 1.00 96.94 838 GLY A N 1
ATOM 6523 C CA . GLY A 1 838 ? 14.371 9.271 -33.325 1.00 96.94 838 GLY A CA 1
ATOM 6524 C C . GLY A 1 838 ? 15.150 8.443 -32.304 1.00 96.94 838 GLY A C 1
ATOM 6525 O O . GLY A 1 838 ? 15.252 7.222 -32.450 1.00 96.94 838 GLY A O 1
ATOM 6526 N N . ARG A 1 839 ? 15.766 9.104 -31.320 1.00 97.44 839 ARG A N 1
ATOM 6527 C CA . ARG A 1 839 ? 16.568 8.465 -30.260 1.00 97.44 839 ARG A CA 1
ATOM 6528 C C . ARG A 1 839 ? 15.780 8.383 -28.957 1.00 97.44 839 ARG A C 1
ATOM 6530 O O . ARG A 1 839 ? 14.853 9.153 -28.755 1.00 97.44 839 ARG A O 1
ATOM 6537 N N . ILE A 1 840 ? 16.186 7.485 -28.061 1.00 98.25 840 ILE A N 1
ATOM 6538 C CA . ILE A 1 840 ? 15.709 7.490 -26.672 1.00 98.25 840 ILE A CA 1
ATOM 6539 C C . ILE A 1 840 ? 16.392 8.666 -25.939 1.00 98.25 840 ILE A C 1
ATOM 6541 O O . ILE A 1 840 ? 17.629 8.693 -25.904 1.00 98.25 840 ILE A O 1
ATOM 6545 N N . PRO A 1 841 ? 15.642 9.623 -25.358 1.00 97.25 841 PRO A N 1
ATOM 6546 C CA . PRO A 1 841 ? 16.206 10.735 -24.598 1.00 97.25 841 PRO A CA 1
ATOM 6547 C C . PRO A 1 841 ? 17.043 10.273 -23.400 1.00 97.25 841 PRO A C 1
ATOM 6549 O O . PRO A 1 841 ? 16.554 9.487 -22.583 1.00 97.25 841 PRO A O 1
ATOM 6552 N N . PRO A 1 842 ? 18.276 10.781 -23.215 1.00 95.62 842 PRO A N 1
ATOM 6553 C CA . PRO A 1 842 ? 19.065 10.484 -22.020 1.00 95.62 842 PRO A CA 1
ATOM 6554 C C . PRO A 1 842 ? 18.411 10.945 -20.714 1.00 95.62 842 PRO A C 1
ATOM 6556 O O . PRO A 1 842 ? 18.653 10.337 -19.671 1.00 95.62 842 PRO A O 1
ATOM 6559 N N . SER A 1 843 ? 17.565 11.978 -20.775 1.00 96.06 843 SER A N 1
ATOM 6560 C CA . SER A 1 843 ? 16.830 12.525 -19.631 1.00 96.06 843 SER A CA 1
ATOM 6561 C C . SER A 1 843 ? 15.868 11.522 -18.990 1.00 96.06 843 SER A C 1
ATOM 6563 O O . SER A 1 843 ? 15.576 11.657 -17.807 1.00 96.06 843 SER A O 1
ATOM 6565 N N . LEU A 1 844 ? 15.426 10.478 -19.704 1.00 96.50 844 LEU A N 1
ATOM 6566 C CA . LEU A 1 844 ? 14.618 9.402 -19.115 1.00 96.50 844 LEU A CA 1
ATOM 6567 C C . LEU A 1 844 ? 15.352 8.646 -17.992 1.00 96.50 844 LEU A C 1
ATOM 6569 O O . LEU A 1 844 ? 14.701 8.056 -17.135 1.00 96.50 844 LEU A O 1
ATOM 6573 N N . GLY A 1 845 ? 16.689 8.701 -17.948 1.00 92.25 845 GLY A N 1
ATOM 6574 C CA . GLY A 1 845 ? 17.467 8.172 -16.824 1.00 92.25 845 GLY A CA 1
ATOM 6575 C C . GLY A 1 845 ? 17.282 8.940 -15.506 1.00 92.25 845 GLY A C 1
ATOM 6576 O O . GLY A 1 845 ? 17.618 8.409 -14.456 1.00 92.25 845 GLY A O 1
ATOM 6577 N N . ASN A 1 846 ? 16.690 10.141 -15.532 1.00 92.44 846 ASN A N 1
ATOM 6578 C CA . ASN A 1 846 ? 16.409 10.936 -14.329 1.00 92.44 846 ASN A CA 1
ATOM 6579 C C . ASN A 1 846 ? 15.180 10.443 -13.546 1.00 92.44 846 ASN A C 1
ATOM 6581 O O . ASN A 1 846 ? 14.910 10.936 -12.451 1.00 92.44 846 ASN A O 1
ATOM 6585 N N . LEU A 1 847 ? 14.397 9.512 -14.101 1.00 93.25 847 LEU A N 1
ATOM 6586 C CA . LEU A 1 847 ? 13.146 9.038 -13.511 1.00 93.25 847 LEU A CA 1
ATOM 6587 C C . LEU A 1 847 ? 13.412 8.051 -12.366 1.00 93.25 847 LEU A C 1
ATOM 6589 O O . LEU A 1 847 ? 13.166 6.856 -12.475 1.00 93.25 847 LEU A O 1
ATOM 6593 N N . VAL A 1 848 ? 13.928 8.552 -11.245 1.00 86.56 848 VAL A N 1
ATOM 6594 C CA . VAL A 1 848 ? 14.407 7.740 -10.109 1.00 86.56 848 VAL A CA 1
ATOM 6595 C C . VAL A 1 848 ? 13.341 6.837 -9.474 1.00 86.56 848 VAL A C 1
ATOM 6597 O O . VAL A 1 848 ? 13.688 5.818 -8.877 1.00 86.56 848 VAL A O 1
ATOM 6600 N N . SER A 1 849 ? 12.059 7.184 -9.623 1.00 90.94 849 SER A N 1
ATOM 6601 C CA . SER A 1 849 ? 10.920 6.394 -9.135 1.00 90.94 849 SER A CA 1
ATOM 6602 C C . SER A 1 849 ? 10.440 5.336 -10.137 1.00 90.94 849 SER A C 1
ATOM 6604 O O . SER A 1 849 ? 9.524 4.583 -9.817 1.00 90.94 849 SER A O 1
ATOM 6606 N N . LEU A 1 850 ? 11.012 5.278 -11.346 1.00 94.81 850 LEU A N 1
ATOM 6607 C CA . LEU A 1 850 ? 10.519 4.440 -12.435 1.00 94.81 850 LEU A CA 1
ATOM 6608 C C . LEU A 1 850 ? 10.737 2.955 -12.137 1.00 94.81 850 LEU A C 1
ATOM 6610 O O . LEU A 1 850 ? 11.863 2.487 -11.986 1.00 94.81 850 LEU A O 1
ATOM 6614 N N . GLU A 1 851 ? 9.642 2.205 -12.112 1.00 94.44 851 GLU A N 1
ATOM 6615 C CA . GLU A 1 851 ? 9.604 0.768 -11.853 1.00 94.44 851 GLU A CA 1
ATOM 6616 C C . GLU A 1 851 ? 9.426 -0.051 -13.139 1.00 94.44 851 GLU A C 1
ATOM 6618 O O . GLU A 1 851 ? 9.888 -1.193 -13.213 1.00 94.44 851 GLU A O 1
ATOM 6623 N N . SER A 1 852 ? 8.744 0.511 -14.143 1.00 95.38 852 SER A N 1
ATOM 6624 C CA . SER A 1 852 ? 8.430 -0.153 -15.411 1.00 95.38 852 SER A CA 1
ATOM 6625 C C . SER A 1 852 ? 8.545 0.804 -16.595 1.00 95.38 852 SER A C 1
ATOM 6627 O O . SER A 1 852 ? 7.915 1.861 -16.596 1.00 95.38 852 SER A O 1
ATOM 6629 N N . LEU A 1 853 ? 9.291 0.398 -17.622 1.00 97.38 853 LEU A N 1
ATOM 6630 C CA . LEU A 1 853 ? 9.451 1.131 -18.876 1.00 97.38 853 LEU A CA 1
ATOM 6631 C C . LEU A 1 853 ? 9.212 0.206 -20.071 1.00 97.38 853 LEU A C 1
ATOM 6633 O O . LEU A 1 853 ? 9.954 -0.754 -20.261 1.00 97.38 853 LEU A O 1
ATOM 6637 N N . ASP A 1 854 ? 8.225 0.519 -20.902 1.00 97.94 854 ASP A N 1
ATOM 6638 C CA . ASP A 1 854 ? 7.973 -0.213 -22.147 1.00 97.94 854 ASP A CA 1
ATOM 6639 C C . ASP A 1 854 ? 7.966 0.750 -23.342 1.00 97.94 854 ASP A C 1
ATOM 6641 O O . ASP A 1 854 ? 7.124 1.640 -23.454 1.00 97.94 854 ASP A O 1
ATOM 6645 N N . LEU A 1 855 ? 8.956 0.586 -24.220 1.00 98.44 855 LEU A N 1
ATOM 6646 C CA . LEU A 1 855 ? 9.132 1.329 -25.471 1.00 98.44 855 LEU A CA 1
ATOM 6647 C C . LEU A 1 855 ? 9.100 0.391 -26.689 1.00 98.44 855 LEU A C 1
ATOM 6649 O O . LEU A 1 855 ? 9.524 0.773 -27.787 1.00 98.44 855 LEU A O 1
ATOM 6653 N N . SER A 1 856 ? 8.658 -0.852 -26.502 1.00 98.44 856 SER A N 1
ATOM 6654 C CA . SER A 1 856 ? 8.697 -1.884 -27.532 1.00 98.44 856 SER A CA 1
ATOM 6655 C C . SER A 1 856 ? 7.796 -1.566 -28.729 1.00 98.44 856 SER A C 1
ATOM 6657 O O . SER A 1 856 ? 6.916 -0.710 -28.661 1.00 98.44 856 SER A O 1
ATOM 6659 N N . HIS A 1 857 ? 8.014 -2.237 -29.860 1.00 98.50 857 HIS A N 1
ATOM 6660 C CA . HIS A 1 857 ? 7.183 -2.093 -31.065 1.00 98.50 857 HIS A CA 1
ATOM 6661 C C . HIS A 1 857 ? 7.056 -0.635 -31.536 1.00 98.50 857 HIS A C 1
ATOM 6663 O O . HIS A 1 857 ? 5.960 -0.088 -31.651 1.00 98.50 857 HIS A O 1
ATOM 6669 N N . ASN A 1 858 ? 8.204 -0.017 -31.807 1.00 98.69 858 ASN A N 1
ATOM 6670 C CA . ASN A 1 858 ? 8.325 1.337 -32.335 1.00 98.69 858 ASN A CA 1
ATOM 6671 C C . ASN A 1 858 ? 9.419 1.382 -33.426 1.00 98.69 858 ASN A C 1
ATOM 6673 O O . ASN A 1 858 ? 9.929 0.366 -33.899 1.00 98.69 858 ASN A O 1
ATOM 6677 N N . ASN A 1 859 ? 9.779 2.580 -33.873 1.00 98.00 859 ASN A N 1
ATOM 6678 C CA . ASN A 1 859 ? 10.799 2.847 -34.885 1.00 98.00 859 ASN A CA 1
ATOM 6679 C C . ASN A 1 859 ? 12.026 3.577 -34.289 1.00 98.00 859 ASN A C 1
ATOM 6681 O O . ASN A 1 859 ? 12.731 4.289 -35.014 1.00 98.00 859 ASN A O 1
ATOM 6685 N N . LEU A 1 860 ? 12.269 3.433 -32.978 1.00 98.12 860 LEU A N 1
ATOM 6686 C CA . LEU A 1 860 ? 13.343 4.109 -32.239 1.00 98.12 860 LEU A CA 1
ATOM 6687 C C . LEU A 1 860 ? 14.716 3.610 -32.689 1.00 98.12 860 LEU A C 1
ATOM 6689 O O . LEU A 1 860 ? 14.899 2.435 -32.985 1.00 98.12 860 LEU A O 1
ATOM 6693 N N . SER A 1 861 ? 15.700 4.499 -32.729 1.00 95.62 861 SER A N 1
ATOM 6694 C CA . SER A 1 861 ? 17.026 4.243 -33.291 1.00 95.62 861 SER A CA 1
ATOM 6695 C C . SER A 1 861 ? 18.143 4.855 -32.445 1.00 95.62 861 SER A C 1
ATOM 6697 O O . SER A 1 861 ? 17.906 5.637 -31.528 1.00 95.62 861 SER A O 1
ATOM 6699 N N . GLY A 1 862 ? 19.396 4.518 -32.749 1.00 95.25 862 GLY A N 1
ATOM 6700 C CA . GLY A 1 862 ? 20.541 4.978 -31.961 1.00 95.25 862 GLY A CA 1
ATOM 6701 C C . GLY A 1 862 ? 20.761 4.141 -30.700 1.00 95.25 862 GLY A C 1
ATOM 6702 O O . GLY A 1 862 ? 20.320 2.998 -30.625 1.00 95.25 862 GLY A O 1
ATOM 6703 N N . LYS A 1 863 ? 21.518 4.682 -29.741 1.00 95.94 863 LYS A N 1
ATOM 6704 C CA . LYS A 1 863 ? 21.951 3.944 -28.546 1.00 95.94 863 LYS A CA 1
ATOM 6705 C C . LYS A 1 863 ? 20.922 4.018 -27.424 1.00 95.94 863 LYS A C 1
ATOM 6707 O O . LYS A 1 863 ? 20.275 5.048 -27.261 1.00 95.94 863 LYS A O 1
ATOM 6712 N N . ILE A 1 864 ? 20.856 2.963 -26.613 1.00 97.06 864 ILE A N 1
ATOM 6713 C CA . ILE A 1 864 ? 20.198 3.018 -25.303 1.00 97.06 864 ILE A CA 1
ATOM 6714 C C . ILE A 1 864 ? 21.045 3.944 -24.402 1.00 97.06 864 ILE A C 1
ATOM 6716 O O . ILE A 1 864 ? 22.261 3.733 -24.315 1.00 97.06 864 ILE A O 1
ATOM 6720 N N . PRO A 1 865 ? 20.466 4.981 -23.769 1.00 96.25 865 PRO A N 1
ATOM 6721 C CA . PRO A 1 865 ? 21.229 5.936 -22.975 1.00 96.25 865 PRO A CA 1
ATOM 6722 C C . PRO A 1 865 ? 21.949 5.283 -21.787 1.00 96.25 865 PRO A C 1
ATOM 6724 O O . PRO A 1 865 ? 21.321 4.533 -21.040 1.00 96.25 865 PRO A O 1
ATOM 6727 N N . PRO A 1 866 ? 23.239 5.592 -21.546 1.00 90.56 866 PRO A N 1
ATOM 6728 C CA . PRO A 1 866 ? 23.970 5.078 -20.386 1.00 90.56 866 PRO A CA 1
ATOM 6729 C C . PRO A 1 866 ? 23.319 5.407 -19.036 1.00 90.56 866 PRO A C 1
ATOM 6731 O O . PRO A 1 866 ? 23.443 4.619 -18.103 1.00 90.56 866 PRO A O 1
ATOM 6734 N N . THR A 1 867 ? 22.582 6.519 -18.957 1.00 93.62 867 THR A N 1
ATOM 6735 C CA . THR A 1 867 ? 21.843 6.974 -17.768 1.00 93.62 867 THR A CA 1
ATOM 6736 C C . THR A 1 867 ? 20.788 5.971 -17.289 1.00 93.62 867 THR A C 1
ATOM 6738 O O . THR A 1 867 ? 20.418 5.990 -16.124 1.00 93.62 867 THR A O 1
ATOM 6741 N N . PHE A 1 868 ? 20.356 5.010 -18.117 1.00 93.69 868 PHE A N 1
ATOM 6742 C CA . PHE A 1 868 ? 19.477 3.919 -17.661 1.00 93.69 868 PHE A CA 1
ATOM 6743 C C . PHE A 1 868 ? 20.140 3.037 -16.589 1.00 93.69 868 PHE A C 1
ATOM 6745 O O . PHE A 1 868 ? 19.447 2.371 -15.825 1.00 93.69 868 PHE A O 1
ATOM 6752 N N . GLY A 1 869 ? 21.476 3.045 -16.495 1.00 87.31 869 GLY A N 1
ATOM 6753 C CA . GLY A 1 869 ? 22.209 2.382 -15.416 1.00 87.31 869 GLY A CA 1
ATOM 6754 C C . GLY A 1 869 ? 21.937 2.958 -14.019 1.00 87.31 869 GLY A C 1
ATOM 6755 O O . GLY A 1 869 ? 22.196 2.266 -13.035 1.00 87.31 869 GLY A O 1
ATOM 6756 N N . GLU A 1 870 ? 21.395 4.177 -13.931 1.00 88.62 870 GLU A N 1
ATOM 6757 C CA . GLU A 1 870 ? 21.110 4.908 -12.685 1.00 88.62 870 GLU A CA 1
ATOM 6758 C C . GLU A 1 870 ? 19.686 4.660 -12.153 1.00 88.62 870 GLU A C 1
ATOM 6760 O O . GLU A 1 870 ? 19.374 5.016 -11.018 1.00 88.62 870 GLU A O 1
ATOM 6765 N N . LEU A 1 871 ? 18.820 4.000 -12.930 1.00 90.62 871 LEU A N 1
ATOM 6766 C CA . LEU A 1 871 ? 17.433 3.716 -12.554 1.00 90.62 871 LEU A CA 1
ATOM 6767 C C . LEU A 1 871 ? 17.355 2.563 -11.539 1.00 90.62 871 LEU A C 1
ATOM 6769 O O . LEU A 1 871 ? 17.155 1.400 -11.890 1.00 90.62 871 LEU A O 1
ATOM 6773 N N . LEU A 1 872 ? 17.523 2.883 -10.253 1.00 89.12 872 LEU A N 1
ATOM 6774 C CA . LEU A 1 872 ? 17.619 1.893 -9.172 1.00 89.12 872 LEU A CA 1
ATOM 6775 C C . LEU A 1 872 ? 16.311 1.148 -8.866 1.00 89.12 872 LEU A C 1
ATOM 6777 O O . LEU A 1 872 ? 16.375 0.068 -8.279 1.00 89.12 872 LEU A O 1
ATOM 6781 N N . GLN A 1 873 ? 15.152 1.691 -9.247 1.00 91.06 873 GLN A N 1
ATOM 6782 C CA . GLN A 1 873 ? 13.837 1.068 -9.025 1.00 91.06 873 GLN A CA 1
ATOM 6783 C C . GLN A 1 873 ? 13.317 0.290 -10.242 1.00 91.06 873 GLN A C 1
ATOM 6785 O O . GLN A 1 873 ? 12.296 -0.391 -10.138 1.00 91.06 873 GLN A O 1
ATOM 6790 N N . LEU A 1 874 ? 14.012 0.353 -11.385 1.00 93.62 874 LEU A N 1
ATOM 6791 C CA . LEU A 1 874 ? 13.544 -0.254 -12.626 1.00 93.62 874 LEU A CA 1
ATOM 6792 C C . LEU A 1 874 ? 13.589 -1.781 -12.523 1.00 93.62 874 LEU A C 1
ATOM 6794 O O . LEU A 1 874 ? 14.653 -2.375 -12.375 1.00 93.62 874 LEU A O 1
ATOM 6798 N N . ASN A 1 875 ? 12.423 -2.413 -12.629 1.00 90.75 875 ASN A N 1
ATOM 6799 C CA . ASN A 1 875 ? 12.263 -3.862 -12.505 1.00 90.75 875 ASN A CA 1
ATOM 6800 C C . ASN A 1 875 ? 11.699 -4.506 -13.775 1.00 90.75 875 ASN A C 1
ATOM 6802 O O . ASN A 1 875 ? 11.885 -5.702 -13.982 1.00 90.75 875 ASN A O 1
ATOM 6806 N N . ASN A 1 876 ? 11.008 -3.731 -14.613 1.00 91.81 876 ASN A N 1
ATOM 6807 C CA . ASN A 1 876 ? 10.438 -4.196 -15.871 1.00 91.81 876 ASN A CA 1
ATOM 6808 C C . ASN A 1 876 ? 10.880 -3.274 -17.014 1.00 91.81 876 ASN A C 1
ATOM 6810 O O . ASN A 1 876 ? 10.675 -2.063 -16.943 1.00 91.81 876 ASN A O 1
ATOM 6814 N N . LEU A 1 877 ? 11.497 -3.842 -18.048 1.00 95.12 877 LEU A N 1
ATOM 6815 C CA . LEU A 1 877 ? 11.983 -3.106 -19.212 1.00 95.12 877 LEU A CA 1
ATOM 6816 C C . LEU A 1 877 ? 11.678 -3.900 -20.478 1.00 95.12 877 LEU A C 1
ATOM 6818 O O . LEU A 1 877 ? 12.069 -5.063 -20.566 1.00 95.12 877 LEU A O 1
ATOM 6822 N N . ASP A 1 878 ? 11.066 -3.258 -21.468 1.00 96.94 878 ASP A N 1
ATOM 6823 C CA . ASP A 1 878 ? 10.940 -3.801 -22.821 1.00 96.94 878 ASP A CA 1
ATOM 6824 C C . ASP A 1 878 ? 11.271 -2.723 -23.866 1.00 96.94 878 ASP A C 1
ATOM 6826 O O . ASP A 1 878 ? 10.704 -1.633 -23.895 1.00 96.94 878 ASP A O 1
ATOM 6830 N N . LEU A 1 879 ? 12.263 -3.020 -24.700 1.00 97.88 879 LEU A N 1
ATOM 6831 C CA . LEU A 1 879 ? 12.794 -2.197 -25.788 1.00 97.88 879 LEU A CA 1
ATOM 6832 C C . LEU A 1 879 ? 12.743 -2.946 -27.131 1.00 97.88 879 LEU A C 1
ATOM 6834 O O . LEU A 1 879 ? 13.327 -2.499 -28.127 1.00 97.88 879 LEU A O 1
ATOM 6838 N N . SER A 1 880 ? 12.100 -4.112 -27.165 1.00 98.00 880 SER A N 1
ATOM 6839 C CA . SER A 1 880 ? 12.078 -5.006 -28.315 1.00 98.00 880 SER A CA 1
ATOM 6840 C C . SER A 1 880 ? 11.407 -4.367 -29.530 1.00 98.00 880 SER A C 1
ATOM 6842 O O . SER A 1 880 ? 10.670 -3.389 -29.423 1.00 98.00 880 SER A O 1
ATOM 6844 N N . ASN A 1 881 ? 11.651 -4.917 -30.717 1.00 98.06 881 ASN A N 1
ATOM 6845 C CA . ASN A 1 881 ? 10.997 -4.486 -31.954 1.00 98.06 881 ASN A CA 1
ATOM 6846 C C . ASN A 1 881 ? 11.223 -2.989 -32.250 1.00 98.06 881 ASN A C 1
ATOM 6848 O O . ASN A 1 881 ? 10.272 -2.231 -32.422 1.00 98.06 881 ASN A O 1
ATOM 6852 N N . ASN A 1 882 ? 12.495 -2.583 -32.296 1.00 98.44 882 ASN A N 1
ATOM 6853 C CA . ASN A 1 882 ? 12.955 -1.234 -32.635 1.00 98.44 882 ASN A CA 1
ATOM 6854 C C . ASN A 1 882 ? 14.182 -1.304 -33.581 1.00 98.44 882 ASN A C 1
ATOM 6856 O O . ASN A 1 882 ? 14.502 -2.347 -34.149 1.00 98.44 882 ASN A O 1
ATOM 6860 N N . LYS A 1 883 ? 14.881 -0.182 -33.791 1.00 97.44 883 LYS A N 1
ATOM 6861 C CA . LYS A 1 883 ? 16.114 -0.048 -34.597 1.00 97.44 883 LYS A CA 1
ATOM 6862 C C . LYS A 1 883 ? 17.314 0.393 -33.743 1.00 97.44 883 LYS A C 1
ATOM 6864 O O . LYS A 1 883 ? 18.184 1.134 -34.216 1.00 97.44 883 LYS A O 1
ATOM 6869 N N . LEU A 1 884 ? 17.344 -0.009 -32.474 1.00 97.12 884 LEU A N 1
ATOM 6870 C CA . LEU A 1 884 ? 18.388 0.372 -31.523 1.00 97.12 884 LEU A CA 1
ATOM 6871 C C . LEU A 1 884 ? 19.724 -0.303 -31.860 1.00 97.12 884 LEU A C 1
ATOM 6873 O O . LEU A 1 884 ? 19.777 -1.387 -32.448 1.00 97.12 884 LEU A O 1
ATOM 6877 N N . MET A 1 885 ? 20.818 0.363 -31.493 1.00 93.75 885 MET A N 1
ATOM 6878 C CA . MET A 1 885 ? 22.177 -0.079 -31.791 1.00 93.75 885 MET A CA 1
ATOM 6879 C C . MET A 1 885 ? 23.189 0.251 -30.695 1.00 93.75 885 MET A C 1
ATOM 6881 O O . MET A 1 885 ? 22.994 1.164 -29.900 1.00 93.75 885 MET A O 1
ATOM 6885 N N . GLY A 1 886 ? 24.324 -0.441 -30.706 1.00 90.56 886 GLY A N 1
ATOM 6886 C CA . GLY A 1 886 ? 25.407 -0.236 -29.752 1.00 90.56 886 GLY A CA 1
ATOM 6887 C C . GLY A 1 886 ? 25.202 -0.983 -28.429 1.00 90.56 886 GLY A C 1
ATOM 6888 O O . GLY A 1 886 ? 24.328 -1.845 -28.325 1.00 90.56 886 GLY A O 1
ATOM 6889 N N . PRO A 1 887 ? 26.046 -0.691 -27.425 1.00 91.50 887 PRO A N 1
ATOM 6890 C CA . PRO A 1 887 ? 26.069 -1.452 -26.186 1.00 91.50 887 PRO A CA 1
ATOM 6891 C C . PRO A 1 887 ? 24.830 -1.192 -25.322 1.00 91.50 887 PRO A C 1
ATOM 6893 O O . PRO A 1 887 ? 24.450 -0.038 -25.115 1.00 91.50 887 PRO A O 1
ATOM 6896 N N . ILE A 1 888 ? 24.261 -2.256 -24.751 1.00 93.56 888 ILE A N 1
ATOM 6897 C CA . ILE A 1 888 ? 23.281 -2.170 -23.662 1.00 93.56 888 ILE A CA 1
ATOM 6898 C C . ILE A 1 888 ? 23.999 -1.630 -22.402 1.00 93.56 888 ILE A C 1
ATOM 6900 O O . ILE A 1 888 ? 25.048 -2.173 -22.028 1.00 93.56 888 ILE A O 1
ATOM 6904 N N . PRO A 1 889 ? 23.479 -0.570 -21.745 1.00 90.81 889 PRO A N 1
ATOM 6905 C CA . PRO A 1 889 ? 24.065 0.012 -20.539 1.00 90.81 889 PRO A CA 1
ATOM 6906 C C . PRO A 1 889 ? 24.250 -0.993 -19.398 1.00 90.81 889 PRO A C 1
ATOM 6908 O O . PRO A 1 889 ? 23.521 -1.980 -19.276 1.00 90.81 889 PRO A O 1
ATOM 6911 N N . LYS A 1 890 ? 25.227 -0.716 -18.532 1.00 83.62 890 LYS A N 1
ATOM 6912 C CA . LYS A 1 890 ? 25.479 -1.468 -17.294 1.00 83.62 890 LYS A CA 1
ATOM 6913 C C . LYS A 1 890 ? 24.986 -0.658 -16.097 1.00 83.62 890 LYS A C 1
ATOM 6915 O O . LYS A 1 890 ? 25.059 0.565 -16.123 1.00 83.62 890 LYS A O 1
ATOM 6920 N N . GLY A 1 891 ? 24.531 -1.337 -15.052 1.00 82.00 891 GLY A N 1
ATOM 6921 C CA . GLY A 1 891 ? 24.049 -0.722 -13.813 1.00 82.00 891 GLY A CA 1
ATOM 6922 C C . GLY A 1 891 ? 23.363 -1.747 -12.907 1.00 82.00 891 GLY A C 1
ATOM 6923 O O . GLY A 1 891 ? 22.995 -2.816 -13.389 1.00 82.00 891 GLY A O 1
ATOM 6924 N N . PRO A 1 892 ? 23.167 -1.472 -11.605 1.00 80.44 892 PRO A N 1
ATOM 6925 C CA . PRO A 1 892 ? 22.670 -2.465 -10.647 1.00 80.44 892 PRO A CA 1
ATOM 6926 C C . PRO A 1 892 ? 21.385 -3.190 -11.083 1.00 80.44 892 PRO A C 1
ATOM 6928 O O . PRO A 1 892 ? 21.310 -4.412 -10.939 1.00 80.44 892 PRO A O 1
ATOM 6931 N N . GLN A 1 893 ? 20.419 -2.460 -11.657 1.00 85.69 893 GLN A N 1
ATOM 6932 C CA . GLN A 1 893 ? 19.182 -3.039 -12.196 1.00 85.69 893 GLN A CA 1
ATOM 6933 C C . GLN A 1 893 ? 19.322 -3.528 -13.642 1.00 85.69 893 GLN A C 1
ATOM 6935 O O . GLN A 1 893 ? 18.941 -4.657 -13.948 1.00 85.69 893 GLN A O 1
ATOM 6940 N N . MET A 1 894 ? 19.959 -2.745 -14.519 1.00 86.44 894 MET A N 1
ATOM 6941 C CA . MET A 1 894 ? 20.217 -3.123 -15.921 1.00 86.44 894 MET A CA 1
ATOM 6942 C C . MET A 1 894 ? 21.007 -4.434 -16.064 1.00 86.44 894 MET A C 1
ATOM 6944 O O . MET A 1 894 ? 20.908 -5.132 -17.070 1.00 86.44 894 MET A O 1
ATOM 6948 N N . ASP A 1 895 ? 21.795 -4.792 -15.053 1.00 83.75 895 ASP A N 1
ATOM 6949 C CA . ASP A 1 895 ? 22.563 -6.031 -14.988 1.00 83.75 895 ASP A CA 1
ATOM 6950 C C . ASP A 1 895 ? 21.694 -7.274 -14.692 1.00 83.75 895 ASP A C 1
ATOM 6952 O O . ASP A 1 895 ? 22.147 -8.404 -14.914 1.00 83.75 895 ASP A O 1
ATOM 6956 N N . ARG A 1 896 ? 20.474 -7.076 -14.172 1.00 85.06 896 ARG A N 1
ATOM 6957 C CA . ARG A 1 896 ? 19.494 -8.119 -13.815 1.00 85.06 896 ARG A CA 1
ATOM 6958 C C . ARG A 1 896 ? 18.426 -8.325 -14.891 1.00 85.06 896 ARG A C 1
ATOM 6960 O O . ARG A 1 896 ? 17.905 -9.434 -14.994 1.00 85.06 896 ARG A O 1
ATOM 6967 N N . LEU A 1 897 ? 18.155 -7.304 -15.704 1.00 85.19 897 LEU A N 1
ATOM 6968 C CA . LEU A 1 897 ? 17.227 -7.326 -16.841 1.00 85.19 897 LEU A CA 1
ATOM 6969 C C . LEU A 1 897 ? 17.826 -8.115 -18.020 1.00 85.19 897 LEU A C 1
ATOM 6971 O O . LEU A 1 897 ? 18.254 -7.555 -19.021 1.00 85.19 897 LEU A O 1
ATOM 6975 N N . ASN A 1 898 ? 17.922 -9.437 -17.863 1.00 84.81 898 ASN A N 1
ATOM 6976 C CA . ASN A 1 898 ? 18.574 -10.341 -18.820 1.00 84.81 898 ASN A CA 1
ATOM 6977 C C . ASN A 1 898 ? 17.576 -11.159 -19.652 1.00 84.81 898 ASN A C 1
ATOM 6979 O O . ASN A 1 898 ? 17.939 -12.228 -20.136 1.00 84.81 898 ASN A O 1
ATOM 6983 N N . ASP A 1 899 ? 16.322 -10.718 -19.767 1.00 87.44 899 ASP A N 1
ATOM 6984 C CA . ASP A 1 899 ? 15.374 -11.339 -20.689 1.00 87.44 899 ASP A CA 1
ATOM 6985 C C . ASP A 1 899 ? 15.716 -10.906 -22.126 1.00 87.44 899 ASP A C 1
ATOM 6987 O O . ASP A 1 899 ? 15.580 -9.724 -22.450 1.00 87.44 899 ASP A O 1
ATOM 6991 N N . PRO A 1 900 ? 16.165 -11.814 -23.018 1.00 85.81 900 PRO A N 1
ATOM 6992 C CA . PRO A 1 900 ? 16.452 -11.453 -24.402 1.00 85.81 900 PRO A CA 1
ATOM 6993 C C . PRO A 1 900 ? 15.203 -10.982 -25.156 1.00 85.81 900 PRO A C 1
ATOM 6995 O O . PRO A 1 900 ? 15.334 -10.239 -26.130 1.00 85.81 900 PRO A O 1
ATOM 6998 N N . GLY A 1 901 ? 14.010 -11.392 -24.703 1.00 90.75 901 GLY A N 1
ATOM 6999 C CA . GLY A 1 901 ? 12.726 -10.944 -25.233 1.00 90.75 901 GLY A CA 1
ATOM 7000 C C . GLY A 1 901 ? 12.608 -9.424 -25.210 1.00 90.75 901 GLY A C 1
ATOM 7001 O O . GLY A 1 901 ? 12.331 -8.839 -26.252 1.00 90.75 901 GLY A O 1
ATOM 7002 N N . SER A 1 902 ? 12.981 -8.794 -24.092 1.00 92.88 902 SER A N 1
ATOM 7003 C CA . SER A 1 902 ? 12.978 -7.338 -23.880 1.00 92.88 902 SER A CA 1
ATOM 7004 C C . SER A 1 902 ? 13.857 -6.536 -24.841 1.00 92.88 902 SER A C 1
ATOM 7006 O O . SER A 1 902 ? 13.783 -5.313 -24.877 1.00 92.88 902 SER A O 1
ATOM 7008 N N . TYR A 1 903 ? 14.730 -7.182 -25.609 1.00 95.69 903 TYR A N 1
ATOM 7009 C CA . TYR A 1 903 ? 15.650 -6.519 -26.540 1.00 95.69 903 TYR A CA 1
ATOM 7010 C C . TYR A 1 903 ? 15.531 -7.065 -27.964 1.00 95.69 903 TYR A C 1
ATOM 7012 O O . TYR A 1 903 ? 16.238 -6.604 -28.867 1.00 95.69 903 TYR A O 1
ATOM 7020 N N . ALA A 1 904 ? 14.656 -8.052 -28.173 1.00 93.38 904 ALA A N 1
ATOM 7021 C CA . ALA A 1 904 ? 14.528 -8.780 -29.422 1.00 93.38 904 ALA A CA 1
ATOM 7022 C C . ALA A 1 904 ? 14.275 -7.841 -30.608 1.00 93.38 904 ALA A C 1
ATOM 7024 O O . ALA A 1 904 ? 13.762 -6.733 -30.462 1.00 93.38 904 ALA A O 1
ATOM 7025 N N . ASN A 1 905 ? 14.632 -8.291 -31.811 1.00 93.75 905 ASN A N 1
ATOM 7026 C CA . ASN A 1 905 ? 14.413 -7.553 -33.058 1.00 93.75 905 ASN A CA 1
ATOM 7027 C C . ASN A 1 905 ? 15.097 -6.170 -33.132 1.00 93.75 905 ASN A C 1
ATOM 7029 O O . ASN A 1 905 ? 14.691 -5.336 -33.930 1.00 93.75 905 ASN A O 1
ATOM 7033 N N . ASN A 1 906 ? 16.178 -5.957 -32.373 1.00 94.62 906 ASN A N 1
ATOM 7034 C CA . ASN A 1 906 ? 17.103 -4.829 -32.519 1.00 94.62 906 ASN A CA 1
ATOM 7035 C C . ASN A 1 906 ? 18.485 -5.338 -32.962 1.00 94.62 906 ASN A C 1
ATOM 7037 O O . ASN A 1 906 ? 19.376 -5.558 -32.143 1.00 94.62 906 ASN A O 1
ATOM 7041 N N . SER A 1 907 ? 18.683 -5.548 -34.265 1.00 86.19 907 SER A N 1
ATOM 7042 C CA . SER A 1 907 ? 19.879 -6.231 -34.791 1.00 86.19 907 SER A CA 1
ATOM 7043 C C . SER A 1 907 ? 21.208 -5.505 -34.546 1.00 86.19 907 SER A C 1
ATOM 7045 O O . SER A 1 907 ? 22.262 -6.098 -34.746 1.00 86.19 907 SER A O 1
ATOM 7047 N N . GLY A 1 908 ? 21.176 -4.222 -34.172 1.00 87.12 908 GLY A N 1
ATOM 7048 C CA . GLY A 1 908 ? 22.372 -3.435 -33.875 1.00 87.12 908 GLY A CA 1
ATOM 7049 C C . GLY A 1 908 ? 22.799 -3.462 -32.406 1.00 87.12 908 GLY A C 1
ATOM 7050 O O . GLY A 1 908 ? 23.829 -2.863 -32.089 1.00 87.12 908 GLY A O 1
ATOM 7051 N N . LEU A 1 909 ? 22.004 -4.052 -31.504 1.00 93.38 909 LEU A N 1
ATOM 7052 C CA . LEU A 1 909 ? 22.324 -4.103 -30.078 1.00 93.38 909 LEU A CA 1
ATOM 7053 C C . LEU A 1 909 ? 23.350 -5.189 -29.772 1.00 93.38 909 LEU A C 1
ATOM 7055 O O . LEU A 1 909 ? 23.367 -6.261 -30.372 1.00 93.38 909 LEU A O 1
ATOM 7059 N N . CYS A 1 910 ? 24.174 -4.908 -28.774 1.00 87.75 910 CYS A N 1
ATOM 7060 C CA . CYS A 1 910 ? 25.161 -5.833 -28.250 1.00 87.75 910 CYS A CA 1
ATOM 7061 C C . CYS A 1 910 ? 25.301 -5.630 -26.734 1.00 87.75 910 CYS A C 1
ATOM 7063 O O . CYS A 1 910 ? 25.039 -4.549 -26.212 1.00 87.75 910 CYS A O 1
ATOM 7065 N N . GLY A 1 911 ? 25.680 -6.658 -25.987 1.00 84.69 911 GLY A N 1
ATOM 7066 C CA . GLY A 1 911 ? 25.781 -6.596 -24.532 1.00 84.69 911 GLY A CA 1
ATOM 7067 C C . GLY A 1 911 ? 25.555 -7.946 -23.864 1.00 84.69 911 GLY A C 1
ATOM 7068 O O . GLY A 1 911 ? 25.039 -8.891 -24.462 1.00 84.69 911 GLY A O 1
ATOM 7069 N N . LEU A 1 912 ? 25.936 -8.031 -22.587 1.00 79.94 912 LEU A N 1
ATOM 7070 C CA . LEU A 1 912 ? 25.836 -9.263 -21.797 1.00 79.94 912 LEU A CA 1
ATOM 7071 C C . LEU A 1 912 ? 24.385 -9.727 -21.601 1.00 79.94 912 LEU A C 1
ATOM 7073 O O . LEU A 1 912 ? 24.158 -10.926 -21.488 1.00 79.94 912 LEU A O 1
ATOM 7077 N N . GLN A 1 913 ? 23.428 -8.797 -21.586 1.00 83.38 913 GLN A N 1
ATOM 7078 C CA . GLN A 1 913 ? 22.001 -9.050 -21.365 1.00 83.38 913 GLN A CA 1
ATOM 7079 C C . GLN A 1 913 ? 21.380 -9.933 -22.459 1.00 83.38 913 GLN A C 1
ATOM 7081 O O . GLN A 1 913 ? 20.512 -10.745 -22.166 1.00 83.38 913 GLN A O 1
ATOM 7086 N N . ILE A 1 914 ? 21.865 -9.815 -23.701 1.00 85.12 914 ILE A N 1
ATOM 7087 C CA . ILE A 1 914 ? 21.384 -10.578 -24.870 1.00 85.12 914 ILE A CA 1
ATOM 7088 C C . ILE A 1 914 ? 22.421 -11.557 -25.428 1.00 85.12 914 ILE A C 1
ATOM 7090 O O . ILE A 1 914 ? 22.174 -12.205 -26.440 1.00 85.12 914 ILE A O 1
ATOM 7094 N N . LEU A 1 915 ? 23.589 -11.659 -24.785 1.00 82.38 915 LEU A N 1
ATOM 7095 C CA . LEU A 1 915 ? 24.699 -12.527 -25.193 1.00 82.38 915 LEU A CA 1
ATOM 7096 C C . LEU A 1 915 ? 25.244 -12.243 -26.611 1.00 82.38 915 LEU A C 1
ATOM 7098 O O . LEU A 1 915 ? 25.809 -13.134 -27.242 1.00 82.38 915 LEU A O 1
ATOM 7102 N N . VAL A 1 916 ? 25.119 -11.000 -27.093 1.00 82.06 916 VAL A N 1
ATOM 7103 C CA . VAL A 1 916 ? 25.670 -10.546 -28.383 1.00 82.06 916 VAL A CA 1
ATOM 7104 C C . VAL A 1 916 ? 26.938 -9.716 -28.130 1.00 82.06 916 VAL A C 1
ATOM 7106 O O . VAL A 1 916 ? 26.854 -8.701 -27.435 1.00 82.06 916 VAL A O 1
ATOM 7109 N N . PRO A 1 917 ? 28.117 -10.103 -28.651 1.00 73.62 917 PRO A N 1
ATOM 7110 C CA . PRO A 1 917 ? 29.355 -9.335 -28.496 1.00 73.62 917 PRO A CA 1
ATOM 7111 C C . PRO A 1 917 ? 29.272 -7.957 -29.171 1.00 73.62 917 PRO A C 1
ATOM 7113 O O . PRO A 1 917 ? 28.708 -7.826 -30.253 1.00 73.62 917 PRO A O 1
ATOM 7116 N N . CYS A 1 918 ? 29.833 -6.921 -28.544 1.00 77.75 918 CYS A N 1
ATOM 7117 C CA . CYS A 1 918 ? 29.969 -5.602 -29.168 1.00 77.75 918 CYS A CA 1
ATOM 7118 C C . CYS A 1 918 ? 31.279 -5.528 -29.953 1.00 77.75 918 CYS A C 1
ATOM 7120 O O . CYS A 1 918 ? 32.328 -5.755 -29.358 1.00 77.75 918 CYS A O 1
ATOM 7122 N N . GLU A 1 919 ? 31.239 -5.164 -31.240 1.00 55.66 919 GLU A N 1
ATOM 7123 C CA . GLU A 1 919 ? 32.461 -4.898 -32.012 1.00 55.66 919 GLU A CA 1
ATOM 7124 C C . GLU A 1 919 ? 33.255 -3.748 -31.374 1.00 55.66 919 GLU A C 1
ATOM 7126 O O . GLU A 1 919 ? 32.717 -2.667 -31.099 1.00 55.66 919 GLU A O 1
ATOM 7131 N N . GLU A 1 920 ? 34.544 -3.983 -31.119 1.00 42.66 920 GLU A N 1
ATOM 7132 C CA . GLU A 1 920 ? 35.447 -2.982 -30.563 1.00 42.66 920 GLU A CA 1
ATOM 7133 C C . GLU A 1 920 ? 35.646 -1.841 -31.567 1.00 42.66 920 GLU A C 1
ATOM 7135 O O . GLU A 1 920 ? 36.472 -1.896 -32.480 1.00 42.66 920 GLU A O 1
ATOM 7140 N N . ALA A 1 921 ? 34.915 -0.743 -31.373 1.00 36.38 921 ALA A N 1
ATOM 7141 C CA . ALA A 1 921 ? 35.343 0.537 -31.903 1.00 36.38 921 ALA A CA 1
ATOM 7142 C C . ALA A 1 921 ? 36.716 0.852 -31.291 1.00 36.38 921 ALA A C 1
ATOM 7144 O O . ALA A 1 921 ? 36.822 1.143 -30.099 1.00 36.38 921 ALA A O 1
ATOM 7145 N N . SER A 1 922 ? 37.757 0.779 -32.126 1.00 28.81 922 SER A N 1
ATOM 7146 C CA . SER A 1 922 ? 39.135 1.174 -31.826 1.00 28.81 922 SER A CA 1
ATOM 7147 C C . SER A 1 922 ? 39.177 2.378 -30.869 1.00 28.81 922 SER A C 1
ATOM 7149 O O . SER A 1 922 ? 38.551 3.404 -31.174 1.00 28.81 922 SER A O 1
ATOM 7151 N N . PRO A 1 923 ? 39.893 2.305 -29.734 1.00 31.73 923 PRO A N 1
ATOM 7152 C CA . PRO A 1 923 ? 39.771 3.301 -28.686 1.00 31.73 923 PRO A CA 1
ATOM 7153 C C . PRO A 1 923 ? 40.422 4.615 -29.124 1.00 31.73 923 PRO A C 1
ATOM 7155 O O . PRO A 1 923 ? 41.640 4.795 -29.067 1.00 31.73 923 PRO A O 1
ATOM 7158 N N . LYS A 1 924 ? 39.592 5.583 -29.526 1.00 26.80 924 LYS A N 1
ATOM 7159 C CA . LYS A 1 924 ? 39.967 6.993 -29.428 1.00 26.80 924 LYS A CA 1
ATOM 7160 C C . LYS A 1 924 ? 40.082 7.319 -27.938 1.00 26.80 924 LYS A C 1
ATOM 7162 O O . LYS A 1 924 ? 39.077 7.436 -27.246 1.00 26.80 924 LYS A O 1
ATOM 7167 N N . LYS A 1 925 ? 41.327 7.464 -27.468 1.00 31.28 925 LYS A N 1
ATOM 7168 C CA . LYS A 1 925 ? 41.690 8.299 -26.307 1.00 31.28 925 LYS A CA 1
ATOM 7169 C C . LYS A 1 925 ? 40.877 9.603 -26.403 1.00 31.28 925 LYS A C 1
ATOM 7171 O O . LYS A 1 925 ? 40.857 10.196 -27.476 1.00 31.28 925 LYS A O 1
ATOM 7176 N N . ALA A 1 926 ? 40.188 10.103 -25.388 1.00 28.08 926 ALA A N 1
ATOM 7177 C CA . ALA A 1 926 ? 40.289 9.952 -23.941 1.00 28.08 926 ALA A CA 1
ATOM 7178 C C . ALA A 1 926 ? 38.913 10.256 -23.307 1.00 28.08 926 ALA A C 1
ATOM 7180 O O . ALA A 1 926 ? 38.031 10.695 -24.035 1.00 28.08 926 ALA A O 1
ATOM 7181 N N . ILE A 1 927 ? 38.773 10.109 -21.983 1.00 28.94 927 ILE A N 1
ATOM 7182 C CA . ILE A 1 927 ? 38.110 11.087 -21.094 1.00 28.94 927 ILE A CA 1
ATOM 7183 C C . ILE A 1 927 ? 38.661 10.877 -19.671 1.00 28.94 927 ILE A C 1
ATOM 7185 O O . ILE A 1 927 ? 38.613 9.776 -19.127 1.00 28.94 927 ILE A O 1
ATOM 7189 N N . LEU A 1 928 ? 39.215 11.959 -19.125 1.00 27.39 928 LEU A N 1
ATOM 7190 C CA . LEU A 1 928 ? 39.387 12.259 -17.704 1.00 27.39 928 LEU A CA 1
ATOM 7191 C C . LEU A 1 928 ? 38.411 13.413 -17.403 1.00 27.39 928 LEU A C 1
ATOM 7193 O O . LEU A 1 928 ? 38.096 14.194 -18.300 1.00 27.39 928 LEU A O 1
ATOM 7197 N N . HIS A 1 929 ? 37.918 13.447 -16.171 1.00 28.97 929 HIS A N 1
ATOM 7198 C CA . HIS A 1 929 ? 36.759 14.193 -15.681 1.00 28.97 929 HIS A CA 1
ATOM 7199 C C . HIS A 1 929 ? 36.812 15.733 -15.807 1.00 28.97 929 HIS A C 1
ATOM 7201 O O . HIS A 1 929 ? 37.874 16.343 -15.910 1.00 28.97 929 HIS A O 1
ATOM 7207 N N . ASP A 1 930 ? 35.607 16.314 -15.790 1.00 37.91 930 ASP A N 1
ATOM 7208 C CA . ASP A 1 930 ? 35.195 17.709 -15.994 1.00 37.91 930 ASP A CA 1
ATOM 7209 C C . ASP A 1 930 ? 36.109 18.810 -15.430 1.00 37.91 930 ASP A C 1
ATOM 7211 O O . ASP A 1 930 ? 36.182 18.972 -14.220 1.00 37.91 930 ASP A O 1
ATOM 7215 N N . TRP A 1 931 ? 36.681 19.636 -16.323 1.00 33.75 931 TRP A N 1
ATOM 7216 C CA . TRP A 1 931 ? 36.833 21.112 -16.300 1.00 33.75 931 TRP A CA 1
ATOM 7217 C C . TRP A 1 931 ? 37.325 21.561 -17.698 1.00 33.75 931 TRP A C 1
ATOM 7219 O O . TRP A 1 931 ? 37.980 20.797 -18.400 1.00 33.75 931 TRP A O 1
ATOM 7229 N N . ALA A 1 932 ? 37.036 22.795 -18.138 1.00 43.38 932 ALA A N 1
ATOM 7230 C CA . ALA A 1 932 ? 37.513 23.295 -19.439 1.00 43.38 932 ALA A CA 1
ATOM 7231 C C . ALA A 1 932 ? 39.030 23.611 -19.430 1.00 43.38 932 ALA A C 1
ATOM 7233 O O . ALA A 1 932 ? 39.510 24.346 -18.560 1.00 43.38 932 ALA A O 1
ATOM 7234 N N . ASP A 1 933 ? 39.769 23.112 -20.433 1.00 44.16 933 ASP A N 1
ATOM 7235 C CA . ASP A 1 933 ? 41.242 23.164 -20.563 1.00 44.16 933 ASP A CA 1
ATOM 7236 C C . ASP A 1 933 ? 41.867 24.559 -20.359 1.00 44.16 933 ASP A C 1
ATOM 7238 O O . ASP A 1 933 ? 42.964 24.698 -19.806 1.00 44.16 933 ASP A O 1
ATOM 7242 N N . GLU A 1 934 ? 41.173 25.623 -20.764 1.00 42.97 934 GLU A N 1
ATOM 7243 C CA . GLU A 1 934 ? 41.682 26.996 -20.665 1.00 42.97 934 GLU A CA 1
ATOM 7244 C C . GLU A 1 934 ? 41.808 27.487 -19.211 1.00 42.97 934 GLU A C 1
ATOM 7246 O O . GLU A 1 934 ? 42.728 28.249 -18.878 1.00 42.97 934 GLU A O 1
ATOM 7251 N N . ASN A 1 935 ? 40.960 26.981 -18.311 1.00 44.34 935 ASN A N 1
ATOM 7252 C CA . ASN A 1 935 ? 41.035 27.272 -16.879 1.00 44.34 935 ASN A CA 1
ATOM 7253 C C . ASN A 1 935 ? 42.189 26.503 -16.227 1.00 44.34 935 ASN A C 1
ATOM 7255 O O . ASN A 1 935 ? 42.891 27.047 -15.369 1.00 44.34 935 ASN A O 1
ATOM 7259 N N . TRP A 1 936 ? 42.458 25.278 -16.693 1.00 43.31 936 TRP A N 1
ATOM 7260 C CA . TRP A 1 936 ? 43.504 24.435 -16.122 1.00 43.31 936 TRP A CA 1
ATOM 7261 C C . TRP A 1 936 ? 44.899 24.984 -16.424 1.00 43.31 936 TRP A C 1
ATOM 7263 O O . TRP A 1 936 ? 45.755 25.128 -15.548 1.00 43.31 936 TRP A O 1
ATOM 7273 N N . VAL A 1 937 ? 45.102 25.408 -17.670 1.00 55.75 937 VAL A N 1
ATOM 7274 C CA . VAL A 1 937 ? 46.344 26.046 -18.111 1.00 55.75 937 VAL A CA 1
ATOM 7275 C C . VAL A 1 937 ? 46.568 27.384 -17.393 1.00 55.75 937 VAL A C 1
ATOM 7277 O O . VAL A 1 937 ? 47.711 27.742 -17.095 1.00 55.75 937 VAL A O 1
ATOM 7280 N N . THR A 1 938 ? 45.500 28.115 -17.068 1.00 53.28 938 THR A N 1
ATOM 7281 C CA . THR A 1 938 ? 45.579 29.384 -16.328 1.00 53.28 938 THR A CA 1
ATOM 7282 C C . THR A 1 938 ? 45.974 29.165 -14.867 1.00 53.28 938 THR A C 1
ATOM 7284 O O . THR A 1 938 ? 46.881 29.839 -14.374 1.00 53.28 938 THR A O 1
ATOM 7287 N N . ILE A 1 939 ? 45.385 28.176 -14.193 1.00 47.47 939 ILE A N 1
ATOM 7288 C CA . ILE A 1 939 ? 45.732 27.816 -12.811 1.00 47.47 939 ILE A CA 1
ATOM 7289 C C . ILE A 1 939 ? 47.160 27.261 -12.741 1.00 47.47 939 ILE A C 1
ATOM 7291 O O . ILE A 1 939 ? 47.948 27.733 -11.926 1.00 47.47 939 ILE A O 1
ATOM 7295 N N . LEU A 1 940 ? 47.562 26.375 -13.658 1.00 53.53 940 LEU A N 1
ATOM 7296 C CA . LEU A 1 940 ? 48.934 25.857 -13.724 1.00 53.53 940 LEU A CA 1
A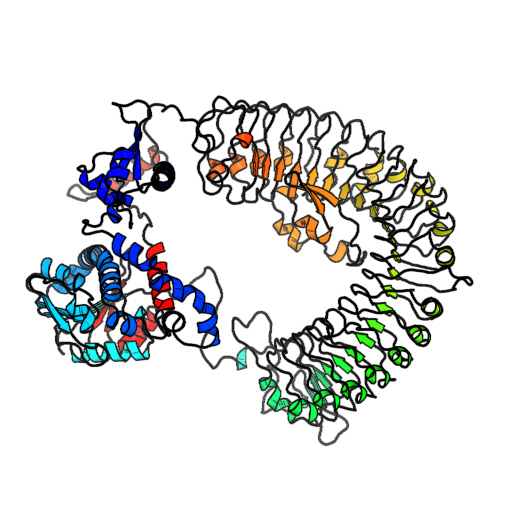TOM 7297 C C . LEU A 1 940 ? 49.964 26.959 -14.037 1.00 53.53 940 LEU A C 1
ATOM 7299 O O . LEU A 1 940 ? 51.067 26.942 -13.486 1.00 53.53 940 LEU A O 1
ATOM 7303 N N . ARG A 1 941 ? 49.622 27.963 -14.862 1.00 63.59 941 ARG A N 1
ATOM 7304 C CA . ARG A 1 941 ? 50.470 29.155 -15.078 1.00 63.59 941 ARG A CA 1
ATOM 7305 C C . ARG A 1 941 ? 50.564 30.037 -13.835 1.00 63.59 941 ARG A C 1
ATOM 7307 O O . ARG A 1 941 ? 51.643 30.570 -13.577 1.00 63.59 941 ARG A O 1
ATOM 7314 N N . ASN A 1 942 ? 49.485 30.186 -13.071 1.00 54.75 942 ASN A N 1
ATOM 7315 C CA . ASN A 1 942 ? 49.479 30.952 -11.823 1.00 54.75 942 ASN A CA 1
ATOM 7316 C C . ASN A 1 942 ? 50.271 30.232 -10.720 1.00 54.75 942 ASN A C 1
ATOM 7318 O O . ASN A 1 942 ? 51.109 30.857 -10.075 1.00 54.75 942 ASN A O 1
ATOM 7322 N N . CYS A 1 943 ? 50.118 28.912 -10.590 1.00 49.72 943 CYS A N 1
ATOM 7323 C CA . CYS A 1 943 ? 50.935 28.070 -9.714 1.00 49.72 943 CYS A CA 1
ATOM 7324 C C . CYS A 1 943 ? 52.417 28.113 -10.117 1.00 49.72 943 CYS A C 1
ATOM 7326 O O . CYS A 1 943 ? 53.281 28.236 -9.256 1.00 49.72 943 CYS A O 1
ATOM 7328 N N . ARG A 1 944 ? 52.733 28.109 -11.421 1.00 58.06 944 ARG A N 1
ATOM 7329 C CA . ARG A 1 944 ? 54.109 28.266 -11.923 1.00 58.06 944 ARG A CA 1
ATOM 7330 C C . ARG A 1 944 ? 54.698 29.651 -11.639 1.00 58.06 944 ARG A C 1
ATOM 7332 O O . ARG A 1 944 ? 55.884 29.733 -11.353 1.00 58.06 944 ARG A O 1
ATOM 7339 N N . LYS A 1 945 ? 53.902 30.725 -11.706 1.00 61.75 945 LYS A N 1
ATOM 7340 C CA . LYS A 1 945 ? 54.338 32.088 -11.337 1.00 61.75 945 LYS A CA 1
ATOM 7341 C C . LYS A 1 945 ? 54.549 32.256 -9.829 1.00 61.75 945 LYS A C 1
ATOM 7343 O O . LYS A 1 945 ? 55.390 33.055 -9.433 1.00 61.75 945 LYS A O 1
ATOM 7348 N N . ALA A 1 946 ? 53.801 31.519 -9.009 1.00 52.06 946 ALA A N 1
ATOM 7349 C CA . ALA A 1 946 ? 53.930 31.525 -7.552 1.00 52.06 946 ALA A CA 1
ATOM 7350 C C . ALA A 1 946 ? 55.143 30.720 -7.042 1.00 52.06 946 ALA A C 1
ATOM 7352 O O . ALA A 1 946 ? 55.551 30.877 -5.892 1.00 52.06 946 ALA A O 1
ATOM 7353 N N . LEU A 1 947 ? 55.744 29.881 -7.890 1.00 56.72 947 LEU A N 1
ATOM 7354 C CA . LEU A 1 947 ? 56.961 29.136 -7.583 1.00 56.72 947 LEU A CA 1
ATOM 7355 C C . LEU A 1 947 ? 58.188 29.985 -7.951 1.00 56.72 947 LEU A C 1
ATOM 7357 O O . LEU A 1 947 ? 58.535 30.121 -9.123 1.00 56.72 947 LEU A O 1
ATOM 7361 N N . SER A 1 948 ? 58.856 30.561 -6.947 1.00 46.16 948 SER A N 1
ATOM 7362 C CA . SER A 1 948 ? 60.162 31.203 -7.135 1.00 46.16 948 SER A CA 1
ATOM 7363 C C . SER A 1 948 ? 61.195 30.179 -7.635 1.00 46.16 948 SER A C 1
ATOM 7365 O O . SER A 1 948 ? 61.121 28.994 -7.312 1.00 46.16 948 SER A O 1
ATOM 7367 N N . GLU A 1 949 ? 62.145 30.630 -8.462 1.00 54.12 949 GLU A N 1
ATOM 7368 C CA . GLU A 1 949 ? 62.992 29.834 -9.377 1.00 54.12 949 GLU A CA 1
ATOM 7369 C C . GLU A 1 949 ? 63.891 28.728 -8.778 1.00 54.12 949 GLU A C 1
ATOM 7371 O O . GLU A 1 949 ? 64.763 28.206 -9.474 1.00 54.12 949 GLU A O 1
ATOM 7376 N N . LYS A 1 950 ? 63.719 28.286 -7.529 1.00 50.34 950 LYS A N 1
ATOM 7377 C CA . LYS A 1 950 ? 64.498 27.163 -6.987 1.00 50.34 950 LYS A CA 1
ATOM 7378 C C . LYS A 1 950 ? 63.640 26.165 -6.199 1.00 50.34 950 LYS A C 1
ATOM 7380 O O . LYS A 1 950 ? 63.412 26.319 -5.009 1.00 50.34 950 LYS A O 1
ATOM 7385 N N . LYS A 1 951 ? 63.303 25.066 -6.893 1.00 54.81 951 LYS A N 1
ATOM 7386 C CA . LYS A 1 951 ? 62.948 23.724 -6.374 1.00 54.81 951 LYS A CA 1
ATOM 7387 C C . LYS A 1 951 ? 61.676 23.590 -5.509 1.00 54.81 951 LYS A C 1
ATOM 7389 O O . LYS A 1 951 ? 61.731 22.999 -4.436 1.00 54.81 951 LYS A O 1
ATOM 7394 N N . GLY A 1 952 ? 60.513 24.000 -6.014 1.00 47.12 952 GLY A N 1
ATOM 7395 C CA . GLY A 1 952 ? 59.222 23.511 -5.499 1.00 47.12 952 GLY A CA 1
ATOM 7396 C C . GLY A 1 952 ? 58.666 22.348 -6.336 1.00 47.12 952 GLY A C 1
ATOM 7397 O O . GLY A 1 952 ? 58.720 22.407 -7.563 1.00 47.12 952 GLY A O 1
ATOM 7398 N N . LYS A 1 953 ? 58.137 21.296 -5.692 1.00 47.34 953 LYS A N 1
ATOM 7399 C CA . LYS A 1 953 ? 57.314 20.246 -6.329 1.00 47.34 953 LYS A CA 1
ATOM 7400 C C . LYS A 1 953 ? 55.835 20.588 -6.133 1.00 47.34 953 LYS A C 1
ATOM 7402 O O . LYS A 1 953 ? 55.425 20.858 -5.009 1.00 47.34 953 LYS A O 1
ATOM 7407 N N . LEU A 1 954 ? 55.050 20.541 -7.208 1.00 40.16 954 LEU A N 1
ATOM 7408 C CA . LEU A 1 954 ? 53.588 20.556 -7.141 1.00 40.16 954 LEU A CA 1
ATOM 7409 C C . LEU A 1 954 ? 53.120 19.120 -6.864 1.00 40.16 954 LEU A C 1
ATOM 7411 O O . LEU A 1 954 ? 53.423 18.227 -7.653 1.00 40.16 954 LEU A O 1
ATOM 7415 N N . ILE A 1 955 ? 52.440 18.894 -5.740 1.00 43.38 955 ILE A N 1
ATOM 7416 C CA . ILE A 1 955 ? 51.827 17.605 -5.396 1.00 43.38 955 ILE A CA 1
ATOM 7417 C C . ILE A 1 955 ? 50.316 17.780 -5.528 1.00 43.38 955 ILE A C 1
ATOM 7419 O O . ILE A 1 955 ? 49.743 18.667 -4.900 1.00 43.38 955 ILE A O 1
ATOM 7423 N N . LEU A 1 956 ? 49.700 16.947 -6.361 1.00 34.31 956 LEU A N 1
ATOM 7424 C CA . LEU A 1 956 ? 48.252 16.814 -6.485 1.00 34.31 956 LEU A CA 1
ATOM 7425 C C . LEU A 1 956 ? 47.864 15.504 -5.798 1.00 34.31 956 LEU A C 1
ATOM 7427 O O . LEU A 1 956 ? 48.421 14.459 -6.131 1.00 34.31 956 LEU A O 1
ATOM 7431 N N . VAL A 1 957 ? 46.969 15.580 -4.814 1.00 34.22 957 VAL A N 1
ATOM 7432 C CA . VAL A 1 957 ? 46.437 14.419 -4.093 1.00 34.22 957 VAL A CA 1
ATOM 7433 C C . VAL A 1 957 ? 44.968 14.286 -4.461 1.00 34.22 957 VAL A C 1
ATOM 7435 O O . VAL A 1 957 ? 44.196 15.217 -4.247 1.00 34.22 957 VAL A O 1
ATOM 7438 N N . GLU A 1 958 ? 44.607 13.133 -5.010 1.00 25.94 958 GLU A N 1
ATOM 7439 C CA . GLU A 1 958 ? 43.231 12.711 -5.258 1.00 25.94 958 GLU A CA 1
ATOM 7440 C C . GLU A 1 958 ? 42.956 11.519 -4.329 1.00 25.94 958 GLU A C 1
ATOM 7442 O O . GLU A 1 958 ? 43.784 10.610 -4.228 1.00 25.94 958 GLU A O 1
ATOM 7447 N N . ILE A 1 959 ? 41.853 11.560 -3.579 1.00 28.42 959 ILE A N 1
ATOM 7448 C CA . ILE A 1 959 ? 41.486 10.519 -2.610 1.00 28.42 959 ILE A CA 1
ATOM 7449 C C . ILE A 1 959 ? 40.468 9.596 -3.283 1.00 28.42 959 ILE A C 1
ATOM 7451 O O . ILE A 1 959 ? 39.403 10.053 -3.686 1.00 28.42 959 ILE A O 1
ATOM 7455 N N . VAL A 1 960 ? 40.793 8.304 -3.386 1.00 31.55 960 VAL A N 1
ATOM 7456 C CA . VAL A 1 960 ? 39.842 7.244 -3.748 1.00 31.55 960 VAL A CA 1
ATOM 7457 C C . VAL A 1 960 ? 39.469 6.506 -2.465 1.00 31.55 960 VAL A C 1
ATOM 7459 O O . VAL A 1 960 ? 40.322 5.894 -1.824 1.00 31.55 960 VAL A O 1
ATOM 7462 N N . ASP A 1 961 ? 38.202 6.599 -2.083 1.00 35.53 961 ASP A N 1
ATOM 7463 C CA . ASP A 1 961 ? 37.623 5.975 -0.895 1.00 35.53 961 ASP A CA 1
ATOM 7464 C C . ASP A 1 961 ? 37.346 4.481 -1.170 1.00 35.53 961 ASP A C 1
ATOM 7466 O O . ASP A 1 961 ? 36.378 4.135 -1.845 1.00 35.53 961 ASP A O 1
ATOM 7470 N N . GLN A 1 962 ? 38.255 3.586 -0.759 1.00 41.72 962 GLN A N 1
ATOM 7471 C CA . GLN A 1 962 ? 38.162 2.134 -1.024 1.00 41.72 962 GLN A CA 1
ATOM 7472 C C . GLN A 1 962 ? 38.259 1.239 0.226 1.00 41.72 962 GLN A C 1
ATOM 7474 O O . GLN A 1 962 ? 38.262 0.018 0.088 1.00 41.72 962 GLN A O 1
ATOM 7479 N N . PHE A 1 963 ? 38.313 1.803 1.440 1.00 44.62 963 PHE A N 1
ATOM 7480 C CA . PHE A 1 963 ? 38.459 1.019 2.682 1.00 44.62 963 PHE A CA 1
ATOM 7481 C C . PHE A 1 963 ? 37.329 1.201 3.710 1.00 44.62 963 PHE A C 1
ATOM 7483 O O . PHE A 1 963 ? 37.377 0.556 4.757 1.00 44.62 963 PHE A O 1
ATOM 7490 N N . GLY A 1 964 ? 36.297 2.006 3.420 1.00 42.66 964 GLY A N 1
ATOM 7491 C CA . GLY A 1 964 ? 35.165 2.232 4.334 1.00 42.66 964 GLY A CA 1
ATOM 7492 C C . GLY A 1 964 ? 34.432 0.952 4.766 1.00 42.66 964 GLY A C 1
ATOM 7493 O O . GLY A 1 964 ? 34.068 0.820 5.931 1.00 42.66 964 GLY A O 1
ATOM 7494 N N . ASP A 1 965 ? 34.318 -0.040 3.878 1.00 48.06 965 ASP A N 1
ATOM 7495 C CA . ASP A 1 965 ? 33.568 -1.280 4.142 1.00 48.06 965 ASP A CA 1
ATOM 7496 C C . ASP A 1 965 ? 34.294 -2.280 5.068 1.00 48.06 965 ASP A C 1
ATOM 7498 O O . ASP A 1 965 ? 33.670 -3.211 5.572 1.00 48.06 965 ASP A O 1
ATOM 7502 N N . MET A 1 966 ? 35.602 -2.117 5.324 1.00 52.56 966 MET A N 1
ATOM 7503 C CA . MET A 1 966 ? 36.340 -3.003 6.244 1.00 52.56 966 MET A CA 1
ATOM 7504 C C . MET A 1 966 ? 36.061 -2.681 7.717 1.00 52.56 966 MET A C 1
ATOM 7506 O O . MET A 1 966 ? 36.112 -3.593 8.535 1.00 52.56 966 MET A O 1
ATOM 7510 N N . GLY A 1 967 ? 35.746 -1.423 8.056 1.00 56.47 967 GLY A N 1
ATOM 7511 C CA . GLY A 1 967 ? 35.368 -1.034 9.424 1.00 56.47 967 GLY A CA 1
ATOM 7512 C C . GLY A 1 967 ? 34.134 -1.800 9.894 1.00 56.47 967 GLY A C 1
ATOM 7513 O O . GLY A 1 967 ? 34.182 -2.490 10.906 1.00 56.47 967 GLY A O 1
ATOM 7514 N N . MET A 1 968 ? 33.109 -1.839 9.038 1.00 57.97 968 MET A N 1
ATOM 7515 C CA . MET A 1 968 ? 31.878 -2.596 9.270 1.00 57.97 968 MET A CA 1
ATOM 7516 C C . MET A 1 968 ? 32.129 -4.086 9.554 1.00 57.97 968 MET A C 1
ATOM 7518 O O . MET A 1 968 ? 31.424 -4.687 10.359 1.00 57.97 968 MET A O 1
ATOM 7522 N N . VAL A 1 969 ? 33.119 -4.705 8.904 1.00 61.59 969 VAL A N 1
ATOM 7523 C CA . VAL A 1 969 ? 33.449 -6.124 9.124 1.00 61.59 969 VAL A CA 1
ATOM 7524 C C . VAL A 1 969 ? 34.022 -6.346 10.525 1.00 61.59 969 VAL A C 1
ATOM 7526 O O . VAL A 1 969 ? 33.604 -7.275 11.215 1.00 61.59 969 VAL A O 1
ATOM 7529 N N . PHE A 1 970 ? 34.936 -5.482 10.973 1.00 64.62 970 PHE A N 1
ATOM 7530 C CA . PHE A 1 970 ? 35.490 -5.566 12.326 1.00 64.62 970 PHE A CA 1
ATOM 7531 C C . PHE A 1 970 ? 34.436 -5.260 13.397 1.00 64.62 970 PHE A C 1
ATOM 7533 O O . PHE A 1 970 ? 34.387 -5.960 14.407 1.00 64.62 970 PHE A O 1
ATOM 7540 N N . ASP A 1 971 ? 33.521 -4.325 13.135 1.00 67.06 971 ASP A N 1
ATOM 7541 C CA . ASP A 1 971 ? 32.402 -4.037 14.038 1.00 67.06 971 ASP A CA 1
ATOM 7542 C C . ASP A 1 971 ? 31.467 -5.245 14.180 1.00 67.06 971 ASP A C 1
ATOM 7544 O O . ASP A 1 971 ? 31.056 -5.607 15.282 1.00 67.06 971 ASP A O 1
ATOM 7548 N N . LEU A 1 972 ? 31.159 -5.930 13.074 1.00 67.00 972 LEU A N 1
ATOM 7549 C CA . LEU A 1 972 ? 30.327 -7.136 13.092 1.00 67.00 972 LEU A CA 1
ATOM 7550 C C . LEU A 1 972 ? 30.972 -8.284 13.882 1.00 67.00 972 LEU A C 1
ATOM 7552 O O . LEU A 1 972 ? 30.263 -8.991 14.606 1.00 67.00 972 LEU A O 1
ATOM 7556 N N . LEU A 1 973 ? 32.295 -8.456 13.789 1.00 68.38 973 LEU A N 1
ATOM 7557 C CA . LEU A 1 973 ? 33.038 -9.394 14.636 1.00 68.38 973 LEU A CA 1
ATOM 7558 C C . LEU A 1 973 ? 32.975 -8.988 16.114 1.00 68.38 973 LEU A C 1
ATOM 7560 O O . LEU A 1 973 ? 32.666 -9.825 16.965 1.00 68.38 973 LEU A O 1
ATOM 7564 N N . MET A 1 974 ? 33.206 -7.709 16.421 1.00 72.00 974 MET A N 1
ATOM 7565 C CA . MET A 1 974 ? 33.128 -7.173 17.783 1.00 72.00 974 MET A CA 1
ATOM 7566 C C . MET A 1 974 ? 31.755 -7.471 18.405 1.00 72.00 974 MET A C 1
ATOM 7568 O O . MET A 1 974 ? 31.681 -7.997 19.520 1.00 72.00 974 MET A O 1
ATOM 7572 N N . TYR A 1 975 ? 30.666 -7.219 17.672 1.00 71.69 975 TYR A N 1
ATOM 7573 C CA . TYR A 1 975 ? 29.302 -7.512 18.124 1.00 71.69 975 TYR A CA 1
ATOM 7574 C C . TYR A 1 975 ? 29.025 -9.011 18.277 1.00 71.69 975 TYR A C 1
ATOM 7576 O O . TYR A 1 975 ? 28.256 -9.413 19.150 1.00 71.69 975 TYR A O 1
ATOM 7584 N N . ALA A 1 976 ? 29.630 -9.859 17.443 1.00 74.06 976 ALA A N 1
ATOM 7585 C CA . ALA A 1 976 ? 29.455 -11.305 17.528 1.00 74.06 976 ALA A CA 1
ATOM 7586 C C . ALA A 1 976 ? 30.173 -11.924 18.742 1.00 74.06 976 ALA A C 1
ATOM 7588 O O . ALA A 1 976 ? 29.750 -12.979 19.229 1.00 74.06 976 ALA A O 1
ATOM 7589 N N . HIS A 1 977 ? 31.248 -11.297 19.227 1.00 72.69 977 HIS A N 1
ATOM 7590 C CA . HIS A 1 977 ? 32.187 -11.909 20.174 1.00 72.69 977 HIS A CA 1
ATOM 7591 C C . HIS A 1 977 ? 32.291 -11.206 21.525 1.00 72.69 977 HIS A C 1
ATOM 7593 O O . HIS A 1 977 ? 32.822 -11.798 22.464 1.00 72.69 977 HIS A O 1
ATOM 7599 N N . THR A 1 978 ? 31.784 -9.981 21.653 1.00 67.25 978 THR A N 1
ATOM 7600 C CA . THR A 1 978 ? 31.931 -9.177 22.870 1.00 67.25 978 THR A CA 1
ATOM 7601 C C . THR A 1 978 ? 30.581 -8.614 23.312 1.00 67.25 978 THR A C 1
ATOM 7603 O O . THR A 1 978 ? 29.689 -8.376 22.503 1.00 67.25 978 THR A O 1
ATOM 7606 N N . THR A 1 979 ? 30.395 -8.430 24.621 1.00 64.75 979 THR A N 1
ATOM 7607 C CA . THR A 1 979 ? 29.147 -7.881 25.189 1.00 64.75 979 THR A CA 1
ATOM 7608 C C . THR A 1 979 ? 29.235 -6.394 25.529 1.00 64.75 979 THR A C 1
ATOM 7610 O O . THR A 1 979 ? 28.252 -5.831 26.000 1.00 64.75 979 THR A O 1
ATOM 7613 N N . GLY A 1 980 ? 30.406 -5.770 25.372 1.00 67.81 980 GLY A N 1
ATOM 7614 C CA . GLY A 1 980 ? 30.663 -4.413 25.869 1.00 67.81 980 GLY A CA 1
ATOM 7615 C C . GLY A 1 980 ? 31.660 -3.590 25.057 1.00 67.81 980 GLY A C 1
ATOM 7616 O O . GLY A 1 980 ? 32.027 -2.507 25.512 1.00 67.81 980 GLY A O 1
ATOM 7617 N N . GLY A 1 981 ? 32.104 -4.086 23.897 1.00 71.25 981 GLY A N 1
ATOM 7618 C CA . GLY A 1 981 ? 32.904 -3.305 22.961 1.00 71.25 981 GLY A CA 1
ATOM 7619 C C . GLY A 1 981 ? 32.129 -2.099 22.427 1.00 71.25 981 GLY A C 1
ATOM 7620 O O . GLY A 1 981 ? 30.910 -2.157 22.241 1.00 71.25 981 GLY A O 1
ATOM 7621 N N . LYS A 1 982 ? 32.833 -0.982 22.237 1.00 77.75 982 LYS A N 1
ATOM 7622 C CA . LYS A 1 982 ? 32.278 0.248 21.660 1.00 77.75 982 LYS A CA 1
ATOM 7623 C C . LYS A 1 982 ? 33.358 1.097 20.998 1.00 77.75 982 LYS A C 1
ATOM 7625 O O . LYS A 1 982 ? 34.474 1.238 21.513 1.00 77.75 982 LYS A O 1
ATOM 7630 N N . GLU A 1 983 ? 32.978 1.762 19.915 1.00 77.88 983 GLU A N 1
ATOM 7631 C CA . GLU A 1 983 ? 33.725 2.901 19.392 1.00 77.88 983 GLU A CA 1
ATOM 7632 C C . GLU A 1 983 ? 33.632 4.087 20.363 1.00 77.88 983 GLU A C 1
ATOM 7634 O O . GLU A 1 983 ? 32.653 4.237 21.097 1.00 77.88 983 GLU A O 1
ATOM 7639 N N . ARG A 1 984 ? 34.672 4.926 20.412 1.00 83.62 984 ARG A N 1
ATOM 7640 C CA . ARG A 1 984 ? 34.783 5.996 21.414 1.00 83.62 984 ARG A CA 1
ATOM 7641 C C . ARG A 1 984 ? 35.087 7.338 20.781 1.00 83.62 984 ARG A C 1
ATOM 7643 O O . ARG A 1 984 ? 35.949 7.463 19.907 1.00 83.62 984 ARG A O 1
ATOM 7650 N N . THR A 1 985 ? 34.400 8.364 21.263 1.00 85.44 985 THR A N 1
ATOM 7651 C CA . THR A 1 985 ? 34.715 9.752 20.930 1.00 85.44 985 THR A CA 1
ATOM 7652 C C . THR A 1 985 ? 36.057 10.157 21.531 1.00 85.44 985 THR A C 1
ATOM 7654 O O . THR A 1 985 ? 36.551 9.560 22.489 1.00 85.44 985 THR A O 1
ATOM 7657 N N . GLU A 1 986 ? 36.645 11.242 21.028 1.00 85.19 986 GLU A N 1
ATOM 7658 C CA . GLU A 1 986 ? 37.858 11.815 21.626 1.00 85.19 986 GLU A CA 1
ATOM 7659 C C . GLU A 1 986 ? 37.687 12.139 23.128 1.00 85.19 986 GLU A C 1
ATOM 7661 O O . GLU A 1 986 ? 38.629 11.992 23.910 1.00 85.19 986 GLU A O 1
ATOM 7666 N N . GLN A 1 987 ? 36.483 12.535 23.560 1.00 85.50 987 GLN A N 1
ATOM 7667 C CA . GLN A 1 987 ? 36.189 12.823 24.969 1.00 85.50 987 GLN A CA 1
ATOM 7668 C C . GLN A 1 987 ? 36.152 11.558 25.836 1.00 85.50 987 GLN A C 1
ATOM 7670 O O . GLN A 1 987 ? 36.615 11.579 26.978 1.00 85.50 987 GLN A O 1
ATOM 7675 N N . GLU A 1 988 ? 35.639 10.454 25.304 1.00 87.56 988 GLU A N 1
ATOM 7676 C CA . GLU A 1 988 ? 35.641 9.165 25.998 1.00 87.56 988 GLU A CA 1
ATOM 7677 C C . GLU A 1 988 ? 37.050 8.582 26.080 1.00 87.56 988 GLU A C 1
ATOM 7679 O O . GLU A 1 988 ? 37.464 8.153 27.156 1.00 87.56 988 GLU A O 1
ATOM 7684 N N . TRP A 1 989 ? 37.829 8.667 24.995 1.00 88.56 989 TRP A N 1
ATOM 7685 C CA . TRP A 1 989 ? 39.248 8.304 24.996 1.00 88.56 989 TRP A CA 1
ATOM 7686 C C . TRP A 1 989 ? 40.040 9.083 26.046 1.00 88.56 989 TRP A C 1
ATOM 7688 O O . TRP A 1 989 ? 40.819 8.497 26.798 1.00 88.56 989 TRP A O 1
ATOM 7698 N N . LYS A 1 990 ? 39.794 10.393 26.161 1.00 89.19 990 LYS A N 1
ATOM 7699 C CA . LYS A 1 990 ? 40.403 11.243 27.193 1.00 89.19 990 LYS A CA 1
ATOM 7700 C C . LYS A 1 990 ? 40.149 10.720 28.603 1.00 89.19 990 LYS A C 1
ATOM 7702 O O . LYS A 1 990 ? 41.073 10.674 29.415 1.00 89.19 990 LYS A O 1
ATOM 7707 N N . LYS A 1 991 ? 38.895 10.377 28.904 1.00 91.06 991 LYS A N 1
ATOM 7708 C CA . LYS A 1 991 ? 38.492 9.875 30.220 1.00 91.06 991 LYS A CA 1
ATOM 7709 C C . LYS A 1 991 ? 39.130 8.513 30.496 1.00 91.06 991 LYS A C 1
ATOM 7711 O O . LYS A 1 991 ? 39.765 8.338 31.529 1.00 91.06 991 LYS A O 1
ATOM 7716 N N . LEU A 1 992 ? 39.029 7.596 29.537 1.00 88.56 992 LEU A N 1
ATOM 7717 C CA . LEU A 1 992 ? 39.534 6.231 29.653 1.00 88.56 992 LEU A CA 1
ATOM 7718 C C . LEU A 1 992 ? 41.050 6.191 29.900 1.00 88.56 992 LEU A C 1
ATOM 7720 O O . LEU A 1 992 ? 41.522 5.491 30.796 1.00 88.56 992 LEU A O 1
ATOM 7724 N N . LEU A 1 993 ? 41.816 6.990 29.150 1.00 87.88 993 LEU A N 1
ATOM 7725 C CA . LEU A 1 993 ? 43.266 7.103 29.320 1.00 87.88 993 LEU A CA 1
ATOM 7726 C C . LEU A 1 993 ? 43.637 7.698 30.680 1.00 87.88 993 LEU A C 1
ATOM 7728 O O . LEU A 1 993 ? 44.555 7.198 31.330 1.00 87.88 993 LEU A O 1
ATOM 7732 N N . ALA A 1 994 ? 42.908 8.717 31.147 1.00 89.38 994 ALA A N 1
ATOM 7733 C CA . ALA A 1 994 ? 43.126 9.296 32.470 1.00 89.38 994 ALA A CA 1
ATOM 7734 C C . ALA A 1 994 ? 42.890 8.265 33.590 1.00 89.38 994 ALA A C 1
ATOM 7736 O O . ALA A 1 994 ? 43.746 8.113 34.464 1.00 89.38 994 ALA A O 1
ATOM 7737 N N . ASP A 1 995 ? 41.795 7.503 33.521 1.00 89.12 995 ASP A N 1
ATOM 7738 C CA . ASP A 1 995 ? 41.450 6.454 34.495 1.00 89.12 995 ASP A CA 1
ATOM 7739 C C . ASP A 1 995 ? 42.442 5.270 34.473 1.00 89.12 995 ASP A C 1
ATOM 7741 O O . ASP A 1 995 ? 42.685 4.612 35.497 1.00 89.12 995 ASP A O 1
ATOM 7745 N N . GLY A 1 996 ? 43.051 5.030 33.308 1.00 85.00 996 GLY A N 1
ATOM 7746 C CA . GLY A 1 996 ? 44.140 4.081 33.078 1.00 85.00 996 GLY A CA 1
ATOM 7747 C C . GLY A 1 996 ? 45.530 4.560 33.526 1.00 85.00 996 GLY A C 1
ATOM 7748 O O . GLY A 1 996 ? 46.472 3.770 33.515 1.00 85.00 996 GLY A O 1
ATOM 7749 N N . GLY A 1 997 ? 45.675 5.821 33.951 1.00 85.00 997 GLY A N 1
ATOM 7750 C CA . GLY A 1 997 ? 46.941 6.389 34.431 1.00 85.00 997 GLY A CA 1
ATOM 7751 C C . GLY A 1 997 ? 47.788 7.108 33.373 1.00 85.00 997 GLY A C 1
ATOM 7752 O O . GLY A 1 997 ? 48.992 7.271 33.582 1.00 85.00 997 GLY A O 1
ATOM 7753 N N . PHE A 1 998 ? 47.174 7.550 32.271 1.00 89.12 998 PHE A N 1
ATOM 7754 C CA . PHE A 1 998 ? 47.794 8.297 31.171 1.00 89.12 998 PHE A CA 1
ATOM 7755 C C . PHE A 1 998 ? 47.092 9.652 30.949 1.00 89.12 998 PHE A C 1
ATOM 7757 O O . PHE A 1 998 ? 46.310 9.819 30.012 1.00 89.12 998 PHE A O 1
ATOM 7764 N N . PRO A 1 999 ? 47.341 10.664 31.799 1.00 83.12 999 PRO A N 1
ATOM 7765 C CA . PRO A 1 999 ? 46.627 11.945 31.741 1.00 83.12 999 PRO A CA 1
ATOM 7766 C C . PRO A 1 999 ? 47.012 12.817 30.535 1.00 83.12 999 PRO A C 1
ATOM 7768 O O . PRO A 1 999 ? 46.359 13.826 30.266 1.00 83.12 999 PRO A O 1
ATOM 7771 N N . ARG A 1 1000 ? 48.093 12.471 29.825 1.00 88.62 1000 ARG A N 1
ATOM 7772 C CA . ARG A 1 1000 ? 48.579 13.189 28.643 1.00 88.62 1000 ARG A CA 1
ATOM 7773 C C . ARG A 1 1000 ? 48.562 12.255 27.447 1.00 88.62 1000 ARG A C 1
ATOM 7775 O O . ARG A 1 1000 ? 49.137 11.174 27.509 1.00 88.62 1000 ARG A O 1
ATOM 7782 N N . TYR A 1 1001 ? 47.978 12.700 26.344 1.00 90.50 1001 TYR A N 1
ATOM 7783 C CA . TYR A 1 1001 ? 47.967 11.955 25.092 1.00 90.50 1001 TYR A CA 1
ATOM 7784 C C . TYR A 1 1001 ? 47.899 12.909 23.898 1.00 90.50 1001 TYR A C 1
ATOM 7786 O O . TYR A 1 1001 ? 47.587 14.093 24.050 1.00 90.50 1001 TYR A O 1
ATOM 7794 N N . LYS A 1 1002 ? 48.197 12.390 22.709 1.00 89.12 1002 LYS A N 1
ATOM 7795 C CA . LYS A 1 1002 ? 47.981 13.067 21.429 1.00 89.12 1002 LYS A CA 1
ATOM 7796 C C . LYS A 1 1002 ? 47.330 12.100 20.443 1.00 89.12 1002 LYS A C 1
ATOM 7798 O O . LYS A 1 1002 ? 47.702 10.930 20.401 1.00 89.12 1002 LYS A O 1
ATOM 7803 N N . ILE A 1 1003 ? 46.391 12.605 19.649 1.00 85.06 1003 ILE A N 1
ATOM 7804 C CA . ILE A 1 1003 ? 45.745 11.850 18.571 1.00 85.06 1003 ILE A CA 1
ATOM 7805 C C . ILE A 1 1003 ? 46.323 12.316 17.239 1.00 85.06 1003 ILE A C 1
ATOM 7807 O O . ILE A 1 1003 ? 46.366 13.512 16.950 1.00 85.06 1003 ILE A O 1
ATOM 7811 N N . ILE A 1 1004 ? 46.766 11.366 16.428 1.00 84.06 1004 ILE A N 1
ATOM 7812 C CA . ILE A 1 1004 ? 47.275 11.583 15.080 1.00 84.06 1004 ILE A CA 1
ATOM 7813 C C . ILE A 1 1004 ? 46.275 10.943 14.125 1.00 84.06 1004 ILE A C 1
ATOM 7815 O O . ILE A 1 1004 ? 46.120 9.722 14.095 1.00 84.06 1004 ILE A O 1
ATOM 7819 N N . LYS A 1 1005 ? 45.583 11.781 13.353 1.00 78.56 1005 LYS A N 1
ATOM 7820 C CA . LYS A 1 1005 ? 44.630 11.323 12.341 1.00 78.56 1005 LYS A CA 1
ATOM 7821 C C . LYS A 1 1005 ? 45.386 10.842 11.107 1.00 78.56 1005 LYS A C 1
ATOM 7823 O O . LYS A 1 1005 ? 46.221 11.579 10.580 1.00 78.56 1005 LYS A O 1
ATOM 7828 N N . ILE A 1 1006 ? 45.065 9.640 10.640 1.00 68.38 1006 ILE A N 1
ATOM 7829 C CA . ILE A 1 1006 ? 45.586 9.087 9.390 1.00 68.38 1006 ILE A CA 1
ATOM 7830 C C . ILE A 1 1006 ? 44.465 9.142 8.346 1.00 68.38 1006 ILE A C 1
ATOM 7832 O O . ILE A 1 1006 ? 43.375 8.636 8.610 1.00 68.38 1006 ILE A O 1
ATOM 7836 N N . PRO A 1 1007 ? 44.686 9.752 7.169 1.00 53.47 1007 PRO A N 1
ATOM 7837 C CA . PRO A 1 1007 ? 43.723 9.677 6.076 1.00 53.47 1007 PRO A CA 1
ATOM 7838 C C . PRO A 1 1007 ? 43.445 8.211 5.700 1.00 53.47 1007 PRO A C 1
ATOM 7840 O O . PRO A 1 1007 ? 44.384 7.472 5.409 1.00 53.47 1007 PRO A O 1
ATOM 7843 N N . ALA A 1 1008 ? 42.166 7.818 5.694 1.00 51.81 1008 ALA A N 1
ATOM 7844 C CA . ALA A 1 1008 ? 41.662 6.488 5.318 1.00 51.81 1008 ALA A CA 1
ATOM 7845 C C . ALA A 1 1008 ? 41.954 5.299 6.275 1.00 51.81 1008 ALA A C 1
ATOM 7847 O O . ALA A 1 1008 ? 41.786 4.155 5.858 1.00 51.81 1008 ALA A O 1
ATOM 7848 N N . LEU A 1 1009 ? 42.357 5.522 7.540 1.00 59.78 1009 LEU A N 1
ATOM 7849 C CA . LEU A 1 1009 ? 42.642 4.458 8.532 1.00 59.78 1009 LEU A CA 1
ATOM 7850 C C . LEU A 1 1009 ? 42.314 4.864 9.991 1.00 59.78 1009 LEU A C 1
ATOM 7852 O O . LEU A 1 1009 ? 42.106 6.052 10.251 1.00 59.78 1009 LEU A O 1
ATOM 7856 N N . PRO A 1 1010 ? 42.313 3.910 10.958 1.00 65.44 1010 PRO A N 1
ATOM 7857 C CA . PRO A 1 1010 ? 42.205 4.205 12.392 1.00 65.44 1010 PRO A CA 1
ATOM 7858 C C . PRO A 1 1010 ? 43.257 5.219 12.874 1.00 65.44 1010 PRO A C 1
ATOM 7860 O O . PRO A 1 1010 ? 44.373 5.287 12.352 1.00 65.44 1010 PRO A O 1
ATOM 7863 N N . SER A 1 1011 ? 42.903 6.024 13.877 1.00 81.75 1011 SER A N 1
ATOM 7864 C CA . SER A 1 1011 ? 43.786 7.060 14.424 1.00 81.75 1011 SER A CA 1
ATOM 7865 C C . SER A 1 1011 ? 44.857 6.456 15.331 1.00 81.75 1011 SER A C 1
ATOM 7867 O O . SER A 1 1011 ? 44.641 5.438 15.983 1.00 81.75 1011 SER A O 1
ATOM 7869 N N . ILE A 1 1012 ? 46.012 7.117 15.425 1.00 86.00 1012 ILE A N 1
ATOM 7870 C CA . ILE A 1 1012 ? 47.041 6.748 16.402 1.00 86.00 1012 ILE A CA 1
ATOM 7871 C C . ILE A 1 1012 ? 46.867 7.608 17.645 1.00 86.00 1012 ILE A C 1
ATOM 7873 O O . ILE A 1 1012 ? 46.932 8.835 17.565 1.00 86.00 1012 ILE A O 1
ATOM 7877 N N . ILE A 1 1013 ? 46.702 6.974 18.798 1.00 88.00 1013 ILE A N 1
ATOM 7878 C CA . ILE A 1 1013 ? 46.694 7.629 20.100 1.00 88.00 1013 ILE A CA 1
ATOM 7879 C C . ILE A 1 1013 ? 48.016 7.313 20.793 1.00 88.00 1013 ILE A C 1
ATOM 7881 O O . ILE A 1 1013 ? 48.269 6.184 21.204 1.00 88.00 1013 ILE A O 1
ATOM 7885 N N . GLU A 1 1014 ? 48.875 8.317 20.928 1.00 90.62 1014 GLU A N 1
ATOM 7886 C CA . GLU A 1 1014 ? 50.100 8.202 21.718 1.00 90.62 1014 GLU A CA 1
ATOM 7887 C C . GLU A 1 1014 ? 49.855 8.803 23.100 1.00 90.62 1014 GLU A C 1
ATOM 7889 O O . GLU A 1 1014 ? 49.605 10.004 23.228 1.00 90.62 1014 GLU A O 1
ATOM 7894 N N . ALA A 1 1015 ? 49.929 7.965 24.128 1.00 88.19 1015 ALA A N 1
ATOM 7895 C CA . ALA A 1 1015 ? 49.640 8.306 25.509 1.00 88.19 1015 ALA A CA 1
ATOM 7896 C C . ALA A 1 1015 ? 50.888 8.183 26.397 1.00 88.19 1015 ALA A C 1
ATOM 7898 O O . ALA A 1 1015 ? 51.761 7.335 26.188 1.00 88.19 1015 ALA A O 1
ATOM 7899 N N . TYR A 1 1016 ? 50.965 9.056 27.400 1.00 85.00 1016 TYR A N 1
ATOM 7900 C CA . TYR A 1 1016 ? 52.108 9.189 28.292 1.00 85.00 1016 TYR A CA 1
ATOM 7901 C C . TYR A 1 1016 ? 51.695 9.098 29.752 1.00 85.00 1016 TYR A C 1
ATOM 7903 O O . TYR A 1 1016 ? 50.695 9.671 30.191 1.00 85.00 1016 TYR A O 1
ATOM 7911 N N . ALA A 1 1017 ? 52.556 8.381 30.458 1.00 68.06 1017 ALA A N 1
ATOM 7912 C CA . ALA A 1 1017 ? 52.657 8.259 31.894 1.00 68.06 1017 ALA A CA 1
ATOM 7913 C C . ALA A 1 1017 ? 52.601 9.594 32.663 1.00 68.06 1017 ALA A C 1
ATOM 7915 O O . ALA A 1 1017 ? 53.141 10.627 32.170 1.00 68.06 1017 ALA A O 1
#

Sequence (1017 aa):
MKLRIADIINSHGGHPVSLSQIASGIDSSNVHIAFLARIMRFLVRKGIFTAHEDPSQEGATLYGLTETSKWILHDSDLSVAPLLLMENHPLVVTPWHYFSTCIKEGGTPFKWAHGSEIWEFASMKPELNTMFNEGMASTAMAVMRAFLSHYGDGLKDVETLVDVGGGTGRHVAEIVQNYPHIKGINFDLPHVVATAPPYEGVSHVGGDMFESIPSADAIFMKAILHDWADENCVTILRNCRKALSEKKGKLILVEIVVQPHGSDQFGDMGSNSSKVDDLLVGFLTWNASTDCCNWQGVTCDANATSKPVIDLNLNNFVPQVILGSSTITSNVLTPLFHIKTLLHLDISFNRIQGEIPGPGFANLTQLVTLDLYSNEFRGPIPPELFFLRNLEILYMKSNLLEGQLPRTIGNLTNLKELQMDNNLIGGELPKEIGMITKLERLILGSNNFSGNLLSMEIPVEIGNLSNLAIVTLNSNKLTGRIPSSIQKMENLYQLDLSENFLTGEIPTGLFHLQKLKEVSLWRNKLWLKELVRVPNITLDSLDLGENEVSGNFPEWLLNMKVGSLDLSDNKLTGTLPPALFQTNTLADLFLARNNFSGRLPDNIGEASAMRTLCLSGNTFSGPLPKSFLNMSELYLIDLSKNRFSGDLTTIFGGSKSGLQYIALGQNEFSGVLPESMRNLEQALMILDISDNNITGEIPEFLFQMPSLIALNLRKNSLQGPIPKNLTTLYSLQILDLSSNYLNGQVPDALGQVRGMVNNSEYYNSFPFQLFDGIDEQTKYSELEVFWKNLKQELPRTNMILYVFLDLSNNQLSGEIPDSFGGMLSVKLLNLSYNNLSGRIPPSLGNLVSLESLDLSHNNLSGKIPPTFGELLQLNNLDLSNNKLMGPIPKGPQMDRLNDPGSYANNSGLCGLQILVPCEEASPKKAILHDWADENWVTILRNCRKALSEKKGKLILVEIVDQFGDMGMVFDLLMYAHTTGGKERTEQEWKKLLADGGFPRYKIIKIPALPSIIEAYA

Foldseek 3Di:
DLQLLLQQCVVVVQDFAFLVSSQVSGPDPDDPSVVSVVVQVVCCVVVQWPWDDDPVDPPTITIGGDPNVLLCRPPDLLHLVLQVCLCPDCLNCQLVVCLVVCVVPNDFSSCVRPVDFPVVVCLVPVVNLVSVLSNVLNNQVVVLVLCCVQCVVVCQPWQEEEEAQCQLVNNQLSNCVVVVNYQYEYEEAPSRPVPRDDHPSYHYDHDDLLVADAATLEYEYECDQLLDFLVSLLSSLLRLVVRHDPPRHWYKYFAFFDAPDDDDDDDDDDDDPPCPVVQQPQCPQPDPVDDCCPGGQWHFDPPDPVRATATGAQACRHPPPPDTPDAAEPVVCQVVLVRLNYQYYANEPHQYEEADPLVSLLSNLNYQYDHHYHYAHEEEDDLSNLNNQNHAYYHQDNYAHEEEDDLSVLSNLNHQYDAHAHYAYEEADHLSVLSNLNHAEDHHEHYEHYDPDDARADDLSVLSNLNHAYDHHEQYAHEEADHLSVLSNLNHAEDHHENYAYAEEDNPSNLQNANHAYYAHHQYAYEYDADPDARAHAHAEDHPEQYAYEEEDRPSVLNYHYQEYAHHNYAHEEEDDLSNQQHQRHAYYHHEQYAYEEEHDLNNLSNLNHAYDHHYNYAYAEEHHLSLLNNQNHQEDAHEHYAYEEECCSVLHHNNQNHAYDHHAQYAYEEEDDPSVLSNLAHHAEDHNENYAYEEEDDLSVLQRQNHAEDHHHQYAHEEEDHQPNPRPQRHFYDHPANYAYEEADHLCVLVRNNLQDLPVVVVVVPPVVCVVPPPPPQRPFDWDQDPNDTDTHDPVCSSVAGEDAHEQYAYEEEDHLSNLNRQSHQEYHHYNYAYEEEDHLSVLSNQNHQEYHHEHYAYEEEDHLSVQNNPNHQYAAHENYQYADEQHHHPRSVVQLDLRSHYPHVRYAYPSNPRHGPDPDDDDDDDDDDDPVVVVVVVVVVVVVDDDDDDDDDDDDDDQDQPVVVVSVVSSSSNRHSRRRHHHPVRVCVSSVSSPFNDWDWADRPNGRIMIMTDD

Radius of gyration: 39.0 Å; chains: 1; bounding box: 113×67×90 Å

InterPro domains:
  IPR001077 O-methyltransferase, C-terminal domain [PF00891] (96-264)
  IPR001077 O-methyltransferase, C-terminal domain [PF00891] (924-998)
  IPR001611 Leucine-rich repeat [PF00560] (367-386)
  IPR001611 Leucine-rich repeat [PF00560] (491-513)
  IPR001611 Leucine-rich repeat [PF00560] (564-580)
  IPR001611 Leucine-rich repeat [PF00560] (611-631)
  IPR001611 Leucine-rich repeat [PF00560] (874-891)
  IPR001611 Leucine-rich repeat [PF13855] (683-742)
  IPR001611 Leucine-rich repeat [PF13855] (805-860)
  IPR001611 Leucine-rich repeat [PS51450] (849-871)
  IPR003591 Leucine-rich repeat, typical subtype [SM00369] (364-388)
  IPR003591 Leucine-rich repeat, typical subtype [SM00369] (412-436)
  IPR003591 Leucine-rich repeat, typical subtype [SM00369] (489-513)
  IPR003591 Leucine-rich repeat, typical subtype [SM00369] (557-583)
  IPR003591 Leucine-rich repeat, typical subtype [SM00369] (729-753)
  IPR003591 Leucine-rich repeat, typical subtype [SM00369] (847-871)
  IPR012967 Caffeic acid 3-O-methyltransferase-like, dimerisation domain [PF08100] (2-74)
  IPR013210 Leucine-rich repeat-containing N-terminal, plant-type [PF08263] (283-301)
  IPR016461 O-methyltransferase-like [PS51683] (1-326)
  IPR016461 O-methyltransferase-like [PS51683] (916-1017)